Protein AF-0000000085934536 (afdb_homodimer)

Organism: Parascaris univalens (NCBI:txid6257)

Radius of gyration: 28.01 Å; Cα contacts (8 Å, |Δi|>4): 1240; chains: 2; bounding box: 78×81×67 Å

InterPro domains:
  IPR002123 Phospholipid/glycerol acyltransferase [PF01553] (77-236)
  IPR002123 Phospholipid/glycerol acyltransferase [SM00563] (91-215)
  IPR032098 Acyltransferase, C-terminal domain [PF16076] (250-309)

Secondary structure (DSSP, 8-state):
---PPBP----HHHHHHHHHHHHHHHHHHHHHIIIIIHHHTHHHHH-HHHHHHHHHHHHHHHTHHHHHHHHHHH--EEEEEEPPP-TTS-EEEEE---STTHHHHHHHHHHHH-TTHHHHEEEEEEGGGGGSTTHHHHHHHTT-EEE-S-HHHHHHHHHHHHHHHHHTT---EEEE-TTSS---HHHHHHHHHHHHHHTPPPPSSSPPPPHHHHHHHHHHHHHTT--SEEEEEEEEESS-B---HHHHHHH----SEEEEEEEEEEGGGS-SSHHHHHHHHHHHHHHHHHHHHHHHH-SSGGG------TTPEEE---HHHHHHHHHHHHHHHHHHHHHHHHHHH-TTHHHHHHHHHHHHHHHHHHHSSHHHHHHHHHHHHHHHHHHHHHHH-/---PPBP----HHHHHHHHHHHHHHHHHHHHHIIIIIHHHTHHHHH-HHHHHHHHHHHHHHHTHHHHHHHHHHH--EEEEEEPPPPTTS-EEEEE---STTHHHHHHHHHHHH-TTHHHHEEEEEEGGGGGSTTHHHHHHHTT-EEE-S-HHHHHHHHHHHHHHHHHTT---EEEE-TTSS---HHHHHHHHHHHHHHTPPPPSSSPPPPHHHHHHHHHHHHHTT--SEEEEEEEEESS-B---HHHHHHH----SEEEEEEEEEEGGGS-SSHHHHHHHHHHHHHHHHHHHHHHHH-SSGGG------TTPEEE---HHHHHHHHHHHHHHHHHHHHHHHHHHH-TTHHHHHHHHHHHHHHHHHHHSSHHHHHHHHHHHHHHHHHHHHHHH-

Nearest PDB structures (foldseek):
  5htk-assembly1_B  TM=3.048E-01  e=2.979E-01  Homo sapiens
  2axn-assembly1_A  TM=3.606E-01  e=7.418E-01  Homo sapiens
  4ak9-assembly1_A  TM=3.183E-01  e=5.095E-01  Physcomitrium patens
  4ak9-assembly1_B  TM=3.072E-01  e=5.985E-01  Physcomitrium patens
  5htk-assembly1_B  TM=3.049E-01  e=2.979E-01  Homo sapiens

Sequence (786 aa):
MSEPERIRQTGLWDKARGSILCIFTLLSALLGCMYILTPIMPLLFIDHRLWRKVVDRLIGYWLMLPSGLIELVYGTKIRVTGTKIDHSEPALIIMNHRTCLDWLFFWNLLIRMDPWLLTSEKISLKGILKYLPGAGWAMGCNAYMFLDRSFDNDSSRIMRMIDYYANSGLNYQLLLFPEGTDKCERATERSRIYAEKKGLVHYAHVLHPKTTGFTFIIEKMREVGYIKHIYDVTVAYADSIVQSEMDLFLLGACPRSVHYDVRQFEAASLPESDEELAKWLLELWRKKEERLEKFYARECIAERQLDMETNAKLFDMNTRLRTIQCTVATFWMCLTFAWMYIFVSYSSQLSLAALTFSVFIGAQVAYGGIEWIAVKVAARSRLTTALVTNHTDMSEPERIRQTGLWDKARGSILCIFTLLSALLGCMYILTPIMPLLFIDHRLWRKVVDRLIGYWLMLPSGLIELVYGTKIRVTGTKIDHSEPALIIMNHRTCLDWLFFWNLLIRMDPWLLTSEKISLKGILKYLPGAGWAMGCNAYMFLDRSFDNDSSRIMRMIDYYANSGLNYQLLLFPEGTDKCERATERSRIYAEKKGLVHYAHVLHPKTTGFTFIIEKMREVGYIKHIYDVTVAYADSIVQSEMDLFLLGACPRSVHYDVRQFEAASLPESDEELAKWLLELWRKKEERLEKFYARECIAERQLDMETNAKLFDMNTRLRTIQCTVATFWMCLTFAWMYIFVSYSSQLSLAALTFSVFIGAQVAYGGIEWIAVKVAARSRLTTALVTNHTD

Structure (mmCIF, N/CA/C/O backbone):
data_AF-0000000085934536-model_v1
#
loop_
_entity.id
_entity.type
_entity.pdbx_description
1 polymer 'Phospholipid/glycerol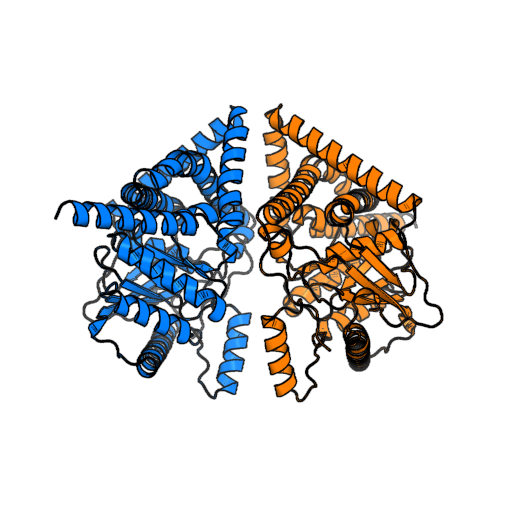 acyltransferase domain-containing protein'
#
loop_
_atom_site.group_PDB
_atom_site.id
_atom_site.type_symbol
_atom_site.label_atom_id
_atom_site.label_alt_id
_atom_site.label_comp_id
_atom_site.label_asym_id
_atom_site.label_entity_id
_atom_site.label_seq_id
_atom_site.pdbx_PDB_ins_code
_atom_site.Cartn_x
_atom_site.Cartn_y
_atom_site.Cartn_z
_atom_site.occupancy
_atom_site.B_iso_or_equiv
_atom_site.auth_seq_id
_atom_site.auth_comp_id
_atom_site.auth_asym_id
_atom_site.auth_atom_id
_atom_site.pdbx_PDB_model_num
ATOM 1 N N . MET A 1 1 ? 15.852 26.016 -17.547 1 50 1 MET A N 1
ATOM 2 C CA . MET A 1 1 ? 15.492 26.703 -16.312 1 50 1 MET A CA 1
ATOM 3 C C . MET A 1 1 ? 14.727 25.781 -15.367 1 50 1 MET A C 1
ATOM 5 O O . MET A 1 1 ? 13.492 25.781 -15.359 1 50 1 MET A O 1
ATOM 9 N N . SER A 1 2 ? 15.219 24.438 -14.945 1 76.5 2 SER A N 1
ATOM 10 C CA . SER A 1 2 ? 14.57 23.141 -14.828 1 76.5 2 SER A CA 1
ATOM 11 C C . SER A 1 2 ? 14.516 22.672 -13.375 1 76.5 2 SER A C 1
ATOM 13 O O . SER A 1 2 ? 15.281 23.156 -12.539 1 76.5 2 SER A O 1
ATOM 15 N N . GLU A 1 3 ? 13.422 22.266 -12.828 1 86.94 3 GLU A N 1
ATOM 16 C CA . GLU A 1 3 ? 13.281 21.562 -11.555 1 86.94 3 GLU A CA 1
ATOM 17 C C . GLU A 1 3 ? 14.469 20.641 -11.289 1 86.94 3 GLU A C 1
ATOM 19 O O . GLU A 1 3 ? 15.062 20.109 -12.227 1 86.94 3 GLU A O 1
ATOM 24 N N . PRO A 1 4 ? 14.992 20.812 -10.055 1 91.88 4 PRO A N 1
ATOM 25 C CA . PRO A 1 4 ? 16.109 19.906 -9.75 1 91.88 4 PRO A CA 1
ATOM 26 C C . PRO A 1 4 ? 15.797 18.453 -10.062 1 91.88 4 PRO A C 1
ATOM 28 O O . PRO A 1 4 ? 14.633 18.078 -10.242 1 91.88 4 PRO A O 1
ATOM 31 N N . GLU A 1 5 ? 16.828 17.656 -10.102 1 89.81 5 GLU A N 1
ATOM 32 C CA . GLU A 1 5 ? 16.672 16.25 -10.453 1 89.81 5 GLU A CA 1
ATOM 33 C C . GLU A 1 5 ? 16.234 15.414 -9.242 1 89.81 5 GLU A C 1
ATOM 35 O O . GLU A 1 5 ? 16.5 15.789 -8.102 1 89.81 5 GLU A O 1
ATOM 40 N N . ARG A 1 6 ? 15.57 14.383 -9.516 1 92.62 6 ARG A N 1
ATOM 41 C CA . ARG A 1 6 ? 15.195 13.414 -8.492 1 92.62 6 ARG A CA 1
ATOM 42 C C . ARG A 1 6 ? 16.391 12.578 -8.062 1 92.62 6 ARG A C 1
ATOM 44 O O . ARG A 1 6 ? 17.188 12.141 -8.906 1 92.62 6 ARG A O 1
ATOM 51 N N . ILE A 1 7 ? 16.594 12.438 -6.816 1 92.62 7 ILE A N 1
ATOM 52 C CA . ILE A 1 7 ? 17.672 11.578 -6.316 1 92.62 7 ILE A CA 1
ATOM 53 C C . ILE A 1 7 ? 17.297 10.109 -6.555 1 92.62 7 ILE A C 1
ATOM 55 O O . ILE A 1 7 ? 16.266 9.641 -6.09 1 92.62 7 ILE A O 1
ATOM 59 N N . ARG A 1 8 ? 18.141 9.352 -7.219 1 88.69 8 ARG A N 1
ATOM 60 C CA . ARG A 1 8 ? 17.828 7.973 -7.555 1 88.69 8 ARG A CA 1
ATOM 61 C C . ARG A 1 8 ? 18.844 7.012 -6.934 1 88.69 8 ARG A C 1
ATOM 63 O O . ARG A 1 8 ? 18.594 5.809 -6.855 1 88.69 8 ARG A O 1
ATOM 70 N N . GLN A 1 9 ? 19.953 7.543 -6.551 1 90.69 9 GLN A N 1
ATOM 71 C CA . GLN A 1 9 ? 21 6.707 -5.98 1 90.69 9 GLN A CA 1
ATOM 72 C C . GLN A 1 9 ? 21.719 7.422 -4.836 1 90.69 9 GLN A C 1
ATOM 74 O O . GLN A 1 9 ? 21.938 8.633 -4.895 1 90.69 9 GLN A O 1
ATOM 79 N N . THR A 1 10 ? 21.953 6.672 -3.779 1 95.19 10 THR A N 1
ATOM 80 C CA . THR A 1 10 ? 22.703 7.184 -2.635 1 95.19 10 THR A CA 1
ATOM 81 C C . THR A 1 10 ? 23.656 6.125 -2.092 1 95.19 10 THR A C 1
ATOM 83 O O . THR A 1 10 ? 23.734 5.023 -2.639 1 95.19 10 THR A O 1
ATOM 86 N N . GLY A 1 11 ? 24.5 6.516 -1.177 1 93.75 11 GLY A N 1
ATOM 87 C CA . GLY A 1 11 ? 25.438 5.582 -0.57 1 93.75 11 GLY A CA 1
ATOM 88 C C . GLY A 1 11 ? 24.797 4.703 0.488 1 93.75 11 GLY A C 1
ATOM 89 O O . GLY A 1 11 ? 23.672 4.953 0.915 1 93.75 11 GLY A O 1
ATOM 90 N N . LEU A 1 12 ? 25.5 3.686 0.906 1 92.38 12 LEU A N 1
ATOM 91 C CA . LEU A 1 12 ? 24.984 2.709 1.858 1 92.38 12 LEU A CA 1
ATOM 92 C C . LEU A 1 12 ? 24.703 3.363 3.203 1 92.38 12 LEU A C 1
ATOM 94 O O . LEU A 1 12 ? 23.719 3.006 3.873 1 92.38 12 LEU A O 1
ATOM 98 N N . TRP A 1 13 ? 25.516 4.262 3.57 1 93.69 13 TRP A N 1
ATOM 99 C CA . TRP A 1 13 ? 25.312 4.934 4.852 1 93.69 13 TRP A CA 1
ATOM 100 C C . TRP A 1 13 ? 24.047 5.785 4.824 1 93.69 13 TRP A C 1
ATOM 102 O O . TRP A 1 13 ? 23.328 5.879 5.828 1 93.69 13 TRP A O 1
ATOM 112 N N . ASP A 1 14 ? 23.797 6.445 3.729 1 95.81 14 ASP A N 1
ATOM 113 C CA . ASP A 1 14 ? 22.578 7.219 3.562 1 95.81 14 ASP A CA 1
ATOM 114 C C . ASP A 1 14 ? 21.344 6.316 3.635 1 95.81 14 ASP A C 1
ATOM 116 O O . ASP A 1 14 ? 20.344 6.664 4.277 1 95.81 14 ASP A O 1
ATOM 120 N N . LYS A 1 15 ? 21.516 5.219 2.973 1 96.25 15 LYS A N 1
ATOM 121 C CA . LYS A 1 15 ? 20.406 4.258 2.963 1 96.25 15 LYS A CA 1
ATOM 122 C C . LYS A 1 15 ? 20.094 3.768 4.375 1 96.25 15 LYS A C 1
ATOM 124 O O . LYS A 1 15 ? 18.938 3.721 4.777 1 96.25 15 LYS A O 1
ATOM 129 N N . ALA A 1 16 ? 21.125 3.43 5.098 1 94.38 16 ALA A N 1
ATOM 130 C CA . ALA A 1 16 ? 20.953 2.957 6.465 1 94.38 16 ALA A CA 1
ATOM 131 C C . ALA A 1 16 ? 20.312 4.031 7.34 1 94.38 16 ALA A C 1
ATOM 133 O O . ALA A 1 16 ? 19.406 3.746 8.133 1 94.38 16 ALA A O 1
ATOM 134 N N . ARG A 1 17 ? 20.766 5.242 7.176 1 95.44 17 ARG A N 1
ATOM 135 C CA . ARG A 1 17 ? 20.234 6.363 7.949 1 95.44 17 ARG A CA 1
ATOM 136 C C . ARG A 1 17 ? 18.734 6.535 7.703 1 95.44 17 ARG A C 1
ATOM 138 O O . ARG A 1 17 ? 17.969 6.711 8.648 1 95.44 17 ARG A O 1
ATOM 145 N N . GLY A 1 18 ? 18.359 6.504 6.469 1 96.25 18 GLY A N 1
ATOM 146 C CA . GLY A 1 18 ? 16.969 6.656 6.113 1 96.25 18 GLY A CA 1
ATOM 147 C C . GLY A 1 18 ? 16.078 5.551 6.672 1 96.25 18 GLY A C 1
ATOM 148 O O . GLY A 1 18 ? 15.023 5.82 7.234 1 96.25 18 GLY A O 1
ATOM 149 N N . SER A 1 19 ? 16.531 4.309 6.535 1 95.81 19 SER A N 1
ATOM 150 C CA . SER A 1 19 ? 15.758 3.166 7.016 1 95.81 19 SER A CA 1
ATOM 151 C C . SER A 1 19 ? 15.609 3.195 8.531 1 95.81 19 SER A C 1
ATOM 153 O O . SER A 1 19 ? 14.523 2.938 9.062 1 95.81 19 SER A O 1
ATOM 155 N N . ILE A 1 20 ? 16.719 3.516 9.227 1 95.19 20 ILE A N 1
ATOM 156 C CA . ILE A 1 20 ? 16.703 3.549 10.688 1 95.19 20 ILE A CA 1
ATOM 157 C C . ILE A 1 20 ? 15.742 4.633 11.172 1 95.19 20 ILE A C 1
ATOM 159 O O . ILE A 1 20 ? 14.945 4.406 12.078 1 95.19 20 ILE A O 1
ATOM 163 N N . LEU A 1 21 ? 15.805 5.773 10.547 1 96.38 21 LEU A N 1
ATOM 164 C CA . LEU A 1 21 ? 14.945 6.891 10.93 1 96.38 21 LEU A CA 1
ATOM 165 C C . LEU A 1 21 ? 13.477 6.539 10.727 1 96.38 21 LEU A C 1
ATOM 167 O O . LEU A 1 21 ? 12.648 6.793 11.594 1 96.38 21 LEU A O 1
ATOM 171 N N . CYS A 1 22 ? 13.164 5.973 9.602 1 96.5 22 CYS A N 1
ATOM 172 C CA . CYS A 1 22 ? 11.789 5.633 9.273 1 96.5 22 CYS A CA 1
ATOM 173 C C . CYS A 1 22 ? 11.258 4.539 10.195 1 96.5 22 CYS A C 1
ATOM 175 O O . CYS A 1 22 ? 10.148 4.637 10.711 1 96.5 22 CYS A O 1
ATOM 177 N N . ILE A 1 23 ? 12.055 3.527 10.438 1 95.56 23 ILE A N 1
ATOM 178 C CA . ILE A 1 23 ? 11.648 2.42 11.297 1 95.56 23 ILE A CA 1
ATOM 179 C C . ILE A 1 23 ? 11.438 2.924 12.727 1 95.56 23 ILE A C 1
ATOM 181 O O . ILE A 1 23 ? 10.453 2.568 13.375 1 95.56 23 ILE A O 1
ATOM 185 N N . PHE A 1 24 ? 12.344 3.709 13.172 1 96.62 24 PHE A N 1
ATOM 186 C CA . PHE A 1 24 ? 12.227 4.262 14.516 1 96.62 24 PHE A CA 1
ATOM 187 C C . PHE A 1 24 ? 10.945 5.07 14.656 1 96.62 24 PHE A C 1
ATOM 189 O O . PHE A 1 24 ? 10.242 4.953 15.664 1 96.62 24 PHE A O 1
ATOM 196 N N . THR A 1 25 ? 10.719 5.922 13.711 1 97.56 25 THR A N 1
ATOM 197 C CA . THR A 1 25 ? 9.531 6.77 13.75 1 97.56 25 THR A CA 1
ATOM 198 C C . THR A 1 25 ? 8.258 5.93 13.75 1 97.56 25 THR A C 1
ATOM 200 O O . THR A 1 25 ? 7.332 6.191 14.523 1 97.56 25 THR A O 1
ATOM 203 N N . LEU A 1 26 ? 8.203 4.906 12.922 1 97 26 LEU A N 1
ATOM 204 C CA . LEU A 1 26 ? 7.031 4.039 12.836 1 97 26 LEU A CA 1
ATOM 205 C C . LEU A 1 26 ? 6.855 3.24 14.125 1 97 26 LEU A C 1
ATOM 207 O O . LEU A 1 26 ? 5.73 3.021 14.578 1 97 26 LEU A O 1
ATOM 211 N N . LEU A 1 27 ? 7.969 2.811 14.656 1 96.81 27 LEU A N 1
ATOM 212 C CA . LEU A 1 27 ? 7.918 2.09 15.922 1 96.81 27 LEU A CA 1
ATOM 213 C C . LEU A 1 27 ? 7.414 2.994 17.047 1 96.81 27 LEU A C 1
ATOM 215 O O . LEU A 1 27 ? 6.629 2.561 17.891 1 96.81 27 LEU A O 1
ATOM 219 N N . SER A 1 28 ? 7.895 4.195 17.031 1 98.31 28 SER A N 1
ATOM 220 C CA . SER A 1 28 ? 7.426 5.164 18.016 1 98.31 28 SER A CA 1
ATOM 221 C C . SER A 1 28 ? 5.918 5.375 17.922 1 98.31 28 SER A C 1
ATOM 223 O O . SER A 1 28 ? 5.23 5.48 18.938 1 98.31 28 SER A O 1
ATOM 225 N N . ALA A 1 29 ? 5.434 5.453 16.734 1 98.31 29 ALA A N 1
ATOM 226 C CA . ALA A 1 29 ? 3.996 5.621 16.516 1 98.31 29 ALA A CA 1
ATOM 227 C C . ALA A 1 29 ? 3.221 4.41 17.031 1 98.31 29 ALA A C 1
ATOM 229 O O . ALA A 1 29 ? 2.18 4.562 17.672 1 98.31 29 ALA A O 1
ATOM 230 N N . LEU A 1 30 ? 3.717 3.223 16.703 1 98.19 30 LEU A N 1
ATOM 231 C CA . LEU A 1 30 ? 3.057 1.992 17.125 1 98.19 30 LEU A CA 1
ATOM 232 C C . LEU A 1 30 ? 3.027 1.891 18.656 1 98.19 30 LEU A C 1
ATOM 234 O O . LEU A 1 30 ? 1.986 1.588 19.234 1 98.19 30 LEU A O 1
ATOM 238 N N . LEU A 1 31 ? 4.176 2.133 19.25 1 98.44 31 LEU A N 1
ATOM 239 C CA . LEU A 1 31 ? 4.266 2.068 20.703 1 98.44 31 LEU A CA 1
ATOM 240 C C . LEU A 1 31 ? 3.441 3.176 21.344 1 98.44 31 LEU A C 1
ATOM 242 O O . LEU A 1 31 ? 2.877 2.986 22.438 1 98.44 31 LEU A O 1
ATOM 246 N N . GLY A 1 32 ? 3.391 4.332 20.688 1 98.38 32 GLY A N 1
ATOM 247 C CA . GLY A 1 32 ? 2.514 5.387 21.172 1 98.38 32 GLY A CA 1
ATOM 248 C C . GLY A 1 32 ? 1.053 4.98 21.203 1 98.38 32 GLY A C 1
ATOM 249 O O . GLY A 1 32 ? 0.318 5.352 22.109 1 98.38 32 GLY A O 1
ATOM 250 N N . CYS A 1 33 ? 0.618 4.258 20.219 1 98.44 33 CYS A N 1
ATOM 251 C CA . CYS A 1 33 ? -0.75 3.756 20.219 1 98.44 33 CYS A CA 1
ATOM 252 C C . CYS A 1 33 ? -0.972 2.762 21.344 1 98.44 33 CYS A C 1
ATOM 254 O O . CYS A 1 33 ? -2.012 2.789 22 1 98.44 33 CYS A O 1
ATOM 256 N N . MET A 1 34 ? 0.002 1.929 21.594 1 98.06 34 MET A N 1
ATOM 257 C CA . MET A 1 34 ? -0.117 0.862 22.578 1 98.06 34 MET A CA 1
ATOM 258 C C . MET A 1 34 ? -0.13 1.434 24 1 98.06 34 MET A C 1
ATOM 260 O O . MET A 1 34 ? -0.972 1.057 24.812 1 98.06 34 MET A O 1
ATOM 264 N N . TYR A 1 35 ? 0.723 2.369 24.234 1 98.31 35 TYR A N 1
ATOM 265 C CA . TYR A 1 35 ? 0.96 2.764 25.625 1 98.31 35 TYR A CA 1
ATOM 266 C C . TYR A 1 35 ? 0.218 4.051 25.953 1 98.31 35 TYR A C 1
ATOM 268 O O . TYR A 1 35 ? 0.074 4.406 27.125 1 98.31 35 TYR A O 1
ATOM 276 N N . ILE A 1 36 ? -0.257 4.781 24.969 1 98.31 36 ILE A N 1
ATOM 277 C CA . ILE A 1 36 ? -0.904 6.055 25.266 1 98.31 36 ILE A CA 1
ATOM 278 C C . ILE A 1 36 ? -2.328 6.051 24.703 1 98.31 36 ILE A C 1
ATOM 280 O O . ILE A 1 36 ? -3.295 6.113 25.469 1 98.31 36 ILE A O 1
ATOM 284 N N . LEU A 1 37 ? -2.502 5.84 23.438 1 98.38 37 LEU A N 1
ATOM 285 C CA . LEU A 1 37 ? -3.801 6.039 22.797 1 98.38 37 LEU A CA 1
ATOM 286 C C . LEU A 1 37 ? -4.789 4.965 23.234 1 98.38 37 LEU A C 1
ATOM 288 O O . LEU A 1 37 ? -5.973 5.25 23.438 1 98.38 37 LEU A O 1
ATOM 292 N N . THR A 1 38 ? -4.34 3.715 23.328 1 98 38 THR A N 1
ATOM 293 C CA . THR A 1 38 ? -5.23 2.637 23.75 1 98 38 THR A CA 1
ATOM 294 C C . THR A 1 38 ? -5.684 2.84 25.188 1 98 38 THR A C 1
ATOM 296 O O . THR A 1 38 ? -6.883 2.814 25.469 1 98 38 THR A O 1
ATOM 299 N N . PRO A 1 39 ? -4.805 3.133 26.125 1 97.25 39 PRO A N 1
ATOM 300 C CA . PRO A 1 39 ? -5.238 3.33 27.5 1 97.25 39 PRO A CA 1
ATOM 301 C C . PRO A 1 39 ? -6.156 4.539 27.672 1 97.25 39 PRO A C 1
ATOM 303 O O . PRO A 1 39 ? -7.012 4.555 28.562 1 97.25 39 PRO A O 1
ATOM 306 N N . ILE A 1 40 ? -6.047 5.539 26.844 1 97.5 40 ILE A N 1
ATOM 307 C CA . ILE A 1 40 ? -6.836 6.754 27.016 1 97.5 40 ILE A CA 1
ATOM 308 C C . ILE A 1 40 ? -8.164 6.613 26.266 1 97.5 40 ILE A C 1
ATOM 310 O O . ILE A 1 40 ? -9.07 7.434 26.438 1 97.5 40 ILE A O 1
ATOM 314 N N . MET A 1 41 ? -8.367 5.594 25.516 1 97.25 41 MET A N 1
ATOM 315 C CA . MET A 1 41 ? -9.508 5.41 24.625 1 97.25 41 MET A CA 1
ATOM 316 C C . MET A 1 41 ? -10.82 5.434 25.406 1 97.25 41 MET A C 1
ATOM 318 O O . MET A 1 41 ? -11.82 5.965 24.938 1 97.25 41 MET A O 1
ATOM 322 N N . PRO A 1 42 ? -10.898 4.852 26.625 1 97.06 42 PRO A N 1
ATOM 323 C CA . PRO A 1 42 ? -12.164 4.914 27.375 1 97.06 42 PRO A CA 1
ATOM 324 C C . PRO A 1 42 ? -12.664 6.348 27.562 1 97.06 42 PRO A C 1
ATOM 326 O O . PRO A 1 42 ? -13.875 6.578 27.641 1 97.06 42 PRO A O 1
ATOM 329 N N . LEU A 1 43 ? -11.766 7.305 27.594 1 97 43 LEU A N 1
ATOM 330 C CA . LEU A 1 43 ? -12.133 8.711 27.734 1 97 43 LEU A CA 1
ATOM 331 C C . LEU A 1 43 ? -12.992 9.172 26.562 1 97 43 LEU A C 1
ATOM 333 O O . LEU A 1 43 ? -13.789 10.102 26.703 1 97 43 LEU A O 1
ATOM 337 N N . LEU A 1 44 ? -12.844 8.539 25.406 1 96.69 44 LEU A N 1
ATOM 338 C CA . LEU A 1 44 ? -13.641 8.828 24.219 1 96.69 44 LEU A CA 1
ATOM 339 C C . LEU A 1 44 ? -15.125 8.672 24.5 1 96.69 44 LEU A C 1
ATOM 341 O O . LEU A 1 44 ? -15.938 9.461 24.016 1 96.69 44 LEU A O 1
ATOM 345 N N . PHE A 1 45 ? -15.445 7.723 25.375 1 95.56 45 PHE A N 1
ATOM 346 C CA . PHE A 1 45 ? -16.844 7.379 25.641 1 95.56 45 PHE A CA 1
ATOM 347 C C . PHE A 1 45 ? -17.344 8.109 26.875 1 95.56 45 PHE A C 1
ATOM 349 O O . PHE A 1 45 ? -18.562 8.273 27.047 1 95.56 45 PHE A O 1
ATOM 356 N N . ILE A 1 46 ? -16.484 8.539 27.75 1 95.69 46 ILE A N 1
ATOM 357 C CA . ILE A 1 46 ? -16.844 9.203 29 1 95.69 46 ILE A CA 1
ATOM 358 C C . ILE A 1 46 ? -17 10.703 28.75 1 95.69 46 ILE A C 1
ATOM 360 O O . ILE A 1 46 ? -18.016 11.305 29.125 1 95.69 46 ILE A O 1
ATOM 364 N N . ASP A 1 47 ? -15.961 11.289 28.109 1 95.94 47 ASP A N 1
ATOM 365 C CA . ASP A 1 47 ? -15.922 12.711 27.766 1 95.94 47 ASP A CA 1
ATOM 366 C C . ASP A 1 47 ? -15.227 12.93 26.422 1 95.94 47 ASP A C 1
ATOM 368 O O . ASP A 1 47 ? -14.023 13.203 26.375 1 95.94 47 ASP A O 1
ATOM 372 N N . HIS A 1 48 ? -15.992 12.961 25.391 1 95.5 48 HIS A N 1
ATOM 373 C CA . HIS A 1 48 ? -15.469 13.031 24.031 1 95.5 48 HIS A CA 1
ATOM 374 C C . HIS A 1 48 ? -14.664 14.305 23.828 1 95.5 48 HIS A C 1
ATOM 376 O O . HIS A 1 48 ? -13.609 14.281 23.188 1 95.5 48 HIS A O 1
ATOM 382 N N . ARG A 1 49 ? -15.156 15.422 24.297 1 94.31 49 ARG A N 1
ATOM 383 C CA . ARG A 1 49 ? -14.484 16.703 24.078 1 94.31 49 ARG A CA 1
ATOM 384 C C . ARG A 1 49 ? -13.094 16.703 24.703 1 94.31 49 ARG A C 1
ATOM 386 O O . ARG A 1 49 ? -12.133 17.188 24.109 1 94.31 49 ARG A O 1
ATOM 393 N N . LEU A 1 50 ? -13.055 16.203 25.922 1 96.12 50 LEU A N 1
ATOM 394 C CA . LEU A 1 50 ? -11.758 16.109 26.594 1 96.12 50 LEU A CA 1
ATOM 395 C C . LEU A 1 50 ? -10.828 15.164 25.844 1 96.12 50 LEU A C 1
ATOM 397 O O . LEU A 1 50 ? -9.641 15.445 25.688 1 96.12 50 LEU A O 1
ATOM 401 N N . TRP A 1 51 ? -11.367 14 25.422 1 97.19 51 TRP A N 1
ATOM 402 C CA . TRP A 1 51 ? -10.578 13.039 24.656 1 97.19 51 TRP A CA 1
ATOM 403 C C . TRP A 1 51 ? -10.008 13.688 23.406 1 97.19 51 TRP A C 1
ATOM 405 O O . TRP A 1 51 ? -8.828 13.516 23.094 1 97.19 51 TRP A O 1
ATOM 415 N N . ARG A 1 52 ? -10.828 14.461 22.703 1 97.31 52 ARG A N 1
ATOM 416 C CA . ARG A 1 52 ? -10.414 15.133 21.484 1 97.31 52 ARG A CA 1
ATOM 417 C C . ARG A 1 52 ? -9.281 16.125 21.75 1 97.31 52 ARG A C 1
ATOM 419 O O . ARG A 1 52 ? -8.273 16.125 21.031 1 97.31 52 ARG A O 1
ATOM 426 N N . LYS A 1 53 ? -9.414 16.891 22.766 1 97.25 53 LYS A N 1
ATOM 427 C CA . LYS A 1 53 ? -8.398 17.875 23.125 1 97.25 53 LYS A CA 1
ATOM 428 C C . LYS A 1 53 ? -7.082 17.203 23.5 1 97.25 53 LYS A C 1
ATOM 430 O O . LYS A 1 53 ? -6.016 17.609 23.047 1 97.25 53 LYS A O 1
ATOM 435 N N . VAL A 1 54 ? -7.16 16.156 24.281 1 98.06 54 VAL A N 1
ATOM 436 C CA . VAL A 1 54 ? -5.973 15.469 24.781 1 98.06 54 VAL A CA 1
ATOM 437 C C . VAL A 1 54 ? -5.262 14.758 23.625 1 98.06 54 VAL A C 1
ATOM 439 O O . VAL A 1 54 ? -4.043 14.859 23.484 1 98.06 54 VAL A O 1
ATOM 442 N N . VAL A 1 55 ? -6.004 14.078 22.797 1 98.38 55 VAL A N 1
ATOM 443 C CA . VAL A 1 55 ? -5.426 13.32 21.688 1 98.38 55 VAL A CA 1
ATOM 444 C C . VAL A 1 55 ? -4.809 14.281 20.672 1 98.38 55 VAL A C 1
ATOM 446 O O . VAL A 1 55 ? -3.709 14.039 20.172 1 98.38 55 VAL A O 1
ATOM 449 N N . ASP A 1 56 ? -5.484 15.383 20.391 1 98.38 56 ASP A N 1
ATOM 450 C CA . ASP A 1 56 ? -4.941 16.391 19.484 1 98.38 56 ASP A CA 1
ATOM 451 C C . ASP A 1 56 ? -3.588 16.891 19.984 1 98.38 56 ASP A C 1
ATOM 453 O O . ASP A 1 56 ? -2.646 17.031 19.188 1 98.38 56 ASP A O 1
ATOM 457 N N . ARG A 1 57 ? -3.521 17.125 21.234 1 97.88 57 ARG A N 1
ATOM 458 C CA . ARG A 1 57 ? -2.291 17.656 21.797 1 97.88 57 ARG A CA 1
ATOM 459 C C . ARG A 1 57 ? -1.186 16.609 21.812 1 97.88 57 ARG A C 1
ATOM 461 O O . ARG A 1 57 ? -0.042 16.906 21.453 1 97.88 57 ARG A O 1
ATOM 468 N N . LEU A 1 58 ? -1.515 15.43 22.25 1 98.06 58 LEU A N 1
ATOM 469 C CA . LEU A 1 58 ? -0.525 14.359 22.312 1 98.06 58 LEU A CA 1
ATOM 470 C C . LEU A 1 58 ? 0.055 14.07 20.938 1 98.06 58 LEU A C 1
ATOM 472 O O . LEU A 1 58 ? 1.274 13.984 20.781 1 98.06 58 LEU A O 1
ATOM 476 N N . ILE A 1 59 ? -0.798 13.953 19.953 1 98.31 59 ILE A N 1
ATOM 477 C CA . ILE A 1 59 ? -0.337 13.641 18.609 1 98.31 59 ILE A CA 1
ATOM 478 C C . ILE A 1 59 ? 0.369 14.859 18 1 98.31 59 ILE A C 1
ATOM 480 O O . ILE A 1 59 ? 1.406 14.727 17.359 1 98.31 59 ILE A O 1
ATOM 484 N N . GLY A 1 60 ? -0.153 16.047 18.25 1 97.94 60 GLY A N 1
ATOM 485 C CA . GLY A 1 60 ? 0.515 17.25 17.812 1 97.94 60 GLY A CA 1
ATOM 486 C C . GLY A 1 60 ? 1.941 17.375 18.312 1 97.94 60 GLY A C 1
ATOM 487 O O . GLY A 1 60 ? 2.85 17.719 17.547 1 97.94 60 GLY A O 1
ATOM 488 N N . TYR A 1 61 ? 2.121 17.031 19.562 1 97.06 61 TYR A N 1
ATOM 489 C CA . TYR A 1 61 ? 3.459 17.078 20.141 1 97.06 61 TYR A CA 1
ATOM 490 C C . TYR A 1 61 ? 4.344 15.984 19.562 1 97.06 61 TYR A C 1
ATOM 492 O O . TYR A 1 61 ? 5.547 16.188 19.375 1 97.06 61 TYR A O 1
ATOM 500 N N . TRP A 1 62 ? 3.779 14.859 19.312 1 98.31 62 TRP A N 1
ATOM 501 C CA . TRP A 1 62 ? 4.547 13.758 18.75 1 98.31 62 TRP A CA 1
ATOM 502 C C . TRP A 1 62 ? 5.059 14.109 17.359 1 98.31 62 TRP A C 1
ATOM 504 O O . TRP A 1 62 ? 6.148 13.688 16.969 1 98.31 62 TRP A O 1
ATOM 514 N N . LEU A 1 63 ? 4.32 14.914 16.625 1 97.94 63 LEU A N 1
ATOM 515 C CA . LEU A 1 63 ? 4.691 15.281 15.266 1 97.94 63 LEU A CA 1
ATOM 516 C C . LEU A 1 63 ? 6.004 16.062 15.25 1 97.94 63 LEU A C 1
ATOM 518 O O . LEU A 1 63 ? 6.652 16.188 14.211 1 97.94 63 LEU A O 1
ATOM 522 N N . MET A 1 64 ? 6.438 16.531 16.359 1 96.56 64 MET A N 1
ATOM 523 C CA . MET A 1 64 ? 7.715 17.219 16.453 1 96.56 64 MET A CA 1
ATOM 524 C C . MET A 1 64 ? 8.883 16.25 16.344 1 96.56 64 MET A C 1
ATOM 526 O O . MET A 1 64 ? 10.008 16.656 16.031 1 96.56 64 MET A O 1
ATOM 530 N N . LEU A 1 65 ? 8.602 15.016 16.609 1 97.25 65 LEU A N 1
ATOM 531 C CA . LEU A 1 65 ? 9.656 14.008 16.5 1 97.25 65 LEU A CA 1
ATOM 532 C C . LEU A 1 65 ? 10.055 13.781 15.055 1 97.25 65 LEU A C 1
ATOM 534 O O . LEU A 1 65 ? 11.188 14.07 14.664 1 97.25 65 LEU A O 1
ATOM 538 N N . PRO A 1 66 ? 9.094 13.32 14.203 1 96.38 66 PRO A N 1
ATOM 539 C CA . PRO A 1 66 ? 9.523 13.102 12.82 1 96.38 66 PRO A CA 1
ATOM 540 C C . PRO A 1 66 ? 9.938 14.391 12.117 1 96.38 66 PRO A C 1
ATOM 542 O O . PRO A 1 66 ? 10.891 14.391 11.328 1 96.38 66 PRO A O 1
ATOM 545 N N . SER A 1 67 ? 9.25 15.508 12.344 1 94.56 67 SER A N 1
ATOM 546 C CA . SER A 1 67 ? 9.609 16.781 11.719 1 94.56 67 SER A CA 1
ATOM 547 C C . SER A 1 67 ? 10.977 17.266 12.195 1 94.56 67 SER A C 1
ATOM 549 O O . SER A 1 67 ? 11.773 17.766 11.398 1 94.56 67 SER A O 1
ATOM 551 N N . GLY A 1 68 ? 11.242 17.109 13.445 1 94.19 68 GLY A N 1
ATOM 552 C CA . GLY A 1 68 ? 12.531 17.5 13.992 1 94.19 68 GLY A CA 1
ATOM 553 C C . GLY A 1 68 ? 13.672 16.609 13.516 1 94.19 68 GLY A C 1
ATOM 554 O O . GLY A 1 68 ? 14.758 17.109 13.211 1 94.19 68 GLY A O 1
ATOM 555 N N . LEU A 1 69 ? 13.414 15.344 13.469 1 94 69 LEU A N 1
ATOM 556 C CA . LEU A 1 69 ? 14.453 14.406 13.055 1 94 69 LEU A CA 1
ATOM 557 C C . LEU A 1 69 ? 14.914 14.695 11.625 1 94 69 LEU A C 1
ATOM 559 O O . LEU A 1 69 ? 16.109 14.617 11.328 1 94 69 LEU A O 1
ATOM 563 N N . ILE A 1 70 ? 13.984 15.031 10.797 1 92.69 70 ILE A N 1
ATOM 564 C CA . ILE A 1 70 ? 14.352 15.289 9.406 1 92.69 70 ILE A CA 1
ATOM 565 C C . ILE A 1 70 ? 15.242 16.531 9.328 1 92.69 70 ILE A C 1
ATOM 567 O O . ILE A 1 70 ? 16.219 16.547 8.562 1 92.69 70 ILE A O 1
ATOM 571 N N . GLU A 1 71 ? 14.93 17.547 10.062 1 93.62 71 GLU A N 1
ATOM 572 C CA . GLU A 1 71 ? 15.719 18.781 10.062 1 93.62 71 GLU A CA 1
ATOM 573 C C . GLU A 1 71 ? 17.078 18.562 10.734 1 93.62 71 GLU A C 1
ATOM 575 O O . GLU A 1 71 ? 18.094 19.062 10.258 1 93.62 71 GLU A O 1
ATOM 580 N N . LEU A 1 72 ? 17.109 17.828 11.773 1 91.62 72 LEU A N 1
ATOM 581 C CA . LEU A 1 72 ? 18.328 17.688 12.578 1 91.62 72 LEU A CA 1
ATOM 582 C C . LEU A 1 72 ? 19.281 16.672 11.953 1 91.62 72 LEU A C 1
ATOM 584 O O . LEU A 1 72 ? 20.5 16.844 11.992 1 91.62 72 LEU A O 1
ATOM 588 N N . VAL A 1 73 ? 18.75 15.656 11.438 1 93.62 73 VAL A N 1
ATOM 589 C CA . VAL A 1 73 ? 19.578 14.57 10.922 1 93.62 73 VAL A CA 1
ATOM 590 C C . VAL A 1 73 ? 20.062 14.922 9.516 1 93.62 73 VAL A C 1
ATOM 592 O O . VAL A 1 73 ? 21.219 14.656 9.164 1 93.62 73 VAL A O 1
ATOM 595 N N . TYR A 1 74 ? 19.203 15.531 8.703 1 94.62 74 TYR A N 1
ATOM 596 C CA . TYR A 1 74 ? 19.562 15.773 7.312 1 94.62 74 TYR A CA 1
ATOM 597 C C . TYR A 1 74 ? 20 17.219 7.105 1 94.62 74 TYR A C 1
ATOM 599 O O . TYR A 1 74 ? 20.578 17.547 6.07 1 94.62 74 TYR A O 1
ATOM 607 N N . GLY A 1 75 ? 19.719 18.031 8.078 1 93.06 75 GLY A N 1
ATOM 608 C CA . GLY A 1 75 ? 20.109 19.422 7.945 1 93.06 75 GLY A CA 1
ATOM 609 C C . GLY A 1 75 ? 19.281 20.188 6.918 1 93.06 75 GLY A C 1
ATOM 610 O O . GLY A 1 75 ? 19.781 21.109 6.266 1 93.06 75 GLY A O 1
ATOM 611 N N . THR A 1 76 ? 18.078 19.766 6.695 1 94.5 76 THR A N 1
ATOM 612 C CA . THR A 1 76 ? 17.203 20.422 5.734 1 94.5 76 THR A CA 1
ATOM 613 C C . THR A 1 76 ? 16.844 21.828 6.199 1 94.5 76 THR A C 1
ATOM 615 O O . THR A 1 76 ? 16.438 22.031 7.344 1 94.5 76 THR A O 1
ATOM 618 N N . LYS A 1 77 ? 17.062 22.766 5.332 1 94.56 77 LYS A N 1
ATOM 619 C CA . LYS A 1 77 ? 16.688 24.156 5.594 1 94.56 77 LYS A CA 1
ATOM 620 C C . LYS A 1 77 ? 15.297 24.453 5.039 1 94.56 77 LYS A C 1
ATOM 622 O O . LYS A 1 77 ? 14.992 24.109 3.889 1 94.56 77 LYS A O 1
ATOM 627 N N . ILE A 1 78 ? 14.508 25.047 5.867 1 96.12 78 ILE A N 1
ATOM 628 C CA . ILE A 1 78 ? 13.141 25.359 5.477 1 96.12 78 ILE A CA 1
ATOM 629 C C . ILE A 1 78 ? 12.914 26.875 5.543 1 96.12 78 ILE A C 1
ATOM 631 O O . ILE A 1 78 ? 13.07 27.484 6.605 1 96.12 78 ILE A O 1
ATOM 635 N N . ARG A 1 79 ? 12.641 27.469 4.414 1 96.31 79 ARG A N 1
ATOM 636 C CA . ARG A 1 79 ? 12.312 28.891 4.344 1 96.31 79 ARG A CA 1
ATOM 637 C C . ARG A 1 79 ? 10.805 29.094 4.219 1 96.31 79 ARG A C 1
ATOM 639 O O . ARG A 1 79 ? 10.172 28.562 3.301 1 96.31 79 ARG A O 1
ATOM 646 N N . VAL A 1 80 ? 10.258 29.844 5.16 1 97.88 80 VAL A N 1
ATOM 647 C CA . VAL A 1 80 ? 8.812 30.047 5.188 1 97.88 80 VAL A CA 1
ATOM 648 C C . VAL A 1 80 ? 8.5 31.531 5.117 1 97.88 80 VAL A C 1
ATOM 650 O O . VAL A 1 80 ? 8.953 32.312 5.969 1 97.88 80 VAL A O 1
ATOM 653 N N . THR A 1 81 ? 7.734 31.922 4.117 1 97.75 81 THR A N 1
ATOM 654 C CA . THR A 1 81 ? 7.316 33.312 3.951 1 97.75 81 THR A CA 1
ATOM 655 C C . THR A 1 81 ? 5.801 33.406 3.814 1 97.75 81 THR A C 1
ATOM 657 O O . THR A 1 81 ? 5.129 32.406 3.582 1 97.75 81 THR A O 1
ATOM 660 N N . GLY A 1 82 ? 5.203 34.594 4.066 1 98 82 GLY A N 1
ATOM 661 C CA . GLY A 1 82 ? 3.795 34.812 3.793 1 98 82 GLY A CA 1
ATOM 662 C C . GLY A 1 82 ? 3.012 35.219 5.023 1 98 82 GLY A C 1
ATOM 663 O O . GLY A 1 82 ? 3.51 36 5.855 1 98 82 GLY A O 1
ATOM 664 N N . THR A 1 83 ? 1.805 34.812 5.043 1 97.81 83 THR A N 1
ATOM 665 C CA . THR A 1 83 ? 0.888 35.156 6.125 1 97.81 83 THR A CA 1
ATOM 666 C C . THR A 1 83 ? 0.785 34 7.129 1 97.81 83 THR A C 1
ATOM 668 O O . THR A 1 83 ? 0.732 32.844 6.742 1 97.81 83 THR A O 1
ATOM 671 N N . LYS A 1 84 ? 0.768 34.375 8.406 1 97.69 84 LYS A N 1
ATOM 672 C CA . LYS A 1 84 ? 0.65 33.375 9.469 1 97.69 84 LYS A CA 1
ATOM 673 C C . LYS A 1 84 ? -0.718 32.719 9.438 1 97.69 84 LYS A C 1
ATOM 675 O O . LYS A 1 84 ? -1.745 33.375 9.32 1 97.69 84 LYS A O 1
ATOM 680 N N . ILE A 1 85 ? -0.727 31.391 9.5 1 98.38 85 ILE A N 1
ATOM 681 C CA . ILE A 1 85 ? -1.966 30.641 9.648 1 98.38 85 ILE A CA 1
ATOM 682 C C . ILE A 1 85 ? -2.492 30.781 11.078 1 98.38 85 ILE A C 1
ATOM 684 O O . ILE A 1 85 ? -1.758 30.547 12.039 1 98.38 85 ILE A O 1
ATOM 688 N N . ASP A 1 86 ? -3.689 31.188 11.195 1 97.56 86 ASP A N 1
ATOM 689 C CA . ASP A 1 86 ? -4.301 31.391 12.5 1 97.56 86 ASP A CA 1
ATOM 690 C C . ASP A 1 86 ? -4.895 30.094 13.039 1 97.56 86 ASP A C 1
ATOM 692 O O . ASP A 1 86 ? -5.887 29.594 12.508 1 97.56 86 ASP A O 1
ATOM 696 N N . HIS A 1 87 ? -4.359 29.625 14.102 1 96.5 87 HIS A N 1
ATOM 697 C CA . HIS A 1 87 ? -4.812 28.344 14.641 1 96.5 87 HIS A CA 1
ATOM 698 C C . HIS A 1 87 ? -6.16 28.484 15.344 1 96.5 87 HIS A C 1
ATOM 700 O O . HIS A 1 87 ? -6.832 27.484 15.609 1 96.5 87 HIS A O 1
ATOM 706 N N . SER A 1 88 ? -6.57 29.672 15.672 1 96.56 88 SER A N 1
ATOM 707 C CA . SER A 1 88 ? -7.777 29.906 16.453 1 96.56 88 SER A CA 1
ATOM 708 C C . SER A 1 88 ? -9.008 29.969 15.562 1 96.56 88 SER A C 1
ATOM 710 O O . SER A 1 88 ? -10.133 30.078 16.047 1 96.56 88 SER A O 1
ATOM 712 N N . GLU A 1 89 ? -8.852 29.891 14.219 1 97.38 89 GLU A N 1
ATOM 713 C CA . GLU A 1 89 ? -9.969 29.953 13.281 1 97.38 89 GLU A CA 1
ATOM 714 C C . GLU A 1 89 ? -9.977 28.75 12.344 1 97.38 89 GLU A C 1
ATOM 716 O O . GLU A 1 89 ? -8.914 28.281 11.922 1 97.38 89 GLU A O 1
ATOM 721 N N . PRO A 1 90 ? -11.211 28.234 12.086 1 98.06 90 PRO A N 1
ATOM 722 C CA . PRO A 1 90 ? -11.281 27.172 11.078 1 98.06 90 PRO A CA 1
ATOM 723 C C . PRO A 1 90 ? -10.852 27.656 9.695 1 98.06 90 PRO A C 1
ATOM 725 O O . PRO A 1 90 ? -11.148 28.781 9.305 1 98.06 90 PRO A O 1
ATOM 728 N N . ALA A 1 91 ? -10.172 26.875 9.031 1 98.69 91 ALA A N 1
ATOM 729 C CA . ALA A 1 91 ? -9.641 27.281 7.727 1 98.69 91 ALA A CA 1
ATOM 730 C C . ALA A 1 91 ? -9.414 26.062 6.828 1 98.69 91 ALA A C 1
ATOM 732 O O . ALA A 1 91 ? -9.406 24.922 7.301 1 98.69 91 ALA A O 1
ATOM 733 N N . LEU A 1 92 ? -9.391 26.312 5.562 1 98.69 92 LEU A N 1
ATOM 734 C CA . LEU A 1 92 ? -8.93 25.344 4.566 1 98.69 92 LEU A CA 1
ATOM 735 C C . LEU A 1 92 ? -7.559 25.75 4.027 1 98.69 92 LEU A C 1
ATOM 737 O O . LEU A 1 92 ? -7.336 26.906 3.676 1 98.69 92 LEU A O 1
ATOM 741 N N . ILE A 1 93 ? -6.621 24.859 4.129 1 98.81 93 ILE A N 1
ATOM 742 C CA . ILE A 1 93 ? -5.297 25.047 3.543 1 98.81 93 ILE A CA 1
ATOM 743 C C . ILE A 1 93 ? -5.195 24.281 2.229 1 98.81 93 ILE A C 1
ATOM 745 O O . ILE A 1 93 ? -5.48 23.078 2.184 1 98.81 93 ILE A O 1
ATOM 749 N N . ILE A 1 94 ? -4.883 24.922 1.127 1 98.75 94 ILE A N 1
ATOM 750 C CA . ILE A 1 94 ? -4.66 24.25 -0.155 1 98.75 94 ILE A CA 1
ATOM 751 C C . ILE A 1 94 ? -3.191 24.391 -0.557 1 98.75 94 ILE A C 1
ATOM 753 O O . ILE A 1 94 ? -2.588 25.453 -0.373 1 98.75 94 ILE A O 1
ATOM 757 N N . MET A 1 95 ? -2.58 23.359 -1.015 1 98.69 95 MET A N 1
ATOM 758 C CA . MET A 1 95 ? -1.152 23.328 -1.321 1 98.69 95 MET A CA 1
ATOM 759 C C . MET A 1 95 ? -0.887 22.484 -2.562 1 98.69 95 MET A C 1
ATOM 761 O O . MET A 1 95 ? -1.583 21.484 -2.809 1 98.69 95 MET A O 1
ATOM 765 N N . ASN A 1 96 ? 0.073 22.938 -3.42 1 98.38 96 ASN A N 1
ATOM 766 C CA . ASN A 1 96 ? 0.521 22.031 -4.48 1 98.38 96 ASN A CA 1
ATOM 767 C C . ASN A 1 96 ? 1.188 20.781 -3.912 1 98.38 96 ASN A C 1
ATOM 769 O O . ASN A 1 96 ? 1.733 20.812 -2.807 1 98.38 96 ASN A O 1
ATOM 773 N N . HIS A 1 97 ? 1.094 19.719 -4.57 1 97.81 97 HIS A N 1
ATOM 774 C CA . HIS A 1 97 ? 1.576 18.422 -4.102 1 97.81 97 HIS A CA 1
ATOM 775 C C . HIS A 1 97 ? 2.742 17.922 -4.953 1 97.81 97 HIS A C 1
ATOM 777 O O . HIS A 1 97 ? 2.572 17.031 -5.793 1 97.81 97 HIS A O 1
ATOM 783 N N . ARG A 1 98 ? 3.895 18.359 -4.648 1 97.56 98 ARG A N 1
ATOM 784 C CA . ARG A 1 98 ? 5.055 18.047 -5.48 1 97.56 98 ARG A CA 1
ATOM 785 C C . ARG A 1 98 ? 5.566 16.641 -5.195 1 97.56 98 ARG A C 1
ATOM 787 O O . ARG A 1 98 ? 6.039 15.953 -6.102 1 97.56 98 ARG A O 1
ATOM 794 N N . THR A 1 99 ? 5.59 16.266 -3.947 1 97.31 99 THR A N 1
ATOM 795 C CA . THR A 1 99 ? 6.113 14.969 -3.553 1 97.31 99 THR A CA 1
ATOM 796 C C . THR A 1 99 ? 5.227 14.328 -2.486 1 97.31 99 THR A C 1
ATOM 798 O O . THR A 1 99 ? 4.383 15 -1.89 1 97.31 99 THR A O 1
ATOM 801 N N . CYS A 1 100 ? 5.477 13.055 -2.189 1 95.94 100 CYS A N 1
ATOM 802 C CA . CYS A 1 100 ? 4.727 12.352 -1.156 1 95.94 100 CYS A CA 1
ATOM 803 C C . CYS A 1 100 ? 5.207 12.75 0.234 1 95.94 100 CYS A C 1
ATOM 805 O O . CYS A 1 100 ? 4.578 12.406 1.235 1 95.94 100 CYS A O 1
ATOM 807 N N . LEU A 1 101 ? 6.203 13.594 0.341 1 96.06 101 LEU A N 1
ATOM 808 C CA . LEU A 1 101 ? 6.762 13.992 1.627 1 96.06 101 LEU A CA 1
ATOM 809 C C . LEU A 1 101 ? 6.301 15.391 2.008 1 96.06 101 LEU A C 1
ATOM 811 O O . LEU A 1 101 ? 6.637 15.891 3.084 1 96.06 101 LEU A O 1
ATOM 815 N N . ASP A 1 102 ? 5.477 15.969 1.226 1 97.44 102 ASP A N 1
ATOM 816 C CA . ASP A 1 102 ? 5.059 17.359 1.438 1 97.44 102 ASP A CA 1
ATOM 817 C C . ASP A 1 102 ? 4.48 17.547 2.838 1 97.44 102 ASP A C 1
ATOM 819 O O . ASP A 1 102 ? 4.738 18.562 3.492 1 97.44 102 ASP A O 1
ATOM 823 N N . TRP A 1 103 ? 3.723 16.562 3.254 1 95.06 103 TRP A N 1
ATOM 824 C CA . TRP A 1 103 ? 3.07 16.656 4.555 1 95.06 103 TRP A CA 1
ATOM 825 C C . TRP A 1 103 ? 4.102 16.766 5.676 1 95.06 103 TRP A C 1
ATOM 827 O O . TRP A 1 103 ? 3.906 17.5 6.641 1 95.06 103 TRP A O 1
ATOM 837 N N . LEU A 1 104 ? 5.188 16.047 5.52 1 95.88 104 LEU A N 1
ATOM 838 C CA . LEU A 1 104 ? 6.219 16 6.551 1 95.88 104 LEU A CA 1
ATOM 839 C C . LEU A 1 104 ? 6.898 17.359 6.707 1 95.88 104 LEU A C 1
ATOM 841 O O . LEU A 1 104 ? 7.031 17.859 7.824 1 95.88 104 LEU A O 1
ATOM 845 N N . PHE A 1 105 ? 7.258 17.984 5.645 1 97.12 105 PHE A N 1
ATOM 846 C CA . PHE A 1 105 ? 7.922 19.281 5.688 1 97.12 105 PHE A CA 1
ATOM 847 C C . PHE A 1 105 ? 6.945 20.391 6.074 1 97.12 105 PHE A C 1
ATOM 849 O O . PHE A 1 105 ? 7.34 21.406 6.648 1 97.12 105 PHE A O 1
ATOM 856 N N . PHE A 1 106 ? 5.727 20.109 5.75 1 98.38 106 PHE A N 1
ATOM 857 C CA . PHE A 1 106 ? 4.699 21.094 6.098 1 98.38 106 PHE A CA 1
ATOM 858 C C . PHE A 1 106 ? 4.613 21.266 7.609 1 98.38 106 PHE A C 1
ATOM 860 O O . PHE A 1 106 ? 4.352 22.375 8.094 1 98.38 106 PHE A O 1
ATOM 867 N N . TRP A 1 107 ? 4.836 20.25 8.352 1 97.88 107 TRP A N 1
ATOM 868 C CA . TRP A 1 107 ? 4.82 20.344 9.812 1 97.88 107 TRP A CA 1
ATOM 869 C C . TRP A 1 107 ? 5.91 21.297 10.305 1 97.88 107 TRP A C 1
ATOM 871 O O . TRP A 1 107 ? 5.742 21.969 11.32 1 97.88 107 TRP A O 1
ATOM 881 N N . ASN A 1 108 ? 7.004 21.328 9.57 1 97.06 108 ASN A N 1
ATOM 882 C CA . ASN A 1 108 ? 8.07 22.266 9.922 1 97.06 108 ASN A CA 1
ATOM 883 C C . ASN A 1 108 ? 7.652 23.719 9.688 1 97.06 108 ASN A C 1
ATOM 885 O O . ASN A 1 108 ? 8.055 24.609 10.43 1 97.06 108 ASN A O 1
ATOM 889 N N . LEU A 1 109 ? 6.914 23.875 8.648 1 97.62 109 LEU A N 1
ATOM 890 C CA . LEU A 1 109 ? 6.316 25.203 8.445 1 97.62 109 LEU A CA 1
ATOM 891 C C . LEU A 1 109 ? 5.418 25.578 9.617 1 97.62 109 LEU A C 1
ATOM 893 O O . LEU A 1 109 ? 5.492 26.703 10.125 1 97.62 109 LEU A O 1
ATOM 897 N N . LEU A 1 110 ? 4.605 24.672 10.047 1 98.12 110 LEU A N 1
ATOM 898 C CA . LEU A 1 110 ? 3.643 24.938 11.109 1 98.12 110 LEU A CA 1
ATOM 899 C C . LEU A 1 110 ? 4.352 25.297 12.406 1 98.12 110 LEU A C 1
ATOM 901 O O . LEU A 1 110 ? 3.939 26.219 13.109 1 98.12 110 LEU A O 1
ATOM 905 N N . ILE A 1 111 ? 5.422 24.594 12.688 1 96.75 111 ILE A N 1
ATOM 906 C CA . ILE A 1 111 ? 6.184 24.844 13.906 1 96.75 111 ILE A CA 1
ATOM 907 C C . ILE A 1 111 ? 6.719 26.266 13.906 1 96.75 111 ILE A C 1
ATOM 909 O O . ILE A 1 111 ? 6.68 26.953 14.938 1 96.75 111 ILE A O 1
ATOM 913 N N . ARG A 1 112 ? 7.156 26.734 12.797 1 96.88 112 ARG A N 1
ATOM 914 C CA . ARG A 1 112 ? 7.762 28.062 12.664 1 96.88 112 ARG A CA 1
ATOM 915 C C . ARG A 1 112 ? 6.715 29.156 12.812 1 96.88 112 ARG A C 1
ATOM 917 O O . ARG A 1 112 ? 7.012 30.25 13.312 1 96.88 112 ARG A O 1
ATOM 924 N N . MET A 1 113 ? 5.527 28.891 12.375 1 96.94 113 MET A N 1
ATOM 925 C CA . MET A 1 113 ? 4.457 29.891 12.469 1 96.94 113 MET A CA 1
ATOM 926 C C . MET A 1 113 ? 3.861 29.922 13.875 1 96.94 113 MET A C 1
ATOM 928 O O . MET A 1 113 ? 3.742 30.984 14.477 1 96.94 113 MET A O 1
ATOM 932 N N . ASP A 1 114 ? 3.473 28.812 14.297 1 96.19 114 ASP A N 1
ATOM 933 C CA . ASP A 1 114 ? 2.854 28.594 15.602 1 96.19 114 ASP A CA 1
ATOM 934 C C . ASP A 1 114 ? 2.789 27.109 15.938 1 96.19 114 ASP A C 1
ATOM 936 O O . ASP A 1 114 ? 1.945 26.391 15.406 1 96.19 114 ASP A O 1
ATOM 940 N N . PRO A 1 115 ? 3.6 26.672 16.906 1 95.5 115 PRO A N 1
ATOM 941 C CA . PRO A 1 115 ? 3.637 25.25 17.219 1 95.5 115 PRO A CA 1
ATOM 942 C C . PRO A 1 115 ? 2.262 24.688 17.562 1 95.5 115 PRO A C 1
ATOM 944 O O . PRO A 1 115 ? 2.027 23.484 17.406 1 95.5 115 PRO A O 1
ATOM 947 N N . TRP A 1 116 ? 1.363 25.484 17.969 1 96.12 116 TRP A N 1
ATOM 948 C CA . TRP A 1 116 ? 0.016 25.031 18.297 1 96.12 116 TRP A CA 1
ATOM 949 C C . TRP A 1 116 ? -0.708 24.531 17.047 1 96.12 116 TRP A C 1
ATOM 951 O O . TRP A 1 116 ? -1.664 23.766 17.141 1 96.12 116 TRP A O 1
ATOM 961 N N . LEU A 1 117 ? -0.238 24.922 15.906 1 98.25 117 LEU A N 1
ATOM 962 C CA . LEU A 1 117 ? -0.838 24.5 14.648 1 98.25 117 LEU A CA 1
ATOM 963 C C . LEU A 1 117 ? -0.658 23 14.438 1 98.25 117 LEU A C 1
ATOM 965 O O . LEU A 1 117 ? -1.417 22.375 13.695 1 98.25 117 LEU A O 1
ATOM 969 N N . LEU A 1 118 ? 0.322 22.406 15.133 1 97.94 118 LEU A N 1
ATOM 970 C CA . LEU A 1 118 ? 0.519 20.969 15.031 1 97.94 118 LEU A CA 1
ATOM 971 C C . LEU A 1 118 ? -0.638 20.219 15.68 1 97.94 118 LEU A C 1
ATOM 973 O O . LEU A 1 118 ? -0.899 19.062 15.344 1 97.94 118 LEU A O 1
ATOM 977 N N . THR A 1 119 ? -1.312 20.828 16.625 1 97.81 119 THR A N 1
ATOM 978 C CA . THR A 1 119 ? -2.395 20.172 17.344 1 97.81 119 THR A CA 1
ATOM 979 C C . THR A 1 119 ? -3.727 20.375 16.625 1 97.81 119 THR A C 1
ATOM 981 O O . THR A 1 119 ? -4.664 19.594 16.812 1 97.81 119 THR A O 1
ATOM 984 N N . SER A 1 120 ? -3.814 21.406 15.781 1 98.25 120 SER A N 1
ATOM 985 C CA . SER A 1 120 ? -5.109 21.734 15.203 1 98.25 120 SER A CA 1
ATOM 986 C C . SER A 1 120 ? -5.145 21.438 13.703 1 98.25 120 SER A C 1
ATOM 988 O O . SER A 1 120 ? -6.219 21.359 13.109 1 98.25 120 SER A O 1
ATOM 990 N N . GLU A 1 121 ? -4.023 21.297 13.094 1 98.44 121 GLU A N 1
ATOM 991 C CA . GLU A 1 121 ? -3.967 21.016 11.664 1 98.44 121 GLU A CA 1
ATOM 992 C C . GLU A 1 121 ? -4.438 19.609 11.352 1 98.44 121 GLU A C 1
ATOM 994 O O . GLU A 1 121 ? -4.043 18.656 12.023 1 98.44 121 GLU A O 1
ATOM 999 N N . LYS A 1 122 ? -5.34 19.438 10.461 1 98.5 122 LYS A N 1
ATOM 1000 C CA . LYS A 1 122 ? -5.805 18.156 9.953 1 98.5 122 LYS A CA 1
ATOM 1001 C C . LYS A 1 122 ? -5.449 17.984 8.477 1 98.5 122 LYS A C 1
ATOM 1003 O O . LYS A 1 122 ? -5.219 18.969 7.773 1 98.5 122 LYS A O 1
ATOM 1008 N N . ILE A 1 123 ? -5.359 16.766 8.055 1 97.94 123 ILE A N 1
ATOM 1009 C CA . ILE A 1 123 ? -4.934 16.5 6.684 1 97.94 123 ILE A CA 1
ATOM 1010 C C . ILE A 1 123 ? -5.941 15.562 6.012 1 97.94 123 ILE A C 1
ATOM 1012 O O . ILE A 1 123 ? -6.449 14.633 6.633 1 97.94 123 ILE A O 1
ATOM 1016 N N . SER A 1 124 ? -6.281 15.836 4.773 1 96.25 124 SER A N 1
ATOM 1017 C CA . SER A 1 124 ? -6.973 14.859 3.93 1 96.25 124 SER A CA 1
ATOM 1018 C C . SER A 1 124 ? -5.988 13.867 3.322 1 96.25 124 SER A C 1
ATOM 1020 O O . SER A 1 124 ? -5.129 14.242 2.523 1 96.25 124 SER A O 1
ATOM 1022 N N . LEU A 1 125 ? -6.152 12.625 3.701 1 94.62 125 LEU A N 1
ATOM 1023 C CA . LEU A 1 125 ? -5.156 11.609 3.365 1 94.62 125 LEU A CA 1
ATOM 1024 C C . LEU A 1 125 ? -5.758 10.539 2.469 1 94.62 125 LEU A C 1
ATOM 1026 O O . LEU A 1 125 ? -6.98 10.406 2.379 1 94.62 125 LEU A O 1
ATOM 1030 N N . LYS A 1 126 ? -4.77 9.836 1.861 1 91.75 126 LYS A N 1
ATOM 1031 C CA . LYS A 1 126 ? -5.172 8.625 1.144 1 91.75 126 LYS A CA 1
ATOM 1032 C C . LYS A 1 126 ? -5.75 7.586 2.098 1 91.75 126 LYS A C 1
ATOM 1034 O O . LYS A 1 126 ? -5.195 7.348 3.172 1 91.75 126 LYS A O 1
ATOM 1039 N N . GLY A 1 127 ? -6.797 6.93 1.618 1 91.75 127 GLY A N 1
ATOM 1040 C CA . GLY A 1 127 ? -7.543 6.008 2.455 1 91.75 127 GLY A CA 1
ATOM 1041 C C . GLY A 1 127 ? -6.723 4.816 2.914 1 91.75 127 GLY A C 1
ATOM 1042 O O . GLY A 1 127 ? -6.859 4.359 4.051 1 91.75 127 GLY A O 1
ATOM 1043 N N . ILE A 1 128 ? -5.824 4.336 2.117 1 89.75 128 ILE A N 1
ATOM 1044 C CA . ILE A 1 128 ? -5.082 3.107 2.385 1 89.75 128 ILE A CA 1
ATOM 1045 C C . ILE A 1 128 ? -4.16 3.312 3.584 1 89.75 128 ILE A C 1
ATOM 1047 O O . ILE A 1 128 ? -3.719 2.346 4.207 1 89.75 128 ILE A O 1
ATOM 1051 N N . LEU A 1 129 ? -3.863 4.551 3.939 1 93.19 129 LEU A N 1
ATOM 1052 C CA . LEU A 1 129 ? -2.928 4.859 5.016 1 93.19 129 LEU A CA 1
ATOM 1053 C C . LEU A 1 129 ? -3.521 4.492 6.375 1 93.19 129 LEU A C 1
ATOM 1055 O O . LEU A 1 129 ? -2.789 4.312 7.348 1 93.19 129 LEU A O 1
ATOM 1059 N N . LYS A 1 130 ? -4.816 4.352 6.461 1 94.25 130 LYS A N 1
ATOM 1060 C CA . LYS A 1 130 ? -5.473 4.059 7.73 1 94.25 130 LYS A CA 1
ATOM 1061 C C . LYS A 1 130 ? -5.129 2.652 8.211 1 94.25 130 LYS A C 1
ATOM 1063 O O . LYS A 1 130 ? -5.309 2.334 9.391 1 94.25 130 LYS A O 1
ATOM 1068 N N . TYR A 1 131 ? -4.621 1.854 7.336 1 91.69 131 TYR A N 1
ATOM 1069 C CA . TYR A 1 131 ? -4.367 0.455 7.664 1 91.69 131 TYR A CA 1
ATOM 1070 C C . TYR A 1 131 ? -2.934 0.255 8.141 1 91.69 131 TYR A C 1
ATOM 1072 O O . TYR A 1 131 ? -2.551 -0.851 8.523 1 91.69 131 TYR A O 1
ATOM 1080 N N . LEU A 1 132 ? -2.088 1.267 8.141 1 93.06 132 LEU A N 1
ATOM 1081 C CA . LEU A 1 132 ? -0.732 1.178 8.672 1 93.06 132 LEU A CA 1
ATOM 1082 C C . LEU A 1 132 ? -0.75 1.064 10.188 1 93.06 132 LEU A C 1
ATOM 1084 O O . LEU A 1 132 ? -1.197 1.983 10.883 1 93.06 132 LEU A O 1
ATOM 1088 N N . PRO A 1 133 ? -0.302 -0.075 10.773 1 94.69 133 PRO A N 1
ATOM 1089 C CA . PRO A 1 133 ? -0.335 -0.215 12.234 1 94.69 133 PRO A CA 1
ATOM 1090 C C . PRO A 1 133 ? 0.404 0.913 12.945 1 94.69 133 PRO A C 1
ATOM 1092 O O . PRO A 1 133 ? 1.521 1.269 12.562 1 94.69 133 PRO A O 1
ATOM 1095 N N . GLY A 1 134 ? -0.168 1.44 13.891 1 97.31 134 GLY A N 1
ATOM 1096 C CA . GLY A 1 134 ? 0.432 2.543 14.625 1 97.31 134 GLY A CA 1
ATOM 1097 C C . GLY A 1 134 ? 0.152 3.896 14.008 1 97.31 134 GLY A C 1
ATOM 1098 O O . GLY A 1 134 ? -0.749 4.613 14.445 1 97.31 134 GLY A O 1
ATOM 1099 N N . ALA A 1 135 ? 0.802 4.133 12.883 1 97.12 135 ALA A N 1
ATOM 1100 C CA . ALA A 1 135 ? 0.682 5.441 12.242 1 97.12 135 ALA A CA 1
ATOM 1101 C C . ALA A 1 135 ? -0.745 5.684 11.758 1 97.12 135 ALA A C 1
ATOM 1103 O O . ALA A 1 135 ? -1.323 6.742 12.016 1 97.12 135 ALA A O 1
ATOM 1104 N N . GLY A 1 136 ? -1.286 4.719 11.055 1 97.69 136 GLY A N 1
ATOM 1105 C CA . GLY A 1 136 ? -2.658 4.859 10.594 1 97.69 136 GLY A CA 1
ATOM 1106 C C . GLY A 1 136 ? -3.654 5.02 11.727 1 97.69 136 GLY A C 1
ATOM 1107 O O . GLY A 1 136 ? -4.602 5.805 11.617 1 97.69 136 GLY A O 1
ATOM 1108 N N . TRP A 1 137 ? -3.482 4.254 12.789 1 98.12 137 TRP A N 1
ATOM 1109 C CA . TRP A 1 137 ? -4.348 4.32 13.961 1 98.12 137 TRP A CA 1
ATOM 1110 C C . TRP A 1 137 ? -4.293 5.703 14.602 1 98.12 137 TRP A C 1
ATOM 1112 O O . TRP A 1 137 ? -5.328 6.273 14.953 1 98.12 137 TRP A O 1
ATOM 1122 N N . ALA A 1 138 ? -3.07 6.199 14.688 1 98.44 138 ALA A N 1
ATOM 1123 C CA . ALA A 1 138 ? -2.891 7.52 15.281 1 98.44 138 ALA A CA 1
ATOM 1124 C C . ALA A 1 138 ? -3.537 8.602 14.422 1 98.44 138 ALA A C 1
ATOM 1126 O O . ALA A 1 138 ? -4.137 9.547 14.945 1 98.44 138 ALA A O 1
ATOM 1127 N N . MET A 1 139 ? -3.385 8.477 13.133 1 98.25 139 MET A N 1
ATOM 1128 C CA . MET A 1 139 ? -4.008 9.422 12.219 1 98.25 139 MET A CA 1
ATOM 1129 C C . MET A 1 139 ? -5.527 9.398 12.359 1 98.25 139 MET A C 1
ATOM 1131 O O . MET A 1 139 ? -6.18 10.445 12.305 1 98.25 139 MET A O 1
ATOM 1135 N N . GLY A 1 140 ? -6.062 8.219 12.516 1 97.94 140 GLY A N 1
ATOM 1136 C CA . GLY A 1 140 ? -7.492 8.078 12.758 1 97.94 140 GLY A CA 1
ATOM 1137 C C . GLY A 1 140 ? -7.941 8.734 14.055 1 97.94 140 GLY A C 1
ATOM 1138 O O . GLY A 1 140 ? -8.93 9.469 14.07 1 97.94 140 GLY A O 1
ATOM 1139 N N . CYS A 1 141 ? -7.195 8.461 15.102 1 98.31 141 CYS A N 1
ATOM 1140 C CA . CYS A 1 141 ? -7.496 9.07 16.391 1 98.31 141 CYS A CA 1
ATOM 1141 C C . CYS A 1 141 ? -7.441 10.594 16.297 1 98.31 141 CYS A C 1
ATOM 1143 O O . CYS A 1 141 ? -8.172 11.281 17.016 1 98.31 141 CYS A O 1
ATOM 1145 N N . ASN A 1 142 ? -6.594 11.039 15.414 1 98.12 142 ASN A N 1
ATOM 1146 C CA . ASN A 1 142 ? -6.398 12.477 15.25 1 98.12 142 ASN A CA 1
ATOM 1147 C C . ASN A 1 142 ? -7.434 13.078 14.305 1 98.12 142 ASN A C 1
ATOM 1149 O O . ASN A 1 142 ? -7.324 14.242 13.914 1 98.12 142 ASN A O 1
ATOM 1153 N N . ALA A 1 143 ? -8.336 12.305 13.828 1 97.38 143 ALA A N 1
ATOM 1154 C CA . ALA A 1 143 ? -9.445 12.711 12.977 1 97.38 143 ALA A CA 1
ATOM 1155 C C . ALA A 1 143 ? -8.945 13.25 11.641 1 97.38 143 ALA A C 1
ATOM 1157 O O . ALA A 1 143 ? -9.477 14.234 11.125 1 97.38 143 ALA A O 1
ATOM 1158 N N . TYR A 1 144 ? -7.828 12.75 11.195 1 97.94 144 TYR A N 1
ATOM 1159 C CA . TYR A 1 144 ? -7.492 13.016 9.805 1 97.94 144 TYR A CA 1
ATOM 1160 C C . TYR A 1 144 ? -8.555 12.445 8.867 1 97.94 144 TYR A C 1
ATOM 1162 O O . TYR A 1 144 ? -9.273 11.516 9.234 1 97.94 144 TYR A O 1
ATOM 1170 N N . MET A 1 145 ? -8.711 13.039 7.754 1 96.56 145 MET A N 1
ATOM 1171 C CA . MET A 1 145 ? -9.758 12.648 6.812 1 96.56 145 MET A CA 1
ATOM 1172 C C . MET A 1 145 ? -9.203 11.711 5.742 1 96.56 145 MET A C 1
ATOM 1174 O O . MET A 1 145 ? -8.469 12.141 4.855 1 96.56 145 MET A O 1
ATOM 1178 N N . PHE A 1 146 ? -9.641 10.422 5.793 1 95.25 146 PHE A N 1
ATOM 1179 C CA . PHE A 1 146 ? -9.188 9.43 4.82 1 95.25 146 PHE A CA 1
ATOM 1180 C C . PHE A 1 146 ? -10.117 9.398 3.609 1 95.25 146 PHE A C 1
ATOM 1182 O O . PHE A 1 146 ? -11.328 9.242 3.752 1 95.25 146 PHE A O 1
ATOM 1189 N N . LEU A 1 147 ? -9.5 9.5 2.434 1 90.69 147 LEU A N 1
ATOM 1190 C CA . LEU A 1 147 ? -10.289 9.539 1.21 1 90.69 147 LEU A CA 1
ATOM 1191 C C . LEU A 1 147 ? -9.859 8.438 0.249 1 90.69 147 LEU A C 1
ATOM 1193 O O . LEU A 1 147 ? -8.68 8.109 0.158 1 90.69 147 LEU A O 1
ATOM 1197 N N . ASP A 1 148 ? -10.766 7.758 -0.513 1 78.69 148 ASP A N 1
ATOM 1198 C CA . ASP A 1 148 ? -10.516 6.691 -1.477 1 78.69 148 ASP A CA 1
ATOM 1199 C C . ASP A 1 148 ? -10.273 7.258 -2.875 1 78.69 148 ASP A C 1
ATOM 1201 O O . ASP A 1 148 ? -10.156 6.508 -3.844 1 78.69 148 ASP A O 1
ATOM 1205 N N . ARG A 1 149 ? -10.312 8.469 -3.123 1 68.06 149 ARG A N 1
ATOM 1206 C CA . ARG A 1 149 ? -10.07 9.211 -4.359 1 68.06 149 ARG A CA 1
ATOM 1207 C C . ARG A 1 149 ? -11.148 8.914 -5.395 1 68.06 149 ARG A C 1
ATOM 1209 O O . ARG A 1 149 ? -10.852 8.75 -6.578 1 68.06 149 ARG A O 1
ATOM 1216 N N . SER A 1 150 ? -12.289 8.602 -4.938 1 75.75 150 SER A N 1
ATOM 1217 C CA . SER A 1 150 ? -13.539 8.594 -5.695 1 75.75 150 SER A CA 1
ATOM 1218 C C . SER A 1 150 ? -14.594 9.469 -5.02 1 75.75 150 SER A C 1
ATOM 1220 O O . SER A 1 150 ? -15.008 9.195 -3.891 1 75.75 150 SER A O 1
ATOM 1222 N N . PHE A 1 151 ? -14.977 10.445 -5.773 1 76 151 PHE A N 1
ATOM 1223 C CA . PHE A 1 151 ? -15.883 11.43 -5.203 1 76 151 PHE A CA 1
ATOM 1224 C C . PHE A 1 151 ? -17.172 10.773 -4.73 1 76 151 PHE A C 1
ATOM 1226 O O . PHE A 1 151 ? -17.703 11.125 -3.676 1 76 151 PHE A O 1
ATOM 1233 N N . ASP A 1 152 ? -17.609 9.812 -5.449 1 77.56 152 ASP A N 1
ATOM 1234 C CA . ASP A 1 152 ? -18.859 9.156 -5.105 1 77.56 152 ASP A CA 1
ATOM 1235 C C . ASP A 1 152 ? -18.766 8.453 -3.752 1 77.56 152 ASP A C 1
ATOM 1237 O O . ASP A 1 152 ? -19.703 8.484 -2.957 1 77.56 152 ASP A O 1
ATOM 1241 N N . ASN A 1 153 ? -17.688 8.008 -3.49 1 79.25 153 ASN A N 1
ATOM 1242 C CA . ASN A 1 153 ? -17.469 7.301 -2.23 1 79.25 153 ASN A CA 1
ATOM 1243 C C . ASN A 1 153 ? -17.078 8.258 -1.109 1 79.25 153 ASN A C 1
ATOM 1245 O O . ASN A 1 153 ? -17.359 8 0.061 1 79.25 153 ASN A O 1
ATOM 1249 N N . ASP A 1 154 ? -16.5 9.406 -1.522 1 89.75 154 ASP A N 1
ATOM 1250 C CA . ASP A 1 154 ? -15.844 10.266 -0.537 1 89.75 154 ASP A CA 1
ATOM 1251 C C . ASP A 1 154 ? -16.766 11.391 -0.095 1 89.75 154 ASP A C 1
ATOM 1253 O O . ASP A 1 154 ? -16.578 11.984 0.969 1 89.75 154 ASP A O 1
ATOM 1257 N N . SER A 1 155 ? -17.734 11.695 -0.874 1 92.62 155 SER A N 1
ATOM 1258 C CA . SER A 1 155 ? -18.594 12.844 -0.571 1 92.62 155 SER A CA 1
ATOM 1259 C C . SER A 1 155 ? -19.234 12.703 0.802 1 92.62 155 SER A C 1
ATOM 1261 O O . SER A 1 155 ? -19.234 13.648 1.599 1 92.62 155 SER A O 1
ATOM 1263 N N . SER A 1 156 ? -19.766 11.562 1.119 1 93.31 156 SER A N 1
ATOM 1264 C CA . SER A 1 156 ? -20.406 11.336 2.408 1 93.31 156 SER A CA 1
ATOM 1265 C C . SER A 1 156 ? -19.406 11.438 3.553 1 93.31 156 SER A C 1
ATOM 1267 O O . SER A 1 156 ? -19.719 11.969 4.617 1 93.31 156 SER A O 1
ATOM 1269 N N . ARG A 1 157 ? -18.266 10.922 3.316 1 93.88 157 ARG A N 1
ATOM 1270 C CA . ARG A 1 157 ? -17.219 10.961 4.328 1 93.88 157 ARG A CA 1
ATOM 1271 C C . ARG A 1 157 ? -16.781 12.398 4.613 1 93.88 157 ARG A C 1
ATOM 1273 O O . ARG A 1 157 ? -16.609 12.781 5.773 1 93.88 157 ARG A O 1
ATOM 1280 N N . ILE A 1 158 ? -16.641 13.156 3.572 1 96.31 158 ILE A N 1
ATOM 1281 C CA . ILE A 1 158 ? -16.25 14.555 3.695 1 96.31 158 ILE A CA 1
ATOM 1282 C C . ILE A 1 158 ? -17.297 15.312 4.5 1 96.31 158 ILE A C 1
ATOM 1284 O O . ILE A 1 158 ? -16.969 16.031 5.449 1 96.31 158 ILE A O 1
ATOM 1288 N N . MET A 1 159 ? -18.531 15.102 4.168 1 96.19 159 MET A N 1
ATOM 1289 C CA . MET A 1 159 ? -19.625 15.789 4.848 1 96.19 159 MET A CA 1
ATOM 1290 C C . MET A 1 159 ? -19.641 15.453 6.336 1 96.19 159 MET A C 1
ATOM 1292 O O . MET A 1 159 ? -19.734 16.344 7.18 1 96.19 159 MET A O 1
ATOM 1296 N N . ARG A 1 160 ? -19.531 14.266 6.691 1 95.69 160 ARG A N 1
ATOM 1297 C CA . ARG A 1 160 ? -19.609 13.805 8.07 1 95.69 160 ARG A CA 1
ATOM 1298 C C . ARG A 1 160 ? -18.422 14.32 8.883 1 95.69 160 ARG A C 1
ATOM 1300 O O . ARG A 1 160 ? -18.578 14.68 10.055 1 95.69 160 ARG A O 1
ATOM 1307 N N . MET A 1 161 ? -17.25 14.312 8.242 1 97.5 161 MET A N 1
ATOM 1308 C CA . MET A 1 161 ? -16.062 14.766 8.953 1 97.5 161 MET A CA 1
ATOM 1309 C C . MET A 1 161 ? -16.125 16.266 9.203 1 97.5 161 MET A C 1
ATOM 1311 O O . MET A 1 161 ? -15.742 16.75 10.273 1 97.5 161 MET A O 1
ATOM 1315 N N . ILE A 1 162 ? -16.562 16.984 8.203 1 97.81 162 ILE A N 1
ATOM 1316 C CA . ILE A 1 162 ? -16.688 18.422 8.375 1 97.81 162 ILE A CA 1
ATOM 1317 C C . ILE A 1 162 ? -17.719 18.734 9.453 1 97.81 162 ILE A C 1
ATOM 1319 O O . ILE A 1 162 ? -17.516 19.625 10.289 1 97.81 162 ILE A O 1
ATOM 1323 N N . ASP A 1 163 ? -18.812 17.969 9.469 1 97.19 163 ASP A N 1
ATOM 1324 C CA . ASP A 1 163 ? -19.797 18.109 10.547 1 97.19 163 ASP A CA 1
ATOM 1325 C C . ASP A 1 163 ? -19.156 17.828 11.906 1 97.19 163 ASP A C 1
ATOM 1327 O O . ASP A 1 163 ? -19.422 18.547 12.875 1 97.19 163 ASP A O 1
ATOM 1331 N N . TYR A 1 164 ? -18.375 16.844 11.938 1 97.56 164 TYR A N 1
ATOM 1332 C CA . TYR A 1 164 ? -17.688 16.469 13.18 1 97.56 164 TYR A CA 1
ATOM 1333 C C . TYR A 1 164 ? -16.766 17.594 13.648 1 97.56 164 TYR A C 1
ATOM 1335 O O . TYR A 1 164 ? -16.766 17.953 14.828 1 97.56 164 TYR A O 1
ATOM 1343 N N . TYR A 1 165 ? -15.938 18.156 12.688 1 97.69 165 TYR A N 1
ATOM 1344 C CA . TYR A 1 165 ? -15.055 19.266 13.008 1 97.69 165 TYR A CA 1
ATOM 1345 C C . TYR A 1 165 ? -15.836 20.453 13.57 1 97.69 165 TYR A C 1
ATOM 1347 O O . TYR A 1 165 ? -15.492 20.984 14.625 1 97.69 165 TYR A O 1
ATOM 1355 N N . ALA A 1 166 ? -16.875 20.75 12.891 1 96.31 166 ALA A N 1
ATOM 1356 C CA . ALA A 1 166 ? -17.672 21.938 13.242 1 96.31 166 ALA A CA 1
ATOM 1357 C C . ALA A 1 166 ? -18.328 21.766 14.609 1 96.31 166 ALA A C 1
ATOM 1359 O O . ALA A 1 166 ? -18.453 22.719 15.375 1 96.31 166 ALA A O 1
ATOM 1360 N N . ASN A 1 167 ? -18.688 20.562 14.922 1 93.38 167 ASN A N 1
ATOM 1361 C CA . ASN A 1 167 ? -19.453 20.312 16.141 1 93.38 167 ASN A CA 1
ATOM 1362 C C . ASN A 1 167 ? -18.547 19.969 17.312 1 93.38 167 ASN A C 1
ATOM 1364 O O . ASN A 1 167 ? -19.016 19.812 18.438 1 93.38 167 ASN A O 1
ATOM 1368 N N . SER A 1 168 ? -17.312 19.891 17.078 1 91.5 168 SER A N 1
ATOM 1369 C CA . SER A 1 168 ? -16.375 19.516 18.141 1 91.5 168 SER A CA 1
ATOM 1370 C C . SER A 1 168 ? -16.109 20.688 19.078 1 91.5 168 SER A C 1
ATOM 1372 O O . SER A 1 168 ? -15.641 20.5 20.203 1 91.5 168 SER A O 1
ATOM 1374 N N . GLY A 1 169 ? -16.375 21.891 18.547 1 89.62 169 GLY A N 1
ATOM 1375 C CA . GLY A 1 169 ? -16.078 23.094 19.312 1 89.62 169 GLY A CA 1
ATOM 1376 C C . GLY A 1 169 ? -14.625 23.531 19.188 1 89.62 169 GLY A C 1
ATOM 1377 O O . GLY A 1 169 ? -14.195 24.469 19.859 1 89.62 169 GLY A O 1
ATOM 1378 N N . LEU A 1 170 ? -13.891 22.812 18.453 1 94.69 170 LEU A N 1
ATOM 1379 C CA . LEU A 1 170 ? -12.492 23.125 18.219 1 94.69 170 LEU A CA 1
ATOM 1380 C C . LEU A 1 170 ? -12.297 23.688 16.812 1 94.69 170 LEU A C 1
ATOM 1382 O O . LEU A 1 170 ? -13.102 23.422 15.914 1 94.69 170 LEU A O 1
ATOM 1386 N N . ASN A 1 171 ? -11.273 24.516 16.641 1 97.12 171 ASN A N 1
ATOM 1387 C CA . ASN A 1 171 ? -10.945 25.109 15.344 1 97.12 171 ASN A CA 1
ATOM 1388 C C . ASN A 1 171 ? -9.812 24.344 14.648 1 97.12 171 ASN A C 1
ATOM 1390 O O . ASN A 1 171 ? -8.68 24.328 15.141 1 97.12 171 ASN A O 1
ATOM 1394 N N . TYR A 1 172 ? -10.141 23.766 13.547 1 98.31 172 TYR A N 1
ATOM 1395 C CA . TYR A 1 172 ? -9.148 23 12.797 1 98.31 172 TYR A CA 1
ATOM 1396 C C . TYR A 1 172 ? -8.82 23.688 11.477 1 98.31 172 TYR A C 1
ATOM 1398 O O . TYR A 1 172 ? -9.633 24.453 10.945 1 98.31 172 TYR A O 1
ATOM 1406 N N . GLN A 1 173 ? -7.672 23.531 11.008 1 98.69 173 GLN A N 1
ATOM 1407 C CA . GLN A 1 173 ? -7.211 23.891 9.672 1 98.69 173 GLN A CA 1
ATOM 1408 C C . GLN A 1 173 ? -6.98 22.656 8.812 1 98.69 173 GLN A C 1
ATOM 1410 O O . GLN A 1 173 ? -6.02 21.922 9.031 1 98.69 173 GLN A O 1
ATOM 1415 N N . LEU A 1 174 ? -7.812 22.438 7.848 1 98.62 174 LEU A N 1
ATOM 1416 C CA . LEU A 1 174 ? -7.793 21.234 7.027 1 98.62 174 LEU A CA 1
ATOM 1417 C C . LEU A 1 174 ? -6.918 21.422 5.793 1 98.62 174 LEU A C 1
ATOM 1419 O O . LEU A 1 174 ? -7.145 22.344 5.004 1 98.62 174 LEU A O 1
ATOM 1423 N N . LEU A 1 175 ? -5.926 20.609 5.645 1 98.69 175 LEU A N 1
ATOM 1424 C CA . LEU A 1 175 ? -5.039 20.641 4.484 1 98.69 175 LEU A CA 1
ATOM 1425 C C . LEU A 1 175 ? -5.594 19.781 3.355 1 98.69 175 LEU A C 1
ATOM 1427 O O . LEU A 1 175 ? -5.895 18.594 3.561 1 98.69 175 LEU A O 1
ATOM 1431 N N . LEU A 1 176 ? -5.742 20.344 2.193 1 97.94 176 LEU A N 1
ATOM 1432 C CA . LEU A 1 176 ? -6.199 19.688 0.973 1 97.94 176 LEU A CA 1
ATOM 1433 C C . LEU A 1 176 ? -5.199 19.875 -0.159 1 97.94 176 LEU A C 1
ATOM 1435 O O . LEU A 1 176 ? -4.688 20.984 -0.356 1 97.94 176 LEU A O 1
ATOM 1439 N N . PHE A 1 177 ? -4.871 18.828 -0.851 1 97.56 177 PHE A N 1
ATOM 1440 C CA . PHE A 1 177 ? -4.117 18.906 -2.096 1 97.56 177 PHE A CA 1
ATOM 1441 C C . PHE A 1 177 ? -5.047 18.812 -3.299 1 97.56 177 PHE A C 1
ATOM 1443 O O . PHE A 1 177 ? -5.367 17.703 -3.76 1 97.56 177 PHE A O 1
ATOM 1450 N N . PRO A 1 178 ? -5.414 19.906 -3.855 1 96.88 178 PRO A N 1
ATOM 1451 C CA . PRO A 1 178 ? -6.402 19.891 -4.934 1 96.88 178 PRO A CA 1
ATOM 1452 C C . PRO A 1 178 ? -5.938 19.094 -6.152 1 96.88 178 PRO A C 1
ATOM 1454 O O . PRO A 1 178 ? -6.758 18.719 -6.992 1 96.88 178 PRO A O 1
ATOM 1457 N N . GLU A 1 179 ? -4.652 18.891 -6.219 1 95.5 179 GLU A N 1
ATOM 1458 C CA . GLU A 1 179 ? -4.113 18.125 -7.344 1 95.5 179 GLU A CA 1
ATOM 1459 C C . GLU A 1 179 ? -4.504 16.656 -7.254 1 95.5 179 GLU A C 1
ATOM 1461 O O . GLU A 1 179 ? -4.465 15.938 -8.258 1 95.5 179 GLU A O 1
ATOM 1466 N N . GLY A 1 180 ? -4.77 16.188 -6.078 1 91.06 180 GLY A N 1
ATOM 1467 C CA . GLY A 1 180 ? -5.242 14.828 -5.859 1 91.06 180 GLY A CA 1
ATOM 1468 C C . GLY A 1 180 ? -4.125 13.805 -5.812 1 91.06 180 GLY A C 1
ATOM 1469 O O . GLY A 1 180 ? -4.312 12.695 -5.316 1 91.06 180 GLY A O 1
ATOM 1470 N N . THR A 1 181 ? -3.014 14.047 -6.438 1 91.81 181 THR A N 1
ATOM 1471 C CA . THR A 1 181 ? -1.843 13.18 -6.484 1 91.81 181 THR A CA 1
ATOM 1472 C C . THR A 1 181 ? -0.559 14 -6.531 1 91.81 181 THR A C 1
ATOM 1474 O O . THR A 1 181 ? -0.599 15.211 -6.766 1 91.81 181 THR A O 1
ATOM 1477 N N . ASP A 1 182 ? 0.491 13.344 -6.133 1 94.88 182 ASP A N 1
ATOM 1478 C CA . ASP A 1 182 ? 1.771 14.039 -6.234 1 94.88 182 ASP A CA 1
ATOM 1479 C C . ASP A 1 182 ? 2.252 14.102 -7.684 1 94.88 182 ASP A C 1
ATOM 1481 O O . ASP A 1 182 ? 1.846 13.281 -8.508 1 94.88 182 ASP A O 1
ATOM 1485 N N . LYS A 1 183 ? 3.098 15.016 -7.969 1 95.69 183 LYS A N 1
ATOM 1486 C CA . LYS A 1 183 ? 3.615 15.211 -9.32 1 95.69 183 LYS A CA 1
ATOM 1487 C C . LYS A 1 183 ? 4.746 14.234 -9.617 1 95.69 183 LYS A C 1
ATOM 1489 O O . LYS A 1 183 ? 5.871 14.648 -9.914 1 95.69 183 LYS A O 1
ATOM 1494 N N . CYS A 1 184 ? 4.43 13.016 -9.641 1 91.5 184 CYS A N 1
ATOM 1495 C CA . CYS A 1 184 ? 5.383 12 -10.078 1 91.5 184 CYS A CA 1
ATOM 1496 C C . CYS A 1 184 ? 5.375 11.859 -11.594 1 91.5 184 CYS A C 1
ATOM 1498 O O . CYS A 1 184 ? 4.586 12.516 -12.273 1 91.5 184 CYS A O 1
ATOM 1500 N N . GLU A 1 185 ? 6.273 11.094 -12.102 1 87.19 185 GLU A N 1
ATOM 1501 C CA . GLU A 1 185 ? 6.422 10.953 -13.547 1 87.19 185 GLU A CA 1
ATOM 1502 C C . GLU A 1 185 ? 5.125 10.469 -14.195 1 87.19 185 GLU A C 1
ATOM 1504 O O . GLU A 1 185 ? 4.699 11 -15.219 1 87.19 185 GLU A O 1
ATOM 1509 N N . ARG A 1 186 ? 4.508 9.5 -13.609 1 83.56 186 ARG A N 1
ATOM 1510 C CA . ARG A 1 186 ? 3.268 8.938 -14.141 1 83.56 186 ARG A CA 1
ATOM 1511 C C . ARG A 1 186 ? 2.15 9.977 -14.133 1 83.56 186 ARG A C 1
ATOM 1513 O O . ARG A 1 186 ? 1.433 10.133 -15.125 1 83.56 186 ARG A O 1
ATOM 1520 N N . ALA A 1 187 ? 1.976 10.648 -13.055 1 89.31 187 ALA A N 1
ATOM 1521 C CA . ALA A 1 187 ? 0.937 11.664 -12.938 1 89.31 187 ALA A CA 1
ATOM 1522 C C . ALA A 1 187 ? 1.186 12.82 -13.906 1 89.31 187 ALA A C 1
ATOM 1524 O O . ALA A 1 187 ? 0.242 13.383 -14.469 1 89.31 187 ALA A O 1
ATOM 1525 N N . THR A 1 188 ? 2.418 13.148 -14.062 1 90.44 188 THR A N 1
ATOM 1526 C CA . THR A 1 188 ? 2.789 14.219 -14.984 1 90.44 188 THR A CA 1
ATOM 1527 C C . THR A 1 188 ? 2.416 13.852 -16.422 1 90.44 188 THR A C 1
ATOM 1529 O O . THR A 1 188 ? 1.864 14.672 -17.156 1 90.44 188 THR A O 1
ATOM 1532 N N . GLU A 1 189 ? 2.701 12.617 -16.797 1 86.19 189 GLU A N 1
ATOM 1533 C CA . GLU A 1 189 ? 2.373 12.148 -18.141 1 86.19 189 GLU A CA 1
ATOM 1534 C C . GLU A 1 189 ? 0.862 12.102 -18.359 1 86.19 189 GLU A C 1
ATOM 1536 O O . GLU A 1 189 ? 0.367 12.5 -19.406 1 86.19 189 GLU A O 1
ATOM 1541 N N . ARG A 1 190 ? 0.188 11.648 -17.375 1 83.44 190 ARG A N 1
ATOM 1542 C CA . ARG A 1 190 ? -1.269 11.617 -17.453 1 83.44 190 ARG A CA 1
ATOM 1543 C C . ARG A 1 190 ? -1.845 13.023 -17.594 1 83.44 190 ARG A C 1
ATOM 1545 O O . ARG A 1 190 ? -2.807 13.242 -18.328 1 83.44 190 ARG A O 1
ATOM 1552 N N . SER A 1 191 ? -1.289 13.891 -16.781 1 85.94 191 SER A N 1
ATOM 1553 C CA . SER A 1 191 ? -1.716 15.281 -16.844 1 85.94 191 SER A CA 1
ATOM 1554 C C . SER A 1 191 ? -1.44 15.891 -18.219 1 85.94 191 SER A C 1
ATOM 1556 O O . SER A 1 191 ? -2.242 16.672 -18.719 1 85.94 191 SER A O 1
ATOM 1558 N N . ARG A 1 192 ? -0.306 15.562 -18.766 1 87.75 192 ARG A N 1
ATOM 1559 C CA . ARG A 1 192 ? 0.039 16.047 -20.094 1 87.75 192 ARG A CA 1
ATOM 1560 C C . ARG A 1 192 ? -0.982 15.57 -21.125 1 87.75 192 ARG A C 1
ATOM 1562 O O . ARG A 1 192 ? -1.481 16.375 -21.922 1 87.75 192 ARG A O 1
ATOM 1569 N N . ILE A 1 193 ? -1.267 14.32 -21.125 1 82.5 193 ILE A N 1
ATOM 1570 C CA . ILE A 1 193 ? -2.223 13.734 -22.047 1 82.5 193 ILE A CA 1
ATOM 1571 C C . ILE A 1 193 ? -3.592 14.383 -21.875 1 82.5 193 ILE A C 1
ATOM 1573 O O . ILE A 1 193 ? -4.266 14.719 -22.844 1 82.5 193 ILE A O 1
ATOM 1577 N N . TYR A 1 194 ? -3.951 14.578 -20.641 1 81.38 194 TYR A N 1
ATOM 1578 C CA . TYR A 1 194 ? -5.219 15.227 -20.312 1 81.38 194 TYR A CA 1
ATOM 1579 C C . TYR A 1 194 ? -5.266 16.656 -20.844 1 81.38 194 TYR A C 1
ATOM 1581 O O . TYR A 1 194 ? -6.262 17.062 -21.438 1 81.38 194 TYR A O 1
ATOM 1589 N N . ALA A 1 195 ? -4.266 17.375 -20.562 1 84.38 195 ALA A N 1
ATOM 1590 C CA . ALA A 1 195 ? -4.184 18.766 -21.016 1 84.38 195 ALA A CA 1
ATOM 1591 C C . ALA A 1 195 ? -4.27 18.844 -22.547 1 84.38 195 ALA A C 1
ATOM 1593 O O . ALA A 1 195 ? -4.965 19.703 -23.078 1 84.38 195 ALA A O 1
ATOM 1594 N N . GLU A 1 196 ? -3.594 17.984 -23.172 1 85.44 196 GLU A N 1
ATOM 1595 C CA . GLU A 1 196 ? -3.621 17.953 -24.625 1 85.44 196 GLU A CA 1
ATOM 1596 C C . GLU A 1 196 ? -5.027 17.672 -25.156 1 85.44 196 GLU A C 1
ATOM 1598 O O . GLU A 1 196 ? -5.496 18.328 -26.078 1 85.44 196 GLU A O 1
ATOM 1603 N N . LYS A 1 197 ? -5.691 16.75 -24.594 1 80.44 197 LYS A N 1
ATOM 1604 C CA . LYS A 1 197 ? -7.035 16.344 -25 1 80.44 197 LYS A CA 1
ATOM 1605 C C . LYS A 1 197 ? -8.039 17.484 -24.797 1 80.44 197 LYS A C 1
ATOM 1607 O O . LYS A 1 197 ? -8.961 17.641 -25.609 1 80.44 197 LYS A O 1
ATOM 1612 N N . LYS A 1 198 ? -7.875 18.234 -23.719 1 84.19 198 LYS A N 1
ATOM 1613 C CA . LYS A 1 198 ? -8.844 19.266 -23.359 1 84.19 198 LYS A CA 1
ATOM 1614 C C . LYS A 1 198 ? -8.414 20.625 -23.922 1 84.19 198 LYS A C 1
ATOM 1616 O O . LYS A 1 198 ? -9.109 21.625 -23.719 1 84.19 198 LYS A O 1
ATOM 1621 N N . GLY A 1 199 ? -7.258 20.641 -24.531 1 87.12 199 GLY A N 1
ATOM 1622 C CA . GLY A 1 199 ? -6.75 21.906 -25.062 1 87.12 199 GLY A CA 1
ATOM 1623 C C . GLY A 1 199 ? -6.23 22.844 -23.984 1 87.12 199 GLY A C 1
ATOM 1624 O O . GLY A 1 199 ? -6.379 24.062 -24.094 1 87.12 199 GLY A O 1
ATOM 1625 N N . LEU A 1 200 ? -5.816 22.328 -22.891 1 89.31 200 LEU A N 1
ATOM 1626 C CA . LEU A 1 200 ? -5.262 23.094 -21.797 1 89.31 200 LEU A CA 1
ATOM 1627 C C . LEU A 1 200 ? -3.738 23.141 -21.875 1 89.31 200 LEU A C 1
ATOM 1629 O O . LEU A 1 200 ? -3.123 22.328 -22.562 1 89.31 200 LEU A O 1
ATOM 1633 N N . VAL A 1 201 ? -3.209 24.141 -21.266 1 91.31 201 VAL A N 1
ATOM 1634 C CA . VAL A 1 201 ? -1.755 24.234 -21.188 1 91.31 201 VAL A CA 1
ATOM 1635 C C . VAL A 1 201 ? -1.218 23.156 -20.25 1 91.31 201 VAL A C 1
ATOM 1637 O O . VAL A 1 201 ? -1.812 22.891 -19.203 1 91.31 201 VAL A O 1
ATOM 1640 N N . HIS A 1 202 ? -0.182 22.547 -20.656 1 92.06 202 HIS A N 1
ATOM 1641 C CA . HIS A 1 202 ? 0.505 21.609 -19.766 1 92.06 202 HIS A CA 1
ATOM 1642 C C . HIS A 1 202 ? 1.443 22.344 -18.812 1 92.06 202 HIS A C 1
ATOM 1644 O O . HIS A 1 202 ? 2.396 23 -19.25 1 92.06 202 HIS A O 1
ATOM 1650 N N . TYR A 1 203 ? 1.189 22.281 -17.594 1 94.19 203 TYR A N 1
ATOM 1651 C CA . TYR A 1 203 ? 2.01 22.953 -16.594 1 94.19 203 TYR A CA 1
ATOM 1652 C C . TYR A 1 203 ? 3.311 22.203 -16.359 1 94.19 203 TYR A C 1
ATOM 1654 O O . TYR A 1 203 ? 3.338 20.969 -16.406 1 94.19 203 TYR A O 1
ATOM 1662 N N . ALA A 1 204 ? 4.344 22.875 -16.062 1 93.44 204 ALA A N 1
ATOM 1663 C CA . ALA A 1 204 ? 5.668 22.281 -15.859 1 93.44 204 ALA A CA 1
ATOM 1664 C C . ALA A 1 204 ? 5.891 21.938 -14.391 1 93.44 204 ALA A C 1
ATOM 1666 O O . ALA A 1 204 ? 6.617 20.984 -14.07 1 93.44 204 ALA A O 1
ATOM 1667 N N . HIS A 1 205 ? 5.23 22.703 -13.508 1 96.25 205 HIS A N 1
ATOM 1668 C CA . HIS A 1 205 ? 5.684 22.609 -12.125 1 96.25 205 HIS A CA 1
ATOM 1669 C C . HIS A 1 205 ? 4.547 22.188 -11.195 1 96.25 205 HIS A C 1
ATOM 1671 O O . HIS A 1 205 ? 4.781 21.812 -10.047 1 96.25 205 HIS A O 1
ATOM 1677 N N . VAL A 1 206 ? 3.34 22.25 -11.672 1 97.19 206 VAL A N 1
ATOM 1678 C CA . VAL A 1 206 ? 2.188 21.766 -10.906 1 97.19 206 VAL A CA 1
ATOM 1679 C C . VAL A 1 206 ? 1.292 20.922 -11.812 1 97.19 206 VAL A C 1
ATOM 1681 O O . VAL A 1 206 ? 1.473 20.891 -13.031 1 97.19 206 VAL A O 1
ATOM 1684 N N . LEU A 1 207 ? 0.425 20.125 -11.258 1 96.44 207 LEU A N 1
ATOM 1685 C CA . LEU A 1 207 ? -0.645 19.453 -11.992 1 96.44 207 LEU A CA 1
ATOM 1686 C C . LEU A 1 207 ? -1.922 20.297 -11.977 1 96.44 207 LEU A C 1
ATOM 1688 O O . LEU A 1 207 ? -2.131 21.094 -11.062 1 96.44 207 LEU A O 1
ATOM 1692 N N . HIS A 1 208 ? -2.697 20.078 -12.969 1 94.56 208 HIS A N 1
ATOM 1693 C CA . HIS A 1 208 ? -3.99 20.766 -12.93 1 94.56 208 HIS A CA 1
ATOM 1694 C C . HIS A 1 208 ? -4.82 20.297 -11.742 1 94.56 208 HIS A C 1
ATOM 1696 O O . HIS A 1 208 ? -4.938 19.094 -11.484 1 94.56 208 HIS A O 1
ATOM 1702 N N . PRO A 1 209 ? -5.359 21.203 -11.008 1 94.81 209 PRO A N 1
ATOM 1703 C CA . PRO A 1 209 ? -6.129 20.812 -9.82 1 94.81 209 PRO A CA 1
ATOM 1704 C C . PRO A 1 209 ? -7.492 20.219 -10.164 1 94.81 209 PRO A C 1
ATOM 1706 O O . PRO A 1 209 ? -8.07 20.547 -11.203 1 94.81 209 PRO A O 1
ATOM 1709 N N . LYS A 1 210 ? -7.934 19.375 -9.352 1 90.56 210 LYS A N 1
ATOM 1710 C CA . LYS A 1 210 ? -9.305 18.875 -9.414 1 90.56 210 LYS A CA 1
ATOM 1711 C C . LYS A 1 210 ? -10.258 19.766 -8.641 1 90.56 210 LYS A C 1
ATOM 1713 O O . LYS A 1 210 ? -10.102 19.953 -7.434 1 90.56 210 LYS A O 1
ATOM 1718 N N . THR A 1 211 ? -11.258 20.219 -9.258 1 94.69 211 THR A N 1
ATOM 1719 C CA . THR A 1 211 ? -12.055 21.297 -8.695 1 94.69 211 THR A CA 1
ATOM 1720 C C . THR A 1 211 ? -13.242 20.75 -7.91 1 94.69 211 THR A C 1
ATOM 1722 O O . THR A 1 211 ? -13.742 21.406 -6.992 1 94.69 211 THR A O 1
ATOM 1725 N N . THR A 1 212 ? -13.672 19.531 -8.18 1 92.88 212 THR A N 1
ATOM 1726 C CA . THR A 1 212 ? -14.898 19 -7.602 1 92.88 212 THR A CA 1
ATOM 1727 C C . THR A 1 212 ? -14.766 18.844 -6.086 1 92.88 212 THR A C 1
ATOM 1729 O O . THR A 1 212 ? -15.633 19.312 -5.336 1 92.88 212 THR A O 1
ATOM 1732 N N . GLY A 1 213 ? -13.688 18.172 -5.684 1 93.56 213 GLY A N 1
ATOM 1733 C CA . GLY A 1 213 ? -13.484 18 -4.254 1 93.56 213 GLY A CA 1
ATOM 1734 C C . GLY A 1 213 ? -13.32 19.312 -3.51 1 93.56 213 GLY A C 1
ATOM 1735 O O . GLY A 1 213 ? -13.891 19.5 -2.428 1 93.56 213 GLY A O 1
ATOM 1736 N N . PHE A 1 214 ? -12.664 20.172 -4.117 1 96.69 214 PHE A N 1
ATOM 1737 C CA . PHE A 1 214 ? -12.422 21.484 -3.525 1 96.69 214 PHE A CA 1
ATOM 1738 C C . PHE A 1 214 ? -13.727 22.25 -3.34 1 96.69 214 PHE A C 1
ATOM 1740 O O . PHE A 1 214 ? -14.008 22.734 -2.246 1 96.69 214 PHE A O 1
ATOM 1747 N N . THR A 1 215 ? -14.492 22.375 -4.387 1 97.44 215 THR A N 1
ATOM 1748 C CA . THR A 1 215 ? -15.742 23.141 -4.328 1 97.44 215 THR A CA 1
ATOM 1749 C C . THR A 1 215 ? -16.703 22.5 -3.332 1 97.44 215 THR A C 1
ATOM 1751 O O . THR A 1 215 ? -17.391 23.219 -2.586 1 97.44 215 THR A O 1
ATOM 1754 N N . PHE A 1 216 ? -16.734 21.219 -3.271 1 96.44 216 PHE A N 1
ATOM 1755 C CA . PHE A 1 216 ? -17.625 20.484 -2.367 1 96.44 216 PHE A CA 1
ATOM 1756 C C . PHE A 1 216 ? -17.266 20.781 -0.914 1 96.44 216 PHE A C 1
ATOM 1758 O O . PHE A 1 216 ? -18.156 21.031 -0.094 1 96.44 216 PHE A O 1
ATOM 1765 N N . ILE A 1 217 ? -15.984 20.797 -0.612 1 97.44 217 ILE A N 1
ATOM 1766 C CA . ILE A 1 217 ? -15.508 21.031 0.746 1 97.44 217 ILE A CA 1
ATOM 1767 C C . ILE A 1 217 ? -15.828 22.469 1.165 1 97.44 217 ILE A C 1
ATOM 1769 O O . ILE A 1 217 ? -16.344 22.688 2.258 1 97.44 217 ILE A O 1
ATOM 1773 N N . ILE A 1 218 ? -15.562 23.406 0.302 1 97.88 218 ILE A N 1
ATOM 1774 C CA . ILE A 1 218 ? -15.82 24.797 0.605 1 97.88 218 ILE A CA 1
ATOM 1775 C C . ILE A 1 218 ? -17.312 25.016 0.841 1 97.88 218 ILE A C 1
ATOM 1777 O O . ILE A 1 218 ? -17.703 25.688 1.793 1 97.88 218 ILE A O 1
ATOM 1781 N N . GLU A 1 219 ? -18.078 24.422 0.011 1 96.88 219 GLU A N 1
ATOM 1782 C CA . GLU A 1 219 ? -19.531 24.562 0.142 1 96.88 219 GLU A CA 1
ATOM 1783 C C . GLU A 1 219 ? -20.016 24.016 1.476 1 96.88 219 GLU A C 1
ATOM 1785 O O . GLU A 1 219 ? -20.828 24.641 2.154 1 96.88 219 GLU A O 1
ATOM 1790 N N . LYS A 1 220 ? -19.547 22.891 1.827 1 97.19 220 LYS A N 1
ATOM 1791 C CA . LYS A 1 220 ? -19.969 22.266 3.08 1 97.19 220 LYS A CA 1
ATOM 1792 C C . LYS A 1 220 ? -19.5 23.078 4.281 1 97.19 220 LYS A C 1
ATOM 1794 O O . LYS A 1 220 ? -20.234 23.266 5.25 1 97.19 220 LYS A O 1
ATOM 1799 N N . MET A 1 221 ? -18.297 23.547 4.227 1 98 221 MET A N 1
ATOM 1800 C CA . MET A 1 221 ? -17.75 24.344 5.324 1 98 221 MET A CA 1
ATOM 1801 C C . MET A 1 221 ? -18.516 25.641 5.488 1 98 221 MET A C 1
ATOM 1803 O O . MET A 1 221 ? -18.781 26.078 6.613 1 98 221 MET A O 1
ATOM 1807 N N . ARG A 1 222 ? -18.891 26.188 4.352 1 97.12 222 ARG A N 1
ATOM 1808 C CA . ARG A 1 222 ? -19.719 27.391 4.379 1 97.12 222 ARG A CA 1
ATOM 1809 C C . ARG A 1 222 ? -21.094 27.094 4.996 1 97.12 222 ARG A C 1
ATOM 1811 O O . ARG A 1 222 ? -21.578 27.859 5.828 1 97.12 222 ARG A O 1
ATOM 1818 N N . GLU A 1 223 ? -21.641 26.031 4.551 1 96.69 223 GLU A N 1
ATOM 1819 C CA . GLU A 1 223 ? -22.969 25.641 5 1 96.69 223 GLU A CA 1
ATOM 1820 C C . GLU A 1 223 ? -23.031 25.531 6.52 1 96.69 223 GLU A C 1
ATOM 1822 O O . GLU A 1 223 ? -24 25.953 7.141 1 96.69 223 GLU A O 1
ATOM 1827 N N . VAL A 1 224 ? -21.953 25.047 7.113 1 96.81 224 VAL A N 1
ATOM 1828 C CA . VAL A 1 224 ? -21.984 24.797 8.555 1 96.81 224 VAL A CA 1
ATOM 1829 C C . VAL A 1 224 ? -21.266 25.938 9.281 1 96.81 224 VAL A C 1
ATOM 1831 O O . VAL A 1 224 ? -21.016 25.844 10.484 1 96.81 224 VAL A O 1
ATOM 1834 N N . GLY A 1 225 ? -20.859 26.938 8.586 1 96.38 225 GLY A N 1
ATOM 1835 C CA . GLY A 1 225 ? -20.234 28.109 9.18 1 96.38 225 GLY A CA 1
ATOM 1836 C C . GLY A 1 225 ? -18.859 27.812 9.773 1 96.38 225 GLY A C 1
ATOM 1837 O O . GLY A 1 225 ? -18.531 28.328 10.836 1 96.38 225 GLY A O 1
ATOM 1838 N N . TYR A 1 226 ? -18.078 26.984 9.18 1 97.81 226 TYR A N 1
ATOM 1839 C CA . TYR A 1 226 ? -16.828 26.484 9.75 1 97.81 226 TYR A CA 1
ATOM 1840 C C . TYR A 1 226 ? -15.656 26.844 8.844 1 97.81 226 TYR A C 1
ATOM 1842 O O . TYR A 1 226 ? -14.797 26 8.586 1 97.81 226 TYR A O 1
ATOM 1850 N N . ILE A 1 227 ? -15.648 28 8.266 1 97.75 227 ILE A N 1
ATOM 1851 C CA . ILE A 1 227 ? -14.508 28.453 7.469 1 97.75 227 ILE A CA 1
ATOM 1852 C C . ILE A 1 227 ? -14.406 29.984 7.543 1 97.75 227 ILE A C 1
ATOM 1854 O O . ILE A 1 227 ? -15.383 30.688 7.273 1 97.75 227 ILE A O 1
ATOM 1858 N N . LYS A 1 228 ? -13.297 30.422 7.918 1 97.44 228 LYS A N 1
ATOM 1859 C CA . LYS A 1 228 ? -13.039 31.859 7.973 1 97.44 228 LYS A CA 1
ATOM 1860 C C . LYS A 1 228 ? -12.023 32.281 6.906 1 97.44 228 LYS A C 1
ATOM 1862 O O . LYS A 1 228 ? -12.188 33.312 6.258 1 97.44 228 LYS A O 1
ATOM 1867 N N . HIS A 1 229 ? -10.992 31.453 6.754 1 97.94 229 HIS A N 1
ATOM 1868 C CA . HIS A 1 229 ? -9.914 31.781 5.824 1 97.94 229 HIS A CA 1
ATOM 1869 C C . HIS A 1 229 ? -9.555 30.578 4.957 1 97.94 229 HIS A C 1
ATOM 1871 O O . HIS A 1 229 ? -9.781 29.422 5.348 1 97.94 229 HIS A O 1
ATOM 1877 N N . ILE A 1 230 ? -9.078 30.812 3.811 1 98.5 230 ILE A N 1
ATOM 1878 C CA . ILE A 1 230 ? -8.375 29.859 2.967 1 98.5 230 ILE A CA 1
ATOM 1879 C C . ILE A 1 230 ? -6.898 30.234 2.861 1 98.5 230 ILE A C 1
ATOM 1881 O O . ILE A 1 230 ? -6.57 31.406 2.6 1 98.5 230 ILE A O 1
ATOM 1885 N N . TYR A 1 231 ? -6.055 29.391 3.146 1 98.69 231 TYR A N 1
ATOM 1886 C CA . TYR A 1 231 ? -4.621 29.625 2.994 1 98.69 231 TYR A CA 1
ATOM 1887 C C . TYR A 1 231 ? -4.078 28.875 1.778 1 98.69 231 TYR A C 1
ATOM 1889 O O . TYR A 1 231 ? -4.219 27.656 1.672 1 98.69 231 TYR A O 1
ATOM 1897 N N . ASP A 1 232 ? -3.525 29.594 0.835 1 98.69 232 ASP A N 1
ATOM 1898 C CA . ASP A 1 232 ? -2.842 29.031 -0.324 1 98.69 232 ASP A CA 1
ATOM 1899 C C . ASP A 1 232 ? -1.348 28.859 -0.053 1 98.69 232 ASP A C 1
ATOM 1901 O O . ASP A 1 232 ? -0.623 29.844 0.079 1 98.69 232 ASP A O 1
ATOM 1905 N N . VAL A 1 233 ? -0.909 27.656 -0.014 1 98.75 233 VAL A N 1
ATOM 1906 C CA . VAL A 1 233 ? 0.49 27.375 0.287 1 98.75 233 VAL A CA 1
ATOM 1907 C C . VAL A 1 233 ? 1.196 26.859 -0.97 1 98.75 233 VAL A C 1
ATOM 1909 O O . VAL A 1 233 ? 0.698 25.969 -1.652 1 98.75 233 VAL A O 1
ATOM 1912 N N . THR A 1 234 ? 2.312 27.422 -1.314 1 98.69 234 THR A N 1
ATOM 1913 C CA . THR A 1 234 ? 3.188 26.953 -2.383 1 98.69 234 THR A CA 1
ATOM 1914 C C . THR A 1 234 ? 4.461 26.344 -1.807 1 98.69 234 THR A C 1
ATOM 1916 O O . THR A 1 234 ? 5.137 26.969 -0.984 1 98.69 234 THR A O 1
ATOM 1919 N N . VAL A 1 235 ? 4.723 25.172 -2.146 1 98.5 235 VAL A N 1
ATOM 1920 C CA . VAL A 1 235 ? 5.965 24.531 -1.728 1 98.5 235 VAL A CA 1
ATOM 1921 C C . VAL A 1 235 ? 6.891 24.359 -2.93 1 98.5 235 VAL A C 1
ATOM 1923 O O . VAL A 1 235 ? 6.434 24.047 -4.035 1 98.5 235 VAL A O 1
ATOM 1926 N N . ALA A 1 236 ? 8.164 24.594 -2.781 1 98.12 236 ALA A N 1
ATOM 1927 C CA . ALA A 1 236 ? 9.195 24.422 -3.795 1 98.12 236 ALA A CA 1
ATOM 1928 C C . ALA A 1 236 ? 10.445 23.781 -3.191 1 98.12 236 ALA A C 1
ATOM 1930 O O . ALA A 1 236 ? 10.852 24.141 -2.08 1 98.12 236 ALA A O 1
ATOM 1931 N N . TYR A 1 237 ? 11.008 22.859 -3.844 1 97.56 237 TYR A N 1
ATOM 1932 C CA . TYR A 1 237 ? 12.258 22.219 -3.455 1 97.56 237 TYR A CA 1
ATOM 1933 C C . TYR A 1 237 ? 13.422 22.734 -4.285 1 97.56 237 TYR A C 1
ATOM 1935 O O . TYR A 1 237 ? 13.469 22.547 -5.5 1 97.56 237 TYR A O 1
ATOM 1943 N N . ALA A 1 238 ? 14.414 23.281 -3.719 1 96.31 238 ALA A N 1
ATOM 1944 C CA . ALA A 1 238 ? 15.414 24.078 -4.422 1 96.31 238 ALA A CA 1
ATOM 1945 C C . ALA A 1 238 ? 16.531 23.203 -4.973 1 96.31 238 ALA A C 1
ATOM 1947 O O . ALA A 1 238 ? 17.047 23.453 -6.062 1 96.31 238 ALA A O 1
ATOM 1948 N N . ASP A 1 239 ? 16.875 22.141 -4.258 1 94.81 239 ASP A N 1
ATOM 1949 C CA . ASP A 1 239 ? 18.125 21.469 -4.578 1 94.81 239 ASP A CA 1
ATOM 1950 C C . ASP A 1 239 ? 17.859 20.094 -5.191 1 94.81 239 ASP A C 1
ATOM 1952 O O . ASP A 1 239 ? 18.578 19.656 -6.094 1 94.81 239 ASP A O 1
ATOM 1956 N N . SER A 1 240 ? 16.875 19.406 -4.656 1 94.81 240 SER A N 1
ATOM 1957 C CA . SER A 1 240 ? 16.625 18.047 -5.133 1 94.81 240 SER A CA 1
ATOM 1958 C C . SER A 1 240 ? 15.164 17.656 -4.895 1 94.81 240 SER A C 1
ATOM 1960 O O . SER A 1 240 ? 14.492 18.219 -4.039 1 94.81 240 SER A O 1
ATOM 1962 N N . ILE A 1 241 ? 14.789 16.734 -5.652 1 95.94 241 ILE A N 1
ATOM 1963 C CA . ILE A 1 241 ? 13.453 16.188 -5.496 1 95.94 241 ILE A CA 1
ATOM 1964 C C . ILE A 1 241 ? 13.539 14.766 -4.934 1 95.94 241 ILE A C 1
ATOM 1966 O O . ILE A 1 241 ? 14.266 13.93 -5.473 1 95.94 241 ILE A O 1
ATOM 1970 N N . VAL A 1 242 ? 12.992 14.57 -3.846 1 96.5 242 VAL A N 1
ATOM 1971 C CA . VAL A 1 242 ? 12.742 13.25 -3.279 1 96.5 242 VAL A CA 1
ATOM 1972 C C . VAL A 1 242 ? 11.258 12.906 -3.379 1 96.5 242 VAL A C 1
ATOM 1974 O O . VAL A 1 242 ? 10.438 13.469 -2.646 1 96.5 242 VAL A O 1
ATOM 1977 N N . GLN A 1 243 ? 10.922 11.984 -4.117 1 94.56 243 GLN A N 1
ATOM 1978 C CA . GLN A 1 243 ? 9.562 11.852 -4.629 1 94.56 243 GLN A CA 1
ATOM 1979 C C . GLN A 1 243 ? 8.641 11.219 -3.592 1 94.56 243 GLN A C 1
ATOM 1981 O O . GLN A 1 243 ? 7.457 11.547 -3.52 1 94.56 243 GLN A O 1
ATOM 1986 N N . SER A 1 244 ? 9.188 10.266 -2.863 1 94.56 244 SER A N 1
ATOM 1987 C CA . SER A 1 244 ? 8.266 9.508 -2.027 1 94.56 244 SER A CA 1
ATOM 1988 C C . SER A 1 244 ? 8.891 9.156 -0.683 1 94.56 244 SER A C 1
ATOM 1990 O O . SER A 1 244 ? 10.102 9.305 -0.502 1 94.56 244 SER A O 1
ATOM 1992 N N . GLU A 1 245 ? 8.031 8.703 0.229 1 94.38 245 GLU A N 1
ATOM 1993 C CA . GLU A 1 245 ? 8.5 8.188 1.513 1 94.38 245 GLU A CA 1
ATOM 1994 C C . GLU A 1 245 ? 9.406 6.977 1.324 1 94.38 245 GLU A C 1
ATOM 1996 O O . GLU A 1 245 ? 10.344 6.766 2.1 1 94.38 245 GLU A O 1
ATOM 2001 N N . MET A 1 246 ? 9.164 6.238 0.29 1 92.38 246 MET A N 1
ATOM 2002 C CA . MET A 1 246 ? 10 5.078 0.003 1 92.38 246 MET A CA 1
ATOM 2003 C C . MET A 1 246 ? 11.422 5.504 -0.358 1 92.38 246 MET A C 1
ATOM 2005 O O . MET A 1 246 ? 12.383 4.805 -0.043 1 92.38 246 MET A O 1
ATOM 2009 N N . ASP A 1 247 ? 11.523 6.625 -1.053 1 95.06 247 ASP A N 1
ATOM 2010 C CA . ASP A 1 247 ? 12.852 7.16 -1.347 1 95.06 247 ASP A CA 1
ATOM 2011 C C . ASP A 1 247 ? 13.594 7.523 -0.063 1 95.06 247 ASP A C 1
ATOM 2013 O O . ASP A 1 247 ? 14.805 7.312 0.039 1 95.06 247 ASP A O 1
ATOM 2017 N N . LEU A 1 248 ? 12.859 8.078 0.809 1 95.88 248 LEU A N 1
ATOM 2018 C CA . LEU A 1 248 ? 13.453 8.367 2.109 1 95.88 248 LEU A CA 1
ATOM 2019 C C . LEU A 1 248 ? 13.875 7.086 2.816 1 95.88 248 LEU A C 1
ATOM 2021 O O . LEU A 1 248 ? 14.977 7.004 3.363 1 95.88 248 LEU A O 1
ATOM 2025 N N . PHE A 1 249 ? 13.125 6.102 2.771 1 95.81 249 PHE A N 1
ATOM 2026 C CA . PHE A 1 249 ? 13.336 4.836 3.471 1 95.81 249 PHE A CA 1
ATOM 2027 C C . PHE A 1 249 ? 14.453 4.039 2.816 1 95.81 249 PHE A C 1
ATOM 2029 O O . PHE A 1 249 ? 15.328 3.512 3.506 1 95.81 249 PHE A O 1
ATOM 2036 N N . LEU A 1 250 ? 14.422 3.895 1.5 1 94.5 250 LEU A N 1
ATOM 2037 C CA . LEU A 1 250 ? 15.297 2.977 0.787 1 94.5 250 LEU A CA 1
ATOM 2038 C C . LEU A 1 250 ? 16.609 3.66 0.411 1 94.5 250 LEU A C 1
ATOM 2040 O O . LEU A 1 250 ? 17.656 3.008 0.316 1 94.5 250 LEU A O 1
ATOM 2044 N N . LEU A 1 251 ? 16.531 5.023 0.168 1 95.38 251 LEU A N 1
ATOM 2045 C CA . LEU A 1 251 ? 17.703 5.734 -0.313 1 95.38 251 LEU A CA 1
ATOM 2046 C C . LEU A 1 251 ? 18.281 6.633 0.776 1 95.38 251 LEU A C 1
ATOM 2048 O O . LEU A 1 251 ? 19.422 7.105 0.663 1 95.38 251 LEU A O 1
ATOM 2052 N N . GLY A 1 252 ? 17.469 6.887 1.789 1 96.31 252 GLY A N 1
ATOM 2053 C CA . GLY A 1 252 ? 17.891 7.867 2.773 1 96.31 252 GLY A CA 1
ATOM 2054 C C . GLY A 1 252 ? 18.031 9.266 2.203 1 96.31 252 GLY A C 1
ATOM 2055 O O . GLY A 1 252 ? 18.828 10.07 2.688 1 96.31 252 GLY A O 1
ATOM 2056 N N . ALA A 1 253 ? 17.297 9.477 1.14 1 95.62 253 ALA A N 1
ATOM 2057 C CA . ALA A 1 253 ? 17.359 10.758 0.451 1 95.62 253 ALA A CA 1
ATOM 2058 C C . ALA A 1 253 ? 16.422 11.773 1.098 1 95.62 253 ALA A C 1
ATOM 2060 O O . ALA A 1 253 ? 15.312 11.43 1.521 1 95.62 253 ALA A O 1
ATOM 2061 N N . CYS A 1 254 ? 16.828 12.992 1.21 1 96.12 254 CYS A N 1
ATOM 2062 C CA . CYS A 1 254 ? 16.047 14.094 1.735 1 96.12 254 CYS A CA 1
ATOM 2063 C C . CYS A 1 254 ? 16.469 15.422 1.114 1 96.12 254 CYS A C 1
ATOM 2065 O O . CYS A 1 254 ? 17.672 15.656 0.911 1 96.12 254 CYS A O 1
ATOM 2067 N N . PRO A 1 255 ? 15.523 16.203 0.733 1 95.81 255 PRO A N 1
ATOM 2068 C CA . PRO A 1 255 ? 15.93 17.516 0.223 1 95.81 255 PRO A CA 1
ATOM 2069 C C . PRO A 1 255 ? 16.641 18.359 1.274 1 95.81 255 PRO A C 1
ATOM 2071 O O . PRO A 1 255 ? 16.359 18.234 2.469 1 95.81 255 PRO A O 1
ATOM 2074 N N . ARG A 1 256 ? 17.547 19.281 0.772 1 94 256 ARG A N 1
ATOM 2075 C CA . ARG A 1 256 ? 18.328 20.109 1.689 1 94 256 ARG A CA 1
ATOM 2076 C C . ARG A 1 256 ? 17.75 21.516 1.799 1 94 256 ARG A C 1
ATOM 2078 O O . ARG A 1 256 ? 18.094 22.25 2.721 1 94 256 ARG A O 1
ATOM 2085 N N . SER A 1 257 ? 16.891 21.828 0.934 1 96.06 257 SER A N 1
ATOM 2086 C CA . SER A 1 257 ? 16.328 23.172 0.926 1 96.06 257 SER A CA 1
ATOM 2087 C C . SER A 1 257 ? 14.883 23.156 0.448 1 96.06 257 SER A C 1
ATOM 2089 O O . SER A 1 257 ? 14.609 22.844 -0.708 1 96.06 257 SER A O 1
ATOM 2091 N N . VAL A 1 258 ? 13.969 23.516 1.307 1 97.38 258 VAL A N 1
ATOM 2092 C CA . VAL A 1 258 ? 12.539 23.547 1.013 1 97.38 258 VAL A CA 1
ATOM 2093 C C . VAL A 1 258 ? 11.992 24.953 1.265 1 97.38 258 VAL A C 1
ATOM 2095 O O . VAL A 1 258 ? 12.281 25.562 2.299 1 97.38 258 VAL A O 1
ATOM 2098 N N . HIS A 1 259 ? 11.258 25.5 0.318 1 98.06 259 HIS A N 1
ATOM 2099 C CA . HIS A 1 259 ? 10.695 26.844 0.411 1 98.06 259 HIS A CA 1
ATOM 2100 C C . HIS A 1 259 ? 9.172 26.797 0.439 1 98.06 259 HIS A C 1
ATOM 2102 O O . HIS A 1 259 ? 8.555 26.031 -0.31 1 98.06 259 HIS A O 1
ATOM 2108 N N . TYR A 1 260 ? 8.602 27.562 1.312 1 98.25 260 TYR A N 1
ATOM 2109 C CA . TYR A 1 260 ? 7.152 27.734 1.385 1 98.25 260 TYR A CA 1
ATOM 2110 C C . TYR A 1 260 ? 6.766 29.203 1.282 1 98.25 260 TYR A C 1
ATOM 2112 O O . TYR A 1 260 ? 7.5 30.078 1.746 1 98.25 260 TYR A O 1
ATOM 2120 N N . ASP A 1 261 ? 5.656 29.453 0.691 1 98.44 261 ASP A N 1
ATOM 2121 C CA . ASP A 1 261 ? 4.98 30.75 0.758 1 98.44 261 ASP A CA 1
ATOM 2122 C C . ASP A 1 261 ? 3.484 30.578 1.003 1 98.44 261 ASP A C 1
ATOM 2124 O O . ASP A 1 261 ? 2.838 29.75 0.359 1 98.44 261 ASP A O 1
ATOM 2128 N N . VAL A 1 262 ? 2.969 31.312 1.961 1 98.56 262 VAL A N 1
ATOM 2129 C CA . VAL A 1 262 ? 1.575 31.188 2.369 1 98.56 262 VAL A CA 1
ATOM 2130 C C . VAL A 1 262 ? 0.829 32.5 2.102 1 98.56 262 VAL A C 1
ATOM 2132 O O . VAL A 1 262 ? 1.258 33.562 2.541 1 98.56 262 VAL A O 1
ATOM 2135 N N . ARG A 1 263 ? -0.285 32.406 1.438 1 98.38 263 ARG A N 1
ATOM 2136 C CA . ARG A 1 263 ? -1.149 33.562 1.157 1 98.38 263 ARG A CA 1
ATOM 2137 C C . ARG A 1 263 ? -2.557 33.312 1.696 1 98.38 263 ARG A C 1
ATOM 2139 O O . ARG A 1 263 ? -3.078 32.188 1.626 1 98.38 263 ARG A O 1
ATOM 2146 N N . GLN A 1 264 ? -3.125 34.312 2.188 1 97.94 264 GLN A N 1
ATOM 2147 C CA . GLN A 1 264 ? -4.41 34.188 2.865 1 97.94 264 GLN A CA 1
ATOM 2148 C C . GLN A 1 264 ? -5.527 34.844 2.045 1 97.94 264 GLN A C 1
ATOM 2150 O O . GLN A 1 264 ? -5.332 35.906 1.451 1 97.94 264 GLN A O 1
ATOM 2155 N N . PHE A 1 265 ? -6.652 34.156 1.966 1 97.94 265 PHE A N 1
ATOM 2156 C CA . PHE A 1 265 ? -7.887 34.688 1.393 1 97.94 265 PHE A CA 1
ATOM 2157 C C . PHE A 1 265 ? -9.031 34.594 2.393 1 97.94 265 PHE A C 1
ATOM 2159 O O . PHE A 1 265 ? -9.148 33.594 3.117 1 97.94 265 PHE A O 1
ATOM 2166 N N . GLU A 1 266 ? -9.812 35.625 2.428 1 97.5 266 GLU A N 1
ATOM 2167 C CA . GLU A 1 266 ? -11.039 35.562 3.217 1 97.5 266 GLU A CA 1
ATOM 2168 C C . GLU A 1 266 ? -12.07 34.656 2.537 1 97.5 266 GLU A C 1
ATOM 2170 O O . GLU A 1 266 ? -12.312 34.781 1.336 1 97.5 266 GLU A O 1
ATOM 2175 N N . ALA A 1 267 ? -12.641 33.781 3.307 1 96.62 267 ALA A N 1
ATOM 2176 C CA . ALA A 1 267 ? -13.641 32.875 2.74 1 96.62 267 ALA A CA 1
ATOM 2177 C C . ALA A 1 267 ? -14.812 33.656 2.152 1 96.62 267 ALA A C 1
ATOM 2179 O O . ALA A 1 267 ? -15.383 33.25 1.132 1 96.62 267 ALA A O 1
ATOM 2180 N N . ALA A 1 268 ? -15.125 34.719 2.756 1 94.69 268 ALA A N 1
ATOM 2181 C CA . ALA A 1 268 ? -16.25 35.562 2.346 1 94.69 268 ALA A CA 1
ATOM 2182 C C . ALA A 1 268 ? -15.992 36.219 0.993 1 94.69 268 ALA A C 1
ATOM 2184 O O 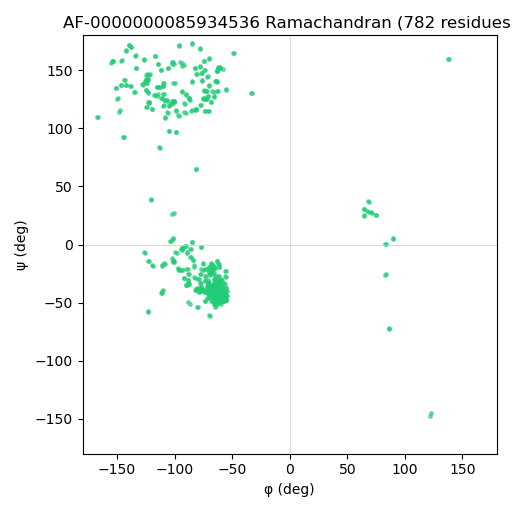. ALA A 1 268 ? -16.922 36.594 0.287 1 94.69 268 ALA A O 1
ATOM 2185 N N . SER A 1 269 ? -14.766 36.344 0.619 1 95.69 269 SER A N 1
ATOM 2186 C CA . SER A 1 269 ? -14.406 37.031 -0.62 1 95.69 269 SER A CA 1
ATOM 2187 C C . SER A 1 269 ? -14.438 36.062 -1.807 1 95.69 269 SER A C 1
ATOM 2189 O O . SER A 1 269 ? -14.383 36.5 -2.961 1 95.69 269 SER A O 1
ATOM 2191 N N . LEU A 1 270 ? -14.547 34.781 -1.566 1 96.38 270 LEU A N 1
ATOM 2192 C CA . LEU A 1 270 ? -14.562 33.812 -2.637 1 96.38 270 LEU A CA 1
ATOM 2193 C C . LEU A 1 270 ? -15.922 33.75 -3.326 1 96.38 270 LEU A C 1
ATOM 2195 O O . LEU A 1 270 ? -16.938 34.062 -2.709 1 96.38 270 LEU A O 1
ATOM 2199 N N . PRO A 1 271 ? -15.898 33.344 -4.578 1 96.5 271 PRO A N 1
ATOM 2200 C CA . PRO A 1 271 ? -17.172 33.25 -5.293 1 96.5 271 PRO A CA 1
ATOM 2201 C C . PRO A 1 271 ? -18.141 32.25 -4.633 1 96.5 271 PRO A C 1
ATOM 2203 O O . PRO A 1 271 ? -17.703 31.25 -4.066 1 96.5 271 PRO A O 1
ATOM 2206 N N . GLU A 1 272 ? -19.422 32.5 -4.828 1 93.69 272 GLU A N 1
ATOM 2207 C CA . GLU A 1 272 ? -20.453 31.688 -4.188 1 93.69 272 GLU A CA 1
ATOM 2208 C C . GLU A 1 272 ? -20.812 30.5 -5.055 1 93.69 272 GLU A C 1
ATOM 2210 O O . GLU A 1 272 ? -21.047 29.391 -4.543 1 93.69 272 GLU A O 1
ATOM 2215 N N . SER A 1 273 ? -20.781 30.688 -6.348 1 95.06 273 SER A N 1
ATOM 2216 C CA . SER A 1 273 ? -21.172 29.594 -7.23 1 95.06 273 SER A CA 1
ATOM 2217 C C . SER A 1 273 ? -20.047 28.594 -7.41 1 95.06 273 SER A C 1
ATOM 2219 O O . SER A 1 273 ? -18.859 28.969 -7.441 1 95.06 273 SER A O 1
ATOM 2221 N N . ASP A 1 274 ? -20.422 27.375 -7.555 1 94.88 274 ASP A N 1
ATOM 2222 C CA . ASP A 1 274 ? -19.453 26.297 -7.742 1 94.88 274 ASP A CA 1
ATOM 2223 C C . ASP A 1 274 ? -18.609 26.547 -8.984 1 94.88 274 ASP A C 1
ATOM 2225 O O . ASP A 1 274 ? -17.391 26.297 -8.977 1 94.88 274 ASP A O 1
ATOM 2229 N N . GLU A 1 275 ? -19.219 26.938 -9.984 1 96.31 275 GLU A N 1
ATOM 2230 C CA . GLU A 1 275 ? -18.531 27.156 -11.25 1 96.31 275 GLU A CA 1
ATOM 2231 C C . GLU A 1 275 ? -17.453 28.25 -11.102 1 96.31 275 GLU A C 1
ATOM 2233 O O . GLU A 1 275 ? -16.328 28.078 -11.562 1 96.31 275 GLU A O 1
ATOM 2238 N N . GLU A 1 276 ? -17.844 29.312 -10.445 1 97.44 276 GLU A N 1
ATOM 2239 C CA . GLU A 1 276 ? -16.906 30.422 -10.273 1 97.44 276 GLU A CA 1
ATOM 2240 C C . GLU A 1 276 ? -15.812 30.078 -9.281 1 97.44 276 GLU A C 1
ATOM 2242 O O . GLU A 1 276 ? -14.672 30.516 -9.422 1 97.44 276 GLU A O 1
ATOM 2247 N N . LEU A 1 277 ? -16.203 29.359 -8.32 1 97.75 277 LEU A N 1
ATOM 2248 C CA . LEU A 1 277 ? -15.211 28.875 -7.355 1 97.75 277 LEU A CA 1
ATOM 2249 C C . LEU A 1 277 ? -14.18 27.984 -8.039 1 97.75 277 LEU A C 1
ATOM 2251 O O . LEU A 1 277 ? -12.984 28.062 -7.727 1 97.75 277 LEU A O 1
ATOM 2255 N N . ALA A 1 278 ? -14.641 27.125 -8.883 1 97.38 278 ALA A N 1
ATOM 2256 C CA . ALA A 1 278 ? -13.75 26.266 -9.664 1 97.38 278 ALA A CA 1
ATOM 2257 C C . ALA A 1 278 ? -12.781 27.094 -10.508 1 97.38 278 ALA A C 1
ATOM 2259 O O . ALA A 1 278 ? -11.586 26.812 -10.547 1 97.38 278 ALA A O 1
ATOM 2260 N N . LYS A 1 279 ? -13.289 28.078 -11.156 1 97.19 279 LYS A N 1
ATOM 2261 C CA . LYS A 1 279 ? -12.461 28.969 -11.969 1 97.19 279 LYS A CA 1
ATOM 2262 C C . LYS A 1 279 ? -11.43 29.688 -11.102 1 97.19 279 LYS A C 1
ATOM 2264 O O . LYS A 1 279 ? -10.297 29.922 -11.539 1 97.19 279 LYS A O 1
ATOM 2269 N N . TRP A 1 280 ? -11.891 30.094 -9.945 1 98.19 280 TRP A N 1
ATOM 2270 C CA . TRP A 1 280 ? -10.992 30.75 -9 1 98.19 280 TRP A CA 1
ATOM 2271 C C . TRP A 1 280 ? -9.797 29.875 -8.664 1 98.19 280 TRP A C 1
ATOM 2273 O O . TRP A 1 280 ? -8.656 30.344 -8.648 1 98.19 280 TRP A O 1
ATOM 2283 N N . LEU A 1 281 ? -10.031 28.641 -8.406 1 98.25 281 LEU A N 1
ATOM 2284 C CA . LEU A 1 281 ? -8.969 27.703 -8.102 1 98.25 281 LEU A CA 1
ATOM 2285 C C . LEU A 1 281 ? -8.039 27.516 -9.297 1 98.25 281 LEU A C 1
ATOM 2287 O O . LEU A 1 281 ? -6.816 27.469 -9.133 1 98.25 281 LEU A O 1
ATOM 2291 N N . LEU A 1 282 ? -8.625 27.359 -10.484 1 96.62 282 LEU A N 1
ATOM 2292 C CA . LEU A 1 282 ? -7.836 27.172 -11.703 1 96.62 282 LEU A CA 1
ATOM 2293 C C . LEU A 1 282 ? -6.906 28.359 -11.93 1 96.62 282 LEU A C 1
ATOM 2295 O O . LEU A 1 282 ? -5.746 28.188 -12.312 1 96.62 282 LEU A O 1
ATOM 2299 N N . GLU A 1 283 ? -7.43 29.516 -11.703 1 97.56 283 GLU A N 1
ATOM 2300 C CA . GLU A 1 283 ? -6.621 30.734 -11.844 1 97.56 283 GLU A CA 1
ATOM 2301 C C . GLU A 1 283 ? -5.504 30.766 -10.805 1 97.56 283 GLU A C 1
ATOM 2303 O O . GLU A 1 283 ? -4.383 31.188 -11.102 1 97.56 283 GLU A O 1
ATOM 2308 N N . LEU A 1 284 ? -5.855 30.422 -9.617 1 98 284 LEU A N 1
ATOM 2309 C CA . LEU A 1 284 ? -4.859 30.359 -8.555 1 98 284 LEU A CA 1
ATOM 2310 C C . LEU A 1 284 ? -3.719 29.422 -8.922 1 98 284 LEU A C 1
ATOM 2312 O O . LEU A 1 284 ? -2.553 29.719 -8.641 1 98 284 LEU A O 1
ATOM 2316 N N . TRP A 1 285 ? -4.004 28.281 -9.508 1 97.75 285 TRP A N 1
ATOM 2317 C CA . TRP A 1 285 ? -2.992 27.297 -9.883 1 97.75 285 TRP A CA 1
ATOM 2318 C C . TRP A 1 285 ? -2.16 27.797 -11.062 1 97.75 285 TRP A C 1
ATOM 2320 O O . TRP A 1 285 ? -0.963 27.516 -11.148 1 97.75 285 TRP A O 1
ATOM 2330 N N . ARG A 1 286 ? -2.809 28.484 -12.008 1 97.19 286 ARG A N 1
ATOM 2331 C CA . ARG A 1 286 ? -2.057 29.141 -13.078 1 97.19 286 ARG A CA 1
ATOM 2332 C C . ARG A 1 286 ? -1.004 30.078 -12.508 1 97.19 286 ARG A C 1
ATOM 2334 O O . ARG A 1 286 ? 0.15 30.062 -12.938 1 97.19 286 ARG A O 1
ATOM 2341 N N . LYS A 1 287 ? -1.419 30.891 -11.555 1 97.75 287 LYS A N 1
ATOM 2342 C CA . LYS A 1 287 ? -0.499 31.828 -10.906 1 97.75 287 LYS A CA 1
ATOM 2343 C C . LYS A 1 287 ? 0.612 31.078 -10.172 1 97.75 287 LYS A C 1
ATOM 2345 O O . LYS A 1 287 ? 1.761 31.531 -10.156 1 97.75 287 LYS A O 1
ATOM 2350 N N . LYS A 1 288 ? 0.279 30 -9.516 1 98.06 288 LYS A N 1
ATOM 2351 C CA . LYS A 1 288 ? 1.259 29.172 -8.812 1 98.06 288 LYS A CA 1
ATOM 2352 C C . LYS A 1 288 ? 2.309 28.641 -9.781 1 98.06 288 LYS A C 1
ATOM 2354 O O . LYS A 1 288 ? 3.484 28.516 -9.43 1 98.06 288 LYS A O 1
ATOM 2359 N N . GLU A 1 289 ? 1.849 28.156 -10.969 1 97.06 289 GLU A N 1
ATOM 2360 C CA . GLU A 1 289 ? 2.762 27.703 -12.016 1 97.06 289 GLU A CA 1
ATOM 2361 C C . GLU A 1 289 ? 3.764 28.797 -12.383 1 97.06 289 GLU A C 1
ATOM 2363 O O . GLU A 1 289 ? 4.961 28.531 -12.5 1 97.06 289 GLU A O 1
ATOM 2368 N N . GLU A 1 290 ? 3.27 29.969 -12.523 1 96.81 290 GLU A N 1
ATOM 2369 C CA . GLU A 1 290 ? 4.125 31.094 -12.875 1 96.81 290 GLU A CA 1
ATOM 2370 C C . GLU A 1 290 ? 5.133 31.391 -11.773 1 96.81 290 GLU A C 1
ATOM 2372 O O . GLU A 1 290 ? 6.297 31.688 -12.055 1 96.81 290 GLU A O 1
ATOM 2377 N N . ARG A 1 291 ? 4.672 31.359 -10.547 1 97.06 291 ARG A N 1
ATOM 2378 C CA . ARG A 1 291 ? 5.547 31.594 -9.398 1 97.06 291 ARG A CA 1
ATOM 2379 C C . ARG A 1 291 ? 6.672 30.562 -9.344 1 97.06 291 ARG A C 1
ATOM 2381 O O . ARG A 1 291 ? 7.828 30.906 -9.094 1 97.06 291 ARG A O 1
ATOM 2388 N N . LEU A 1 292 ? 6.336 29.359 -9.555 1 97.81 292 LEU A N 1
ATOM 2389 C CA . LEU A 1 292 ? 7.316 28.281 -9.5 1 97.81 292 LEU A CA 1
ATOM 2390 C C . LEU A 1 292 ? 8.273 28.359 -10.68 1 97.81 292 LEU A C 1
ATOM 2392 O O . LEU A 1 292 ? 9.461 28.016 -10.555 1 97.81 292 LEU A O 1
ATOM 2396 N N . GLU A 1 293 ? 7.754 28.734 -11.844 1 96.38 293 GLU A N 1
ATOM 2397 C CA . GLU A 1 293 ? 8.625 28.953 -13 1 96.38 293 GLU A CA 1
ATOM 2398 C C . GLU A 1 293 ? 9.703 29.984 -12.688 1 96.38 293 GLU A C 1
ATOM 2400 O O . GLU A 1 293 ? 10.875 29.781 -13.023 1 96.38 293 GLU A O 1
ATOM 2405 N N . LYS A 1 294 ? 9.289 31.047 -12.102 1 96.06 294 LYS A N 1
ATOM 2406 C CA . LYS A 1 294 ? 10.242 32.094 -11.711 1 96.06 294 LYS A CA 1
ATOM 2407 C C . LYS A 1 294 ? 11.234 31.562 -10.68 1 96.06 294 LYS A C 1
ATOM 2409 O O . LYS A 1 294 ? 12.43 31.875 -10.734 1 96.06 294 LYS A O 1
ATOM 2414 N N . PHE A 1 295 ? 10.789 30.828 -9.734 1 97.12 295 PHE A N 1
ATOM 2415 C CA . PHE A 1 295 ? 11.633 30.25 -8.695 1 97.12 295 PHE A CA 1
ATOM 2416 C C . PHE A 1 295 ? 12.727 29.391 -9.312 1 97.12 295 PHE A C 1
ATOM 2418 O O . PHE A 1 295 ? 13.898 29.516 -8.961 1 97.12 295 PHE A O 1
ATOM 2425 N N . TYR A 1 296 ? 12.391 28.531 -10.211 1 96.06 296 TYR A N 1
ATOM 2426 C CA . TYR A 1 296 ? 13.312 27.531 -10.758 1 96.06 296 TYR A CA 1
ATOM 2427 C C . TYR A 1 296 ? 14.141 28.141 -11.891 1 96.06 296 TYR A C 1
ATOM 2429 O O . TYR A 1 296 ? 15.109 27.516 -12.352 1 96.06 296 TYR A O 1
ATOM 2437 N N . ALA A 1 297 ? 13.766 29.297 -12.383 1 94.06 297 ALA A N 1
ATOM 2438 C CA . ALA A 1 297 ? 14.531 29.984 -13.414 1 94.06 297 ALA A CA 1
ATOM 2439 C C . ALA A 1 297 ? 15.891 30.422 -12.891 1 94.06 297 ALA A C 1
ATOM 2441 O O . ALA A 1 297 ? 16.828 30.594 -13.664 1 94.06 297 ALA A O 1
ATOM 2442 N N . ARG A 1 298 ? 15.906 30.578 -11.617 1 92.31 298 ARG A N 1
ATOM 2443 C CA . ARG A 1 298 ? 17.188 30.953 -11.023 1 92.31 298 ARG A CA 1
ATOM 2444 C C . ARG A 1 298 ? 18.125 29.766 -10.961 1 92.31 298 ARG A C 1
ATOM 2446 O O . ARG A 1 298 ? 17.828 28.75 -10.336 1 92.31 298 ARG A O 1
ATOM 2453 N N . GLU A 1 299 ? 19.312 29.922 -11.5 1 88.44 299 GLU A N 1
ATOM 2454 C CA . GLU A 1 299 ? 20.266 28.812 -11.602 1 88.44 299 GLU A CA 1
ATOM 2455 C C . GLU A 1 299 ? 20.938 28.531 -10.25 1 88.44 299 GLU A C 1
ATOM 2457 O O . GLU A 1 299 ? 21.109 27.375 -9.875 1 88.44 299 GLU A O 1
ATOM 2462 N N . CYS A 1 300 ? 21.188 29.625 -9.664 1 90.5 300 CYS A N 1
ATOM 2463 C CA . CYS A 1 300 ? 21.844 29.484 -8.367 1 90.5 300 CYS A CA 1
ATOM 2464 C C . CYS A 1 300 ? 20.828 29.078 -7.293 1 90.5 300 CYS A C 1
ATOM 2466 O O . CYS A 1 300 ? 19.906 29.828 -6.988 1 90.5 300 CYS A O 1
ATOM 2468 N N . ILE A 1 301 ? 21 27.969 -6.664 1 90.12 301 ILE A N 1
ATOM 2469 C CA . ILE A 1 301 ? 20.094 27.391 -5.684 1 90.12 301 ILE A CA 1
ATOM 2470 C C . ILE A 1 301 ? 19.938 28.328 -4.496 1 90.12 301 ILE A C 1
ATOM 2472 O O . ILE A 1 301 ? 18.828 28.516 -3.98 1 90.12 301 ILE A O 1
ATOM 2476 N N . ALA A 1 302 ? 21 28.938 -4.078 1 89.94 302 ALA A N 1
ATOM 2477 C CA . ALA A 1 302 ? 21 29.812 -2.908 1 89.94 302 ALA A CA 1
ATOM 2478 C C . ALA A 1 302 ? 20.172 31.062 -3.154 1 89.94 302 ALA A C 1
ATOM 2480 O O . ALA A 1 302 ? 19.734 31.719 -2.209 1 89.94 302 ALA A O 1
ATOM 2481 N N . GLU A 1 303 ? 19.922 31.328 -4.438 1 91.69 303 GLU A N 1
ATOM 2482 C CA . GLU A 1 303 ? 19.219 32.531 -4.793 1 91.69 303 GLU A CA 1
ATOM 2483 C C . GLU A 1 303 ? 17.734 32.281 -5.035 1 91.69 303 GLU A C 1
ATOM 2485 O O . GLU A 1 303 ? 16.938 33.188 -5.188 1 91.69 303 GLU A O 1
ATOM 2490 N N . ARG A 1 304 ? 17.391 31.047 -5.031 1 93.75 304 ARG A N 1
ATOM 2491 C CA . ARG A 1 304 ? 16 30.688 -5.266 1 93.75 304 ARG A CA 1
ATOM 2492 C C . ARG A 1 304 ? 15.117 31.141 -4.105 1 93.75 304 ARG A C 1
ATOM 2494 O O . ARG A 1 304 ? 15.391 30.812 -2.949 1 93.75 304 ARG A O 1
ATOM 2501 N N . GLN A 1 305 ? 14.133 31.953 -4.469 1 93.38 305 GLN A N 1
ATOM 2502 C CA . GLN A 1 305 ? 13.164 32.406 -3.488 1 93.38 305 GLN A CA 1
ATOM 2503 C C . GLN A 1 305 ? 11.781 32.594 -4.117 1 93.38 305 GLN A C 1
ATOM 2505 O O . GLN A 1 305 ? 11.664 33.062 -5.246 1 93.38 305 GLN A O 1
ATOM 2510 N N . LEU A 1 306 ? 10.812 32.156 -3.416 1 95.5 306 LEU A N 1
ATOM 2511 C CA . LEU A 1 306 ? 9.453 32.375 -3.881 1 95.5 306 LEU A CA 1
ATOM 2512 C C . LEU A 1 306 ? 9.078 33.844 -3.744 1 95.5 306 LEU A C 1
ATOM 2514 O O . LEU A 1 306 ? 9.516 34.531 -2.809 1 95.5 306 LEU A O 1
ATOM 2518 N N . ASP A 1 307 ? 8.305 34.281 -4.699 1 92.12 307 ASP A N 1
ATOM 2519 C CA . ASP A 1 307 ? 7.836 35.656 -4.605 1 92.12 307 ASP A CA 1
ATOM 2520 C C . ASP A 1 307 ? 6.957 35.844 -3.373 1 92.12 307 ASP A C 1
ATOM 2522 O O . ASP A 1 307 ? 6.277 34.906 -2.934 1 92.12 307 ASP A O 1
ATOM 2526 N N . MET A 1 308 ? 7.031 37.094 -2.877 1 92.19 308 MET A N 1
ATOM 2527 C CA . MET A 1 308 ? 6.312 37.406 -1.647 1 92.19 308 MET A CA 1
ATOM 2528 C C . MET A 1 308 ? 5.328 38.531 -1.871 1 92.19 308 MET A C 1
ATOM 2530 O O . MET A 1 308 ? 5.578 39.438 -2.693 1 92.19 308 MET A O 1
ATOM 2534 N N . GLU A 1 309 ? 4.285 38.406 -1.157 1 93.25 309 GLU A N 1
ATOM 2535 C CA . GLU A 1 309 ? 3.391 39.562 -1.112 1 93.25 309 GLU A CA 1
ATOM 2536 C C . GLU A 1 309 ? 4.012 40.719 -0.324 1 93.25 309 GLU A C 1
ATOM 2538 O O . GLU A 1 309 ? 4.953 40.5 0.442 1 93.25 309 GLU A O 1
ATOM 2543 N N . THR A 1 310 ? 3.537 41.906 -0.518 1 89.81 310 THR A N 1
ATOM 2544 C CA . THR A 1 310 ? 4.094 43.125 0.078 1 89.81 310 THR A CA 1
ATOM 2545 C C . THR A 1 310 ? 4.113 43 1.601 1 89.81 310 THR A C 1
ATOM 2547 O O . THR A 1 310 ? 5.086 43.406 2.244 1 89.81 310 THR A O 1
ATOM 2550 N N . ASN A 1 311 ? 3.141 42.469 2.205 1 90.44 311 ASN A N 1
ATOM 2551 C CA . ASN A 1 311 ? 3.061 42.375 3.66 1 90.44 311 ASN A CA 1
ATOM 2552 C C . ASN A 1 311 ? 3.455 40.969 4.164 1 90.44 311 ASN A C 1
ATOM 2554 O O . ASN A 1 311 ? 3.102 40.594 5.277 1 90.44 311 ASN A O 1
ATOM 2558 N N . ALA A 1 312 ? 4.262 40.312 3.404 1 94.31 312 ALA A N 1
ATOM 2559 C CA . ALA A 1 312 ? 4.633 38.969 3.777 1 94.31 312 ALA A CA 1
ATOM 2560 C C . ALA A 1 312 ? 5.66 38.969 4.902 1 94.31 312 ALA A C 1
ATOM 2562 O O . ALA A 1 312 ? 6.527 39.844 4.961 1 94.31 312 ALA A O 1
ATOM 2563 N N . LYS A 1 313 ? 5.559 38.094 5.789 1 96.25 313 LYS A N 1
ATOM 2564 C CA . LYS A 1 313 ? 6.512 37.906 6.879 1 96.25 313 LYS A CA 1
ATOM 2565 C C . LYS A 1 313 ? 7.434 36.719 6.594 1 96.25 313 LYS A C 1
ATOM 2567 O O . LYS A 1 313 ? 7.102 35.844 5.793 1 96.25 313 LYS A O 1
ATOM 2572 N N . LEU A 1 314 ? 8.57 36.781 7.211 1 96.25 314 LEU A N 1
ATOM 2573 C CA . LEU A 1 314 ? 9.5 35.656 7.211 1 96.25 314 LEU A CA 1
ATOM 2574 C C . LEU A 1 314 ? 9.43 34.875 8.523 1 96.25 314 LEU A C 1
ATOM 2576 O O . LEU A 1 314 ? 9.547 35.469 9.602 1 96.25 314 LEU A O 1
ATOM 2580 N N . PHE A 1 315 ? 9.164 33.625 8.445 1 96.56 315 PHE A N 1
ATOM 2581 C CA . PHE A 1 315 ? 9.078 32.781 9.625 1 96.56 315 PHE A CA 1
ATOM 2582 C C . PHE A 1 315 ? 10.312 31.891 9.742 1 96.56 315 PHE A C 1
ATOM 2584 O O . PHE A 1 315 ? 10.375 30.812 9.133 1 96.56 315 PHE A O 1
ATOM 2591 N N . ASP A 1 316 ? 11.234 32.281 10.523 1 90.62 316 ASP A N 1
ATOM 2592 C CA . ASP A 1 316 ? 12.469 31.531 10.719 1 90.62 316 ASP A CA 1
ATOM 2593 C C . ASP A 1 316 ? 12.43 30.734 12.023 1 90.62 316 ASP A C 1
ATOM 2595 O O . ASP A 1 316 ? 11.703 31.094 12.953 1 90.62 316 ASP A O 1
ATOM 2599 N N . MET A 1 317 ? 13.227 29.766 11.984 1 91.62 317 MET A N 1
ATOM 2600 C CA . MET A 1 317 ? 13.43 29.031 13.227 1 91.62 317 MET A CA 1
ATOM 2601 C C . MET A 1 317 ? 14.281 29.828 14.203 1 91.62 317 MET A C 1
ATOM 2603 O O . MET A 1 317 ? 15.391 30.25 13.875 1 91.62 317 MET A O 1
ATOM 2607 N N . ASN A 1 318 ? 13.688 30.203 15.312 1 91.94 318 ASN A N 1
ATOM 2608 C CA . ASN A 1 318 ? 14.469 30.906 16.328 1 91.94 318 ASN A CA 1
ATOM 2609 C C . ASN A 1 318 ? 14.969 29.938 17.406 1 91.94 318 ASN A C 1
ATOM 2611 O O . ASN A 1 318 ? 14.641 28.75 17.391 1 91.94 318 ASN A O 1
ATOM 2615 N N . THR A 1 319 ? 15.781 30.406 18.219 1 93.56 319 THR A N 1
ATOM 2616 C CA . THR A 1 319 ? 16.438 29.578 19.234 1 93.56 319 THR A CA 1
ATOM 2617 C C . THR A 1 319 ? 15.406 28.953 20.172 1 93.56 319 THR A C 1
ATOM 2619 O O . THR A 1 319 ? 15.547 27.797 20.562 1 93.56 319 THR A O 1
ATOM 2622 N N . ARG A 1 320 ? 14.461 29.672 20.5 1 94.5 320 ARG A N 1
ATOM 2623 C CA . ARG A 1 320 ? 13.43 29.172 21.406 1 94.5 320 ARG A CA 1
ATOM 2624 C C . ARG A 1 320 ? 12.672 28 20.781 1 94.5 320 ARG A C 1
ATOM 2626 O O . ARG A 1 320 ? 12.508 26.953 21.406 1 94.5 320 ARG A O 1
ATOM 2633 N N . LEU A 1 321 ? 12.234 28.203 19.578 1 94.75 321 LEU A N 1
ATOM 2634 C CA . LEU A 1 321 ? 11.492 27.156 18.875 1 94.75 321 LEU A CA 1
ATOM 2635 C C . LEU A 1 321 ? 12.359 25.922 18.641 1 94.75 321 LEU A C 1
ATOM 2637 O O . LEU A 1 321 ? 11.875 24.797 18.75 1 94.75 321 LEU A O 1
ATOM 2641 N N . ARG A 1 322 ? 13.594 26.156 18.359 1 94.56 322 ARG A N 1
ATOM 2642 C CA . ARG A 1 322 ? 14.523 25.047 18.156 1 94.56 322 ARG A CA 1
ATOM 2643 C C . ARG A 1 322 ? 14.711 24.25 19.438 1 94.56 322 ARG A C 1
ATOM 2645 O O . ARG A 1 322 ? 14.75 23.016 19.422 1 94.56 322 ARG A O 1
ATOM 2652 N N . THR A 1 323 ? 14.836 24.984 20.5 1 95.44 323 THR A N 1
ATOM 2653 C CA . THR A 1 323 ? 14.984 24.328 21.797 1 95.44 323 THR A CA 1
ATOM 2654 C C . THR A 1 323 ? 13.742 23.5 22.125 1 95.44 323 THR A C 1
ATOM 2656 O O . THR A 1 323 ? 13.859 22.359 22.594 1 95.44 323 THR A O 1
ATOM 2659 N N . ILE A 1 324 ? 12.633 24.047 21.828 1 95.25 324 ILE A N 1
ATOM 2660 C CA . ILE A 1 324 ? 11.383 23.328 22.078 1 95.25 324 ILE A CA 1
ATOM 2661 C C . ILE A 1 324 ? 11.328 22.078 21.203 1 95.25 324 ILE A C 1
ATOM 2663 O O . ILE A 1 324 ? 11.039 20.984 21.688 1 95.25 324 ILE A O 1
ATOM 2667 N N . GLN A 1 325 ? 11.586 22.234 19.938 1 94.94 325 GLN A N 1
ATOM 2668 C CA . GLN A 1 325 ? 11.57 21.109 19 1 94.94 325 GLN A CA 1
ATOM 2669 C C . GLN A 1 325 ? 12.523 20 19.438 1 94.94 325 GLN A C 1
ATOM 2671 O O . GLN A 1 325 ? 12.148 18.828 19.469 1 94.94 325 GLN A O 1
ATOM 2676 N N . CYS A 1 326 ? 13.711 20.375 19.875 1 94.88 326 CYS A N 1
ATOM 2677 C CA . CYS A 1 326 ? 14.727 19.406 20.297 1 94.88 326 CYS A CA 1
ATOM 2678 C C . CYS A 1 326 ? 14.32 18.734 21.594 1 94.88 326 CYS A C 1
ATOM 2680 O O . CYS A 1 326 ? 14.484 17.516 21.75 1 94.88 326 CYS A O 1
ATOM 2682 N N . THR A 1 327 ? 13.82 19.531 22.5 1 96.56 327 THR A N 1
ATOM 2683 C CA . THR A 1 327 ? 13.422 18.984 23.797 1 96.56 327 THR A CA 1
ATOM 2684 C C . THR A 1 327 ? 12.289 17.984 23.641 1 96.56 327 THR A C 1
ATOM 2686 O O . THR A 1 327 ? 12.336 16.875 24.188 1 96.56 327 THR A O 1
ATOM 2689 N N . VAL A 1 328 ? 11.336 18.344 22.875 1 96.5 328 VAL A N 1
ATOM 2690 C CA . VAL A 1 328 ? 10.18 17.484 22.688 1 96.5 328 VAL A CA 1
ATOM 2691 C C . VAL A 1 328 ? 10.586 16.234 21.906 1 96.5 328 VAL A C 1
ATOM 2693 O O . VAL A 1 328 ? 10.172 15.117 22.234 1 96.5 328 VAL A O 1
ATOM 2696 N N . ALA A 1 329 ? 11.367 16.375 20.875 1 95.44 329 ALA A N 1
ATOM 2697 C CA . ALA A 1 329 ? 11.852 15.242 20.094 1 95.44 329 ALA A CA 1
ATOM 2698 C C . ALA A 1 329 ? 12.664 14.289 20.969 1 95.44 329 ALA A C 1
ATOM 2700 O O . ALA A 1 329 ? 12.492 13.07 20.891 1 95.44 329 ALA A O 1
ATOM 2701 N N . THR A 1 330 ? 13.555 14.875 21.812 1 96.25 330 THR A N 1
ATOM 2702 C CA . THR A 1 330 ? 14.367 14.062 22.703 1 96.25 330 THR A CA 1
ATOM 2703 C C . THR A 1 330 ? 13.484 13.32 23.703 1 96.25 330 THR A C 1
ATOM 2705 O O . THR A 1 330 ? 13.727 12.148 24 1 96.25 330 THR A O 1
ATOM 2708 N N . PHE A 1 331 ? 12.523 14.039 24.188 1 97.81 331 PHE A N 1
ATOM 2709 C CA . PHE A 1 331 ? 11.578 13.414 25.109 1 97.81 331 PHE A CA 1
ATOM 2710 C C . PHE A 1 331 ? 10.93 12.188 24.469 1 97.81 331 PHE A C 1
ATOM 2712 O O . PHE A 1 331 ? 10.898 11.109 25.078 1 97.81 331 PHE A O 1
ATOM 2719 N N . TRP A 1 332 ? 10.445 12.289 23.266 1 97.94 332 TRP A N 1
ATOM 2720 C CA . TRP A 1 332 ? 9.781 11.188 22.578 1 97.94 332 TRP A CA 1
ATOM 2721 C C . TRP A 1 332 ? 10.766 10.062 22.266 1 97.94 332 TRP A C 1
ATOM 2723 O O . TRP A 1 332 ? 10.398 8.891 22.281 1 97.94 332 TRP A O 1
ATOM 2733 N N . MET A 1 333 ? 11.961 10.414 21.938 1 97.38 333 MET A N 1
ATOM 2734 C CA . MET A 1 333 ? 12.977 9.391 21.688 1 97.38 333 MET A CA 1
ATOM 2735 C C . MET A 1 333 ? 13.25 8.57 22.938 1 97.38 333 MET A C 1
ATOM 2737 O O . MET A 1 333 ? 13.258 7.344 22.891 1 97.38 333 MET A O 1
ATOM 2741 N N . CYS A 1 334 ? 13.414 9.281 24.062 1 98 334 CYS A N 1
ATOM 2742 C CA . CYS A 1 334 ? 13.664 8.602 25.328 1 98 334 CYS A CA 1
ATOM 2743 C C . CYS A 1 334 ? 12.477 7.73 25.719 1 98 334 CYS A C 1
ATOM 2745 O O . CYS A 1 334 ? 12.656 6.598 26.172 1 98 334 CYS A O 1
ATOM 2747 N N . LEU A 1 335 ? 11.359 8.305 25.562 1 98.19 335 LEU A N 1
ATOM 2748 C CA . LEU A 1 335 ? 10.156 7.551 25.875 1 98.19 335 LEU A CA 1
ATOM 2749 C C . LEU A 1 335 ? 10.039 6.309 25 1 98.19 335 LEU A C 1
ATOM 2751 O O . LEU A 1 335 ? 9.656 5.238 25.484 1 98.19 335 LEU A O 1
ATOM 2755 N N . THR A 1 336 ? 10.305 6.395 23.719 1 97.94 336 THR A N 1
ATOM 2756 C CA . THR A 1 336 ? 10.258 5.266 22.797 1 97.94 336 THR A CA 1
ATOM 2757 C C . THR A 1 336 ? 11.25 4.184 23.203 1 97.94 336 THR A C 1
ATOM 2759 O O . THR A 1 336 ? 10.914 2.998 23.219 1 97.94 336 THR A O 1
ATOM 2762 N N . PHE A 1 337 ? 12.422 4.602 23.609 1 97.31 337 PHE A N 1
ATOM 2763 C CA . PHE A 1 337 ? 13.414 3.637 24.062 1 97.31 337 PHE A CA 1
ATOM 2764 C C . PHE A 1 337 ? 12.953 2.961 25.344 1 97.31 337 PHE A C 1
ATOM 2766 O O . PHE A 1 337 ? 13.164 1.761 25.531 1 97.31 337 PHE A O 1
ATOM 2773 N N . ALA A 1 338 ? 12.375 3.744 26.203 1 97.75 338 ALA A N 1
ATOM 2774 C CA . ALA A 1 338 ? 11.844 3.178 27.438 1 97.75 338 ALA A CA 1
ATOM 2775 C C . ALA A 1 338 ? 10.742 2.16 27.156 1 97.75 338 ALA A C 1
ATOM 2777 O O . ALA A 1 338 ? 10.719 1.081 27.75 1 97.75 338 ALA A O 1
ATOM 2778 N N . TRP A 1 339 ? 9.859 2.49 26.266 1 97.5 339 TRP A N 1
ATOM 2779 C CA . TRP A 1 339 ? 8.789 1.582 25.891 1 97.5 339 TRP A CA 1
ATOM 2780 C C . TRP A 1 339 ? 9.352 0.303 25.266 1 97.5 339 TRP A C 1
ATOM 2782 O O . TRP A 1 339 ? 8.844 -0.791 25.531 1 97.5 339 TRP A O 1
ATOM 2792 N N . MET A 1 340 ? 10.32 0.434 24.438 1 94.69 340 MET A N 1
ATOM 2793 C CA . MET A 1 340 ? 10.961 -0.736 23.844 1 94.69 340 MET A CA 1
ATOM 2794 C C . MET A 1 340 ? 11.531 -1.65 24.922 1 94.69 340 MET A C 1
ATOM 2796 O O . MET A 1 340 ? 11.359 -2.869 24.859 1 94.69 340 MET A O 1
ATOM 2800 N N . TYR A 1 341 ? 12.18 -1.045 25.875 1 93.81 341 TYR A N 1
ATOM 2801 C CA . TYR A 1 341 ? 12.758 -1.811 26.984 1 93.81 341 TYR A CA 1
ATOM 2802 C C . TYR A 1 341 ? 11.672 -2.547 27.766 1 93.81 341 TYR A C 1
ATOM 2804 O O . TYR A 1 341 ? 11.805 -3.738 28.047 1 93.81 341 TYR A O 1
ATOM 2812 N N . ILE A 1 342 ? 10.617 -1.843 28.062 1 94.62 342 ILE A N 1
ATOM 2813 C CA . ILE A 1 342 ? 9.516 -2.434 28.797 1 94.62 342 ILE A CA 1
ATOM 2814 C C . ILE A 1 342 ? 8.898 -3.578 28 1 94.62 342 ILE A C 1
ATOM 2816 O O . ILE A 1 342 ? 8.617 -4.645 28.547 1 94.62 342 ILE A O 1
ATOM 2820 N N . PHE A 1 343 ? 8.711 -3.365 26.766 1 92.25 343 PHE A N 1
ATOM 2821 C CA . PHE A 1 343 ? 8.086 -4.359 25.891 1 92.25 343 PHE A CA 1
ATOM 2822 C C . PHE A 1 343 ? 8.914 -5.637 25.859 1 92.25 343 PHE A C 1
ATOM 2824 O O . PHE A 1 343 ? 8.367 -6.738 25.891 1 92.25 343 PHE A O 1
ATOM 2831 N N . VAL A 1 344 ? 10.227 -5.477 25.797 1 88 344 VAL A N 1
ATOM 2832 C CA . VAL A 1 344 ? 11.125 -6.621 25.672 1 88 344 VAL A CA 1
ATOM 2833 C C . VAL A 1 344 ? 11.266 -7.309 27.031 1 88 344 VAL A C 1
ATOM 2835 O O . VAL A 1 344 ? 11.406 -8.531 27.109 1 88 344 VAL A O 1
ATOM 2838 N N . SER A 1 345 ? 11.211 -6.59 28.156 1 88.38 345 SER A N 1
ATOM 2839 C CA . SER A 1 345 ? 11.531 -7.082 29.484 1 88.38 345 SER A CA 1
ATOM 2840 C C . SER A 1 345 ? 10.344 -7.82 30.109 1 88.38 345 SER A C 1
ATOM 2842 O O . SER A 1 345 ? 10.523 -8.703 30.938 1 88.38 345 SER A O 1
ATOM 2844 N N . TYR A 1 346 ? 9.133 -7.383 29.656 1 88.06 346 TYR A N 1
ATOM 2845 C CA . TYR A 1 346 ? 7.957 -7.953 30.297 1 88.06 346 TYR A CA 1
ATOM 2846 C C . TYR A 1 346 ? 7.051 -8.625 29.266 1 88.06 346 TYR A C 1
ATOM 2848 O O . TYR A 1 346 ? 6.469 -7.957 28.406 1 88.06 346 TYR A O 1
ATOM 2856 N N . SER A 1 347 ? 6.762 -9.891 29.422 1 83.81 347 SER A N 1
ATOM 2857 C CA . SER A 1 347 ? 5.969 -10.672 28.484 1 83.81 347 SER A CA 1
ATOM 2858 C C . SER A 1 347 ? 4.504 -10.242 28.5 1 83.81 347 SER A C 1
ATOM 2860 O O . SER A 1 347 ? 3.771 -10.461 27.531 1 83.81 347 SER A O 1
ATOM 2862 N N . SER A 1 348 ? 4.082 -9.656 29.594 1 87.56 348 SER A N 1
ATOM 2863 C CA . SER A 1 348 ? 2.703 -9.203 29.719 1 87.56 348 SER A CA 1
ATOM 2864 C C . SER A 1 348 ? 2.379 -8.133 28.688 1 87.56 348 SER A C 1
ATOM 2866 O O . SER A 1 348 ? 1.209 -7.871 28.406 1 87.56 348 SER A O 1
ATOM 2868 N N . GLN A 1 349 ? 3.406 -7.539 28.109 1 90.69 349 GLN A N 1
ATOM 2869 C CA . GLN A 1 349 ? 3.195 -6.484 27.125 1 90.69 349 GLN A CA 1
ATOM 2870 C C . GLN A 1 349 ? 2.596 -7.047 25.828 1 90.69 349 GLN A C 1
ATOM 2872 O O . GLN A 1 349 ? 1.998 -6.309 25.047 1 90.69 349 GLN A O 1
ATOM 2877 N N . LEU A 1 350 ? 2.775 -8.305 25.625 1 89.56 350 LEU A N 1
ATOM 2878 C CA . LEU A 1 350 ? 2.18 -8.945 24.453 1 89.56 350 LEU A CA 1
ATOM 2879 C C . LEU A 1 350 ? 0.656 -8.914 24.531 1 89.56 350 LEU A C 1
ATOM 2881 O O . LEU A 1 350 ? -0.023 -8.812 23.516 1 89.56 350 LEU A O 1
ATOM 2885 N N . SER A 1 351 ? 0.173 -9.023 25.75 1 92 351 SER A N 1
ATOM 2886 C CA . SER A 1 351 ? -1.27 -8.914 25.922 1 92 351 SER A CA 1
ATOM 2887 C C . SER A 1 351 ? -1.761 -7.504 25.609 1 92 351 SER A C 1
ATOM 2889 O O . SER A 1 351 ? -2.84 -7.336 25.031 1 92 351 SER A O 1
ATOM 2891 N N . LEU A 1 352 ? -1.01 -6.539 25.984 1 94.31 352 LEU A N 1
ATOM 2892 C CA . LEU A 1 352 ? -1.365 -5.164 25.656 1 94.31 352 LEU A CA 1
ATOM 2893 C C . LEU A 1 352 ? -1.323 -4.941 24.156 1 94.31 352 LEU A C 1
ATOM 2895 O O . LEU A 1 352 ? -2.166 -4.23 23.609 1 94.31 352 LEU A O 1
ATOM 2899 N N . ALA A 1 353 ? -0.313 -5.508 23.531 1 94.94 353 ALA A N 1
ATOM 2900 C CA . ALA A 1 353 ? -0.229 -5.441 22.078 1 94.94 353 ALA A CA 1
ATOM 2901 C C . ALA A 1 353 ? -1.449 -6.086 21.422 1 94.94 353 ALA A C 1
ATOM 2903 O O . ALA A 1 353 ? -2.053 -5.508 20.516 1 94.94 353 ALA A O 1
ATOM 2904 N N . ALA A 1 354 ? -1.813 -7.238 21.906 1 93.5 354 ALA A N 1
ATOM 2905 C CA . ALA A 1 354 ? -2.98 -7.941 21.375 1 93.5 354 ALA A CA 1
ATOM 2906 C C . ALA A 1 354 ? -4.25 -7.113 21.562 1 93.5 354 ALA A C 1
ATOM 2908 O O . ALA A 1 354 ? -5.086 -7.047 20.656 1 93.5 354 ALA A O 1
ATOM 2909 N N . LEU A 1 355 ? -4.355 -6.535 22.703 1 96 355 LEU A N 1
ATOM 2910 C CA . LEU A 1 355 ? -5.5 -5.668 22.969 1 96 355 LEU A CA 1
ATOM 2911 C C . LEU A 1 355 ? -5.52 -4.488 22 1 96 355 LEU A C 1
ATOM 2913 O O . LEU A 1 355 ? -6.562 -4.164 21.438 1 96 355 LEU A O 1
ATOM 2917 N N . THR A 1 356 ? -4.395 -3.854 21.859 1 97.44 356 THR A N 1
ATOM 2918 C CA . THR A 1 356 ? -4.281 -2.693 20.984 1 97.44 356 THR A CA 1
ATOM 2919 C C . THR A 1 356 ? -4.672 -3.057 19.547 1 97.44 356 THR A C 1
ATOM 2921 O O . THR A 1 356 ? -5.504 -2.385 18.938 1 97.44 356 THR A O 1
ATOM 2924 N N . PHE A 1 357 ? -4.121 -4.16 19.047 1 96.12 357 PHE A N 1
ATOM 2925 C CA . PHE A 1 357 ? -4.426 -4.598 17.688 1 96.12 357 PHE A CA 1
ATOM 2926 C C . PHE A 1 357 ? -5.902 -4.953 17.562 1 96.12 357 PHE A C 1
ATOM 2928 O O . PHE A 1 357 ? -6.543 -4.594 16.578 1 96.12 357 PHE A O 1
ATOM 2935 N N . SER A 1 358 ? -6.434 -5.621 18.562 1 95.44 358 SER A N 1
ATOM 2936 C CA . SER A 1 358 ? -7.836 -6.02 18.531 1 95.44 358 SER A CA 1
ATOM 2937 C C . SER A 1 358 ? -8.758 -4.805 18.484 1 95.44 358 SER A C 1
ATOM 2939 O O . SER A 1 358 ? -9.742 -4.789 17.75 1 95.44 358 SER A O 1
ATOM 2941 N N . VAL A 1 359 ? -8.414 -3.803 19.25 1 96.38 359 VAL A N 1
ATOM 2942 C CA . VAL A 1 359 ? -9.242 -2.607 19.344 1 96.38 359 VAL A CA 1
ATOM 2943 C C . VAL A 1 359 ? -9.227 -1.853 18.016 1 96.38 359 VAL A C 1
ATOM 2945 O O . VAL A 1 359 ? -10.281 -1.503 17.484 1 96.38 359 VAL A O 1
ATOM 2948 N N . PHE A 1 360 ? -8.109 -1.634 17.484 1 97.31 360 PHE A N 1
ATOM 2949 C CA . PHE A 1 360 ? -8.016 -0.808 16.281 1 97.31 360 PHE A CA 1
ATOM 2950 C C . PHE A 1 360 ? -8.461 -1.586 15.055 1 97.31 360 PHE A C 1
ATOM 2952 O O . PHE A 1 360 ? -9.125 -1.034 14.172 1 97.31 360 PHE A O 1
ATOM 2959 N N . ILE A 1 361 ? -8.133 -2.846 14.977 1 95 361 ILE A N 1
ATOM 2960 C CA . ILE A 1 361 ? -8.617 -3.662 13.875 1 95 361 ILE A CA 1
ATOM 2961 C C . ILE A 1 361 ? -10.133 -3.846 14 1 95 361 ILE A C 1
ATOM 2963 O O . ILE A 1 361 ? -10.859 -3.775 13 1 95 361 ILE A O 1
ATOM 2967 N N . GLY A 1 362 ? -10.578 -4.078 15.195 1 95.19 362 GLY A N 1
ATOM 2968 C CA . GLY A 1 362 ? -12.008 -4.164 15.438 1 95.19 362 GLY A CA 1
ATOM 2969 C C . GLY A 1 362 ? -12.758 -2.912 15.016 1 95.19 362 GLY A C 1
ATOM 2970 O O . GLY A 1 362 ? -13.82 -2.994 14.398 1 95.19 362 GLY A O 1
ATOM 2971 N N . ALA A 1 363 ? -12.203 -1.739 15.352 1 95.56 363 ALA A N 1
ATOM 2972 C CA . ALA A 1 363 ? -12.797 -0.467 14.953 1 95.56 363 ALA A CA 1
ATOM 2973 C C . ALA A 1 363 ? -12.852 -0.341 13.438 1 95.56 363 ALA A C 1
ATOM 2975 O O . ALA A 1 363 ? -13.82 0.178 12.883 1 95.56 363 ALA A O 1
ATOM 2976 N N . GLN A 1 364 ? -11.797 -0.827 12.844 1 93.75 364 GLN A N 1
ATOM 2977 C CA . GLN A 1 364 ? -11.734 -0.78 11.383 1 93.75 364 GLN A CA 1
ATOM 2978 C C . GLN A 1 364 ? -12.789 -1.679 10.758 1 93.75 364 GLN A C 1
ATOM 2980 O O . GLN A 1 364 ? -13.5 -1.264 9.836 1 93.75 364 GLN A O 1
ATOM 2985 N N . VAL A 1 365 ? -12.953 -2.848 11.266 1 92.44 365 VAL A N 1
ATOM 2986 C CA . VAL A 1 365 ? -13.82 -3.869 10.688 1 92.44 365 VAL A CA 1
ATOM 2987 C C . VAL A 1 365 ? -15.273 -3.545 11 1 92.44 365 VAL A C 1
ATOM 2989 O O . VAL A 1 365 ? -16.141 -3.67 10.133 1 92.44 365 VAL A O 1
ATOM 2992 N N . ALA A 1 366 ? -15.523 -3.037 12.156 1 92.56 366 ALA A N 1
ATOM 2993 C CA . ALA A 1 366 ? -16.906 -2.848 12.602 1 92.56 366 ALA A CA 1
ATOM 2994 C C . ALA A 1 366 ? -17.422 -1.476 12.188 1 92.56 366 ALA A C 1
ATOM 2996 O O . ALA A 1 366 ? -18.609 -1.33 11.859 1 92.56 366 ALA A O 1
ATOM 2997 N N . TYR A 1 367 ? -16.5 -0.452 12.195 1 92.62 367 TYR A N 1
ATOM 2998 C CA . TYR A 1 367 ? -17.016 0.907 12.055 1 92.62 367 TYR A CA 1
ATOM 2999 C C . TYR A 1 367 ? -16.312 1.631 10.906 1 92.62 367 TYR A C 1
ATOM 3001 O O . TYR A 1 367 ? -16.703 2.744 10.539 1 92.62 367 TYR A O 1
ATOM 3009 N N . GLY A 1 368 ? -15.32 1.062 10.32 1 91.5 368 GLY A N 1
ATOM 3010 C CA . GLY A 1 368 ? -14.586 1.72 9.258 1 91.5 368 GLY A CA 1
ATOM 3011 C C . GLY A 1 368 ? -13.414 2.547 9.758 1 91.5 368 GLY A C 1
ATOM 3012 O O . GLY A 1 368 ? -12.797 3.289 8.984 1 91.5 368 GLY A O 1
ATOM 3013 N N . GLY A 1 369 ? -13.141 2.496 11.023 1 94.25 369 GLY A N 1
ATOM 3014 C CA . GLY A 1 369 ? -12.023 3.209 11.617 1 94.25 369 GLY A CA 1
ATOM 3015 C C . GLY A 1 369 ? -12.367 3.861 12.945 1 94.25 369 GLY A C 1
ATOM 3016 O O . GLY A 1 369 ? -13.547 4.078 13.242 1 94.25 369 GLY A O 1
ATOM 3017 N N . ILE A 1 370 ? -11.391 4.156 13.719 1 95.75 370 ILE A N 1
ATOM 3018 C CA . ILE A 1 370 ? -11.586 4.746 15.039 1 95.75 370 ILE A CA 1
ATOM 3019 C C . ILE A 1 370 ? -12.172 6.145 14.906 1 95.75 370 ILE A C 1
ATOM 3021 O O . ILE A 1 370 ? -12.898 6.609 15.789 1 95.75 370 ILE A O 1
ATOM 3025 N N . GLU A 1 371 ? -11.891 6.844 13.828 1 95.5 371 GLU A N 1
ATOM 3026 C CA . GLU A 1 371 ? -12.43 8.18 13.609 1 95.5 371 GLU A CA 1
ATOM 3027 C C . GLU A 1 371 ? -13.961 8.148 13.547 1 95.5 371 GLU A C 1
ATOM 3029 O O . GLU A 1 371 ? -14.617 9.094 13.984 1 95.5 371 GLU A O 1
ATOM 3034 N N . TRP A 1 372 ? -14.461 7.098 13.062 1 95.56 372 TRP A N 1
ATOM 3035 C CA . TRP A 1 372 ? -15.914 7.031 12.906 1 95.56 372 TRP A CA 1
ATOM 3036 C C . TRP A 1 372 ? -16.594 6.703 14.234 1 95.56 372 TRP A C 1
ATOM 3038 O O . TRP A 1 372 ? -17.734 7.082 14.469 1 95.56 372 TRP A O 1
ATOM 3048 N N . ILE A 1 373 ? -15.906 5.988 15.07 1 96 373 ILE A N 1
ATOM 3049 C CA . ILE A 1 373 ? -16.406 5.805 16.422 1 96 373 ILE A CA 1
ATOM 3050 C C . ILE A 1 373 ? -16.484 7.156 17.141 1 96 373 ILE A C 1
ATOM 3052 O O . ILE A 1 373 ? -17.484 7.469 17.781 1 96 373 ILE A O 1
ATOM 3056 N N . ALA A 1 374 ? -15.445 7.918 16.969 1 95.69 374 ALA A N 1
ATOM 3057 C CA . ALA A 1 374 ? -15.422 9.25 17.578 1 95.69 374 ALA A CA 1
ATOM 3058 C C . ALA A 1 374 ? -16.578 10.102 17.062 1 95.69 374 ALA A C 1
ATOM 3060 O O . ALA A 1 374 ? -17.25 10.789 17.828 1 95.69 374 ALA A O 1
ATOM 3061 N N . VAL A 1 375 ? -16.797 10.062 15.781 1 95.5 375 VAL A N 1
ATOM 3062 C CA . VAL A 1 375 ? -17.875 10.828 15.148 1 95.5 375 VAL A CA 1
ATOM 3063 C C . VAL A 1 375 ? -19.219 10.383 15.719 1 95.5 375 VAL A C 1
ATOM 3065 O O . VAL A 1 375 ? -20.078 11.219 16.047 1 95.5 375 VAL A O 1
ATOM 3068 N N . LYS A 1 376 ? -19.391 9.086 15.844 1 94.69 376 LYS A N 1
ATOM 3069 C CA . LYS A 1 376 ? -20.656 8.531 16.344 1 94.69 376 LYS A CA 1
ATOM 3070 C C . LYS A 1 376 ? -20.875 8.914 17.797 1 94.69 376 LYS A C 1
ATOM 3072 O O . LYS A 1 376 ? -22 9.273 18.188 1 94.69 376 LYS A O 1
ATOM 3077 N N . VAL A 1 377 ? -19.859 8.805 18.547 1 94.5 377 VAL A N 1
ATOM 3078 C CA . VAL A 1 377 ? -19.969 9.117 19.969 1 94.5 377 VAL A CA 1
ATOM 3079 C C . VAL A 1 377 ? -20.266 10.609 20.141 1 94.5 377 VAL A C 1
ATOM 3081 O O . VAL A 1 377 ? -21.078 10.984 20.984 1 94.5 377 VAL A O 1
ATOM 3084 N N . ALA A 1 378 ? -19.625 11.43 19.375 1 92.81 378 ALA A N 1
ATOM 3085 C CA . ALA A 1 378 ? -19.859 12.875 19.438 1 92.81 378 ALA A CA 1
ATOM 3086 C C . ALA A 1 378 ? -21.312 13.211 19.109 1 92.81 378 ALA A C 1
ATOM 3088 O O . ALA A 1 378 ? -21.906 14.102 19.719 1 92.81 378 ALA A O 1
ATOM 3089 N N . ALA A 1 379 ? -21.875 12.555 18.156 1 89.12 379 ALA A N 1
ATOM 3090 C CA . ALA A 1 379 ? -23.25 12.781 17.734 1 89.12 379 ALA A CA 1
ATOM 3091 C C . ALA A 1 379 ? -24.234 12.391 18.844 1 89.12 379 ALA A C 1
ATOM 3093 O O . ALA A 1 379 ? -25.25 13.062 19.047 1 89.12 379 ALA A O 1
ATOM 3094 N N . ARG A 1 380 ? -23.938 11.422 19.562 1 84.94 380 ARG A N 1
ATOM 3095 C CA . ARG A 1 380 ? -24.797 10.945 20.641 1 84.94 380 ARG A CA 1
ATOM 3096 C C . ARG A 1 380 ? -24.734 11.891 21.844 1 84.94 380 ARG A C 1
ATOM 3098 O O . ARG A 1 380 ? -25.75 12.125 22.5 1 84.94 380 ARG A O 1
ATOM 3105 N N . SER A 1 381 ? -23.594 12.336 22.125 1 80.06 381 SER A N 1
ATOM 3106 C CA . SER A 1 381 ? -23.422 13.242 23.25 1 80.06 381 SER A CA 1
ATOM 3107 C C . SER A 1 381 ? -24.172 14.555 23.047 1 80.06 381 SER A C 1
ATOM 3109 O O . SER A 1 381 ? -24.703 15.133 24 1 80.06 381 SER A O 1
ATOM 3111 N N . ARG A 1 382 ? -24.344 15.047 21.906 1 74.81 382 ARG A N 1
ATOM 3112 C CA . ARG A 1 382 ? -25.078 16.266 21.594 1 74.81 382 ARG A CA 1
ATOM 3113 C C . ARG A 1 382 ? -26.578 16.062 21.766 1 74.81 382 ARG A C 1
ATOM 3115 O O . ARG A 1 382 ? -27.281 16.938 22.266 1 74.81 382 ARG A O 1
ATOM 3122 N N . LEU A 1 383 ? -26.953 14.883 21.344 1 67.94 383 LEU A N 1
ATOM 3123 C CA . LEU A 1 383 ? -28.359 14.562 21.484 1 67.94 383 LEU A CA 1
ATOM 3124 C C . LEU A 1 383 ? -28.766 14.5 22.953 1 67.94 383 LEU A C 1
ATOM 3126 O O . LEU A 1 383 ? -29.828 14.969 23.344 1 67.94 383 LEU A O 1
ATOM 3130 N N . THR A 1 384 ? -27.844 14.016 23.719 1 68.62 384 THR A N 1
ATOM 3131 C CA . THR A 1 384 ? -28.125 13.906 25.141 1 68.62 384 THR A CA 1
ATOM 3132 C C . THR A 1 384 ? -28.125 15.281 25.812 1 68.62 384 THR A C 1
ATOM 3134 O O . THR A 1 384 ? -28.969 15.57 26.656 1 68.62 384 THR A O 1
ATOM 3137 N N . THR A 1 385 ? -27.172 16.109 25.406 1 64.31 385 THR A N 1
ATOM 3138 C CA . THR A 1 385 ? -27.094 17.438 25.984 1 64.31 385 THR A CA 1
ATOM 3139 C C . THR A 1 385 ? -28.281 18.297 25.531 1 64.31 385 THR A C 1
ATOM 3141 O O . THR A 1 385 ? -28.844 19.062 26.328 1 64.31 385 THR A O 1
ATOM 3144 N N . ALA A 1 386 ? -28.75 18.203 24.359 1 65.19 386 ALA A N 1
ATOM 3145 C CA . ALA A 1 386 ? -29.906 18.906 23.844 1 65.19 386 ALA A CA 1
ATOM 3146 C C . ALA A 1 386 ? -31.188 18.469 24.562 1 65.19 386 ALA A C 1
ATOM 3148 O O . ALA A 1 386 ? -32.031 19.312 24.891 1 65.19 386 ALA A O 1
ATOM 3149 N N . LEU A 1 387 ? -31.234 17.203 24.859 1 62.31 387 LEU A N 1
ATOM 3150 C CA . LEU A 1 387 ? -32.406 16.672 25.562 1 62.31 387 LEU A CA 1
ATOM 3151 C C . LEU A 1 387 ? -32.438 17.172 27 1 62.31 387 LEU A C 1
ATOM 3153 O O . LEU A 1 387 ? -33.5 17.469 27.531 1 62.31 387 LEU A O 1
ATOM 3157 N N . VAL A 1 388 ? -31.344 17.391 27.625 1 63.72 388 VAL A N 1
ATOM 3158 C CA . VAL A 1 388 ? -31.281 17.828 29.016 1 63.72 388 VAL A CA 1
ATOM 3159 C C . VAL A 1 388 ? -31.609 19.312 29.094 1 63.72 388 VAL A C 1
ATOM 3161 O O . VAL A 1 388 ? -32.312 19.75 30.016 1 63.72 388 VAL A O 1
ATOM 3164 N N . THR A 1 389 ? -31.094 19.922 28.062 1 60.22 389 THR A N 1
ATOM 3165 C CA . THR A 1 389 ? -31.375 21.359 28.062 1 60.22 389 THR A CA 1
ATOM 3166 C C . THR A 1 389 ? -32.844 21.625 27.781 1 60.22 389 THR A C 1
ATOM 3168 O O . THR A 1 389 ? -33.438 22.547 28.344 1 60.22 389 THR A O 1
ATOM 3171 N N . ASN A 1 390 ? -33.438 20.828 26.984 1 62.28 390 ASN A N 1
ATOM 3172 C CA . ASN A 1 390 ? -34.844 21 26.703 1 62.28 390 ASN A CA 1
ATOM 3173 C C . ASN A 1 390 ? -35.719 20.562 27.891 1 62.28 390 ASN A C 1
ATOM 3175 O O . ASN A 1 390 ? -36.812 21.047 28.062 1 62.28 390 ASN A O 1
ATOM 3179 N N . HIS A 1 391 ? -35.25 19.672 28.562 1 58.81 391 HIS A N 1
ATOM 3180 C CA . HIS A 1 391 ? -36.031 19.25 29.734 1 58.81 391 HIS A CA 1
ATOM 3181 C C . HIS A 1 391 ? -35.875 20.234 30.891 1 58.81 391 HIS A C 1
ATOM 3183 O O . HIS A 1 391 ? -36.625 20.203 31.844 1 58.81 391 HIS A O 1
ATOM 3189 N N . THR A 1 392 ? -34.844 20.875 30.875 1 52.16 392 THR A N 1
ATOM 3190 C CA . THR A 1 392 ? -34.656 21.859 31.953 1 52.16 392 THR A CA 1
ATOM 3191 C C . THR A 1 392 ? -35.375 23.156 31.578 1 52.16 392 THR A C 1
ATOM 3193 O O . THR A 1 392 ? -35.531 24.047 32.438 1 52.16 392 THR A O 1
ATOM 3196 N N . ASP A 1 393 ? -35.688 23.422 30.391 1 40.62 393 ASP A N 1
ATOM 3197 C CA . ASP A 1 393 ? -36.531 24.594 30.125 1 40.62 393 ASP A CA 1
ATOM 3198 C C . ASP A 1 393 ? -38.031 24.25 30.234 1 40.62 393 ASP A C 1
ATOM 3200 O O . ASP A 1 393 ? -38.469 23.219 29.703 1 40.62 393 ASP A O 1
ATOM 3204 N N . MET B 1 1 ? -27.594 -9.984 -19.141 1 50.28 1 MET B N 1
ATOM 3205 C CA . MET B 1 1 ? -26.812 -11.219 -19.156 1 50.28 1 MET B CA 1
ATOM 3206 C C . MET B 1 1 ? -25.5 -11.039 -18.406 1 50.28 1 MET B C 1
ATOM 3208 O O . MET B 1 1 ? -24.469 -10.742 -19.016 1 50.28 1 MET B O 1
ATOM 3212 N N . SER B 1 2 ? -25.391 -10.5 -17.016 1 76.38 2 SER B N 1
ATOM 3213 C CA . SER B 1 2 ? -24.516 -9.516 -16.391 1 76.38 2 SER B CA 1
ATOM 3214 C C . SER B 1 2 ? -23.641 -10.164 -15.328 1 76.38 2 SER B C 1
ATOM 3216 O O . SER B 1 2 ? -23.953 -11.242 -14.82 1 76.38 2 SER B O 1
ATOM 3218 N N . GLU B 1 3 ? -22.344 -10.016 -15.312 1 86.88 3 GLU B N 1
ATOM 3219 C CA . GLU B 1 3 ? -21.422 -10.344 -14.234 1 86.88 3 GLU B CA 1
ATOM 3220 C C . GLU B 1 3 ? -22.078 -10.141 -12.867 1 86.88 3 GLU B C 1
ATOM 3222 O O . GLU B 1 3 ? -22.922 -9.273 -12.703 1 86.88 3 GLU B O 1
ATOM 3227 N N . PRO B 1 4 ? -21.922 -11.211 -12.062 1 91.69 4 PRO B N 1
ATOM 3228 C CA . PRO B 1 4 ? -22.484 -11.047 -10.727 1 91.69 4 PRO B CA 1
ATOM 3229 C C . PRO B 1 4 ? -22.078 -9.734 -10.062 1 91.69 4 PRO B C 1
ATOM 3231 O O . PRO B 1 4 ? -21.125 -9.094 -10.5 1 91.69 4 PRO B O 1
ATOM 3234 N N . GLU B 1 5 ? -22.781 -9.383 -9.023 1 89.56 5 GLU B N 1
ATOM 3235 C CA . GLU B 1 5 ? -22.531 -8.125 -8.336 1 89.56 5 GLU B CA 1
ATOM 3236 C C . GLU B 1 5 ? -21.375 -8.258 -7.352 1 89.56 5 GLU B C 1
ATOM 3238 O O . GLU B 1 5 ? -21.094 -9.352 -6.855 1 89.56 5 GLU B O 1
ATOM 3243 N N . ARG B 1 6 ? -20.734 -7.199 -7.133 1 92.56 6 ARG B N 1
ATOM 3244 C CA . ARG B 1 6 ? -19.688 -7.125 -6.121 1 92.56 6 ARG B CA 1
ATOM 3245 C C . ARG B 1 6 ? -20.281 -7.094 -4.719 1 92.56 6 ARG B C 1
ATOM 3247 O O . ARG B 1 6 ? -21.266 -6.395 -4.473 1 92.56 6 ARG B O 1
ATOM 3254 N N . ILE B 1 7 ? -19.766 -7.883 -3.85 1 92.44 7 ILE B N 1
ATOM 3255 C CA . ILE B 1 7 ? -20.219 -7.852 -2.461 1 92.44 7 ILE B CA 1
ATOM 3256 C C . ILE B 1 7 ? -19.703 -6.582 -1.783 1 92.44 7 ILE B C 1
ATOM 3258 O O . ILE B 1 7 ? -18.5 -6.336 -1.737 1 92.44 7 ILE B O 1
ATOM 3262 N N . ARG B 1 8 ? -20.562 -5.777 -1.206 1 88.31 8 ARG B N 1
ATOM 3263 C CA . ARG B 1 8 ? -20.172 -4.508 -0.611 1 88.31 8 ARG B CA 1
ATOM 3264 C C . ARG B 1 8 ? -20.484 -4.477 0.881 1 88.31 8 ARG B C 1
ATOM 3266 O O . ARG B 1 8 ? -19.969 -3.633 1.613 1 88.31 8 ARG B O 1
ATOM 3273 N N . GLN B 1 9 ? -21.344 -5.363 1.295 1 90.62 9 GLN B N 1
ATOM 3274 C CA . GLN B 1 9 ? -21.734 -5.391 2.697 1 90.62 9 GLN B CA 1
ATOM 3275 C C . GLN B 1 9 ? -21.922 -6.824 3.189 1 90.62 9 GLN B C 1
ATOM 3277 O O . GLN B 1 9 ? -22.406 -7.684 2.451 1 90.62 9 GLN B O 1
ATOM 3282 N N . THR B 1 10 ? -21.422 -7.074 4.383 1 95.12 10 THR B N 1
ATOM 3283 C CA . THR B 1 10 ? -21.594 -8.375 5.027 1 95.12 10 THR B CA 1
ATOM 3284 C C . THR B 1 10 ? -21.875 -8.203 6.516 1 95.12 10 THR B C 1
ATOM 3286 O O . THR B 1 10 ? -21.969 -7.082 7.012 1 95.12 10 THR B O 1
ATOM 3289 N N . GLY B 1 11 ? -22.219 -9.281 7.176 1 93.69 11 GLY B N 1
ATOM 3290 C CA . GLY B 1 11 ? -22.484 -9.242 8.609 1 93.69 11 GLY B CA 1
ATOM 3291 C C . GLY B 1 11 ? -21.219 -9.203 9.445 1 93.69 11 GLY B C 1
ATOM 3292 O O . GLY B 1 11 ? -20.109 -9.422 8.938 1 93.69 11 GLY B O 1
ATOM 3293 N N . LEU B 1 12 ? -21.359 -8.938 10.719 1 92.38 12 LEU B N 1
ATOM 3294 C CA . LEU B 1 12 ? -20.234 -8.781 11.633 1 92.38 12 LEU B CA 1
ATOM 3295 C C . LEU B 1 12 ? -19.469 -10.086 11.758 1 92.38 12 LEU B C 1
ATOM 3297 O O . LEU B 1 12 ? -18.234 -10.078 11.875 1 92.38 12 LEU B O 1
ATOM 3301 N N . TRP B 1 13 ? -20.156 -11.148 11.75 1 93.69 13 TRP B N 1
ATOM 3302 C CA . TRP B 1 13 ? -19.5 -12.445 11.875 1 93.69 13 TRP B CA 1
ATOM 3303 C C . TRP B 1 13 ? -18.641 -12.742 10.648 1 93.69 13 TRP B C 1
ATOM 3305 O O . TRP B 1 13 ? -17.562 -13.32 10.766 1 93.69 13 TRP B O 1
ATOM 3315 N N . ASP B 1 14 ? -19.141 -12.406 9.492 1 95.75 14 ASP B N 1
ATOM 3316 C CA . ASP B 1 14 ? -18.359 -12.562 8.266 1 95.75 14 ASP B CA 1
ATOM 3317 C C . ASP B 1 14 ? -17.094 -11.703 8.297 1 95.75 14 ASP B C 1
ATOM 3319 O O . ASP B 1 14 ? -16.031 -12.164 7.902 1 95.75 14 ASP B O 1
ATOM 3323 N N . LYS B 1 15 ? -17.328 -10.523 8.766 1 96.19 15 LYS B N 1
ATOM 3324 C CA . LYS B 1 15 ? -16.203 -9.602 8.859 1 96.19 15 LYS B CA 1
ATOM 3325 C C . LYS B 1 15 ? -15.125 -10.148 9.789 1 96.19 15 LYS B C 1
ATOM 3327 O O . LYS B 1 15 ? -13.938 -10.125 9.453 1 96.19 15 LYS B O 1
ATOM 3332 N N . ALA B 1 16 ? -15.547 -10.633 10.922 1 94.31 16 ALA B N 1
ATOM 3333 C CA . ALA B 1 16 ? -14.609 -11.195 11.891 1 94.31 16 ALA B CA 1
ATOM 3334 C C . ALA B 1 16 ? -13.875 -12.398 11.312 1 94.31 16 ALA B C 1
ATOM 3336 O O . ALA B 1 16 ? -12.664 -12.531 11.477 1 94.31 16 ALA B O 1
ATOM 3337 N N . ARG B 1 17 ? -14.602 -13.234 10.641 1 95.38 17 ARG B N 1
ATOM 3338 C CA . ARG B 1 17 ? -14.016 -14.422 10.023 1 95.38 17 ARG B CA 1
ATOM 3339 C C . ARG B 1 17 ? -12.93 -14.047 9.023 1 95.38 17 ARG B C 1
ATOM 3341 O O . ARG B 1 17 ? -11.852 -14.633 9.023 1 95.38 17 ARG B O 1
ATOM 3348 N N . GLY B 1 18 ? -13.242 -13.102 8.195 1 96.12 18 GLY B N 1
ATOM 3349 C CA . GLY B 1 18 ? -12.281 -12.656 7.195 1 96.12 18 GLY B CA 1
ATOM 3350 C C . GLY B 1 18 ? -11.023 -12.062 7.801 1 96.12 18 GLY B C 1
ATOM 3351 O O . GLY B 1 18 ? -9.906 -12.398 7.387 1 96.12 18 GLY B O 1
ATOM 3352 N N . SER B 1 19 ? -11.18 -11.195 8.789 1 95.75 19 SER B N 1
ATOM 3353 C CA . SER B 1 19 ? -10.047 -10.547 9.43 1 95.75 19 SER B CA 1
ATOM 3354 C C . SER B 1 19 ? -9.156 -11.562 10.148 1 95.75 19 SER B C 1
ATOM 3356 O O . SER B 1 19 ? -7.934 -11.5 10.055 1 95.75 19 SER B O 1
ATOM 3358 N N . ILE B 1 20 ? -9.797 -12.508 10.867 1 95.19 20 ILE B N 1
ATOM 3359 C CA . ILE B 1 20 ? -9.062 -13.516 11.617 1 95.19 20 ILE B CA 1
ATOM 3360 C C . ILE B 1 20 ? -8.258 -14.391 10.656 1 95.19 20 ILE B C 1
ATOM 3362 O O . ILE B 1 20 ? -7.082 -14.672 10.898 1 95.19 20 ILE B O 1
ATOM 3366 N N . LEU B 1 21 ? -8.883 -14.781 9.586 1 96.38 21 LEU B N 1
ATOM 3367 C CA . LEU B 1 21 ? -8.219 -15.633 8.602 1 96.38 21 LEU B CA 1
ATOM 3368 C C . LEU B 1 21 ? -7.023 -14.922 7.984 1 96.38 21 LEU B C 1
ATOM 3370 O O . LEU B 1 21 ? -5.941 -15.508 7.867 1 96.38 21 LEU B O 1
ATOM 3374 N N . CYS B 1 22 ? -7.207 -13.695 7.613 1 96.5 22 CYS B N 1
ATOM 3375 C CA . CYS B 1 22 ? -6.145 -12.93 6.973 1 96.5 22 CYS B CA 1
ATOM 3376 C C . CYS B 1 22 ? -4.996 -12.672 7.941 1 96.5 22 CYS B C 1
ATOM 3378 O O . CYS B 1 22 ? -3.828 -12.844 7.586 1 96.5 22 CYS B O 1
ATOM 3380 N N . ILE B 1 23 ? -5.309 -12.305 9.156 1 95.5 23 ILE B N 1
ATOM 3381 C CA . ILE B 1 23 ? -4.293 -12.023 10.156 1 95.5 23 ILE B CA 1
ATOM 3382 C C . ILE B 1 23 ? -3.508 -13.297 10.469 1 95.5 23 ILE B C 1
ATOM 3384 O O . ILE B 1 23 ? -2.277 -13.266 10.562 1 95.5 23 ILE B O 1
ATOM 3388 N N . PHE B 1 24 ? -4.219 -14.352 10.641 1 96.62 24 PHE B N 1
ATOM 3389 C CA . PHE B 1 24 ? -3.568 -15.617 10.93 1 96.62 24 PHE B CA 1
ATOM 3390 C C . PHE B 1 24 ? -2.607 -16 9.812 1 96.62 24 PHE B C 1
ATOM 3392 O O . PHE B 1 24 ? -1.485 -16.438 10.07 1 96.62 24 PHE B O 1
ATOM 3399 N N . THR B 1 25 ? -3.074 -15.906 8.609 1 97.56 25 THR B N 1
ATOM 3400 C CA . THR B 1 25 ? -2.258 -16.266 7.457 1 97.56 25 THR B CA 1
ATOM 3401 C C . THR B 1 25 ? -1.006 -15.391 7.387 1 97.56 25 THR B C 1
ATOM 3403 O O . THR B 1 25 ? 0.095 -15.898 7.16 1 97.56 25 THR B O 1
ATOM 3406 N N . LEU B 1 26 ? -1.151 -14.102 7.602 1 96.94 26 LEU B N 1
ATOM 3407 C CA . LEU B 1 26 ? -0.022 -13.18 7.551 1 96.94 26 LEU B CA 1
ATOM 3408 C C . LEU B 1 26 ? 0.949 -13.445 8.695 1 96.94 26 LEU B C 1
ATOM 3410 O O . LEU B 1 26 ? 2.166 -13.352 8.523 1 96.94 26 LEU B O 1
ATOM 3414 N N . LEU B 1 27 ? 0.377 -13.758 9.828 1 96.81 27 LEU B N 1
ATOM 3415 C CA . LEU B 1 27 ? 1.216 -14.094 10.977 1 96.81 27 LEU B CA 1
ATOM 3416 C C . LEU B 1 27 ? 2.002 -15.375 10.711 1 96.81 27 LEU B C 1
ATOM 3418 O O . LEU B 1 27 ? 3.182 -15.469 11.062 1 96.81 27 LEU B O 1
ATOM 3422 N N . SER B 1 28 ? 1.335 -16.312 10.133 1 98.31 28 SER B N 1
ATOM 3423 C CA . SER B 1 28 ? 2.008 -17.562 9.773 1 98.31 28 SER B CA 1
ATOM 3424 C C . SER B 1 28 ? 3.166 -17.297 8.82 1 98.31 28 SER B C 1
ATOM 3426 O O . SER B 1 28 ? 4.23 -17.922 8.945 1 98.31 28 SER B O 1
ATOM 3428 N N . ALA B 1 29 ? 2.959 -16.438 7.883 1 98.31 29 ALA B N 1
ATOM 3429 C CA . ALA B 1 29 ? 4.012 -16.094 6.934 1 98.31 29 ALA B CA 1
ATOM 3430 C C . ALA B 1 29 ? 5.188 -15.422 7.637 1 98.31 29 ALA B C 1
ATOM 3432 O O . ALA B 1 29 ? 6.348 -15.734 7.359 1 98.31 29 ALA B O 1
ATOM 3433 N N . LEU B 1 30 ? 4.875 -14.484 8.523 1 98.19 30 LEU B N 1
ATOM 3434 C CA . LEU B 1 30 ? 5.914 -13.766 9.25 1 98.19 30 LEU B CA 1
ATOM 3435 C C . LEU B 1 30 ? 6.727 -14.719 10.117 1 98.19 30 LEU B C 1
ATOM 3437 O O . LEU B 1 30 ? 7.957 -14.672 10.117 1 98.19 30 LEU B O 1
ATOM 3441 N N . LEU B 1 31 ? 6.016 -15.547 10.852 1 98.38 31 LEU B N 1
ATOM 3442 C CA . LEU B 1 31 ? 6.688 -16.5 11.719 1 98.38 31 LEU B CA 1
ATOM 3443 C C . LEU B 1 31 ? 7.457 -17.531 10.898 1 98.38 31 LEU B C 1
ATOM 3445 O O . LEU B 1 31 ? 8.516 -18.016 11.32 1 98.38 31 LEU B O 1
ATOM 3449 N N . GLY B 1 32 ? 6.906 -17.891 9.734 1 98.38 32 GLY B N 1
ATOM 3450 C CA . GLY B 1 32 ? 7.645 -18.766 8.836 1 98.38 32 GLY B CA 1
ATOM 3451 C C . GLY B 1 32 ? 8.969 -18.172 8.391 1 98.38 32 GLY B C 1
ATOM 3452 O O . GLY B 1 32 ? 9.961 -18.891 8.258 1 98.38 32 GLY B O 1
ATOM 3453 N N . CYS B 1 33 ? 9 -16.906 8.141 1 98.44 33 CYS B N 1
ATOM 3454 C CA . CYS B 1 33 ? 10.25 -16.234 7.793 1 98.44 33 CYS B CA 1
ATOM 3455 C C . CYS B 1 33 ? 11.219 -16.266 8.961 1 98.44 33 CYS B C 1
ATOM 3457 O O . CYS B 1 33 ? 12.414 -16.5 8.781 1 98.44 33 CYS B O 1
ATOM 3459 N N . MET B 1 34 ? 10.727 -16.062 10.148 1 98.06 34 MET B N 1
ATOM 3460 C CA . MET B 1 34 ? 11.555 -15.961 11.344 1 98.06 34 MET B CA 1
ATOM 3461 C C . MET B 1 34 ? 12.148 -17.312 11.703 1 98.06 34 MET B C 1
ATOM 3463 O O . MET B 1 34 ? 13.352 -17.422 11.984 1 98.06 34 MET B O 1
ATOM 3467 N N . TYR B 1 35 ? 11.352 -18.328 11.633 1 98.31 35 TYR B N 1
ATOM 3468 C CA . TYR B 1 35 ? 11.766 -19.594 12.227 1 98.31 35 TYR B CA 1
ATOM 3469 C C . TYR B 1 35 ? 12.266 -20.562 11.164 1 98.31 35 TYR B C 1
ATOM 3471 O O . TYR B 1 35 ? 12.891 -21.562 11.477 1 98.31 35 TYR B O 1
ATOM 3479 N N . ILE B 1 36 ? 12.008 -20.281 9.898 1 98.31 36 ILE B N 1
ATOM 3480 C CA . ILE B 1 36 ? 12.414 -21.234 8.867 1 98.31 36 ILE B CA 1
ATOM 3481 C C . ILE B 1 36 ? 13.328 -20.547 7.855 1 98.31 36 ILE B C 1
ATOM 3483 O O . ILE B 1 36 ? 14.5 -20.891 7.73 1 98.31 36 ILE B O 1
ATOM 3487 N N . LEU B 1 37 ? 12.883 -19.5 7.227 1 98.38 37 LEU B N 1
ATOM 3488 C CA . LEU B 1 37 ? 13.602 -18.922 6.098 1 98.38 37 LEU B CA 1
ATOM 3489 C C . LEU B 1 37 ? 14.883 -18.234 6.559 1 98.38 37 LEU B C 1
ATOM 3491 O O . LEU B 1 37 ? 15.906 -18.312 5.883 1 98.38 37 LEU B O 1
ATOM 3495 N N . THR B 1 38 ? 14.828 -17.516 7.688 1 98.06 38 THR B N 1
ATOM 3496 C CA . THR B 1 38 ? 16.016 -16.844 8.195 1 98.06 38 THR B CA 1
ATOM 3497 C C . THR B 1 38 ? 17.078 -17.875 8.602 1 98.06 38 THR B C 1
ATOM 3499 O O . THR B 1 38 ? 18.234 -17.781 8.164 1 98.06 38 THR B O 1
ATOM 3502 N N . PRO B 1 39 ? 16.75 -18.906 9.336 1 97.25 39 PRO B N 1
ATOM 3503 C CA . PRO B 1 39 ? 17.766 -19.891 9.727 1 97.25 39 PRO B CA 1
ATOM 3504 C C . PRO B 1 39 ? 18.344 -20.641 8.531 1 97.25 39 PRO B C 1
ATOM 3506 O O . PRO B 1 39 ? 19.5 -21.062 8.562 1 97.25 39 PRO B O 1
ATOM 3509 N N . ILE B 1 40 ? 17.625 -20.812 7.461 1 97.5 40 ILE B N 1
ATOM 3510 C CA . ILE B 1 40 ? 18.094 -21.594 6.328 1 97.5 40 ILE B CA 1
ATOM 3511 C C . ILE B 1 40 ? 18.859 -20.703 5.359 1 97.5 40 ILE B C 1
ATOM 3513 O O . ILE B 1 40 ? 19.516 -21.188 4.434 1 97.5 40 ILE B O 1
ATOM 3517 N N . MET B 1 41 ? 18.875 -19.422 5.551 1 97.25 41 MET B N 1
ATOM 3518 C CA . MET B 1 41 ? 19.422 -18.438 4.625 1 97.25 41 MET B CA 1
ATOM 3519 C C . MET B 1 41 ? 20.906 -18.688 4.371 1 97.25 41 MET B C 1
ATOM 3521 O O . MET B 1 41 ? 21.375 -18.516 3.246 1 97.25 41 MET B O 1
ATOM 3525 N N . PRO B 1 42 ? 21.703 -19.094 5.375 1 97.12 42 PRO B N 1
ATOM 3526 C CA . PRO B 1 42 ? 23.125 -19.359 5.094 1 97.12 42 PRO B CA 1
ATOM 3527 C C . PRO B 1 42 ? 23.312 -20.391 3.979 1 97.12 42 PRO B C 1
ATOM 3529 O O . PRO B 1 42 ? 24.312 -20.328 3.254 1 97.12 42 PRO B O 1
ATOM 3532 N N . LEU B 1 43 ? 22.359 -21.281 3.793 1 97.06 43 LEU B N 1
ATOM 3533 C CA . LEU B 1 43 ? 22.438 -22.281 2.738 1 97.06 43 LEU B CA 1
ATOM 3534 C C . LEU B 1 43 ? 22.469 -21.625 1.363 1 97.06 43 LEU B C 1
ATOM 3536 O O . LEU B 1 43 ? 23 -22.188 0.409 1 97.06 43 LEU B O 1
ATOM 3540 N N . LEU B 1 44 ? 21.891 -20.438 1.242 1 96.75 44 LEU B N 1
ATOM 3541 C CA . LEU B 1 44 ? 21.906 -19.656 0.009 1 96.75 44 LEU B CA 1
ATOM 3542 C C . LEU B 1 44 ? 23.328 -19.406 -0.478 1 96.75 44 LEU B C 1
ATOM 3544 O O . LEU B 1 44 ? 23.594 -19.469 -1.681 1 96.75 44 LEU B O 1
ATOM 3548 N N . PHE B 1 45 ? 24.25 -19.25 0.471 1 95.56 45 PHE B N 1
ATOM 3549 C CA . PHE B 1 45 ? 25.609 -18.875 0.148 1 95.56 45 PHE B CA 1
ATOM 3550 C C . PHE B 1 45 ? 26.5 -20.125 0.061 1 95.56 45 PHE B C 1
ATOM 3552 O O . PHE B 1 45 ? 27.562 -20.078 -0.563 1 95.56 45 PHE B O 1
ATOM 3559 N N . ILE B 1 46 ? 26.109 -21.219 0.673 1 95.75 46 ILE B N 1
ATOM 3560 C CA . ILE B 1 46 ? 26.906 -22.453 0.696 1 95.75 46 ILE B CA 1
ATOM 3561 C C . ILE B 1 46 ? 26.562 -23.297 -0.529 1 95.75 46 ILE B C 1
ATOM 3563 O O . ILE B 1 46 ? 27.469 -23.734 -1.248 1 95.75 46 ILE B O 1
ATOM 3567 N N . ASP B 1 47 ? 25.25 -23.484 -0.753 1 95.94 47 ASP B N 1
ATOM 3568 C CA . ASP B 1 47 ? 24.734 -24.25 -1.88 1 95.94 47 ASP B CA 1
ATOM 3569 C C . ASP B 1 47 ? 23.422 -23.656 -2.4 1 95.94 47 ASP B C 1
ATOM 3571 O O . ASP B 1 47 ? 22.344 -24.078 -2.002 1 95.94 47 ASP B O 1
ATOM 3575 N N . HIS B 1 48 ? 23.547 -22.812 -3.352 1 95.56 48 HIS B N 1
ATOM 3576 C CA . HIS B 1 48 ? 22.406 -22.047 -3.863 1 95.56 48 HIS B CA 1
ATOM 3577 C C . HIS B 1 48 ? 21.344 -22.984 -4.434 1 95.56 48 HIS B C 1
ATOM 3579 O O . HIS B 1 48 ? 20.156 -22.766 -4.227 1 95.56 48 HIS B O 1
ATOM 3585 N N . ARG B 1 49 ? 21.75 -23.969 -5.18 1 94.38 49 ARG B N 1
ATOM 3586 C CA . ARG B 1 49 ? 20.797 -24.875 -5.824 1 94.38 49 ARG B CA 1
ATOM 3587 C C . ARG B 1 49 ? 19.953 -25.609 -4.789 1 94.38 49 ARG B C 1
ATOM 3589 O O . ARG B 1 49 ? 18.734 -25.75 -4.957 1 94.38 49 ARG B O 1
ATOM 3596 N N . LEU B 1 50 ? 20.641 -26.094 -3.781 1 96.19 50 LEU B N 1
ATOM 3597 C CA . LEU B 1 50 ? 19.922 -26.781 -2.711 1 96.19 50 LEU B CA 1
ATOM 3598 C C . LEU B 1 50 ? 18.984 -25.812 -1.995 1 96.19 50 LEU B C 1
ATOM 3600 O O . LEU B 1 50 ? 17.844 -26.172 -1.671 1 96.19 50 LEU B O 1
ATOM 3604 N N . TRP B 1 51 ? 19.469 -24.594 -1.698 1 97.25 51 TRP B N 1
ATOM 3605 C CA . TRP B 1 51 ? 18.641 -23.578 -1.062 1 97.25 51 TRP B CA 1
ATOM 3606 C C . TRP B 1 51 ? 17.391 -23.297 -1.885 1 97.25 51 TRP B C 1
ATOM 3608 O O . TRP B 1 51 ? 16.281 -23.234 -1.341 1 97.25 51 TRP B O 1
ATOM 3618 N N . ARG B 1 52 ? 17.547 -23.188 -3.197 1 97.38 52 ARG B N 1
ATOM 3619 C CA . ARG B 1 52 ? 16.438 -22.922 -4.105 1 97.38 52 ARG B CA 1
ATOM 3620 C C . ARG B 1 52 ? 15.414 -24.047 -4.055 1 97.38 52 ARG B C 1
ATOM 3622 O O . ARG B 1 52 ? 14.211 -23.797 -3.924 1 97.38 52 ARG B O 1
ATOM 3629 N N . LYS B 1 53 ? 15.859 -25.234 -4.102 1 97.31 53 LYS B N 1
ATOM 3630 C CA . LYS B 1 53 ? 14.977 -26.406 -4.066 1 97.31 53 LYS B CA 1
ATOM 3631 C C . LYS B 1 53 ? 14.211 -26.469 -2.746 1 97.31 53 LYS B C 1
ATOM 3633 O O . LYS B 1 53 ? 13 -26.703 -2.736 1 97.31 53 LYS B O 1
ATOM 3638 N N . VAL B 1 54 ? 14.898 -26.266 -1.663 1 98.12 54 VAL B N 1
ATOM 3639 C CA . VAL B 1 54 ? 14.32 -26.391 -0.331 1 98.12 54 VAL B CA 1
ATOM 3640 C C . VAL B 1 54 ? 13.305 -25.266 -0.108 1 98.12 54 VAL B C 1
ATOM 3642 O O . VAL B 1 54 ? 12.188 -25.516 0.36 1 98.12 54 VAL B O 1
ATOM 3645 N N . VAL B 1 55 ? 13.656 -24.062 -0.46 1 98.38 55 VAL B N 1
ATOM 3646 C CA . VAL B 1 55 ? 12.789 -22.906 -0.246 1 98.38 55 VAL B CA 1
ATOM 3647 C C . VAL B 1 55 ? 11.547 -23.031 -1.132 1 98.38 55 VAL B C 1
ATOM 3649 O O . VAL B 1 55 ? 10.43 -22.766 -0.683 1 98.38 55 VAL B O 1
ATOM 3652 N N . ASP B 1 56 ? 11.727 -23.453 -2.365 1 98.38 56 ASP B N 1
ATOM 3653 C CA . ASP B 1 56 ? 10.594 -23.672 -3.26 1 98.38 56 ASP B CA 1
ATOM 3654 C C . ASP B 1 56 ? 9.602 -24.656 -2.662 1 98.38 56 ASP B C 1
ATOM 3656 O O . ASP B 1 56 ? 8.391 -24.438 -2.701 1 98.38 56 ASP B O 1
ATOM 3660 N N . ARG B 1 57 ? 10.125 -25.688 -2.107 1 97.94 57 ARG B N 1
ATOM 3661 C CA . ARG B 1 57 ? 9.266 -26.734 -1.552 1 97.94 57 ARG B CA 1
ATOM 3662 C C . ARG B 1 57 ? 8.578 -26.25 -0.279 1 97.94 57 ARG B C 1
ATOM 3664 O O . ARG B 1 57 ? 7.379 -26.453 -0.096 1 97.94 57 ARG B O 1
ATOM 3671 N N . LEU B 1 58 ? 9.336 -25.641 0.586 1 98.12 58 LEU B N 1
ATOM 3672 C CA . LEU B 1 58 ? 8.781 -25.156 1.847 1 98.12 58 LEU B CA 1
ATOM 3673 C C . LEU B 1 58 ? 7.664 -24.141 1.6 1 98.12 58 LEU B C 1
ATOM 3675 O O . LEU B 1 58 ? 6.586 -24.25 2.186 1 98.12 58 LEU B O 1
ATOM 3679 N N . ILE B 1 59 ? 7.91 -23.203 0.725 1 98.38 59 ILE B N 1
ATOM 3680 C CA . ILE B 1 59 ? 6.914 -22.172 0.442 1 98.38 59 ILE B CA 1
ATOM 3681 C C . ILE B 1 59 ? 5.754 -22.797 -0.342 1 98.38 59 ILE B C 1
ATOM 3683 O O . ILE B 1 59 ? 4.586 -22.484 -0.08 1 98.38 59 ILE B O 1
ATOM 3687 N N . GLY B 1 60 ? 6.051 -23.672 -1.276 1 97.94 60 GLY B N 1
ATOM 3688 C CA . GLY B 1 60 ? 5 -24.375 -1.997 1 97.94 60 GLY B CA 1
ATOM 3689 C C . GLY B 1 60 ? 4.039 -25.109 -1.083 1 97.94 60 GLY B C 1
ATOM 3690 O O . GLY B 1 60 ? 2.822 -25.031 -1.266 1 97.94 60 GLY B O 1
ATOM 3691 N N . TYR B 1 61 ? 4.598 -25.766 -0.089 1 97.06 61 TYR B N 1
ATOM 3692 C CA . TYR B 1 61 ? 3.766 -26.484 0.87 1 97.06 61 TYR B CA 1
ATOM 3693 C C . TYR B 1 61 ? 2.973 -25.516 1.739 1 97.06 61 TYR B C 1
ATOM 3695 O O . TYR B 1 61 ? 1.826 -25.781 2.098 1 97.06 61 TYR B O 1
ATOM 3703 N N . TRP B 1 62 ? 3.564 -24.422 2.084 1 98.31 62 TRP B N 1
ATOM 3704 C CA . TRP B 1 62 ? 2.881 -23.438 2.906 1 98.31 62 TRP B CA 1
ATOM 3705 C C . TRP B 1 62 ? 1.677 -22.859 2.174 1 98.31 62 TRP B C 1
ATOM 3707 O O . TRP B 1 62 ? 0.657 -22.547 2.795 1 98.31 62 TRP B O 1
ATOM 3717 N N . LEU B 1 63 ? 1.752 -22.766 0.864 1 97.94 63 LEU B N 1
ATOM 3718 C CA . LEU B 1 63 ? 0.674 -22.188 0.07 1 97.94 63 LEU B CA 1
ATOM 3719 C C . LEU B 1 63 ? -0.599 -23.016 0.194 1 97.94 63 LEU B C 1
ATOM 3721 O O . LEU B 1 63 ? -1.691 -22.531 -0.112 1 97.94 63 LEU B O 1
ATOM 3725 N N . MET B 1 64 ? -0.504 -24.172 0.696 1 96.5 64 MET B N 1
ATOM 3726 C CA . MET B 1 64 ? -1.675 -25.016 0.92 1 96.5 64 MET B CA 1
ATOM 3727 C C . MET B 1 64 ? -2.492 -24.516 2.104 1 96.5 64 MET B C 1
ATOM 3729 O O . MET B 1 64 ? -3.674 -24.828 2.23 1 96.5 64 MET B O 1
ATOM 3733 N N . LEU B 1 65 ? -1.855 -23.766 2.941 1 97.25 65 LEU B N 1
ATOM 3734 C CA . LEU B 1 65 ? -2.559 -23.234 4.102 1 97.25 65 LEU B CA 1
ATOM 3735 C C . LEU B 1 65 ? -3.574 -22.172 3.68 1 97.25 65 LEU B C 1
ATOM 3737 O O . LEU B 1 65 ? -4.781 -22.359 3.852 1 97.25 65 LEU B O 1
ATOM 3741 N N . PRO B 1 66 ? -3.109 -21.062 3.051 1 96.31 66 PRO B N 1
ATOM 3742 C CA . PRO B 1 66 ? -4.113 -20.062 2.672 1 96.31 66 PRO B CA 1
ATOM 3743 C C . PRO B 1 66 ? -5.102 -20.594 1.631 1 96.31 66 PRO B C 1
ATOM 3745 O O . PRO B 1 66 ? -6.289 -20.266 1.688 1 96.31 66 PRO B O 1
ATOM 3748 N N . SER B 1 67 ? -4.656 -21.375 0.648 1 94.5 67 SER B N 1
ATOM 3749 C CA . SER B 1 67 ? -5.555 -21.906 -0.365 1 94.5 67 SER B CA 1
ATOM 3750 C C . SER B 1 67 ? -6.562 -22.875 0.25 1 94.5 67 SER B C 1
ATOM 3752 O O . SER B 1 67 ? -7.738 -22.875 -0.116 1 94.5 67 SER B O 1
ATOM 3754 N N . GLY B 1 68 ? -6.121 -23.688 1.161 1 94.19 68 GLY B N 1
ATOM 3755 C CA . GLY B 1 68 ? -7.008 -24.609 1.842 1 94.19 68 GLY B CA 1
ATOM 3756 C C . GLY B 1 68 ? -8 -23.922 2.756 1 94.19 68 GLY B C 1
ATOM 3757 O O . GLY B 1 68 ? -9.18 -24.297 2.801 1 94.19 68 GLY B O 1
ATOM 3758 N N . LEU B 1 69 ? -7.527 -22.938 3.471 1 94 69 LEU B N 1
ATOM 3759 C CA . LEU B 1 69 ? -8.391 -22.234 4.406 1 94 69 LEU B CA 1
ATOM 3760 C C . LEU B 1 69 ? -9.555 -21.578 3.674 1 94 69 LEU B C 1
ATOM 3762 O O . LEU B 1 69 ? -10.688 -21.578 4.16 1 94 69 LEU B O 1
ATOM 3766 N N . ILE B 1 70 ? -9.273 -21.047 2.541 1 92.69 70 ILE B N 1
ATOM 3767 C CA . ILE B 1 70 ? -10.336 -20.359 1.802 1 92.69 70 ILE B CA 1
ATOM 3768 C C . ILE B 1 70 ? -11.398 -21.359 1.371 1 92.69 70 ILE B C 1
ATOM 3770 O O . ILE B 1 70 ? -12.594 -21.078 1.435 1 92.69 70 ILE B O 1
ATOM 3774 N N . GLU B 1 71 ? -10.984 -22.516 0.911 1 93.56 71 GLU B N 1
ATOM 3775 C CA . GLU B 1 71 ? -11.922 -23.547 0.473 1 93.56 71 GLU B CA 1
ATOM 3776 C C . GLU B 1 71 ? -12.672 -24.156 1.658 1 93.56 71 GLU B C 1
ATOM 3778 O O . GLU B 1 71 ? -13.875 -24.406 1.575 1 93.56 71 GLU B O 1
ATOM 3783 N N . LEU B 1 72 ? -12.023 -24.359 2.732 1 91.62 72 LEU B N 1
ATOM 3784 C CA . LEU B 1 72 ? -12.602 -25.062 3.867 1 91.62 72 LEU B CA 1
ATOM 3785 C C . LEU B 1 72 ? -13.484 -24.141 4.699 1 91.62 72 LEU B C 1
ATOM 3787 O O . LEU B 1 72 ? -14.523 -24.562 5.207 1 91.62 72 LEU B O 1
ATOM 3791 N N . VAL B 1 73 ? -13.086 -22.969 4.859 1 93.56 73 VAL B N 1
ATOM 3792 C CA . VAL B 1 73 ? -13.797 -22.031 5.727 1 93.56 73 VAL B CA 1
ATOM 3793 C C . VAL B 1 73 ? -14.984 -21.438 4.98 1 93.56 73 VAL B C 1
ATOM 3795 O O . VAL B 1 73 ? -16.062 -21.266 5.555 1 93.56 73 VAL B O 1
ATOM 3798 N N . TYR B 1 74 ? -14.797 -21.141 3.688 1 94.56 74 TYR B N 1
ATOM 3799 C CA . TYR B 1 74 ? -15.852 -20.438 2.955 1 94.56 74 TYR B CA 1
ATOM 3800 C C . TYR B 1 74 ? -16.656 -21.422 2.092 1 94.56 74 TYR B C 1
ATOM 3802 O O . TYR B 1 74 ? -17.734 -21.078 1.604 1 94.56 74 TYR B O 1
ATOM 3810 N N . GLY B 1 75 ? -16.109 -22.578 1.923 1 92.94 75 GLY B N 1
ATOM 3811 C CA . GLY B 1 75 ? -16.812 -23.562 1.104 1 92.94 75 GLY B CA 1
ATOM 3812 C C . GLY B 1 75 ? -16.812 -23.203 -0.373 1 92.94 75 GLY B C 1
ATOM 3813 O O . GLY B 1 75 ? -17.766 -23.516 -1.092 1 92.94 75 GLY B O 1
ATOM 3814 N N . THR B 1 76 ? -15.828 -22.5 -0.811 1 94.38 76 THR B N 1
ATOM 3815 C CA . THR B 1 76 ? -15.719 -22.109 -2.213 1 94.38 76 THR B CA 1
ATOM 3816 C C . THR B 1 76 ? -15.508 -23.344 -3.098 1 94.38 76 THR B C 1
ATOM 3818 O O . THR B 1 76 ? -14.633 -24.156 -2.826 1 94.38 76 THR B O 1
ATOM 3821 N N . LYS B 1 77 ? -16.344 -23.453 -4.09 1 94.56 77 LYS B N 1
ATOM 3822 C CA . LYS B 1 77 ? -16.188 -24.516 -5.078 1 94.56 77 LYS B CA 1
ATOM 3823 C C . LYS B 1 77 ? -15.375 -24.031 -6.281 1 94.56 77 LYS B C 1
ATOM 3825 O O . LYS B 1 77 ? -15.633 -22.969 -6.828 1 94.56 77 LYS B O 1
ATOM 3830 N N . ILE B 1 78 ? -14.438 -24.844 -6.633 1 96.06 78 ILE B N 1
ATOM 3831 C CA . ILE B 1 78 ? -13.555 -24.5 -7.746 1 96.06 78 ILE B CA 1
ATOM 3832 C C . ILE B 1 78 ? -13.68 -25.562 -8.844 1 96.06 78 ILE B C 1
ATOM 3834 O O . ILE B 1 78 ? -13.406 -26.734 -8.609 1 96.06 78 ILE B O 1
ATOM 3838 N N . ARG B 1 79 ? -14.156 -25.141 -9.984 1 96.38 79 ARG B N 1
ATOM 3839 C CA . ARG B 1 79 ? -14.234 -26.016 -11.148 1 96.38 79 ARG B CA 1
ATOM 3840 C C . ARG B 1 79 ? -13.078 -25.75 -12.117 1 96.38 79 ARG B C 1
ATOM 3842 O O . ARG B 1 79 ? -12.898 -24.625 -12.578 1 96.38 79 ARG B O 1
ATOM 3849 N N . VAL B 1 80 ? -12.312 -26.797 -12.391 1 97.88 80 VAL B N 1
ATOM 3850 C CA . VAL B 1 80 ? -11.141 -26.641 -13.242 1 97.88 80 VAL B CA 1
ATOM 3851 C C . VAL B 1 80 ? -11.242 -27.562 -14.445 1 97.88 80 VAL B C 1
ATOM 3853 O O . VAL B 1 80 ? -11.359 -28.781 -14.289 1 97.88 80 VAL B O 1
ATOM 3856 N N . THR B 1 81 ? -11.195 -26.984 -15.633 1 97.75 81 THR B N 1
ATOM 3857 C CA . THR B 1 81 ? -11.242 -27.75 -16.875 1 97.75 81 THR B CA 1
ATOM 3858 C C . THR B 1 81 ? -10.062 -27.391 -17.781 1 97.75 81 THR B C 1
ATOM 3860 O O . THR B 1 81 ? -9.398 -26.391 -17.562 1 97.75 81 THR B O 1
ATOM 3863 N N . GLY B 1 82 ? -9.695 -28.266 -18.734 1 98 82 GLY B N 1
ATOM 3864 C CA . GLY B 1 82 ? -8.711 -27.938 -19.75 1 98 82 GLY B CA 1
ATOM 3865 C C . GLY B 1 82 ? -7.531 -28.891 -19.766 1 98 82 GLY B C 1
ATOM 3866 O O . GLY B 1 82 ? -7.695 -30.094 -19.578 1 98 82 GLY B O 1
ATOM 3867 N N . THR B 1 83 ? -6.418 -28.328 -20.062 1 97.81 83 THR B N 1
ATOM 3868 C CA . THR B 1 83 ? -5.184 -29.109 -20.172 1 97.81 83 THR B CA 1
ATOM 3869 C C . THR B 1 83 ? -4.34 -28.953 -18.922 1 97.81 83 THR B C 1
ATOM 3871 O O . THR B 1 83 ? -4.238 -27.859 -18.359 1 97.81 83 THR B O 1
ATOM 3874 N N . LYS B 1 84 ? -3.76 -30.078 -18.484 1 97.69 84 LYS B N 1
ATOM 3875 C CA . LYS B 1 84 ? -2.906 -30.078 -17.312 1 97.69 84 LYS B CA 1
ATOM 3876 C C . LYS B 1 84 ? -1.631 -29.266 -17.547 1 97.69 84 LYS B C 1
ATOM 3878 O O . LYS B 1 84 ? -0.974 -29.453 -18.578 1 97.69 84 LYS B O 1
ATOM 3883 N N . ILE B 1 85 ? -1.295 -28.391 -16.641 1 98.44 85 ILE B N 1
ATOM 3884 C CA . ILE B 1 85 ? -0.02 -27.688 -16.672 1 98.44 85 ILE B CA 1
ATOM 3885 C C . ILE B 1 85 ? 1.107 -28.625 -16.266 1 98.44 85 ILE B C 1
ATOM 3887 O O . ILE B 1 85 ? 1.033 -29.281 -15.227 1 98.44 85 ILE B O 1
ATOM 3891 N N . ASP B 1 86 ? 2.068 -28.734 -17.094 1 97.62 86 ASP B N 1
ATOM 3892 C CA . ASP B 1 86 ? 3.193 -29.625 -16.828 1 97.62 86 ASP B CA 1
ATOM 3893 C C . ASP B 1 86 ? 4.254 -28.938 -15.969 1 97.62 86 ASP B C 1
ATOM 3895 O O . ASP B 1 86 ? 4.926 -28.016 -16.422 1 97.62 86 ASP B O 1
ATOM 3899 N N . HIS B 1 87 ? 4.445 -29.453 -14.812 1 96.56 87 HIS B N 1
ATOM 3900 C CA . HIS B 1 87 ? 5.383 -28.828 -13.883 1 96.56 87 HIS B CA 1
ATOM 3901 C C . HIS B 1 87 ? 6.824 -29.109 -14.289 1 96.56 87 HIS B C 1
ATOM 3903 O O . HIS B 1 87 ? 7.746 -28.438 -13.805 1 96.56 87 HIS B O 1
ATOM 3909 N N . SER B 1 88 ? 7.074 -30.047 -15.117 1 96.69 88 SER B N 1
ATOM 3910 C CA . SER B 1 88 ? 8.422 -30.484 -15.469 1 96.69 88 SER B CA 1
ATOM 3911 C C . SER B 1 88 ? 8.992 -29.656 -16.609 1 96.69 88 SER B C 1
ATOM 3913 O O . SER B 1 88 ? 10.148 -29.812 -16.984 1 96.69 88 SER B O 1
ATOM 3915 N N . GLU B 1 89 ? 8.195 -28.719 -17.188 1 97.44 89 GLU B N 1
ATOM 3916 C CA . GLU B 1 89 ? 8.641 -27.891 -18.297 1 97.44 89 GLU B CA 1
ATOM 3917 C C . GLU B 1 89 ? 8.445 -26.406 -17.984 1 97.44 89 GLU B C 1
ATOM 3919 O O . GLU B 1 89 ? 7.453 -26.016 -17.375 1 97.44 89 GLU B O 1
ATOM 3924 N N . PRO B 1 90 ? 9.477 -25.594 -18.422 1 98.12 90 PRO B N 1
ATOM 3925 C CA . PRO B 1 90 ? 9.258 -24.156 -18.266 1 98.12 90 PRO B CA 1
ATOM 3926 C C . PRO B 1 90 ? 8.094 -23.641 -19.125 1 98.12 90 PRO B C 1
ATOM 3928 O O . PRO B 1 90 ? 7.895 -24.109 -20.25 1 98.12 90 PRO B O 1
ATOM 3931 N N . ALA B 1 91 ? 7.359 -22.797 -18.609 1 98.69 91 ALA B N 1
ATOM 3932 C CA . ALA B 1 91 ? 6.172 -22.312 -19.312 1 98.69 91 ALA B CA 1
ATOM 3933 C C . ALA B 1 91 ? 5.797 -20.906 -18.859 1 98.69 91 ALA B C 1
ATOM 3935 O O . ALA B 1 91 ? 6.285 -20.438 -17.828 1 98.69 91 ALA B O 1
ATOM 3936 N N . LEU B 1 92 ? 5.082 -20.234 -19.688 1 98.69 92 LEU B N 1
ATOM 3937 C CA . LEU B 1 92 ? 4.406 -18.984 -19.344 1 98.69 92 LEU B CA 1
ATOM 3938 C C . LEU B 1 92 ? 2.902 -19.203 -19.203 1 98.69 92 LEU B C 1
ATOM 3940 O O . LEU B 1 92 ? 2.281 -19.828 -20.078 1 98.69 92 LEU B O 1
ATOM 3944 N N . ILE B 1 93 ? 2.363 -18.859 -18.078 1 98.81 93 ILE B N 1
ATOM 3945 C CA . ILE B 1 93 ? 0.923 -18.891 -17.859 1 98.81 93 ILE B CA 1
ATOM 3946 C C . ILE B 1 93 ? 0.35 -17.484 -17.984 1 98.81 93 ILE B C 1
ATOM 3948 O O . ILE B 1 93 ? 0.832 -16.547 -17.344 1 98.81 93 ILE B O 1
ATOM 3952 N N . ILE B 1 94 ? -0.61 -17.25 -18.844 1 98.75 94 ILE B N 1
ATOM 3953 C CA . ILE B 1 94 ? -1.295 -15.969 -18.984 1 98.75 94 ILE B CA 1
ATOM 3954 C C . ILE B 1 94 ? -2.752 -16.125 -18.547 1 98.75 94 ILE B C 1
ATOM 3956 O O . ILE B 1 94 ? -3.398 -17.125 -18.859 1 98.75 94 ILE B O 1
ATOM 3960 N N . MET B 1 95 ? -3.268 -15.219 -17.797 1 98.69 95 MET B N 1
ATOM 3961 C CA . MET B 1 95 ? -4.602 -15.297 -17.219 1 98.69 95 MET B CA 1
ATOM 3962 C C . MET B 1 95 ? -5.262 -13.922 -17.172 1 98.69 95 MET B C 1
ATOM 3964 O O . MET B 1 95 ? -4.586 -12.914 -17 1 98.69 95 MET B O 1
ATOM 3968 N N . ASN B 1 96 ? -6.594 -13.867 -17.453 1 98.38 96 ASN B N 1
ATOM 3969 C CA . ASN B 1 96 ? -7.305 -12.625 -17.188 1 98.38 96 ASN B CA 1
ATOM 3970 C C . ASN B 1 96 ? -7.297 -12.281 -15.703 1 98.38 96 ASN B C 1
ATOM 3972 O O . ASN B 1 96 ? -7.203 -13.172 -14.859 1 98.38 96 ASN B O 1
ATOM 3976 N N . HIS B 1 97 ? -7.312 -11.07 -15.383 1 97.75 97 HIS B N 1
ATOM 3977 C CA . HIS B 1 97 ? -7.191 -10.586 -14.008 1 97.75 97 HIS B CA 1
ATOM 3978 C C . HIS B 1 97 ? -8.484 -9.93 -13.539 1 97.75 97 HIS B C 1
ATOM 3980 O O . HIS B 1 97 ? -8.57 -8.695 -13.484 1 97.75 97 HIS B O 1
ATOM 3986 N N . ARG B 1 98 ? -9.391 -10.695 -13.102 1 97.5 98 ARG B N 1
ATOM 3987 C CA . ARG B 1 98 ? -10.711 -10.164 -12.75 1 97.5 98 ARG B CA 1
ATOM 3988 C C . ARG B 1 98 ? -10.68 -9.492 -11.383 1 97.5 98 ARG B C 1
ATOM 3990 O O . ARG B 1 98 ? -11.375 -8.492 -11.164 1 97.5 98 ARG B O 1
ATOM 3997 N N . THR B 1 99 ? -9.992 -10.078 -10.445 1 97.19 99 THR B N 1
ATOM 3998 C CA . THR B 1 99 ? -9.938 -9.547 -9.086 1 97.19 99 THR B CA 1
ATOM 3999 C C . THR B 1 99 ? -8.523 -9.625 -8.531 1 97.19 99 THR B C 1
ATOM 4001 O O . THR B 1 99 ? -7.668 -10.312 -9.086 1 97.19 99 THR B O 1
ATOM 4004 N N . CYS B 1 100 ? -8.297 -8.984 -7.391 1 95.81 100 CYS B N 1
ATOM 4005 C CA . CYS B 1 100 ? -6.988 -9.023 -6.738 1 95.81 100 CYS B CA 1
ATOM 4006 C C . CYS B 1 100 ? -6.777 -10.352 -6.023 1 95.81 100 CYS B C 1
ATOM 4008 O O . CYS B 1 100 ? -5.672 -10.648 -5.57 1 95.81 100 CYS B O 1
ATOM 4010 N N . LEU B 1 101 ? -7.742 -11.234 -6.027 1 95.94 101 LEU B N 1
ATOM 4011 C CA . LEU B 1 101 ? -7.652 -12.508 -5.328 1 95.94 101 LEU B CA 1
ATOM 4012 C C . LEU B 1 101 ? -7.387 -13.648 -6.305 1 95.94 101 LEU B C 1
ATOM 4014 O O . LEU B 1 101 ? -7.238 -14.805 -5.895 1 95.94 101 LEU B O 1
ATOM 4018 N N . ASP B 1 102 ? -7.23 -13.344 -7.531 1 97.31 102 ASP B N 1
ATOM 4019 C CA . ASP B 1 102 ? -7.078 -14.367 -8.562 1 97.31 102 ASP B CA 1
ATOM 4020 C C . ASP B 1 102 ? -5.93 -15.32 -8.227 1 97.31 102 ASP B C 1
ATOM 4022 O O . ASP B 1 102 ? -6.043 -16.531 -8.43 1 97.31 102 ASP B O 1
ATOM 4026 N N . TRP B 1 103 ? -4.879 -14.75 -7.73 1 94.88 103 TRP B N 1
ATOM 4027 C CA . TRP B 1 103 ? -3.695 -15.547 -7.418 1 94.88 103 TRP B CA 1
ATOM 4028 C C . TRP B 1 103 ? -4.016 -16.609 -6.371 1 94.88 103 TRP B C 1
ATOM 4030 O O . TRP B 1 103 ? -3.529 -17.734 -6.457 1 94.88 103 TRP B O 1
ATOM 4040 N N . LEU B 1 104 ? -4.844 -16.25 -5.422 1 95.75 104 LEU B N 1
ATOM 4041 C CA . LEU B 1 104 ? -5.172 -17.141 -4.316 1 95.75 104 LEU B CA 1
ATOM 4042 C C . LEU B 1 104 ? -5.961 -18.344 -4.809 1 95.75 104 LEU B C 1
ATOM 4044 O O . LEU B 1 104 ? -5.621 -19.484 -4.492 1 95.75 104 LEU B O 1
ATOM 4048 N N . PHE B 1 105 ? -6.934 -18.141 -5.629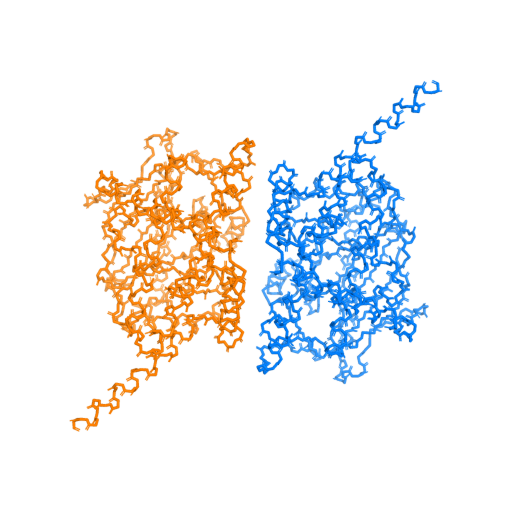 1 97.06 105 PHE B N 1
ATOM 4049 C CA . PHE B 1 105 ? -7.754 -19.234 -6.148 1 97.06 105 PHE B CA 1
ATOM 4050 C C . PHE B 1 105 ? -6.984 -20.047 -7.18 1 97.06 105 PHE B C 1
ATOM 4052 O O . PHE B 1 105 ? -7.246 -21.234 -7.359 1 97.06 105 PHE B O 1
ATOM 4059 N N . PHE B 1 106 ? -6.078 -19.359 -7.785 1 98.31 106 PHE B N 1
ATOM 4060 C CA . PHE B 1 106 ? -5.258 -20.062 -8.773 1 98.31 106 PHE B CA 1
ATOM 4061 C C . PHE B 1 106 ? -4.461 -21.188 -8.125 1 98.31 106 PHE B C 1
ATOM 4063 O O . PHE B 1 106 ? -4.238 -22.219 -8.742 1 98.31 106 PHE B O 1
ATOM 4070 N N . TRP B 1 107 ? -4.035 -21.016 -6.922 1 97.81 107 TRP B N 1
ATOM 4071 C CA . TRP B 1 107 ? -3.309 -22.062 -6.215 1 97.81 107 TRP B CA 1
ATOM 4072 C C . TRP B 1 107 ? -4.18 -23.312 -6.039 1 97.81 107 TRP B C 1
ATOM 4074 O O . TRP B 1 107 ? -3.674 -24.438 -6.035 1 97.81 107 TRP B O 1
ATOM 4084 N N . ASN B 1 108 ? -5.473 -23.094 -5.906 1 97.06 108 ASN B N 1
ATOM 4085 C CA . ASN B 1 108 ? -6.391 -24.219 -5.809 1 97.06 108 ASN B CA 1
ATOM 4086 C C . ASN B 1 108 ? -6.48 -24.984 -7.129 1 97.06 108 ASN B C 1
ATOM 4088 O O . ASN B 1 108 ? -6.637 -26.203 -7.133 1 97.06 108 ASN B O 1
ATOM 4092 N N . LEU B 1 109 ? -6.438 -24.234 -8.172 1 97.69 109 LEU B N 1
ATOM 4093 C CA . LEU B 1 109 ? -6.34 -24.875 -9.477 1 97.69 109 LEU B CA 1
ATOM 4094 C C . LEU B 1 109 ? -5.082 -25.734 -9.555 1 97.69 109 LEU B C 1
ATOM 4096 O O . LEU B 1 109 ? -5.141 -26.891 -10.008 1 97.69 109 LEU B O 1
ATOM 4100 N N . LEU B 1 110 ? -3.979 -25.219 -9.125 1 98.12 110 LEU B N 1
ATOM 4101 C CA . LEU B 1 110 ? -2.699 -25.906 -9.219 1 98.12 110 LEU B CA 1
ATOM 4102 C C . LEU B 1 110 ? -2.719 -27.203 -8.406 1 98.12 110 LEU B C 1
ATOM 4104 O O . LEU B 1 110 ? -2.227 -28.234 -8.867 1 98.12 110 LEU B O 1
ATOM 4108 N N . ILE B 1 111 ? -3.318 -27.141 -7.246 1 96.75 111 ILE B N 1
ATOM 4109 C CA . ILE B 1 111 ? -3.395 -28.297 -6.367 1 96.75 111 ILE B CA 1
ATOM 4110 C C . ILE B 1 111 ? -4.156 -29.422 -7.066 1 96.75 111 ILE B C 1
ATOM 4112 O O . ILE B 1 111 ? -3.756 -30.594 -7 1 96.75 111 ILE B O 1
ATOM 4116 N N . ARG B 1 112 ? -5.191 -29.094 -7.758 1 96.94 112 ARG B N 1
ATOM 4117 C CA . ARG B 1 112 ? -6.059 -30.062 -8.414 1 96.94 112 ARG B CA 1
ATOM 4118 C C . ARG B 1 112 ? -5.355 -30.703 -9.609 1 96.94 112 ARG B C 1
ATOM 4120 O O . ARG B 1 112 ? -5.594 -31.875 -9.922 1 96.94 112 ARG B O 1
ATOM 4127 N N . MET B 1 113 ? -4.516 -29.953 -10.258 1 97 113 MET B N 1
ATOM 4128 C CA . MET B 1 113 ? -3.797 -30.484 -11.414 1 97 113 MET B CA 1
ATOM 4129 C C . MET B 1 113 ? -2.6 -31.328 -10.984 1 97 113 MET B C 1
ATOM 4131 O O . MET B 1 113 ? -2.43 -32.438 -11.445 1 97 113 MET B O 1
ATOM 4135 N N . ASP B 1 114 ? -1.821 -30.75 -10.211 1 96.19 114 ASP B N 1
ATOM 4136 C CA . ASP B 1 114 ? -0.6 -31.344 -9.68 1 96.19 114 ASP B CA 1
ATOM 4137 C C . ASP B 1 114 ? -0.046 -30.516 -8.523 1 96.19 114 ASP B C 1
ATOM 4139 O O . ASP B 1 114 ? 0.544 -29.453 -8.742 1 96.19 114 ASP B O 1
ATOM 4143 N N . PRO B 1 115 ? -0.126 -31.047 -7.293 1 95.56 115 PRO B N 1
ATOM 4144 C CA . PRO B 1 115 ? 0.321 -30.25 -6.145 1 95.56 115 PRO B CA 1
ATOM 4145 C C . PRO B 1 115 ? 1.771 -29.781 -6.273 1 95.56 115 PRO B C 1
ATOM 4147 O O . PRO B 1 115 ? 2.162 -28.797 -5.656 1 95.56 115 PRO B O 1
ATOM 4150 N N . TRP B 1 116 ? 2.553 -30.438 -7.047 1 96.19 116 TRP B N 1
ATOM 4151 C CA . TRP B 1 116 ? 3.943 -30.047 -7.25 1 96.19 116 TRP B CA 1
ATOM 4152 C C . TRP B 1 116 ? 4.027 -28.688 -7.945 1 96.19 116 TRP B C 1
ATOM 4154 O O . TRP B 1 116 ? 5.047 -28 -7.859 1 96.19 116 TRP B O 1
ATOM 4164 N N . LEU B 1 117 ? 2.969 -28.297 -8.594 1 98.25 117 LEU B N 1
ATOM 4165 C CA . LEU B 1 117 ? 2.93 -27.016 -9.281 1 98.25 117 LEU B CA 1
ATOM 4166 C C . LEU B 1 117 ? 3.01 -25.859 -8.281 1 98.25 117 LEU B C 1
ATOM 4168 O O . LEU B 1 117 ? 3.406 -24.75 -8.648 1 98.25 117 LEU B O 1
ATOM 4172 N N . LEU B 1 118 ? 2.672 -26.125 -7.02 1 97.94 118 LEU B N 1
ATOM 4173 C CA . LEU B 1 118 ? 2.777 -25.094 -6 1 97.94 118 LEU B CA 1
ATOM 4174 C C . LEU B 1 118 ? 4.234 -24.75 -5.719 1 97.94 118 LEU B C 1
ATOM 4176 O O . LEU B 1 118 ? 4.539 -23.641 -5.254 1 97.94 118 LEU B O 1
ATOM 4180 N N . THR B 1 119 ? 5.133 -25.656 -5.98 1 97.81 119 THR B N 1
ATOM 4181 C CA . THR B 1 119 ? 6.547 -25.453 -5.691 1 97.81 119 THR B CA 1
ATOM 4182 C C . THR B 1 119 ? 7.254 -24.812 -6.883 1 97.81 119 THR B C 1
ATOM 4184 O O . THR B 1 119 ? 8.305 -24.188 -6.727 1 97.81 119 THR B O 1
ATOM 4187 N N . SER B 1 120 ? 6.672 -24.938 -8.078 1 98.25 120 SER B N 1
ATOM 4188 C CA . SER B 1 120 ? 7.387 -24.5 -9.266 1 98.25 120 SER B CA 1
ATOM 4189 C C . SER B 1 120 ? 6.73 -23.266 -9.883 1 98.25 120 SER B C 1
ATOM 4191 O O . SER B 1 120 ? 7.344 -22.562 -10.688 1 98.25 120 SER B O 1
ATOM 4193 N N . GLU B 1 121 ? 5.512 -23 -9.555 1 98.44 121 GLU B N 1
ATOM 4194 C CA . GLU B 1 121 ? 4.801 -21.859 -10.109 1 98.44 121 GLU B CA 1
ATOM 4195 C C . GLU B 1 121 ? 5.348 -20.547 -9.555 1 98.44 121 GLU B C 1
ATOM 4197 O O . GLU B 1 121 ? 5.566 -20.422 -8.352 1 98.44 121 GLU B O 1
ATOM 4202 N N . LYS B 1 122 ? 5.688 -19.625 -10.383 1 98.5 122 LYS B N 1
ATOM 4203 C CA . LYS B 1 122 ? 6.105 -18.281 -10.016 1 98.5 122 LYS B CA 1
ATOM 4204 C C . LYS B 1 122 ? 5.105 -17.25 -10.508 1 98.5 122 LYS B C 1
ATOM 4206 O O . LYS B 1 122 ? 4.336 -17.5 -11.438 1 98.5 122 LYS B O 1
ATOM 4211 N N . ILE B 1 123 ? 5.078 -16.125 -9.867 1 97.94 123 ILE B N 1
ATOM 4212 C CA . ILE B 1 123 ? 4.098 -15.102 -10.195 1 97.94 123 ILE B CA 1
ATOM 4213 C C . ILE B 1 123 ? 4.805 -13.766 -10.438 1 97.94 123 ILE B C 1
ATOM 4215 O O . ILE B 1 123 ? 5.754 -13.422 -9.727 1 97.94 123 ILE B O 1
ATOM 4219 N N . SER B 1 124 ? 4.406 -13.039 -11.453 1 96.19 124 SER B N 1
ATOM 4220 C CA . SER B 1 124 ? 4.773 -11.633 -11.594 1 96.19 124 SER B CA 1
ATOM 4221 C C . SER B 1 124 ? 3.869 -10.734 -10.75 1 96.19 124 SER B C 1
ATOM 4223 O O . SER B 1 124 ? 2.666 -10.648 -11 1 96.19 124 SER B O 1
ATOM 4225 N N . LEU B 1 125 ? 4.473 -10.086 -9.789 1 94.69 125 LEU B N 1
ATOM 4226 C CA . LEU B 1 125 ? 3.695 -9.375 -8.781 1 94.69 125 LEU B CA 1
ATOM 4227 C C . LEU B 1 125 ? 3.982 -7.875 -8.844 1 94.69 125 LEU B C 1
ATOM 4229 O O . LEU B 1 125 ? 4.984 -7.453 -9.422 1 94.69 125 LEU B O 1
ATOM 4233 N N . LYS B 1 126 ? 3.012 -7.18 -8.203 1 91.75 126 LYS B N 1
ATOM 4234 C CA . LYS B 1 126 ? 3.252 -5.758 -7.969 1 91.75 126 LYS B CA 1
ATOM 4235 C C . LYS B 1 126 ? 4.449 -5.547 -7.047 1 91.75 126 LYS B C 1
ATOM 4237 O O . LYS B 1 126 ? 4.586 -6.23 -6.031 1 91.75 126 LYS B O 1
ATOM 4242 N N . GLY B 1 127 ? 5.227 -4.531 -7.379 1 91.69 127 GLY B N 1
ATOM 4243 C CA . GLY B 1 127 ? 6.477 -4.281 -6.684 1 91.69 127 GLY B CA 1
ATOM 4244 C C . GLY B 1 127 ? 6.289 -3.945 -5.215 1 91.69 127 GLY B C 1
ATOM 4245 O O . GLY B 1 127 ? 7.078 -4.367 -4.367 1 91.69 127 GLY B O 1
ATOM 4246 N N . ILE B 1 128 ? 5.25 -3.262 -4.859 1 89.69 128 ILE B N 1
ATOM 4247 C CA . ILE B 1 128 ? 5.039 -2.748 -3.51 1 89.69 128 ILE B CA 1
ATOM 4248 C C . ILE B 1 128 ? 4.828 -3.91 -2.543 1 89.69 128 ILE B C 1
ATOM 4250 O O . ILE B 1 128 ? 4.988 -3.754 -1.329 1 89.69 128 ILE B O 1
ATOM 4254 N N . LEU B 1 129 ? 4.477 -5.09 -3.039 1 93.25 129 LEU B N 1
ATOM 4255 C CA . LEU B 1 129 ? 4.172 -6.238 -2.197 1 93.25 129 LEU B CA 1
ATOM 4256 C C . LEU B 1 129 ? 5.434 -6.77 -1.523 1 93.25 129 LEU B C 1
ATOM 4258 O O . LEU B 1 129 ? 5.352 -7.469 -0.51 1 93.25 129 LEU B O 1
ATOM 4262 N N . LYS B 1 130 ? 6.586 -6.445 -2.041 1 94.31 130 LYS B N 1
ATOM 4263 C CA . LYS B 1 130 ? 7.84 -6.953 -1.492 1 94.31 130 LYS B CA 1
ATOM 4264 C C . LYS B 1 130 ? 8.109 -6.371 -0.107 1 94.31 130 LYS B C 1
ATOM 4266 O O . LYS B 1 130 ? 8.922 -6.906 0.65 1 94.31 130 LYS B O 1
ATOM 4271 N N . TYR B 1 131 ? 7.426 -5.324 0.222 1 91.69 131 TYR B N 1
ATOM 4272 C CA . TYR B 1 131 ? 7.691 -4.625 1.473 1 91.69 131 TYR B CA 1
ATOM 4273 C C . TYR B 1 131 ? 6.777 -5.125 2.584 1 91.69 131 TYR B C 1
ATOM 4275 O O . TYR B 1 131 ? 6.895 -4.695 3.734 1 91.69 131 TYR B O 1
ATOM 4283 N N . LEU B 1 132 ? 5.848 -6.027 2.33 1 93.06 132 LEU B N 1
ATOM 4284 C CA . LEU B 1 132 ? 5 -6.629 3.357 1 93.06 132 LEU B CA 1
ATOM 4285 C C . LEU B 1 132 ? 5.809 -7.574 4.238 1 93.06 132 LEU B C 1
ATOM 4287 O O . LEU B 1 132 ? 6.316 -8.594 3.764 1 93.06 132 LEU B O 1
ATOM 4291 N N . PRO B 1 133 ? 5.977 -7.266 5.547 1 94.69 133 PRO B N 1
ATOM 4292 C CA . PRO B 1 133 ? 6.77 -8.148 6.406 1 94.69 133 PRO B CA 1
ATOM 4293 C C . PRO B 1 133 ? 6.262 -9.594 6.398 1 94.69 133 PRO B C 1
ATOM 4295 O O . PRO B 1 133 ? 5.055 -9.82 6.512 1 94.69 133 PRO B O 1
ATOM 4298 N N . GLY B 1 134 ? 7.102 -10.477 6.266 1 97.31 134 GLY B N 1
ATOM 4299 C CA . GLY B 1 134 ? 6.723 -11.875 6.215 1 97.31 134 GLY B CA 1
ATOM 4300 C C . GLY B 1 134 ? 6.344 -12.344 4.82 1 97.31 134 GLY B C 1
ATOM 4301 O O . GLY B 1 134 ? 7.156 -12.953 4.121 1 97.31 134 GLY B O 1
ATOM 4302 N N . ALA B 1 135 ? 5.18 -11.891 4.379 1 97.12 135 ALA B N 1
ATOM 4303 C CA . ALA B 1 135 ? 4.668 -12.344 3.088 1 97.12 135 ALA B CA 1
ATOM 4304 C C . ALA B 1 135 ? 5.562 -11.867 1.946 1 97.12 135 ALA B C 1
ATOM 4306 O O . ALA B 1 135 ? 5.945 -12.664 1.082 1 97.12 135 ALA B O 1
ATOM 4307 N N . GLY B 1 136 ? 5.871 -10.594 1.952 1 97.69 136 GLY B N 1
ATOM 4308 C CA . GLY B 1 136 ? 6.758 -10.07 0.92 1 97.69 136 GLY B CA 1
ATOM 4309 C C . GLY B 1 136 ? 8.125 -10.734 0.917 1 97.69 136 GLY B C 1
ATOM 4310 O O . GLY B 1 136 ? 8.688 -11 -0.146 1 97.69 136 GLY B O 1
ATOM 4311 N N . TRP B 1 137 ? 8.688 -10.953 2.092 1 98.12 137 TRP B N 1
ATOM 4312 C CA . TRP B 1 137 ? 9.984 -11.602 2.24 1 98.12 137 TRP B CA 1
ATOM 4313 C C . TRP B 1 137 ? 9.961 -13.016 1.672 1 98.12 137 TRP B C 1
ATOM 4315 O O . TRP B 1 137 ? 10.867 -13.422 0.949 1 98.12 137 TRP B O 1
ATOM 4325 N N . ALA B 1 138 ? 8.883 -13.695 2.008 1 98.44 138 ALA B N 1
ATOM 4326 C CA . ALA B 1 138 ? 8.742 -15.062 1.521 1 98.44 138 ALA B CA 1
ATOM 4327 C C . ALA B 1 138 ? 8.602 -15.094 0.002 1 98.44 138 ALA B C 1
ATOM 4329 O O . ALA B 1 138 ? 9.156 -15.977 -0.66 1 98.44 138 ALA B O 1
ATOM 4330 N N . MET B 1 139 ? 7.848 -14.172 -0.528 1 98.25 139 MET B N 1
ATOM 4331 C CA . MET B 1 139 ? 7.695 -14.078 -1.977 1 98.25 139 MET B CA 1
ATOM 4332 C C . MET B 1 139 ? 9.039 -13.82 -2.65 1 98.25 139 MET B C 1
ATOM 4334 O O . MET B 1 139 ? 9.32 -14.375 -3.715 1 98.25 139 MET B O 1
ATOM 4338 N N . GLY B 1 140 ? 9.828 -12.977 -2.037 1 98 140 GLY B N 1
ATOM 4339 C CA . GLY B 1 140 ? 11.172 -12.727 -2.535 1 98 140 GLY B CA 1
ATOM 4340 C C . GLY B 1 140 ? 12.055 -13.961 -2.514 1 98 140 GLY B C 1
ATOM 4341 O O . GLY B 1 140 ? 12.727 -14.266 -3.5 1 98 140 GLY B O 1
ATOM 4342 N N . CYS B 1 141 ? 12.023 -14.648 -1.389 1 98.31 141 CYS B N 1
ATOM 4343 C CA . CYS B 1 141 ? 12.789 -15.883 -1.261 1 98.31 141 CYS B CA 1
ATOM 4344 C C . CYS B 1 141 ? 12.359 -16.906 -2.311 1 98.31 141 CYS B C 1
ATOM 4346 O O . CYS B 1 141 ? 13.18 -17.703 -2.768 1 98.31 141 CYS B O 1
ATOM 4348 N N . ASN B 1 142 ? 11.102 -16.797 -2.664 1 98.12 142 ASN B N 1
ATOM 4349 C CA . ASN B 1 142 ? 10.539 -17.734 -3.625 1 98.12 142 ASN B CA 1
ATOM 4350 C C . ASN B 1 142 ? 10.797 -17.297 -5.062 1 98.12 142 ASN B C 1
ATOM 4352 O O . ASN B 1 142 ? 10.25 -17.875 -6.004 1 98.12 142 ASN B O 1
ATOM 4356 N N . ALA B 1 143 ? 11.477 -16.234 -5.242 1 97.38 143 ALA B N 1
ATOM 4357 C CA . ALA B 1 143 ? 11.883 -15.695 -6.539 1 97.38 143 ALA B CA 1
ATOM 4358 C C . ALA B 1 143 ? 10.672 -15.281 -7.367 1 97.38 143 ALA B C 1
ATOM 4360 O O . ALA B 1 143 ? 10.633 -15.508 -8.578 1 97.38 143 ALA B O 1
ATOM 4361 N N . TYR B 1 144 ? 9.625 -14.875 -6.711 1 97.94 144 TYR B N 1
ATOM 4362 C CA . TYR B 1 144 ? 8.586 -14.195 -7.473 1 97.94 144 TYR B CA 1
ATOM 4363 C C . TYR B 1 144 ? 9.117 -12.93 -8.125 1 97.94 144 TYR B C 1
ATOM 4365 O O . TYR B 1 144 ? 10.109 -12.359 -7.66 1 97.94 144 TYR B O 1
ATOM 4373 N N . MET B 1 145 ? 8.562 -12.555 -9.195 1 96.56 145 MET B N 1
ATOM 4374 C CA . MET B 1 145 ? 9.047 -11.406 -9.969 1 96.56 145 MET B CA 1
ATOM 4375 C C . MET B 1 145 ? 8.258 -10.148 -9.625 1 96.56 145 MET B C 1
ATOM 4377 O O . MET B 1 145 ? 7.098 -10.016 -10.016 1 96.56 145 MET B O 1
ATOM 4381 N N . PHE B 1 146 ? 8.922 -9.188 -8.953 1 95.25 146 PHE B N 1
ATOM 4382 C CA . PHE B 1 146 ? 8.281 -7.934 -8.578 1 95.25 146 PHE B CA 1
ATOM 4383 C C . PHE B 1 146 ? 8.445 -6.887 -9.672 1 95.25 146 PHE B C 1
ATOM 4385 O O . PHE B 1 146 ? 9.562 -6.613 -10.109 1 95.25 146 PHE B O 1
ATOM 4392 N N . LEU B 1 147 ? 7.32 -6.289 -10.047 1 90.69 147 LEU B N 1
ATOM 4393 C CA . LEU B 1 147 ? 7.348 -5.316 -11.133 1 90.69 147 LEU B CA 1
ATOM 4394 C C . LEU B 1 147 ? 6.758 -3.982 -10.68 1 90.69 147 LEU B C 1
ATOM 4396 O O . LEU B 1 147 ? 5.801 -3.953 -9.906 1 90.69 147 LEU B O 1
ATOM 4400 N N . ASP B 1 148 ? 7.27 -2.785 -11.086 1 78.5 148 ASP B N 1
ATOM 4401 C CA . ASP B 1 148 ? 6.809 -1.443 -10.742 1 78.5 148 ASP B CA 1
ATOM 4402 C C . ASP B 1 148 ? 5.781 -0.945 -11.758 1 78.5 148 ASP B C 1
ATOM 4404 O O . ASP B 1 148 ? 5.348 0.208 -11.695 1 78.5 148 ASP B O 1
ATOM 4408 N N . ARG B 1 149 ? 5.426 -1.606 -12.742 1 68.44 149 ARG B N 1
ATOM 4409 C CA . ARG B 1 149 ? 4.438 -1.337 -13.781 1 68.44 149 ARG B CA 1
ATOM 4410 C C . ARG B 1 149 ? 4.887 -0.19 -14.68 1 68.44 149 ARG B C 1
ATOM 4412 O O . ARG B 1 149 ? 4.082 0.663 -15.055 1 68.44 149 ARG B O 1
ATOM 4419 N N . SER B 1 150 ? 6.137 -0.03 -14.797 1 76 150 SER B N 1
ATOM 4420 C CA . SER B 1 150 ? 6.797 0.756 -15.828 1 76 150 SER B CA 1
ATOM 4421 C C . SER B 1 150 ? 7.816 -0.082 -16.594 1 76 150 SER B C 1
ATOM 4423 O O . SER B 1 150 ? 8.789 -0.572 -16.016 1 76 150 SER B O 1
ATOM 4425 N N . PHE B 1 151 ? 7.531 -0.172 -17.844 1 76.19 151 PHE B N 1
ATOM 4426 C CA . PHE B 1 151 ? 8.352 -1.054 -18.672 1 76.19 151 PHE B CA 1
ATOM 4427 C C . PHE B 1 151 ? 9.812 -0.629 -18.625 1 76.19 151 PHE B C 1
ATOM 4429 O O . PHE B 1 151 ? 10.711 -1.475 -18.562 1 76.19 151 PHE B O 1
ATOM 4436 N N . ASP B 1 152 ? 10.039 0.629 -18.578 1 77.56 152 ASP B N 1
ATOM 4437 C CA . ASP B 1 152 ? 11.406 1.129 -18.578 1 77.56 152 ASP B CA 1
ATOM 4438 C C . ASP B 1 152 ? 12.164 0.681 -17.328 1 77.56 152 ASP B C 1
ATOM 4440 O O . ASP B 1 152 ? 13.344 0.326 -17.406 1 77.56 152 ASP B O 1
ATOM 4444 N N . ASN B 1 153 ? 11.492 0.587 -16.328 1 79.06 153 ASN B N 1
ATOM 4445 C CA . ASN B 1 153 ? 12.109 0.182 -15.078 1 79.06 153 ASN B CA 1
ATOM 4446 C C . ASN B 1 153 ? 12.133 -1.336 -14.93 1 79.06 153 ASN B C 1
ATOM 4448 O O . ASN B 1 153 ? 13.023 -1.888 -14.273 1 79.06 153 ASN B O 1
ATOM 4452 N N . ASP B 1 154 ? 11.18 -1.99 -15.625 1 89.69 154 ASP B N 1
ATOM 4453 C CA . ASP B 1 154 ? 10.945 -3.406 -15.352 1 89.69 154 ASP B CA 1
ATOM 4454 C C . ASP B 1 154 ? 11.688 -4.289 -16.344 1 89.69 154 ASP B C 1
ATOM 4456 O O . ASP B 1 154 ? 11.93 -5.469 -16.078 1 89.69 154 ASP B O 1
ATOM 4460 N N . SER B 1 155 ? 12.047 -3.756 -17.453 1 92.62 155 SER B N 1
ATOM 4461 C CA . SER B 1 155 ? 12.656 -4.574 -18.5 1 92.62 155 SER B CA 1
ATOM 4462 C C . SER B 1 155 ? 13.922 -5.262 -18 1 92.62 155 SER B C 1
ATOM 4464 O O . SER B 1 155 ? 14.102 -6.461 -18.203 1 92.62 155 SER B O 1
ATOM 4466 N N . SER B 1 156 ? 14.766 -4.562 -17.312 1 93.25 156 SER B N 1
ATOM 4467 C CA . SER B 1 156 ? 16 -5.129 -16.797 1 93.25 156 SER B CA 1
ATOM 4468 C C . SER B 1 156 ? 15.719 -6.199 -15.742 1 93.25 156 SER B C 1
ATOM 4470 O O . SER B 1 156 ? 16.406 -7.227 -15.695 1 93.25 156 SER B O 1
ATOM 4472 N N . ARG B 1 157 ? 14.773 -5.934 -14.945 1 93.88 157 ARG B N 1
ATOM 4473 C CA . ARG B 1 157 ? 14.398 -6.887 -13.906 1 93.88 157 ARG B CA 1
ATOM 4474 C C . ARG B 1 157 ? 13.867 -8.18 -14.508 1 93.88 157 ARG B C 1
ATOM 4476 O O . ARG B 1 157 ? 14.219 -9.273 -14.062 1 93.88 157 ARG B O 1
ATOM 4483 N N . ILE B 1 158 ? 13.039 -8.023 -15.508 1 96.31 158 ILE B N 1
ATOM 4484 C CA . ILE B 1 158 ? 12.461 -9.172 -16.188 1 96.31 158 ILE B CA 1
ATOM 4485 C C . ILE B 1 158 ? 13.578 -10.023 -16.812 1 96.31 158 ILE B C 1
ATOM 4487 O O . ILE B 1 158 ? 13.625 -11.234 -16.609 1 96.31 158 ILE B O 1
ATOM 4491 N N . MET B 1 159 ? 14.492 -9.367 -17.453 1 96.19 159 MET B N 1
ATOM 4492 C CA . MET B 1 159 ? 15.594 -10.07 -18.109 1 96.19 159 MET B CA 1
ATOM 4493 C C . MET B 1 159 ? 16.438 -10.836 -17.094 1 96.19 159 MET B C 1
ATOM 4495 O O . MET B 1 159 ? 16.734 -12.016 -17.297 1 96.19 159 MET B O 1
ATOM 4499 N N . ARG B 1 160 ? 16.781 -10.273 -16.031 1 95.69 160 ARG B N 1
ATOM 4500 C CA . ARG B 1 160 ? 17.641 -10.875 -15.016 1 95.69 160 ARG B CA 1
ATOM 4501 C C . ARG B 1 160 ? 16.938 -12.047 -14.336 1 95.69 160 ARG B C 1
ATOM 4503 O O . ARG B 1 160 ? 17.578 -13.062 -14.039 1 95.69 160 ARG B O 1
ATOM 4510 N N . MET B 1 161 ? 15.648 -11.867 -14.102 1 97.5 161 MET B N 1
ATOM 4511 C CA . MET B 1 161 ? 14.914 -12.938 -13.43 1 97.5 161 MET B CA 1
ATOM 4512 C C . MET B 1 161 ? 14.75 -14.148 -14.344 1 97.5 161 MET B C 1
ATOM 4514 O O . MET B 1 161 ? 14.867 -15.289 -13.898 1 97.5 161 MET B O 1
ATOM 4518 N N . ILE B 1 162 ? 14.469 -13.859 -15.586 1 97.81 162 ILE B N 1
ATOM 4519 C CA . ILE B 1 162 ? 14.336 -14.961 -16.531 1 97.81 162 ILE B CA 1
ATOM 4520 C C . ILE B 1 162 ? 15.672 -15.68 -16.688 1 97.81 162 ILE B C 1
ATOM 4522 O O . ILE B 1 162 ? 15.719 -16.906 -16.734 1 97.81 162 ILE B O 1
ATOM 4526 N N . ASP B 1 163 ? 16.766 -14.922 -16.703 1 97.25 163 ASP B N 1
ATOM 4527 C CA . ASP B 1 163 ? 18.094 -15.523 -16.703 1 97.25 163 ASP B CA 1
ATOM 4528 C C . ASP B 1 163 ? 18.312 -16.391 -15.477 1 97.25 163 ASP B C 1
ATOM 4530 O O . ASP B 1 163 ? 18.859 -17.5 -15.57 1 97.25 163 ASP B O 1
ATOM 4534 N N . TYR B 1 164 ? 17.875 -15.898 -14.398 1 97.62 164 TYR B N 1
ATOM 4535 C CA . TYR B 1 164 ? 18.016 -16.625 -13.141 1 97.62 164 TYR B CA 1
ATOM 4536 C C . TYR B 1 164 ? 17.234 -17.938 -13.172 1 97.62 164 TYR B C 1
ATOM 4538 O O . TYR B 1 164 ? 17.75 -18.984 -12.781 1 97.62 164 TYR B O 1
ATOM 4546 N N . TYR B 1 165 ? 15.945 -17.859 -13.664 1 97.69 165 TYR B N 1
ATOM 4547 C CA . TYR B 1 165 ? 15.117 -19.062 -13.789 1 97.69 165 TYR B CA 1
ATOM 4548 C C . TYR B 1 165 ? 15.797 -20.094 -14.688 1 97.69 165 TYR B C 1
ATOM 4550 O O . TYR B 1 165 ? 15.922 -21.266 -14.32 1 97.69 165 TYR B O 1
ATOM 4558 N N . ALA B 1 166 ? 16.266 -19.609 -15.789 1 96.38 166 ALA B N 1
ATOM 4559 C CA . ALA B 1 166 ? 16.844 -20.5 -16.797 1 96.38 166 ALA B CA 1
ATOM 4560 C C . ALA B 1 166 ? 18.109 -21.156 -16.281 1 96.38 166 ALA B C 1
ATOM 4562 O O . ALA B 1 166 ? 18.391 -22.328 -16.594 1 96.38 166 ALA B O 1
ATOM 4563 N N . ASN B 1 167 ? 18.828 -20.469 -15.484 1 93.5 167 ASN B N 1
ATOM 4564 C CA . ASN B 1 167 ? 20.141 -20.938 -15.047 1 93.5 167 ASN B CA 1
ATOM 4565 C C . ASN B 1 167 ? 20.047 -21.703 -13.727 1 93.5 167 ASN B C 1
ATOM 4567 O O . ASN B 1 167 ? 21.047 -22.25 -13.242 1 93.5 167 ASN B O 1
ATOM 4571 N N . SER B 1 168 ? 18.922 -21.75 -13.156 1 91.5 168 SER B N 1
ATOM 4572 C CA . SER B 1 168 ? 18.75 -22.422 -11.867 1 91.5 168 SER B CA 1
ATOM 4573 C C . SER B 1 168 ? 18.75 -23.938 -12.023 1 91.5 168 SER B C 1
ATOM 4575 O O . SER B 1 168 ? 18.953 -24.672 -11.047 1 91.5 168 SER B O 1
ATOM 4577 N N . GLY B 1 169 ? 18.438 -24.359 -13.25 1 89.69 169 GLY B N 1
ATOM 4578 C CA . GLY B 1 169 ? 18.297 -25.797 -13.5 1 89.69 169 GLY B CA 1
ATOM 4579 C C . GLY B 1 169 ? 16.922 -26.328 -13.117 1 89.69 169 GLY B C 1
ATOM 4580 O O . GLY B 1 169 ? 16.688 -27.547 -13.188 1 89.69 169 GLY B O 1
ATOM 4581 N N . LEU B 1 170 ? 16.109 -25.5 -12.664 1 94.81 170 LEU B N 1
ATOM 4582 C CA . LEU B 1 170 ? 14.75 -25.859 -12.305 1 94.81 170 LEU B CA 1
ATOM 4583 C C . LEU B 1 170 ? 13.758 -25.344 -13.344 1 94.81 170 LEU B C 1
ATOM 4585 O O . LEU B 1 170 ? 14.039 -24.375 -14.047 1 94.81 170 LEU B O 1
ATOM 4589 N N . ASN B 1 171 ? 12.633 -26.047 -13.477 1 97.12 171 ASN B N 1
ATOM 4590 C CA . ASN B 1 171 ? 11.578 -25.656 -14.406 1 97.12 171 ASN B CA 1
ATOM 4591 C C . ASN B 1 171 ? 10.453 -24.906 -13.703 1 97.12 171 ASN B C 1
ATOM 4593 O O . ASN B 1 171 ? 9.75 -25.484 -12.867 1 97.12 171 ASN B O 1
ATOM 4597 N N . TYR B 1 172 ? 10.305 -23.672 -14.055 1 98.38 172 TYR B N 1
ATOM 4598 C CA . TYR B 1 172 ? 9.266 -22.859 -13.445 1 98.38 172 TYR B CA 1
ATOM 4599 C C . TYR B 1 172 ? 8.172 -22.516 -14.453 1 98.38 172 TYR B C 1
ATOM 4601 O O . TYR B 1 172 ? 8.414 -22.516 -15.656 1 98.38 172 TYR B O 1
ATOM 4609 N N . GLN B 1 173 ? 7.012 -22.344 -14.023 1 98.75 173 GLN B N 1
ATOM 4610 C CA . GLN B 1 173 ? 5.871 -21.797 -14.75 1 98.75 173 GLN B CA 1
ATOM 4611 C C . GLN B 1 173 ? 5.52 -20.406 -14.258 1 98.75 173 GLN B C 1
ATOM 4613 O O . GLN B 1 173 ? 4.988 -20.25 -13.156 1 98.75 173 GLN B O 1
ATOM 4618 N N . LEU B 1 174 ? 5.773 -19.422 -15.062 1 98.62 174 LEU B N 1
ATOM 4619 C CA . LEU B 1 174 ? 5.613 -18.016 -14.672 1 98.62 174 LEU B CA 1
ATOM 4620 C C . LEU B 1 174 ? 4.219 -17.516 -15.023 1 98.62 174 LEU B C 1
ATOM 4622 O O . LEU B 1 174 ? 3.807 -17.578 -16.188 1 98.62 174 LEU B O 1
ATOM 4626 N N . LEU B 1 175 ? 3.498 -17.062 -14.047 1 98.69 175 LEU B N 1
ATOM 4627 C CA . LEU B 1 175 ? 2.17 -16.484 -14.242 1 98.69 175 LEU B CA 1
ATOM 4628 C C . LEU B 1 175 ? 2.256 -14.992 -14.539 1 98.69 175 LEU B C 1
ATOM 4630 O O . LEU B 1 175 ? 2.877 -14.242 -13.789 1 98.69 175 LEU B O 1
ATOM 4634 N N . LEU B 1 176 ? 1.662 -14.57 -15.625 1 97.94 176 LEU B N 1
ATOM 4635 C CA . LEU B 1 176 ? 1.576 -13.18 -16.062 1 97.94 176 LEU B CA 1
ATOM 4636 C C . LEU B 1 176 ? 0.125 -12.773 -16.297 1 97.94 176 LEU B C 1
ATOM 4638 O O . LEU B 1 176 ? -0.646 -13.531 -16.906 1 97.94 176 LEU B O 1
ATOM 4642 N N . PHE B 1 177 ? -0.262 -11.641 -15.797 1 97.5 177 PHE B N 1
ATOM 4643 C CA . PHE B 1 177 ? -1.537 -11.016 -16.141 1 97.5 177 PHE B CA 1
ATOM 4644 C C . PHE B 1 177 ? -1.348 -9.93 -17.188 1 97.5 177 PHE B C 1
ATOM 4646 O O . PHE B 1 177 ? -1.07 -8.773 -16.844 1 97.5 177 PHE B O 1
ATOM 4653 N N . PRO B 1 178 ? -1.56 -10.227 -18.406 1 96.81 178 PRO B N 1
ATOM 4654 C CA . PRO B 1 178 ? -1.271 -9.266 -19.484 1 96.81 178 PRO B CA 1
ATOM 4655 C C . PRO B 1 178 ? -2.094 -7.988 -19.359 1 96.81 178 PRO B C 1
ATOM 4657 O O . PRO B 1 178 ? -1.751 -6.969 -19.969 1 96.81 178 PRO B O 1
ATOM 4660 N N . GLU B 1 179 ? -3.16 -8.086 -18.609 1 95.44 179 GLU B N 1
ATOM 4661 C CA . GLU B 1 179 ? -4.008 -6.914 -18.422 1 95.44 179 GLU B CA 1
ATOM 4662 C C . GLU B 1 179 ? -3.309 -5.855 -17.578 1 95.44 179 GLU B C 1
ATOM 4664 O O . GLU B 1 179 ? -3.676 -4.68 -17.609 1 95.44 179 GLU B O 1
ATOM 4669 N N . GLY B 1 180 ? -2.396 -6.262 -16.75 1 90.94 180 GLY B N 1
ATOM 4670 C CA . GLY B 1 180 ? -1.591 -5.352 -15.953 1 90.94 180 GLY B CA 1
ATOM 4671 C C . GLY B 1 180 ? -2.279 -4.906 -14.68 1 90.94 180 GLY B C 1
ATOM 4672 O O . GLY B 1 180 ? -1.627 -4.418 -13.758 1 90.94 180 GLY B O 1
ATOM 4673 N N . THR B 1 181 ? -3.572 -4.906 -14.625 1 91.56 181 THR B N 1
ATOM 4674 C CA . THR B 1 181 ? -4.383 -4.52 -13.477 1 91.56 181 THR B CA 1
ATOM 4675 C C . THR B 1 181 ? -5.656 -5.352 -13.406 1 91.56 181 THR B C 1
ATOM 4677 O O . THR B 1 181 ? -6.012 -6.035 -14.375 1 91.56 181 THR B O 1
ATOM 4680 N N . ASP B 1 182 ? -6.184 -5.395 -12.219 1 94.62 182 ASP B N 1
ATOM 4681 C CA . ASP B 1 182 ? -7.457 -6.102 -12.094 1 94.62 182 ASP B CA 1
ATOM 4682 C C . ASP B 1 182 ? -8.602 -5.27 -12.672 1 94.62 182 ASP B C 1
ATOM 4684 O O . ASP B 1 182 ? -8.5 -4.047 -12.766 1 94.62 182 ASP B O 1
ATOM 4688 N N . LYS B 1 183 ? -9.656 -5.91 -13.016 1 95.5 183 LYS B N 1
ATOM 4689 C CA . LYS B 1 183 ? -10.812 -5.25 -13.609 1 95.5 183 LYS B CA 1
ATOM 4690 C C . LYS B 1 183 ? -11.695 -4.613 -12.539 1 95.5 183 LYS B C 1
ATOM 4692 O O . LYS B 1 183 ? -12.867 -4.953 -12.414 1 95.5 183 LYS B O 1
ATOM 4697 N N . CYS B 1 184 ? -11.18 -3.676 -11.891 1 91.38 184 CYS B N 1
ATOM 4698 C CA . CYS B 1 184 ? -11.977 -2.881 -10.953 1 91.38 184 CYS B CA 1
ATOM 4699 C C . CYS B 1 184 ? -12.703 -1.758 -11.68 1 91.38 184 CYS B C 1
ATOM 4701 O O . CYS B 1 184 ? -12.539 -1.58 -12.891 1 91.38 184 CYS B O 1
ATOM 4703 N N . GLU B 1 185 ? -13.531 -1.068 -10.984 1 87.12 185 GLU B N 1
ATOM 4704 C CA . GLU B 1 185 ? -14.352 -0.027 -11.594 1 87.12 185 GLU B CA 1
ATOM 4705 C C . GLU B 1 185 ? -13.492 1.037 -12.266 1 87.12 185 GLU B C 1
ATOM 4707 O O . GLU B 1 185 ? -13.773 1.448 -13.391 1 87.12 185 GLU B O 1
ATOM 4712 N N . ARG B 1 186 ? -12.469 1.462 -11.602 1 83.44 186 ARG B N 1
ATOM 4713 C CA . ARG B 1 186 ? -11.578 2.488 -12.133 1 83.44 186 ARG B CA 1
ATOM 4714 C C . ARG B 1 186 ? -10.875 2.004 -13.391 1 83.44 186 ARG B C 1
ATOM 4716 O O . ARG B 1 186 ? -10.805 2.725 -14.391 1 83.44 186 ARG B O 1
ATOM 4723 N N . ALA B 1 187 ? -10.336 0.843 -13.359 1 89.19 187 ALA B N 1
ATOM 4724 C CA . ALA B 1 187 ? -9.633 0.277 -14.508 1 89.19 187 ALA B CA 1
ATOM 4725 C C . ALA B 1 187 ? -10.586 0.069 -15.688 1 89.19 187 ALA B C 1
ATOM 4727 O O . ALA B 1 187 ? -10.211 0.268 -16.844 1 89.19 187 ALA B O 1
ATOM 4728 N N . THR B 1 188 ? -11.766 -0.34 -15.367 1 90.44 188 THR B N 1
ATOM 4729 C CA . THR B 1 188 ? -12.773 -0.549 -16.406 1 90.44 188 THR B CA 1
ATOM 4730 C C . THR B 1 188 ? -13.109 0.761 -17.109 1 90.44 188 THR B C 1
ATOM 4732 O O . THR B 1 188 ? -13.195 0.803 -18.344 1 90.44 188 THR B O 1
ATOM 4735 N N . GLU B 1 189 ? -13.266 1.813 -16.328 1 86.31 189 GLU B N 1
ATOM 4736 C CA . GLU B 1 189 ? -13.562 3.123 -16.906 1 86.31 189 GLU B CA 1
ATOM 4737 C C . GLU B 1 189 ? -12.398 3.635 -17.75 1 86.31 189 GLU B C 1
ATOM 4739 O O . GLU B 1 189 ? -12.609 4.188 -18.828 1 86.31 189 GLU B O 1
ATOM 4744 N N . ARG B 1 190 ? -11.25 3.457 -17.266 1 83.44 190 ARG B N 1
ATOM 4745 C CA . ARG B 1 190 ? -10.062 3.857 -18.016 1 83.44 190 ARG B CA 1
ATOM 4746 C C . ARG B 1 190 ? -9.953 3.086 -19.328 1 83.44 190 ARG B C 1
ATOM 4748 O O . ARG B 1 190 ? -9.578 3.648 -20.359 1 83.44 190 ARG B O 1
ATOM 4755 N N . SER B 1 191 ? -10.219 1.812 -19.203 1 85.88 191 SER B N 1
ATOM 4756 C CA . SER B 1 191 ? -10.203 0.966 -20.391 1 85.88 191 SER B CA 1
ATOM 4757 C C . SER B 1 191 ? -11.258 1.402 -21.406 1 85.88 191 SER B C 1
ATOM 4759 O O . SER B 1 191 ? -11.016 1.375 -22.609 1 85.88 191 SER B O 1
ATOM 4761 N N . ARG B 1 192 ? -12.391 1.747 -20.906 1 87.81 192 ARG B N 1
ATOM 4762 C CA . ARG B 1 192 ? -13.453 2.236 -21.766 1 87.81 192 ARG B CA 1
ATOM 4763 C C . ARG B 1 192 ? -13.023 3.49 -22.516 1 87.81 192 ARG B C 1
ATOM 4765 O O . ARG B 1 192 ? -13.18 3.574 -23.734 1 87.81 192 ARG B O 1
ATOM 4772 N N . ILE B 1 193 ? -12.523 4.426 -21.812 1 82.44 193 ILE B N 1
ATOM 4773 C CA . ILE B 1 193 ? -12.062 5.684 -22.406 1 82.44 193 ILE B CA 1
ATOM 4774 C C . ILE B 1 193 ? -10.969 5.406 -23.422 1 82.44 193 ILE B C 1
ATOM 4776 O O . ILE B 1 193 ? -10.977 5.984 -24.516 1 82.44 193 ILE B O 1
ATOM 4780 N N . TYR B 1 194 ? -10.086 4.523 -23.094 1 81.5 194 TYR B N 1
ATOM 4781 C CA . TYR B 1 194 ? -9.008 4.129 -23.984 1 81.5 194 TYR B CA 1
ATOM 4782 C C . TYR B 1 194 ? -9.555 3.5 -25.266 1 81.5 194 TYR B C 1
ATOM 4784 O O . TYR B 1 194 ? -9.109 3.836 -26.359 1 81.5 194 TYR B O 1
ATOM 4792 N N . ALA B 1 195 ? -10.406 2.572 -25.094 1 84.38 195 ALA B N 1
ATOM 4793 C CA . ALA B 1 195 ? -11.008 1.888 -26.234 1 84.38 195 ALA B CA 1
ATOM 4794 C C . ALA B 1 195 ? -11.727 2.877 -27.156 1 84.38 195 ALA B C 1
ATOM 4796 O O . ALA B 1 195 ? -11.609 2.795 -28.375 1 84.38 195 ALA B O 1
ATOM 4797 N N . GLU B 1 196 ? -12.422 3.754 -26.562 1 85.5 196 GLU B N 1
ATOM 4798 C CA . GLU B 1 196 ? -13.125 4.773 -27.328 1 85.5 196 GLU B CA 1
ATOM 4799 C C . GLU B 1 196 ? -12.156 5.637 -28.125 1 85.5 196 GLU B C 1
ATOM 4801 O O . GLU B 1 196 ? -12.375 5.906 -29.312 1 85.5 196 GLU B O 1
ATOM 4806 N N . LYS B 1 197 ? -11.117 6.035 -27.547 1 80.75 197 LYS B N 1
ATOM 4807 C CA . LYS B 1 197 ? -10.117 6.898 -28.172 1 80.75 197 LYS B CA 1
ATOM 4808 C C . LYS B 1 197 ? -9.422 6.195 -29.328 1 80.75 197 LYS B C 1
ATOM 4810 O O . LYS B 1 197 ? -9.094 6.824 -30.344 1 80.75 197 LYS B O 1
ATOM 4815 N N . LYS B 1 198 ? -9.156 4.91 -29.188 1 84.19 198 LYS B N 1
ATOM 4816 C CA . LYS B 1 198 ? -8.398 4.16 -30.188 1 84.19 198 LYS B CA 1
ATOM 4817 C C . LYS B 1 198 ? -9.336 3.482 -31.188 1 84.19 198 LYS B C 1
ATOM 4819 O O . LYS B 1 198 ? -8.875 2.809 -32.094 1 84.19 198 LYS B O 1
ATOM 4824 N N . GLY B 1 199 ? -10.625 3.631 -30.938 1 87.06 199 GLY B N 1
ATOM 4825 C CA . GLY B 1 199 ? -11.594 2.998 -31.812 1 87.06 199 GLY B CA 1
ATOM 4826 C C . GLY B 1 199 ? -11.695 1.498 -31.609 1 87.06 199 GLY B C 1
ATOM 4827 O O . GLY B 1 199 ? -11.898 0.75 -32.562 1 87.06 199 GLY B O 1
ATOM 4828 N N . LEU B 1 200 ? -11.367 1.025 -30.484 1 89.25 200 LEU B N 1
ATOM 4829 C CA . LEU B 1 200 ? -11.445 -0.39 -30.125 1 89.25 200 LEU B CA 1
ATOM 4830 C C . LEU B 1 200 ? -12.766 -0.709 -29.438 1 89.25 200 LEU B C 1
ATOM 4832 O O . LEU B 1 200 ? -13.453 0.194 -28.953 1 89.25 200 LEU B O 1
ATOM 4836 N N . VAL B 1 201 ? -13.125 -1.919 -29.516 1 91.25 201 VAL B N 1
ATOM 4837 C CA . VAL B 1 201 ? -14.32 -2.367 -28.812 1 91.25 201 VAL B CA 1
ATOM 4838 C C . VAL B 1 201 ? -14.055 -2.367 -27.312 1 91.25 201 VAL B C 1
ATOM 4840 O O . VAL B 1 201 ? -12.969 -2.752 -26.859 1 91.25 201 VAL B O 1
ATOM 4843 N N . HIS B 1 202 ? -15 -1.887 -26.578 1 92.12 202 HIS B N 1
ATOM 4844 C CA . HIS B 1 202 ? -14.922 -1.987 -25.125 1 92.12 202 HIS B CA 1
ATOM 4845 C C . HIS B 1 202 ? -15.383 -3.357 -24.641 1 92.12 202 HIS B C 1
ATOM 4847 O O . HIS B 1 202 ? -16.547 -3.73 -24.844 1 92.12 202 HIS B O 1
ATOM 4853 N N . TYR B 1 203 ? -14.531 -4.078 -24.062 1 94.12 203 TYR B N 1
ATOM 4854 C CA . TYR B 1 203 ? -14.859 -5.41 -23.578 1 94.12 203 TYR B CA 1
ATOM 4855 C C . TYR B 1 203 ? -15.664 -5.328 -22.281 1 94.12 203 TYR B C 1
ATOM 4857 O O . TYR B 1 203 ? -15.43 -4.441 -21.453 1 94.12 203 TYR B O 1
ATOM 4865 N N . ALA B 1 204 ? -16.531 -6.23 -22.047 1 93.38 204 ALA B N 1
ATOM 4866 C CA . ALA B 1 204 ? -17.391 -6.25 -20.875 1 93.38 204 ALA B CA 1
ATOM 4867 C C . ALA B 1 204 ? -16.766 -7.047 -19.734 1 93.38 204 ALA B C 1
ATOM 4869 O O . ALA B 1 204 ? -17 -6.762 -18.562 1 93.38 204 ALA B O 1
ATOM 4870 N N . HIS B 1 205 ? -15.93 -8.039 -20.109 1 96.19 205 HIS B N 1
ATOM 4871 C CA . HIS B 1 205 ? -15.586 -9.008 -19.062 1 96.19 205 HIS B CA 1
ATOM 4872 C C . HIS B 1 205 ? -14.078 -9.078 -18.859 1 96.19 205 HIS B C 1
ATOM 4874 O O . HIS B 1 205 ? -13.609 -9.648 -17.875 1 96.19 205 HIS B O 1
ATOM 4880 N N . VAL B 1 206 ? -13.328 -8.531 -19.781 1 97.19 206 VAL B N 1
ATOM 4881 C CA . VAL B 1 206 ? -11.875 -8.461 -19.625 1 97.19 206 VAL B CA 1
ATOM 4882 C C . VAL B 1 206 ? -11.398 -7.055 -19.984 1 97.19 206 VAL B C 1
ATOM 4884 O O . VAL B 1 206 ? -12.156 -6.246 -20.531 1 97.19 206 VAL B O 1
ATOM 4887 N N . LEU B 1 207 ? -10.219 -6.688 -19.594 1 96.38 207 LEU B N 1
ATOM 4888 C CA . LEU B 1 207 ? -9.547 -5.48 -20.078 1 96.38 207 LEU B CA 1
ATOM 4889 C C . LEU B 1 207 ? -8.648 -5.793 -21.266 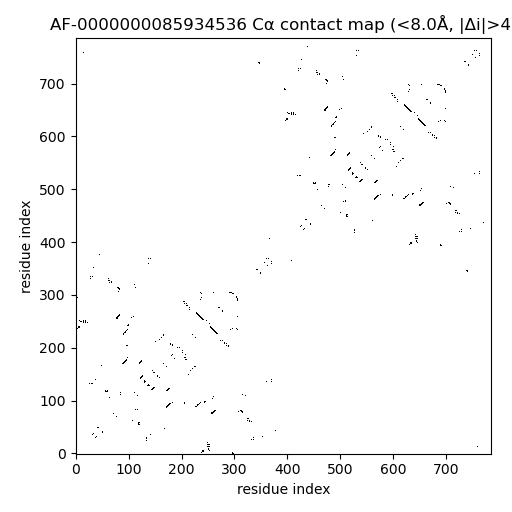1 96.38 207 LEU B C 1
ATOM 4891 O O . LEU B 1 207 ? -8.188 -6.926 -21.422 1 96.38 207 LEU B O 1
ATOM 4895 N N . HIS B 1 208 ? -8.461 -4.809 -22.062 1 94.56 208 HIS B N 1
ATOM 4896 C CA . HIS B 1 208 ? -7.516 -5.02 -23.156 1 94.56 208 HIS B CA 1
ATOM 4897 C C . HIS B 1 208 ? -6.117 -5.312 -22.609 1 94.56 208 HIS B C 1
ATOM 4899 O O . HIS B 1 208 ? -5.629 -4.613 -21.719 1 94.56 208 HIS B O 1
ATOM 4905 N N . PRO B 1 209 ? -5.496 -6.324 -23.109 1 94.81 209 PRO B N 1
ATOM 4906 C CA . PRO B 1 209 ? -4.172 -6.684 -22.594 1 94.81 209 PRO B CA 1
ATOM 4907 C C . PRO B 1 209 ? -3.078 -5.73 -23.062 1 94.81 209 PRO B C 1
ATOM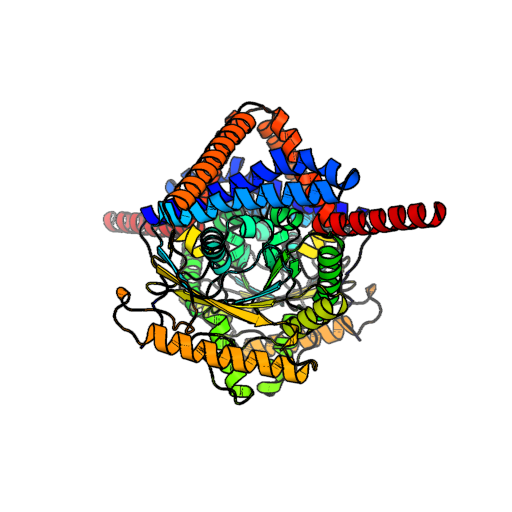 4909 O O . PRO B 1 209 ? -3.193 -5.129 -24.125 1 94.81 209 PRO B O 1
ATOM 4912 N N . LYS B 1 210 ? -2.104 -5.586 -22.266 1 90.44 210 LYS B N 1
ATOM 4913 C CA . LYS B 1 210 ? -0.881 -4.883 -22.641 1 90.44 210 LYS B CA 1
ATOM 4914 C C . LYS B 1 210 ? 0.106 -5.828 -23.328 1 90.44 210 LYS B C 1
ATOM 4916 O O . LYS B 1 210 ? 0.549 -6.809 -22.719 1 90.44 210 LYS B O 1
ATOM 4921 N N . THR B 1 211 ? 0.523 -5.5 -24.469 1 94.69 211 THR B N 1
ATOM 4922 C CA . THR B 1 211 ? 1.233 -6.461 -25.297 1 94.69 211 THR B CA 1
ATOM 4923 C C . THR B 1 211 ? 2.742 -6.34 -25.109 1 94.69 211 THR B C 1
ATOM 4925 O O . THR B 1 211 ? 3.48 -7.305 -25.312 1 94.69 211 THR B O 1
ATOM 4928 N N . THR B 1 212 ? 3.234 -5.211 -24.641 1 92.88 212 THR B N 1
ATOM 4929 C CA . THR B 1 212 ? 4.668 -4.953 -24.594 1 92.88 212 THR B CA 1
ATOM 4930 C C . THR B 1 212 ? 5.352 -5.898 -23.609 1 92.88 212 THR B C 1
ATOM 4932 O O . THR B 1 212 ? 6.352 -6.543 -23.953 1 92.88 212 THR B O 1
ATOM 4935 N N . GLY B 1 213 ? 4.805 -5.938 -22.391 1 93.56 213 GLY B N 1
ATOM 4936 C CA . GLY B 1 213 ? 5.395 -6.828 -21.406 1 93.56 213 GLY B CA 1
ATOM 4937 C C . GLY B 1 213 ? 5.348 -8.289 -21.812 1 93.56 213 GLY B C 1
ATOM 4938 O O . GLY B 1 213 ? 6.324 -9.016 -21.641 1 93.56 213 GLY B O 1
ATOM 4939 N N . PHE B 1 214 ? 4.309 -8.633 -22.391 1 96.62 214 PHE B N 1
ATOM 4940 C CA . PHE B 1 214 ? 4.109 -10.008 -22.828 1 96.62 214 PHE B CA 1
ATOM 4941 C C . PHE B 1 214 ? 5.125 -10.383 -23.906 1 96.62 214 PHE B C 1
ATOM 4943 O O . PHE B 1 214 ? 5.805 -11.398 -23.797 1 96.62 214 PHE B O 1
ATOM 4950 N N . THR B 1 215 ? 5.199 -9.594 -24.953 1 97.5 215 THR B N 1
ATOM 4951 C CA . THR B 1 215 ? 6.102 -9.898 -26.047 1 97.5 215 THR B CA 1
ATOM 4952 C C . THR B 1 215 ? 7.555 -9.906 -25.578 1 97.5 215 THR B C 1
ATOM 4954 O O . THR B 1 215 ? 8.336 -10.758 -26 1 97.5 215 THR B O 1
ATOM 4957 N N . PHE B 1 216 ? 7.891 -9.031 -24.703 1 96.38 216 PHE B N 1
ATOM 4958 C CA . PHE B 1 216 ? 9.242 -8.938 -24.156 1 96.38 216 PHE B CA 1
ATOM 4959 C C . PHE B 1 216 ? 9.617 -10.203 -23.406 1 96.38 216 PHE B C 1
ATOM 4961 O O . PHE B 1 216 ? 10.711 -10.742 -23.578 1 96.38 216 PHE B O 1
ATOM 4968 N N . ILE B 1 217 ? 8.703 -10.703 -22.609 1 97.38 217 ILE B N 1
ATOM 4969 C CA . ILE B 1 217 ? 8.938 -11.891 -21.797 1 97.38 217 ILE B CA 1
ATOM 4970 C C . ILE B 1 217 ? 9.094 -13.109 -22.688 1 97.38 217 ILE B C 1
ATOM 4972 O O . ILE B 1 217 ? 10.031 -13.898 -22.531 1 97.38 217 ILE B O 1
ATOM 4976 N N . ILE B 1 218 ? 8.234 -13.242 -23.656 1 97.81 218 ILE B N 1
ATOM 4977 C CA . ILE B 1 218 ? 8.289 -14.383 -24.578 1 97.81 218 ILE B CA 1
ATOM 4978 C C . ILE B 1 218 ? 9.609 -14.352 -25.344 1 97.81 218 ILE B C 1
ATOM 4980 O O . ILE B 1 218 ? 10.273 -15.383 -25.484 1 97.81 218 ILE B O 1
ATOM 4984 N N . GLU B 1 219 ? 9.961 -13.211 -25.781 1 96.88 219 GLU B N 1
ATOM 4985 C CA . GLU B 1 219 ? 11.203 -13.078 -26.531 1 96.88 219 GLU B CA 1
ATOM 4986 C C . GLU B 1 219 ? 12.406 -13.484 -25.688 1 96.88 219 GLU B C 1
ATOM 4988 O O . GLU B 1 219 ? 13.289 -14.203 -26.172 1 96.88 219 GLU B O 1
ATOM 4993 N N . LYS B 1 220 ? 12.438 -13.031 -24.5 1 97.12 220 LYS B N 1
ATOM 4994 C CA . LYS B 1 220 ? 13.562 -13.352 -23.625 1 97.12 220 LYS B CA 1
ATOM 4995 C C . LYS B 1 220 ? 13.586 -14.844 -23.297 1 97.12 220 LYS B C 1
ATOM 4997 O O . LYS B 1 220 ? 14.648 -15.461 -23.281 1 97.12 220 LYS B O 1
ATOM 5002 N N . MET B 1 221 ? 12.453 -15.398 -23.031 1 98 221 MET B N 1
ATOM 5003 C CA . MET B 1 221 ? 12.383 -16.828 -22.703 1 98 221 MET B CA 1
ATOM 5004 C C . MET B 1 221 ? 12.82 -17.672 -23.891 1 98 221 MET B C 1
ATOM 5006 O O . MET B 1 221 ? 13.508 -18.688 -23.719 1 98 221 MET B O 1
ATOM 5010 N N . ARG B 1 222 ? 12.43 -17.203 -25.047 1 97.12 222 ARG B N 1
ATOM 5011 C CA . ARG B 1 222 ? 12.867 -17.891 -26.266 1 97.12 222 ARG B CA 1
ATOM 5012 C C . ARG B 1 222 ? 14.383 -17.797 -26.438 1 97.12 222 ARG B C 1
ATOM 5014 O O . ARG B 1 222 ? 15.039 -18.797 -26.75 1 97.12 222 ARG B O 1
ATOM 5021 N N . GLU B 1 223 ? 14.852 -16.625 -26.234 1 96.69 223 GLU B N 1
ATOM 5022 C CA . GLU B 1 223 ? 16.281 -16.359 -26.406 1 96.69 223 GLU B CA 1
ATOM 5023 C C . GLU B 1 223 ? 17.125 -17.297 -25.547 1 96.69 223 GLU B C 1
ATOM 5025 O O . GLU B 1 223 ? 18.156 -17.812 -25.984 1 96.69 223 GLU B O 1
ATOM 5030 N N . VAL B 1 224 ? 16.625 -17.594 -24.344 1 96.81 224 VAL B N 1
ATOM 5031 C CA . VAL B 1 224 ? 17.438 -18.391 -23.438 1 96.81 224 VAL B CA 1
ATOM 5032 C C . VAL B 1 224 ? 16.953 -19.844 -23.438 1 96.81 224 VAL B C 1
ATOM 5034 O O . VAL B 1 224 ? 17.375 -20.641 -22.609 1 96.81 224 VAL B O 1
ATOM 5037 N N . GLY B 1 225 ? 16.031 -20.156 -24.281 1 96.38 225 GLY B N 1
ATOM 5038 C CA . GLY B 1 225 ? 15.547 -21.531 -24.438 1 96.38 225 GLY B CA 1
ATOM 5039 C C . GLY B 1 225 ? 14.773 -22.031 -23.234 1 96.38 225 GLY B C 1
ATOM 5040 O O . GLY B 1 225 ? 14.914 -23.188 -22.844 1 96.38 225 GLY B O 1
ATOM 5041 N N . TYR B 1 226 ? 14.023 -21.219 -22.594 1 97.81 226 TYR B N 1
ATOM 5042 C CA . TYR B 1 226 ? 13.375 -21.531 -21.328 1 97.81 226 TYR B CA 1
ATOM 5043 C C . TYR B 1 226 ? 11.859 -21.422 -21.438 1 97.81 226 TYR B C 1
ATOM 5045 O O . TYR B 1 226 ? 11.195 -20.844 -20.578 1 97.81 226 TYR B O 1
ATOM 5053 N N . ILE B 1 227 ? 11.305 -21.844 -22.547 1 97.75 227 ILE B N 1
ATOM 5054 C CA . ILE B 1 227 ? 9.852 -21.875 -22.703 1 97.75 227 ILE B CA 1
ATOM 5055 C C . ILE B 1 227 ? 9.469 -23.031 -23.641 1 97.75 227 ILE B C 1
ATOM 5057 O O . ILE B 1 227 ? 9.992 -23.141 -24.75 1 97.75 227 ILE B O 1
ATOM 5061 N N . LYS B 1 228 ? 8.625 -23.828 -23.172 1 97.5 228 LYS B N 1
ATOM 5062 C CA . LYS B 1 228 ? 8.117 -24.938 -23.984 1 97.5 228 LYS B CA 1
ATOM 5063 C C . LYS B 1 228 ? 6.641 -24.734 -24.328 1 97.5 228 LYS B C 1
ATOM 5065 O O . LYS B 1 228 ? 6.223 -24.984 -25.453 1 97.5 228 LYS B O 1
ATOM 5070 N N . HIS B 1 229 ? 5.879 -24.281 -23.328 1 97.94 229 HIS B N 1
ATOM 5071 C CA . HIS B 1 229 ? 4.438 -24.125 -23.5 1 97.94 229 HIS B CA 1
ATOM 5072 C C . HIS B 1 229 ? 3.967 -22.781 -22.984 1 97.94 229 HIS B C 1
ATOM 5074 O O . HIS B 1 229 ? 4.609 -22.188 -22.109 1 97.94 229 HIS B O 1
ATOM 5080 N N . ILE B 1 230 ? 2.939 -22.281 -23.516 1 98.5 230 ILE B N 1
ATOM 5081 C CA . ILE B 1 230 ? 2.141 -21.188 -22.969 1 98.5 230 ILE B CA 1
ATOM 5082 C C . ILE B 1 230 ? 0.771 -21.719 -22.547 1 98.5 230 ILE B C 1
ATOM 5084 O O . ILE B 1 230 ? 0.11 -22.438 -23.297 1 98.5 230 ILE B O 1
ATOM 5088 N N . TYR B 1 231 ? 0.397 -21.5 -21.391 1 98.69 231 TYR B N 1
ATOM 5089 C CA . TYR B 1 231 ? -0.925 -21.875 -20.906 1 98.69 231 TYR B CA 1
ATOM 5090 C C . TYR B 1 231 ? -1.828 -20.656 -20.781 1 98.69 231 TYR B C 1
ATOM 5092 O O . TYR B 1 231 ? -1.492 -19.688 -20.094 1 98.69 231 TYR B O 1
ATOM 5100 N N . ASP B 1 232 ? -2.926 -20.625 -21.5 1 98.69 232 ASP B N 1
ATOM 5101 C CA . ASP B 1 232 ? -3.955 -19.609 -21.391 1 98.69 232 ASP B CA 1
ATOM 5102 C C . ASP B 1 232 ? -5.027 -20 -20.375 1 98.69 232 ASP B C 1
ATOM 5104 O O . ASP B 1 232 ? -5.793 -20.938 -20.609 1 98.69 232 ASP B O 1
ATOM 5108 N N . VAL B 1 233 ? -5.105 -19.281 -19.312 1 98.75 233 VAL B N 1
ATOM 5109 C CA . VAL B 1 233 ? -6.059 -19.594 -18.25 1 98.75 233 VAL B CA 1
ATOM 5110 C C . VAL B 1 233 ? -7.172 -18.547 -18.234 1 98.75 233 VAL B C 1
ATOM 5112 O O . VAL B 1 233 ? -6.902 -17.344 -18.25 1 98.75 233 VAL B O 1
ATOM 5115 N N . THR B 1 234 ? -8.398 -18.953 -18.234 1 98.69 234 THR B N 1
ATOM 5116 C CA . THR B 1 234 ? -9.562 -18.094 -18.047 1 98.69 234 THR B CA 1
ATOM 5117 C C . THR B 1 234 ? -10.203 -18.344 -16.688 1 98.69 234 THR B C 1
ATOM 5119 O O . THR B 1 234 ? -10.484 -19.484 -16.328 1 98.69 234 THR B O 1
ATOM 5122 N N . VAL B 1 235 ? -10.336 -17.344 -15.945 1 98.5 235 VAL B N 1
ATOM 5123 C CA . VAL B 1 235 ? -11.023 -17.453 -14.664 1 98.5 235 VAL B CA 1
ATOM 5124 C C . VAL B 1 235 ? -12.359 -16.734 -14.727 1 98.5 235 VAL B C 1
ATOM 5126 O O . VAL B 1 235 ? -12.469 -15.664 -15.344 1 98.5 235 VAL B O 1
ATOM 5129 N N . ALA B 1 236 ? -13.398 -17.281 -14.164 1 98.12 236 ALA B N 1
ATOM 5130 C CA . ALA B 1 236 ? -14.734 -16.688 -14.062 1 98.12 236 ALA B CA 1
ATOM 5131 C C . ALA B 1 236 ? -15.336 -16.938 -12.68 1 98.12 236 ALA B C 1
ATOM 5133 O O . ALA B 1 236 ? -15.195 -18.031 -12.117 1 98.12 236 ALA B O 1
ATOM 5134 N N . TYR B 1 237 ? -15.93 -15.969 -12.125 1 97.56 237 TYR B N 1
ATOM 5135 C CA . TYR B 1 237 ? -16.625 -16.047 -10.844 1 97.56 237 TYR B CA 1
ATOM 5136 C C . TYR B 1 237 ? -18.141 -16.125 -11.055 1 97.56 237 TYR B C 1
ATOM 5138 O O . TYR B 1 237 ? -18.75 -15.164 -11.547 1 97.56 237 TYR B O 1
ATOM 5146 N N . ALA B 1 238 ? -18.797 -17.109 -10.617 1 96.31 238 ALA B N 1
ATOM 5147 C CA . ALA B 1 238 ? -20.156 -17.406 -11.031 1 96.31 238 ALA B CA 1
ATOM 5148 C C . ALA B 1 238 ? -21.172 -16.672 -10.164 1 96.31 238 ALA B C 1
ATOM 5150 O O . ALA B 1 238 ? -22.219 -16.219 -10.656 1 96.31 238 ALA B O 1
ATOM 5151 N N . ASP B 1 239 ? -20.859 -16.5 -8.906 1 94.75 239 ASP B N 1
ATOM 5152 C CA . ASP B 1 239 ? -21.922 -16.078 -7.98 1 94.75 239 ASP B CA 1
ATOM 5153 C C . ASP B 1 239 ? -21.703 -14.648 -7.512 1 94.75 239 ASP B C 1
ATOM 5155 O O . ASP B 1 239 ? -22.656 -13.891 -7.336 1 94.75 239 ASP B O 1
ATOM 5159 N N . SER B 1 240 ? -20.453 -14.305 -7.262 1 94.69 240 SER B N 1
ATOM 5160 C CA . SER B 1 240 ? -20.172 -12.977 -6.73 1 94.69 240 SER B CA 1
ATOM 5161 C C . SER B 1 240 ? -18.75 -12.531 -7.062 1 94.69 240 SER B C 1
ATOM 5163 O O . SER B 1 240 ? -17.891 -13.359 -7.332 1 94.69 240 SER B O 1
ATOM 5165 N N . ILE B 1 241 ? -18.625 -11.297 -7.051 1 95.81 241 ILE B N 1
ATOM 5166 C CA . ILE B 1 241 ? -17.297 -10.711 -7.27 1 95.81 241 ILE B CA 1
ATOM 5167 C C . ILE B 1 241 ? -16.781 -10.117 -5.965 1 95.81 241 ILE B C 1
ATOM 5169 O O . ILE B 1 241 ? -17.469 -9.32 -5.32 1 95.81 241 ILE B O 1
ATOM 5173 N N . VAL B 1 242 ? -15.727 -10.578 -5.512 1 96.31 242 VAL B N 1
ATOM 5174 C CA . VAL B 1 242 ? -14.945 -9.977 -4.438 1 96.31 242 VAL B CA 1
ATOM 5175 C C . VAL B 1 242 ? -13.68 -9.344 -5.008 1 96.31 242 VAL B C 1
ATOM 5177 O O . VAL B 1 242 ? -12.758 -10.047 -5.414 1 96.31 242 VAL B O 1
ATOM 5180 N N . GLN B 1 243 ? -13.562 -8.125 -4.949 1 94.38 243 GLN B N 1
ATOM 5181 C CA . GLN B 1 243 ? -12.656 -7.383 -5.816 1 94.38 243 GLN B CA 1
ATOM 5182 C C . GLN B 1 243 ? -11.219 -7.438 -5.293 1 94.38 243 GLN B C 1
ATOM 5184 O O . GLN B 1 243 ? -10.266 -7.465 -6.074 1 94.38 243 GLN B O 1
ATOM 5189 N N . SER B 1 244 ? -11.109 -7.375 -3.984 1 94.44 244 SER B N 1
ATOM 5190 C CA . SER B 1 244 ? -9.75 -7.203 -3.49 1 94.44 244 SER B CA 1
ATOM 5191 C C . SER B 1 244 ? -9.516 -8.008 -2.217 1 94.44 244 SER B C 1
ATOM 5193 O O . SER B 1 244 ? -10.469 -8.508 -1.608 1 94.44 244 SER B O 1
ATOM 5195 N N . GLU B 1 245 ? -8.234 -8.125 -1.854 1 94.31 245 GLU B N 1
ATOM 5196 C CA . GLU B 1 245 ? -7.863 -8.734 -0.581 1 94.31 245 GLU B CA 1
ATOM 5197 C C . GLU B 1 245 ? -8.453 -7.961 0.595 1 94.31 245 GLU B C 1
ATOM 5199 O O . GLU B 1 245 ? -8.797 -8.547 1.623 1 94.31 245 GLU B O 1
ATOM 5204 N N . MET B 1 246 ? -8.609 -6.684 0.426 1 92.25 246 MET B N 1
ATOM 5205 C CA . MET B 1 246 ? -9.195 -5.863 1.482 1 92.25 246 MET B CA 1
ATOM 5206 C C . MET B 1 246 ? -10.656 -6.23 1.71 1 92.25 246 MET B C 1
ATOM 5208 O O . MET B 1 246 ? -11.148 -6.168 2.838 1 92.25 246 MET B O 1
ATOM 5212 N N . ASP B 1 247 ? -11.336 -6.574 0.633 1 94.94 247 ASP B N 1
ATOM 5213 C CA . ASP B 1 247 ? -12.711 -7.039 0.782 1 94.94 247 ASP B CA 1
ATOM 5214 C C . ASP B 1 247 ? -12.766 -8.328 1.599 1 94.94 247 ASP B C 1
ATOM 5216 O O . ASP B 1 247 ? -13.68 -8.523 2.406 1 94.94 247 ASP B O 1
ATOM 5220 N N . LEU B 1 248 ? -11.836 -9.148 1.318 1 95.75 248 LEU B N 1
ATOM 5221 C CA . LEU B 1 248 ? -11.742 -10.367 2.117 1 95.75 248 LEU B CA 1
ATOM 5222 C C . LEU B 1 248 ? -11.453 -10.039 3.578 1 95.75 248 LEU B C 1
ATOM 5224 O O . LEU B 1 248 ? -12.086 -10.594 4.48 1 95.75 248 LEU B O 1
ATOM 5228 N N . PHE B 1 249 ? -10.633 -9.141 3.844 1 95.75 249 PHE B N 1
ATOM 5229 C CA . PHE B 1 249 ? -10.18 -8.773 5.18 1 95.75 249 PHE B CA 1
ATOM 5230 C C . PHE B 1 249 ? -11.266 -8.023 5.934 1 95.75 249 PHE B C 1
ATOM 5232 O O . PHE B 1 249 ? -11.539 -8.32 7.102 1 95.75 249 PHE B O 1
ATOM 5239 N N . LEU B 1 250 ? -11.859 -7.031 5.312 1 94.44 250 LEU B N 1
ATOM 5240 C CA . LEU B 1 250 ? -12.758 -6.098 5.996 1 94.44 250 LEU B CA 1
ATOM 5241 C C . LEU B 1 250 ? -14.188 -6.613 5.988 1 94.44 250 LEU B C 1
ATOM 5243 O O . LEU B 1 250 ? -14.961 -6.324 6.902 1 94.44 250 LEU B O 1
ATOM 5247 N N . LEU B 1 251 ? -14.547 -7.391 4.887 1 95.31 251 LEU B N 1
ATOM 5248 C CA . LEU B 1 251 ? -15.93 -7.82 4.738 1 95.31 251 LEU B CA 1
ATOM 5249 C C . LEU B 1 251 ? -16.062 -9.32 4.996 1 95.31 251 LEU B C 1
ATOM 5251 O O . LEU B 1 251 ? -17.172 -9.82 5.184 1 95.31 251 LEU B O 1
ATOM 5255 N N . GLY B 1 252 ? -14.93 -9.992 4.965 1 96.25 252 GLY B N 1
ATOM 5256 C CA . GLY B 1 252 ? -15.016 -11.445 5.039 1 96.25 252 GLY B CA 1
ATOM 5257 C C . GLY B 1 252 ? -15.727 -12.062 3.852 1 96.25 252 GLY B C 1
ATOM 5258 O O . GLY B 1 252 ? -16.344 -13.125 3.977 1 96.25 252 GLY B O 1
ATOM 5259 N N . ALA B 1 253 ? -15.68 -11.336 2.773 1 95.5 253 ALA B N 1
ATOM 5260 C CA . ALA B 1 253 ? -16.359 -11.781 1.561 1 95.5 253 ALA B CA 1
ATOM 5261 C C . ALA B 1 253 ? -15.484 -12.727 0.748 1 95.5 253 ALA B C 1
ATOM 5263 O O . ALA B 1 253 ? -14.273 -12.523 0.658 1 95.5 253 ALA B O 1
ATOM 5264 N N . CYS B 1 254 ? -16.047 -13.734 0.204 1 96.06 254 CYS B N 1
ATOM 5265 C CA . CYS B 1 254 ? -15.367 -14.695 -0.66 1 96.06 254 CYS B CA 1
ATOM 5266 C C . CYS B 1 254 ? -16.328 -15.305 -1.669 1 96.06 254 CYS B C 1
ATOM 5268 O O . CYS B 1 254 ? -17.484 -15.594 -1.335 1 96.06 254 CYS B O 1
ATOM 5270 N N . PRO B 1 255 ? -15.914 -15.391 -2.887 1 95.69 255 PRO B N 1
ATOM 5271 C CA . PRO B 1 255 ? -16.797 -16.047 -3.84 1 95.69 255 PRO B CA 1
ATOM 5272 C C . PRO B 1 255 ? -17.047 -17.516 -3.49 1 95.69 255 PRO B C 1
ATOM 5274 O O . PRO B 1 255 ? -16.188 -18.172 -2.898 1 95.69 255 PRO B O 1
ATOM 5277 N N . ARG B 1 256 ? -18.266 -18.031 -3.938 1 93.88 256 ARG B N 1
ATOM 5278 C CA . ARG B 1 256 ? -18.641 -19.406 -3.604 1 93.88 256 ARG B CA 1
ATOM 5279 C C . ARG B 1 256 ? -18.422 -20.328 -4.789 1 93.88 256 ARG B C 1
ATOM 5281 O O . ARG B 1 256 ? -18.406 -21.562 -4.629 1 93.88 256 ARG B O 1
ATOM 5288 N N . SER B 1 257 ? -18.188 -19.766 -5.895 1 96.06 257 SER B N 1
ATOM 5289 C CA . SER B 1 257 ? -18.031 -20.578 -7.094 1 96.06 257 SER B CA 1
ATOM 5290 C C . SER B 1 257 ? -17.062 -19.938 -8.078 1 96.06 257 SER B C 1
ATOM 5292 O O . SER B 1 257 ? -17.344 -18.859 -8.609 1 96.06 257 SER B O 1
ATOM 5294 N N . VAL B 1 258 ? -15.945 -20.562 -8.312 1 97.38 258 VAL B N 1
ATOM 5295 C CA . VAL B 1 258 ? -14.914 -20.062 -9.211 1 97.38 258 VAL B CA 1
ATOM 5296 C C . VAL B 1 258 ? -14.641 -21.109 -10.297 1 97.38 258 VAL B C 1
ATOM 5298 O O . VAL B 1 258 ? -14.492 -22.297 -10.008 1 97.38 258 VAL B O 1
ATOM 5301 N N . HIS B 1 259 ? -14.625 -20.688 -11.555 1 98.06 259 HIS B N 1
ATOM 5302 C CA . HIS B 1 259 ? -14.406 -21.562 -12.695 1 98.06 259 HIS B CA 1
ATOM 5303 C C . HIS B 1 259 ? -13.109 -21.219 -13.414 1 98.06 259 HIS B C 1
ATOM 5305 O O . HIS B 1 259 ? -12.797 -20.031 -13.609 1 98.06 259 HIS B O 1
ATOM 5311 N N . TYR B 1 260 ? -12.367 -22.219 -13.758 1 98.25 260 TYR B N 1
ATOM 5312 C CA . TYR B 1 260 ? -11.156 -22.078 -14.555 1 98.25 260 TYR B CA 1
ATOM 5313 C C . TYR B 1 260 ? -11.211 -22.953 -15.797 1 98.25 260 TYR B C 1
ATOM 5315 O O . TYR B 1 260 ? -11.781 -24.047 -15.773 1 98.25 260 TYR B O 1
ATOM 5323 N N . ASP B 1 261 ? -10.641 -22.484 -16.844 1 98.44 261 ASP B N 1
ATOM 5324 C CA . ASP B 1 261 ? -10.328 -23.281 -18.031 1 98.44 261 ASP B CA 1
ATOM 5325 C C . ASP B 1 261 ? -8.914 -23 -18.531 1 98.44 261 ASP B C 1
ATOM 5327 O O . ASP B 1 261 ? -8.516 -21.828 -18.656 1 98.44 261 ASP B O 1
ATOM 5331 N N . VAL B 1 262 ? -8.164 -24.047 -18.781 1 98.56 262 VAL B N 1
ATOM 5332 C CA . VAL B 1 262 ? -6.762 -23.922 -19.172 1 98.56 262 VAL B CA 1
ATOM 5333 C C . VAL B 1 262 ? -6.562 -24.5 -20.578 1 98.56 262 VAL B C 1
ATOM 5335 O O . VAL B 1 262 ? -6.938 -25.641 -20.844 1 98.56 262 VAL B O 1
ATOM 5338 N N . ARG B 1 263 ? -5.945 -23.734 -21.438 1 98.31 263 ARG B N 1
ATOM 5339 C CA . ARG B 1 263 ? -5.617 -24.156 -22.797 1 98.31 263 ARG B CA 1
ATOM 5340 C C . ARG B 1 263 ? -4.121 -24.047 -23.062 1 98.31 263 ARG B C 1
ATOM 5342 O O . ARG B 1 263 ? -3.475 -23.094 -22.609 1 98.31 263 ARG B O 1
ATOM 5349 N N . GLN B 1 264 ? -3.623 -24.953 -23.75 1 97.88 264 GLN B N 1
ATOM 5350 C CA . GLN B 1 264 ? -2.18 -25.047 -23.953 1 97.88 264 GLN B CA 1
ATOM 5351 C C . GLN B 1 264 ? -1.807 -24.703 -25.391 1 97.88 264 GLN B C 1
ATOM 5353 O O . GLN B 1 264 ? -2.502 -25.094 -26.344 1 97.88 264 GLN B O 1
ATOM 5358 N N . PHE B 1 265 ? -0.755 -23.922 -25.547 1 97.94 265 PHE B N 1
ATOM 5359 C CA . PHE B 1 265 ? -0.13 -23.641 -26.844 1 97.94 265 PHE B CA 1
ATOM 5360 C C . PHE B 1 265 ? 1.353 -23.984 -26.812 1 97.94 265 PHE B C 1
ATOM 5362 O O . PHE B 1 265 ? 2.033 -23.75 -25.812 1 97.94 265 PHE B O 1
ATOM 5369 N N . GLU B 1 266 ? 1.789 -24.578 -27.891 1 97.5 266 GLU B N 1
ATOM 5370 C CA . GLU B 1 266 ? 3.229 -24.766 -28.031 1 97.5 266 GLU B CA 1
ATOM 5371 C C . GLU B 1 266 ? 3.945 -23.453 -28.312 1 97.5 266 GLU B C 1
ATOM 5373 O O . GLU B 1 266 ? 3.514 -22.672 -29.156 1 97.5 266 GLU B O 1
ATOM 5378 N N . ALA B 1 267 ? 5.008 -23.219 -27.578 1 96.5 267 ALA B N 1
ATOM 5379 C CA . ALA B 1 267 ? 5.754 -21.984 -27.781 1 96.5 267 ALA B CA 1
ATOM 5380 C C . ALA B 1 267 ? 6.266 -21.875 -29.219 1 96.5 267 ALA B C 1
ATOM 5382 O O . ALA B 1 267 ? 6.309 -20.781 -29.781 1 96.5 267 ALA B O 1
ATOM 5383 N N . ALA B 1 268 ? 6.578 -22.969 -29.781 1 94.69 268 ALA B N 1
ATOM 5384 C CA . ALA B 1 268 ? 7.129 -23.016 -31.141 1 94.69 268 ALA B CA 1
ATOM 5385 C C . ALA B 1 268 ? 6.082 -22.609 -32.156 1 94.69 268 ALA B C 1
ATOM 5387 O O . ALA B 1 268 ? 6.422 -22.188 -33.281 1 94.69 268 ALA B O 1
ATOM 5388 N N . SER B 1 269 ? 4.848 -22.734 -31.828 1 95.62 269 SER B N 1
ATOM 5389 C CA . SER B 1 269 ? 3.768 -22.453 -32.781 1 95.62 269 SER B CA 1
ATOM 5390 C C . SER B 1 269 ? 3.414 -20.969 -32.781 1 95.62 269 SER B C 1
ATOM 5392 O O . SER B 1 269 ? 2.691 -20.5 -33.656 1 95.62 269 SER B O 1
ATOM 5394 N N . LEU B 1 270 ? 3.918 -20.203 -31.844 1 96.31 270 LEU B N 1
ATOM 5395 C CA . LEU B 1 270 ? 3.611 -18.781 -31.766 1 96.31 270 LEU B CA 1
ATOM 5396 C C . LEU B 1 270 ? 4.406 -17.984 -32.781 1 96.31 270 LEU B C 1
ATOM 5398 O O . LEU B 1 270 ? 5.5 -18.406 -33.188 1 96.31 270 LEU B O 1
ATOM 5402 N N . PRO B 1 271 ? 3.848 -16.875 -33.188 1 96.44 271 PRO B N 1
ATOM 5403 C CA . PRO B 1 271 ? 4.57 -16.016 -34.125 1 96.44 271 PRO B CA 1
ATOM 5404 C C . PRO B 1 271 ? 5.926 -15.562 -33.594 1 96.44 271 PRO B C 1
ATOM 5406 O O . PRO B 1 271 ? 6.078 -15.328 -32.406 1 96.44 271 PRO B O 1
ATOM 5409 N N . GLU B 1 272 ? 6.855 -15.32 -34.531 1 93.56 272 GLU B N 1
ATOM 5410 C CA . GLU B 1 272 ? 8.219 -14.945 -34.156 1 93.56 272 GLU B CA 1
ATOM 5411 C C . GLU B 1 272 ? 8.352 -13.43 -34 1 93.56 272 GLU B C 1
ATOM 5413 O O . GLU B 1 272 ? 9.047 -12.953 -33.094 1 93.56 272 GLU B O 1
ATOM 5418 N N . SER B 1 273 ? 7.617 -12.711 -34.781 1 95 273 SER B N 1
ATOM 5419 C CA . SER B 1 273 ? 7.742 -11.258 -34.719 1 95 273 SER B CA 1
ATOM 5420 C C . SER B 1 273 ? 6.93 -10.68 -33.562 1 95 273 SER B C 1
ATOM 5422 O O . SER B 1 273 ? 5.852 -11.188 -33.25 1 95 273 SER B O 1
ATOM 5424 N N . ASP B 1 274 ? 7.438 -9.656 -33.031 1 94.81 274 ASP B N 1
ATOM 5425 C CA . ASP B 1 274 ? 6.766 -8.992 -31.906 1 94.81 274 ASP B CA 1
ATOM 5426 C C . ASP B 1 274 ? 5.375 -8.508 -32.312 1 94.81 274 ASP B C 1
ATOM 5428 O O . ASP B 1 274 ? 4.426 -8.609 -31.531 1 94.81 274 ASP B O 1
ATOM 5432 N N . GLU B 1 275 ? 5.305 -7.961 -33.438 1 96.25 275 GLU B N 1
ATOM 5433 C CA . GLU B 1 275 ? 4.035 -7.422 -33.906 1 96.25 275 GLU B CA 1
ATOM 5434 C C . GLU B 1 275 ? 2.98 -8.523 -34.031 1 96.25 275 GLU B C 1
ATOM 5436 O O . GLU B 1 275 ? 1.843 -8.344 -33.594 1 96.25 275 GLU B O 1
ATOM 5441 N N . GLU B 1 276 ? 3.398 -9.633 -34.594 1 97.44 276 GLU B N 1
ATOM 5442 C CA . GLU B 1 276 ? 2.467 -10.742 -34.781 1 97.44 276 GLU B CA 1
ATOM 5443 C C . GLU B 1 276 ? 2.125 -11.406 -33.438 1 97.44 276 GLU B C 1
ATOM 5445 O O . GLU B 1 276 ? 1.003 -11.875 -33.25 1 97.44 276 GLU B O 1
ATOM 5450 N N . LEU B 1 277 ? 3.09 -11.461 -32.656 1 97.75 277 LEU B N 1
ATOM 5451 C CA . LEU B 1 277 ? 2.857 -11.992 -31.312 1 97.75 277 LEU B CA 1
ATOM 5452 C C . LEU B 1 277 ? 1.852 -11.141 -30.547 1 97.75 277 LEU B C 1
ATOM 5454 O O . LEU B 1 277 ? 0.996 -11.664 -29.828 1 97.75 277 LEU B O 1
ATOM 5458 N N . ALA B 1 278 ? 2.004 -9.852 -30.641 1 97.38 278 ALA B N 1
ATOM 5459 C CA . ALA B 1 278 ? 1.061 -8.922 -30.031 1 97.38 278 ALA B CA 1
ATOM 5460 C C . ALA B 1 278 ? -0.354 -9.148 -30.562 1 97.38 278 ALA B C 1
ATOM 5462 O O . ALA B 1 278 ? -1.312 -9.188 -29.781 1 97.38 278 ALA B O 1
ATOM 5463 N N . LYS B 1 279 ? -0.48 -9.297 -31.844 1 97.12 279 LYS B N 1
ATOM 5464 C CA . LYS B 1 279 ? -1.777 -9.562 -32.469 1 97.12 279 LYS B CA 1
ATOM 5465 C C . LYS B 1 279 ? -2.365 -10.883 -31.953 1 97.12 279 LYS B C 1
ATOM 5467 O O . LYS B 1 279 ? -3.576 -10.992 -31.766 1 97.12 279 LYS B O 1
ATOM 5472 N N . TRP B 1 280 ? -1.487 -11.844 -31.844 1 98.12 280 TRP B N 1
ATOM 5473 C CA . TRP B 1 280 ? -1.901 -13.148 -31.328 1 98.12 280 TRP B CA 1
ATOM 5474 C C . TRP B 1 280 ? -2.535 -13.016 -29.953 1 98.12 280 TRP B C 1
ATOM 5476 O O . TRP B 1 280 ? -3.584 -13.602 -29.688 1 98.12 280 TRP B O 1
ATOM 5486 N N . LEU B 1 281 ? -1.94 -12.266 -29.094 1 98.19 281 LEU B N 1
ATOM 5487 C CA . LEU B 1 281 ? -2.465 -12.047 -27.75 1 98.19 281 LEU B CA 1
ATOM 5488 C C . LEU B 1 281 ? -3.807 -11.328 -27.797 1 98.19 281 LEU B C 1
ATOM 5490 O O . LEU B 1 281 ? -4.734 -11.672 -27.062 1 98.19 281 LEU B O 1
ATOM 5494 N N . LEU B 1 282 ? -3.881 -10.273 -28.625 1 96.62 282 LEU B N 1
ATOM 5495 C CA . LEU B 1 282 ? -5.109 -9.5 -28.75 1 96.62 282 LEU B CA 1
ATOM 5496 C C . LEU B 1 282 ? -6.262 -10.383 -29.219 1 96.62 282 LEU B C 1
ATOM 5498 O O . LEU B 1 282 ? -7.383 -10.266 -28.719 1 96.62 282 LEU B O 1
ATOM 5502 N N . GLU B 1 283 ? -5.965 -11.234 -30.141 1 97.56 283 GLU B N 1
ATOM 5503 C CA . GLU B 1 283 ? -6.98 -12.164 -30.625 1 97.56 283 GLU B CA 1
ATOM 5504 C C . GLU B 1 283 ? -7.395 -13.148 -29.531 1 97.56 283 GLU B C 1
ATOM 5506 O O . GLU B 1 283 ? -8.578 -13.477 -29.391 1 97.56 283 GLU B O 1
ATOM 5511 N N . LEU B 1 284 ? -6.43 -13.625 -28.828 1 98 284 LEU B N 1
ATOM 5512 C CA . LEU B 1 284 ? -6.711 -14.531 -27.719 1 98 284 LEU B CA 1
ATOM 5513 C C . LEU B 1 284 ? -7.637 -13.875 -26.703 1 98 284 LEU B C 1
ATOM 5515 O O . LEU B 1 284 ? -8.539 -14.523 -26.172 1 98 284 LEU B O 1
ATOM 5519 N N . TRP B 1 285 ? -7.449 -12.602 -26.391 1 97.75 285 TRP B N 1
ATOM 5520 C CA . TRP B 1 285 ? -8.266 -11.883 -25.422 1 97.75 285 TRP B CA 1
ATOM 5521 C C . TRP B 1 285 ? -9.664 -11.625 -25.969 1 97.75 285 TRP B C 1
ATOM 5523 O O . TRP B 1 285 ? -10.648 -11.633 -25.234 1 97.75 285 TRP B O 1
ATOM 5533 N N . ARG B 1 286 ? -9.75 -11.328 -27.281 1 97.19 286 ARG B N 1
ATOM 5534 C CA . ARG B 1 286 ? -11.062 -11.234 -27.922 1 97.19 286 ARG B CA 1
ATOM 5535 C C . ARG B 1 286 ? -11.859 -12.516 -27.719 1 97.19 286 ARG B C 1
ATOM 5537 O O . ARG B 1 286 ? -13.039 -12.477 -27.359 1 97.19 286 ARG B O 1
ATOM 5544 N N . LYS B 1 287 ? -11.211 -13.641 -27.969 1 97.69 287 LYS B N 1
ATOM 5545 C CA . LYS B 1 287 ? -11.859 -14.938 -27.781 1 97.69 287 LYS B CA 1
ATOM 5546 C C . LYS B 1 287 ? -12.25 -15.156 -26.328 1 97.69 287 LYS B C 1
ATOM 5548 O O . LYS B 1 287 ? -13.305 -15.734 -26.047 1 97.69 287 LYS B O 1
ATOM 5553 N N . LYS B 1 288 ? -11.406 -14.766 -25.406 1 98 288 LYS B N 1
ATOM 5554 C CA . LYS B 1 288 ? -11.688 -14.867 -23.984 1 98 288 LYS B CA 1
ATOM 5555 C C . LYS B 1 288 ? -12.93 -14.07 -23.609 1 98 288 LYS B C 1
ATOM 5557 O O . LYS B 1 288 ? -13.719 -14.5 -22.75 1 98 288 LYS B O 1
ATOM 5562 N N . GLU B 1 289 ? -13.039 -12.828 -24.141 1 97 289 GLU B N 1
ATOM 5563 C CA . GLU B 1 289 ? -14.227 -12.008 -23.938 1 97 289 GLU B CA 1
ATOM 5564 C C . GLU B 1 289 ? -15.492 -12.75 -24.375 1 97 289 GLU B C 1
ATOM 5566 O O . GLU B 1 289 ? -16.484 -12.75 -23.656 1 97 289 GLU B O 1
ATOM 5571 N N . GLU B 1 290 ? -15.414 -13.375 -25.5 1 96.81 290 GLU B N 1
ATOM 5572 C CA . GLU B 1 290 ? -16.547 -14.117 -26.016 1 96.81 290 GLU B CA 1
ATOM 5573 C C . GLU B 1 290 ? -16.906 -15.297 -25.125 1 96.81 290 GLU B C 1
ATOM 5575 O O . GLU B 1 290 ? -18.094 -15.57 -24.891 1 96.81 290 GLU B O 1
ATOM 5580 N N . ARG B 1 291 ? -15.898 -16 -24.672 1 97.06 291 ARG B N 1
ATOM 5581 C CA . ARG B 1 291 ? -16.109 -17.141 -23.766 1 97.06 291 ARG B CA 1
ATOM 5582 C C . ARG B 1 291 ? -16.797 -16.703 -22.484 1 97.06 291 ARG B C 1
ATOM 5584 O O . ARG B 1 291 ? -17.703 -17.375 -22 1 97.06 291 ARG B O 1
ATOM 5591 N N . LEU B 1 292 ? -16.344 -15.633 -21.938 1 97.75 292 LEU B N 1
ATOM 5592 C CA . LEU B 1 292 ? -16.891 -15.133 -20.688 1 97.75 292 LEU B CA 1
ATOM 5593 C C . LEU B 1 292 ? -18.312 -14.602 -20.891 1 97.75 292 LEU B C 1
ATOM 5595 O O . LEU B 1 292 ? -19.156 -14.719 -20 1 97.75 292 LEU B O 1
ATOM 5599 N N . GLU B 1 293 ? -18.547 -13.961 -22.047 1 96.38 293 GLU B N 1
ATOM 5600 C CA . GLU B 1 293 ? -19.891 -13.523 -22.359 1 96.38 293 GLU B CA 1
ATOM 5601 C C . GLU B 1 293 ? -20.875 -14.695 -22.359 1 96.38 293 GLU B C 1
ATOM 5603 O O . GLU B 1 293 ? -21.969 -14.586 -21.812 1 96.38 293 GLU B O 1
ATOM 5608 N N . LYS B 1 294 ? -20.469 -15.75 -22.969 1 96 294 LYS B N 1
ATOM 5609 C CA . LYS B 1 294 ? -21.297 -16.953 -22.984 1 96 294 LYS B CA 1
ATOM 5610 C C . LYS B 1 294 ? -21.484 -17.5 -21.562 1 96 294 LYS B C 1
ATOM 5612 O O . LYS B 1 294 ? -22.578 -17.953 -21.219 1 96 294 LYS B O 1
ATOM 5617 N N . PHE B 1 295 ? -20.484 -17.531 -20.781 1 97.06 295 PHE B N 1
ATOM 5618 C CA . PHE B 1 295 ? -20.531 -18.016 -19.406 1 97.06 295 PHE B CA 1
ATOM 5619 C C . PHE B 1 295 ? -21.562 -17.234 -18.609 1 97.06 295 PHE B C 1
ATOM 5621 O O . PHE B 1 295 ? -22.391 -17.812 -17.906 1 97.06 295 PHE B O 1
ATOM 5628 N N . TYR B 1 296 ? -21.531 -15.938 -18.688 1 96.06 296 TYR B N 1
ATOM 5629 C CA . TYR B 1 296 ? -22.359 -15.078 -17.844 1 96.06 296 TYR B CA 1
ATOM 5630 C C . TYR B 1 296 ? -23.766 -14.914 -18.438 1 96.06 296 TYR B C 1
ATOM 5632 O O . TYR B 1 296 ? -24.656 -14.383 -17.781 1 96.06 296 TYR B O 1
ATOM 5640 N N . ALA B 1 297 ? -23.938 -15.312 -19.688 1 94.06 297 ALA B N 1
ATOM 5641 C CA . ALA B 1 297 ? -25.25 -15.258 -20.312 1 94.06 297 ALA B CA 1
ATOM 5642 C C . ALA B 1 297 ? -26.234 -16.219 -19.641 1 94.06 297 ALA B C 1
ATOM 5644 O O . ALA B 1 297 ? -27.453 -16.031 -19.719 1 94.06 297 ALA B O 1
ATOM 5645 N N . ARG B 1 298 ? -25.641 -17.188 -19.062 1 92.44 298 ARG B N 1
ATOM 5646 C CA . ARG B 1 298 ? -26.484 -18.141 -18.344 1 92.44 298 ARG B CA 1
ATOM 5647 C C . ARG B 1 298 ? -26.984 -17.562 -17.031 1 92.44 298 ARG B C 1
ATOM 5649 O O . ARG B 1 298 ? -26.188 -17.203 -16.156 1 92.44 298 ARG B O 1
ATOM 5656 N N . GLU B 1 299 ? -28.281 -17.562 -16.828 1 88.25 299 GLU B N 1
ATOM 5657 C CA . GLU B 1 299 ? -28.875 -16.938 -15.656 1 88.25 299 GLU B CA 1
ATOM 5658 C C . GLU B 1 299 ? -28.688 -17.797 -14.414 1 88.25 299 GLU B C 1
ATOM 5660 O O . GLU B 1 299 ? -28.391 -17.281 -13.328 1 88.25 299 GLU B O 1
ATOM 5665 N N . CYS B 1 300 ? -28.859 -19.016 -14.711 1 90.44 300 CYS B N 1
ATOM 5666 C CA . CYS B 1 300 ? -28.719 -19.938 -13.578 1 90.44 300 CYS B CA 1
ATOM 5667 C C . CYS B 1 300 ? -27.25 -20.156 -13.234 1 90.44 300 CYS B C 1
ATOM 5669 O O . CYS B 1 300 ? -26.484 -20.688 -14.047 1 90.44 300 CYS B O 1
ATOM 5671 N N . ILE B 1 301 ? -26.828 -19.844 -12.07 1 90 301 ILE B N 1
ATOM 5672 C CA . ILE B 1 301 ? -25.453 -19.891 -11.602 1 90 301 ILE B CA 1
ATOM 5673 C C . ILE B 1 301 ? -24.938 -21.328 -11.68 1 90 301 ILE B C 1
ATOM 5675 O O . ILE B 1 301 ? -23.797 -21.562 -12.086 1 90 301 ILE B O 1
ATOM 5679 N N . ALA B 1 302 ? -25.75 -22.281 -11.344 1 89.88 302 ALA B N 1
ATOM 5680 C CA . ALA B 1 302 ? -25.359 -23.688 -11.305 1 89.88 302 ALA B CA 1
ATOM 5681 C C . ALA B 1 302 ? -25.062 -24.219 -12.703 1 89.88 302 ALA B C 1
ATOM 5683 O O . ALA B 1 302 ? -24.359 -25.219 -12.859 1 89.88 302 ALA B O 1
ATOM 5684 N N . GLU B 1 303 ? -25.547 -23.469 -13.688 1 91.62 303 GLU B N 1
ATOM 5685 C CA . GLU B 1 303 ? -25.406 -23.922 -15.062 1 91.62 303 GLU B CA 1
ATOM 5686 C C . GLU B 1 303 ? -24.234 -23.234 -15.75 1 91.62 303 GLU B C 1
ATOM 5688 O O . GLU B 1 303 ? -23.859 -23.609 -16.875 1 91.62 303 GLU B O 1
ATOM 5693 N N . ARG B 1 304 ? -23.672 -22.312 -15.086 1 93.75 304 ARG B N 1
ATOM 5694 C CA . ARG B 1 304 ? -22.547 -21.594 -15.672 1 93.75 304 ARG B CA 1
ATOM 5695 C C . ARG B 1 304 ? -21.328 -22.5 -15.797 1 93.75 304 ARG B C 1
ATOM 5697 O O . ARG B 1 304 ? -20.906 -23.125 -14.82 1 93.75 304 ARG B O 1
ATOM 5704 N N . GLN B 1 305 ? -20.875 -22.594 -17.031 1 93.38 305 GLN B N 1
ATOM 5705 C CA . GLN B 1 305 ? -19.672 -23.375 -17.312 1 93.38 305 GLN B CA 1
ATOM 5706 C C . GLN B 1 305 ? -18.875 -22.766 -18.453 1 93.38 305 GLN B C 1
ATOM 5708 O O . GLN B 1 305 ? -19.453 -22.312 -19.453 1 93.38 305 GLN B O 1
ATOM 5713 N N . LEU B 1 306 ? -17.625 -22.734 -18.281 1 95.56 306 LEU B N 1
ATOM 5714 C CA . LEU B 1 306 ? -16.766 -22.281 -19.375 1 95.56 306 LEU B CA 1
ATOM 5715 C C . LEU B 1 306 ? -16.703 -23.312 -20.484 1 95.56 306 LEU B C 1
ATOM 5717 O O . LEU B 1 306 ? -16.75 -24.516 -20.219 1 95.56 306 LEU B O 1
ATOM 5721 N N . ASP B 1 307 ? -16.641 -22.812 -21.672 1 92.31 307 ASP B N 1
ATOM 5722 C CA . ASP B 1 307 ? -16.516 -23.734 -22.797 1 92.31 307 ASP B CA 1
ATOM 5723 C C . ASP B 1 307 ? -15.195 -24.516 -22.703 1 92.31 307 ASP B C 1
ATOM 5725 O O . ASP B 1 307 ? -14.203 -24 -22.203 1 92.31 307 ASP B O 1
ATOM 5729 N N . MET B 1 308 ? -15.281 -25.734 -23.234 1 92.31 308 MET B N 1
ATOM 5730 C CA . MET B 1 308 ? -14.133 -26.625 -23.141 1 92.31 308 MET B CA 1
ATOM 5731 C C . MET B 1 308 ? -13.68 -27.062 -24.531 1 92.31 308 MET B C 1
ATOM 5733 O O . MET B 1 308 ? -14.492 -27.172 -25.453 1 92.31 308 MET B O 1
ATOM 5737 N N . GLU B 1 309 ? -12.414 -27.219 -24.594 1 93.31 309 GLU B N 1
ATOM 5738 C CA . GLU B 1 309 ? -11.898 -27.859 -25.797 1 93.31 309 GLU B CA 1
ATOM 5739 C C . GLU B 1 309 ? -12.273 -29.344 -25.844 1 93.31 309 GLU B C 1
ATOM 5741 O O . GLU B 1 309 ? -12.625 -29.922 -24.828 1 93.31 309 GLU B O 1
ATOM 5746 N N . THR B 1 310 ? -12.242 -29.938 -27 1 89.81 310 THR B N 1
ATOM 5747 C CA . THR B 1 310 ? -12.68 -31.312 -27.219 1 89.81 310 THR B CA 1
ATOM 5748 C C . THR B 1 310 ? -11.898 -32.281 -26.328 1 89.81 310 THR B C 1
ATOM 5750 O O . THR B 1 310 ? -12.477 -33.219 -25.766 1 89.81 310 THR B O 1
ATOM 5753 N N . ASN B 1 311 ? -10.664 -32.094 -26.094 1 90.56 311 ASN B N 1
ATOM 5754 C CA . ASN B 1 311 ? -9.844 -33 -25.297 1 90.56 311 ASN B CA 1
ATOM 5755 C C . ASN B 1 311 ? -9.617 -32.438 -23.891 1 90.56 311 ASN B C 1
ATOM 5757 O O . ASN B 1 311 ? -8.672 -32.844 -23.219 1 90.56 311 ASN B O 1
ATOM 5761 N N . ALA B 1 312 ? -10.516 -31.641 -23.469 1 94.44 312 ALA B N 1
ATOM 5762 C CA . ALA B 1 312 ? -10.336 -31.031 -22.156 1 94.44 312 ALA B CA 1
ATOM 5763 C C . ALA B 1 312 ? -10.633 -32 -21.047 1 94.44 312 ALA B C 1
ATOM 5765 O O . ALA B 1 312 ? -11.523 -32.844 -21.156 1 94.44 312 ALA B O 1
ATOM 5766 N N . LYS B 1 313 ? -9.906 -31.984 -20.016 1 96.31 313 LYS B N 1
ATOM 5767 C CA . LYS B 1 313 ? -10.109 -32.781 -18.812 1 96.31 313 LYS B CA 1
ATOM 5768 C C . LYS B 1 313 ? -10.758 -31.969 -17.703 1 96.31 313 LYS B C 1
ATOM 5770 O O . LYS B 1 313 ? -10.695 -30.75 -17.719 1 96.31 313 LYS B O 1
ATOM 5775 N N . LEU B 1 314 ? -11.414 -32.688 -16.844 1 96.19 314 LEU B N 1
ATOM 5776 C CA . LEU B 1 314 ? -11.945 -32.094 -15.617 1 96.19 314 LEU B CA 1
ATOM 5777 C C . LEU B 1 314 ? -11.055 -32.438 -14.422 1 96.19 314 LEU B C 1
ATOM 5779 O O . LEU B 1 314 ? -10.742 -33.594 -14.188 1 96.19 314 LEU B O 1
ATOM 5783 N N . PHE B 1 315 ? -10.578 -31.422 -13.742 1 96.62 315 PHE B N 1
ATOM 5784 C CA . PHE B 1 315 ? -9.719 -31.609 -12.578 1 96.62 315 PHE B CA 1
ATOM 5785 C C . PHE B 1 315 ? -10.492 -31.344 -11.289 1 96.62 315 PHE B C 1
ATOM 5787 O O . PHE B 1 315 ? -10.617 -30.203 -10.859 1 96.62 315 PHE B O 1
ATOM 5794 N N . ASP B 1 316 ? -10.961 -32.344 -10.672 1 90.81 316 ASP B N 1
ATOM 5795 C CA . ASP B 1 316 ? -11.727 -32.219 -9.438 1 90.81 316 ASP B CA 1
ATOM 5796 C C . ASP B 1 316 ? -10.859 -32.562 -8.219 1 90.81 316 ASP B C 1
ATOM 5798 O O . ASP B 1 316 ? -9.859 -33.25 -8.328 1 90.81 316 ASP B O 1
ATOM 5802 N N . MET B 1 317 ? -11.328 -32.031 -7.18 1 91.69 317 MET B N 1
ATOM 5803 C CA . MET B 1 317 ? -10.703 -32.375 -5.906 1 91.69 317 MET B CA 1
ATOM 5804 C C . MET B 1 317 ? -11.094 -33.812 -5.5 1 91.69 317 MET B C 1
ATOM 5806 O O . MET B 1 317 ? -12.281 -34.125 -5.387 1 91.69 317 MET B O 1
ATOM 5810 N N . ASN B 1 318 ? -10.125 -34.688 -5.461 1 91.94 318 ASN B N 1
ATOM 5811 C CA . ASN B 1 318 ? -10.414 -36.031 -4.988 1 91.94 318 ASN B CA 1
ATOM 5812 C C . ASN B 1 318 ? -10.07 -36.188 -3.514 1 91.94 318 ASN B C 1
ATOM 5814 O O . ASN B 1 318 ? -9.547 -35.281 -2.885 1 91.94 318 ASN B O 1
ATOM 5818 N N . THR B 1 319 ? -10.438 -37.25 -2.984 1 93.62 319 THR B N 1
ATOM 5819 C CA . THR B 1 319 ? -10.289 -37.5 -1.556 1 93.62 319 THR B CA 1
ATOM 5820 C C . THR B 1 319 ? -8.82 -37.469 -1.149 1 93.62 319 THR B C 1
ATOM 5822 O O . THR B 1 319 ? -8.477 -36.938 -0.084 1 93.62 319 THR B O 1
ATOM 5825 N N . ARG B 1 320 ? -8.016 -38 -1.928 1 94.56 320 ARG B N 1
ATOM 5826 C CA . ARG B 1 320 ? -6.586 -38 -1.628 1 94.56 320 ARG B CA 1
ATOM 5827 C C . ARG B 1 320 ? -6.016 -36.594 -1.558 1 94.56 320 ARG B C 1
ATOM 5829 O O . ARG B 1 320 ? -5.332 -36.25 -0.595 1 94.56 320 ARG B O 1
ATOM 5836 N N . LEU B 1 321 ? -6.316 -35.812 -2.562 1 94.81 321 LEU B N 1
ATOM 5837 C CA . LEU B 1 321 ? -5.82 -34.438 -2.615 1 94.81 321 LEU B CA 1
ATOM 5838 C C . LEU B 1 321 ? -6.387 -33.625 -1.467 1 94.81 321 LEU B C 1
ATOM 5840 O O . LEU B 1 321 ? -5.684 -32.781 -0.882 1 94.81 321 LEU B O 1
ATOM 5844 N N . ARG B 1 322 ? -7.613 -33.875 -1.14 1 94.62 322 ARG B N 1
ATOM 5845 C CA . ARG B 1 322 ? -8.242 -33.156 -0.026 1 94.62 322 ARG B CA 1
ATOM 5846 C C . ARG B 1 322 ? -7.57 -33.531 1.296 1 94.62 322 ARG B C 1
ATOM 5848 O O . ARG B 1 322 ? -7.34 -32.656 2.135 1 94.62 322 ARG B O 1
ATOM 5855 N N . THR B 1 323 ? -7.305 -34.781 1.429 1 95.44 323 THR B N 1
ATOM 5856 C CA . THR B 1 323 ? -6.629 -35.219 2.641 1 95.44 323 THR B CA 1
ATOM 5857 C C . THR B 1 323 ? -5.25 -34.594 2.756 1 95.44 323 THR B C 1
ATOM 5859 O O . THR B 1 323 ? -4.859 -34.125 3.834 1 95.44 323 THR B O 1
ATOM 5862 N N . ILE B 1 324 ? -4.59 -34.531 1.659 1 95.31 324 ILE B N 1
ATOM 5863 C CA . ILE B 1 324 ? -3.27 -33.906 1.646 1 95.31 324 ILE B CA 1
ATOM 5864 C C . ILE B 1 324 ? -3.393 -32.438 1.998 1 95.31 324 ILE B C 1
ATOM 5866 O O . ILE B 1 324 ? -2.662 -31.922 2.854 1 95.31 324 ILE B O 1
ATOM 5870 N N . GLN B 1 325 ? -4.273 -31.734 1.349 1 95 325 GLN B N 1
ATOM 5871 C CA . GLN B 1 325 ? -4.492 -30.312 1.596 1 95 325 GLN B CA 1
ATOM 5872 C C . GLN B 1 325 ? -4.812 -30.047 3.064 1 95 325 GLN B C 1
ATOM 5874 O O . GLN B 1 325 ? -4.223 -29.172 3.686 1 95 325 GLN B O 1
ATOM 5879 N N . CYS B 1 326 ? -5.664 -30.875 3.65 1 94.94 326 CYS B N 1
ATOM 5880 C CA . CYS B 1 326 ? -6.082 -30.719 5.039 1 94.94 326 CYS B CA 1
ATOM 5881 C C . CYS B 1 326 ? -4.938 -31.016 5.996 1 94.94 326 CYS B C 1
ATOM 5883 O O . CYS B 1 326 ? -4.734 -30.312 6.977 1 94.94 326 CYS B O 1
ATOM 5885 N N . THR B 1 327 ? -4.242 -32.094 5.672 1 96.56 327 THR B N 1
ATOM 5886 C CA . THR B 1 327 ? -3.143 -32.5 6.539 1 96.56 327 THR B CA 1
ATOM 5887 C C . THR B 1 327 ? -2.049 -31.422 6.559 1 96.56 327 THR B C 1
ATOM 5889 O O . THR B 1 327 ? -1.568 -31.047 7.625 1 96.56 327 THR B O 1
ATOM 5892 N N . VAL B 1 328 ? -1.724 -30.953 5.422 1 96.5 328 VAL B N 1
ATOM 5893 C CA . VAL B 1 328 ? -0.659 -29.953 5.32 1 96.5 328 VAL B CA 1
ATOM 5894 C C . VAL B 1 328 ? -1.114 -28.641 5.949 1 96.5 328 VAL B C 1
ATOM 5896 O O . VAL B 1 328 ? -0.352 -28 6.672 1 96.5 328 VAL B O 1
ATOM 5899 N N . ALA B 1 329 ? -2.314 -28.234 5.695 1 95.44 329 ALA B N 1
ATOM 5900 C CA . ALA B 1 329 ? -2.857 -27.016 6.293 1 95.44 329 ALA B CA 1
ATOM 5901 C C . ALA B 1 329 ? -2.881 -27.125 7.816 1 95.44 329 ALA B C 1
ATOM 5903 O O . ALA B 1 329 ? -2.504 -26.188 8.516 1 95.44 329 ALA B O 1
ATOM 5904 N N . THR B 1 330 ? -3.334 -28.297 8.312 1 96.25 330 THR B N 1
ATOM 5905 C CA . THR B 1 330 ? -3.375 -28.516 9.758 1 96.25 330 THR B CA 1
ATOM 5906 C C . THR B 1 330 ? -1.971 -28.469 10.352 1 96.25 330 THR B C 1
ATOM 5908 O O . THR B 1 330 ? -1.763 -27.906 11.422 1 96.25 330 THR B O 1
ATOM 5911 N N . PHE B 1 331 ? -1.076 -29.094 9.648 1 97.88 331 PHE B N 1
ATOM 5912 C CA . PHE B 1 331 ? 0.315 -29.062 10.078 1 97.88 331 PHE B CA 1
ATOM 5913 C C . PHE B 1 331 ? 0.802 -27.625 10.242 1 97.88 331 PHE B C 1
ATOM 5915 O O . PHE B 1 331 ? 1.364 -27.266 11.281 1 97.88 331 PHE B O 1
ATOM 5922 N N . TRP B 1 332 ? 0.56 -26.766 9.273 1 97.94 332 TRP B N 1
ATOM 5923 C CA . TRP B 1 332 ? 1.012 -25.375 9.32 1 97.94 332 TRP B CA 1
ATOM 5924 C C . TRP B 1 332 ? 0.283 -24.609 10.406 1 97.94 332 TRP B C 1
ATOM 5926 O O . TRP B 1 332 ? 0.858 -23.719 11.031 1 97.94 332 TRP B O 1
ATOM 5936 N N . MET B 1 333 ? -0.952 -24.891 10.602 1 97.31 333 MET B N 1
ATOM 5937 C CA . MET B 1 333 ? -1.7 -24.234 11.672 1 97.31 333 MET B CA 1
ATOM 5938 C C . MET B 1 333 ? -1.111 -24.562 13.039 1 97.31 333 MET B C 1
ATOM 5940 O O . MET B 1 333 ? -0.871 -23.672 13.852 1 97.31 333 MET B O 1
ATOM 5944 N N . CYS B 1 334 ? -0.849 -25.859 13.25 1 98 334 CYS B N 1
ATOM 5945 C CA . CYS B 1 334 ? -0.265 -26.297 14.508 1 98 334 CYS B CA 1
ATOM 5946 C C . CYS B 1 334 ? 1.114 -25.688 14.711 1 98 334 CYS B C 1
ATOM 5948 O O . CYS B 1 334 ? 1.441 -25.234 15.812 1 98 334 CYS B O 1
ATOM 5950 N N . LEU B 1 335 ? 1.831 -25.734 13.672 1 98.19 335 LEU B N 1
ATOM 5951 C CA . LEU B 1 335 ? 3.168 -25.156 13.75 1 98.19 335 LEU B CA 1
ATOM 5952 C C . LEU B 1 335 ? 3.096 -23.656 14.062 1 98.19 335 LEU B C 1
ATOM 5954 O O . LEU B 1 335 ? 3.891 -23.141 14.852 1 98.19 335 LEU B O 1
ATOM 5958 N N . THR B 1 336 ? 2.205 -22.906 13.453 1 97.94 336 THR B N 1
ATOM 5959 C CA . THR B 1 336 ? 2.021 -21.484 13.703 1 97.94 336 THR B CA 1
ATOM 5960 C C . THR B 1 336 ? 1.649 -21.219 15.156 1 97.94 336 THR B C 1
ATOM 5962 O O . THR B 1 336 ? 2.195 -20.328 15.797 1 97.94 336 THR B O 1
ATOM 5965 N N . PHE B 1 337 ? 0.782 -22.047 15.68 1 97.25 337 PHE B N 1
ATOM 5966 C CA . PHE B 1 337 ? 0.402 -21.906 17.078 1 97.25 337 PHE B CA 1
ATOM 5967 C C . PHE B 1 337 ? 1.584 -22.203 18 1 97.25 337 PHE B C 1
ATOM 5969 O O . PHE B 1 337 ? 1.773 -21.531 19.016 1 97.25 337 PHE B O 1
ATOM 5976 N N . ALA B 1 338 ? 2.324 -23.203 17.625 1 97.75 338 ALA B N 1
ATOM 5977 C CA . ALA B 1 338 ? 3.518 -23.531 18.406 1 97.75 338 ALA B CA 1
ATOM 5978 C C . ALA B 1 338 ? 4.512 -22.375 18.391 1 97.75 338 ALA B C 1
ATOM 5980 O O . ALA B 1 338 ? 5.078 -22.016 19.422 1 97.75 338 ALA B O 1
ATOM 5981 N N . TRP B 1 339 ? 4.734 -21.812 17.234 1 97.5 339 TRP B N 1
ATOM 5982 C CA . TRP B 1 339 ? 5.637 -20.672 17.094 1 97.5 339 TRP B CA 1
ATOM 5983 C C . TRP B 1 339 ? 5.145 -19.484 17.922 1 97.5 339 TRP B C 1
ATOM 5985 O O . TRP B 1 339 ? 5.941 -18.781 18.547 1 97.5 339 TRP B O 1
ATOM 5995 N N . MET B 1 340 ? 3.881 -19.234 17.891 1 94.62 340 MET B N 1
ATOM 5996 C CA . MET B 1 340 ? 3.305 -18.156 18.688 1 94.62 340 MET B CA 1
ATOM 5997 C C . MET B 1 340 ? 3.584 -18.375 20.172 1 94.62 340 MET B C 1
ATOM 5999 O O . MET B 1 340 ? 3.971 -17.438 20.875 1 94.62 340 MET B O 1
ATOM 6003 N N . TYR B 1 341 ? 3.393 -19.594 20.594 1 93.81 341 TYR B N 1
ATOM 6004 C CA . TYR B 1 341 ? 3.641 -19.922 22 1 93.81 341 TYR B CA 1
ATOM 6005 C C . TYR B 1 341 ? 5.102 -19.688 22.359 1 93.81 341 TYR B C 1
ATOM 6007 O O . TYR B 1 341 ? 5.398 -19.078 23.391 1 93.81 341 TYR B O 1
ATOM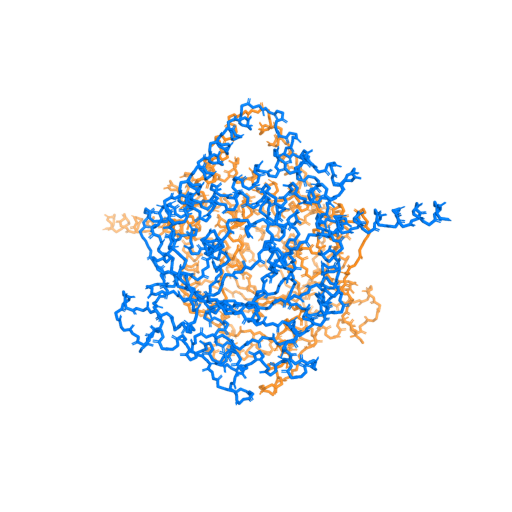 6015 N N . ILE B 1 342 ? 5.965 -20.156 21.516 1 94.56 342 ILE B N 1
ATOM 6016 C CA . ILE B 1 342 ? 7.398 -20 21.75 1 94.56 342 ILE B CA 1
ATOM 6017 C C . ILE B 1 342 ? 7.758 -18.516 21.781 1 94.56 342 ILE B C 1
ATOM 6019 O O . ILE B 1 342 ? 8.516 -18.078 22.656 1 94.56 342 ILE B O 1
ATOM 6023 N N . PHE B 1 343 ? 7.238 -17.781 20.891 1 92.25 343 PHE B N 1
ATOM 6024 C CA . PHE B 1 343 ? 7.547 -16.359 20.781 1 92.25 343 PHE B CA 1
ATOM 6025 C C . PHE B 1 343 ? 7.117 -15.617 22.031 1 92.25 343 PHE B C 1
ATOM 6027 O O . PHE B 1 343 ? 7.84 -14.75 22.531 1 92.25 343 PHE B O 1
ATOM 6034 N N . VAL B 1 344 ? 5.961 -15.977 22.562 1 87.94 344 VAL B N 1
ATOM 6035 C CA . VAL B 1 344 ? 5.406 -15.297 23.719 1 87.94 344 VAL B CA 1
ATOM 6036 C C . VAL B 1 344 ? 6.121 -15.766 24.984 1 87.94 344 VAL B C 1
ATOM 6038 O O . VAL B 1 344 ? 6.316 -14.984 25.922 1 87.94 344 VAL B O 1
ATOM 6041 N N . SER B 1 345 ? 6.57 -17.016 25.078 1 88.31 345 SER B N 1
ATOM 6042 C CA . SER B 1 345 ? 7.094 -17.641 26.281 1 88.31 345 SER B CA 1
ATOM 6043 C C . SER B 1 345 ? 8.555 -17.281 26.516 1 88.31 345 SER B C 1
ATOM 6045 O O . SER B 1 345 ? 9.031 -17.266 27.656 1 88.31 345 SER B O 1
ATOM 6047 N N . TYR B 1 346 ? 9.242 -17.016 25.375 1 88.12 346 TYR B N 1
ATOM 6048 C CA . TYR B 1 346 ? 10.68 -16.781 25.516 1 88.12 346 TYR B CA 1
ATOM 6049 C C . TYR B 1 346 ? 11.07 -15.422 24.953 1 88.12 346 TYR B C 1
ATOM 6051 O O . TYR B 1 346 ? 10.969 -15.18 23.75 1 88.12 346 TYR B O 1
ATOM 6059 N N . SER B 1 347 ? 11.664 -14.57 25.734 1 83.81 347 SER B N 1
ATOM 6060 C CA . SER B 1 347 ? 12.023 -13.211 25.359 1 83.81 347 SER B CA 1
ATOM 6061 C C . SER B 1 347 ? 13.164 -13.195 24.344 1 83.81 347 SER B C 1
ATOM 6063 O O . SER B 1 347 ? 13.336 -12.227 23.609 1 83.81 347 SER B O 1
ATOM 6065 N N . SER B 1 348 ? 13.945 -14.258 24.328 1 87.69 348 SER B N 1
ATOM 6066 C CA . SER B 1 348 ? 15.055 -14.359 23.391 1 87.69 348 SER B CA 1
ATOM 6067 C C . SER B 1 348 ? 14.562 -14.336 21.938 1 87.69 348 SER B C 1
ATOM 6069 O O . SER B 1 348 ? 15.328 -14.062 21.016 1 87.69 348 SER B O 1
ATOM 6071 N N . GLN B 1 349 ? 13.266 -14.586 21.75 1 90.69 349 GLN B N 1
ATOM 6072 C CA . GLN B 1 349 ? 12.711 -14.609 20.406 1 90.69 349 GLN B CA 1
ATOM 6073 C C . GLN B 1 349 ? 12.688 -13.211 19.797 1 90.69 349 GLN B C 1
ATOM 6075 O O . GLN B 1 349 ? 12.617 -13.062 18.578 1 90.69 349 GLN B O 1
ATOM 6080 N N . LEU B 1 350 ? 12.719 -12.227 20.625 1 89.62 350 LEU B N 1
ATOM 6081 C CA . LEU B 1 350 ? 12.773 -10.852 20.141 1 89.62 350 LEU B CA 1
ATOM 6082 C C . LEU B 1 350 ? 14.078 -10.594 19.391 1 89.62 350 LEU B C 1
ATOM 6084 O O . LEU B 1 350 ? 14.109 -9.82 18.438 1 89.62 350 LEU B O 1
ATOM 6088 N N . SER B 1 351 ? 15.109 -11.242 19.859 1 92.06 351 SER B N 1
ATOM 6089 C CA . SER B 1 351 ? 16.391 -11.125 19.156 1 92.06 351 SER B CA 1
ATOM 6090 C C . SER B 1 351 ? 16.312 -11.781 17.781 1 92.06 351 SER B C 1
ATOM 6092 O O . SER B 1 351 ? 16.891 -11.273 16.828 1 92.06 351 SER B O 1
ATOM 6094 N N . LEU B 1 352 ? 15.664 -12.883 17.719 1 94.38 352 LEU B N 1
ATOM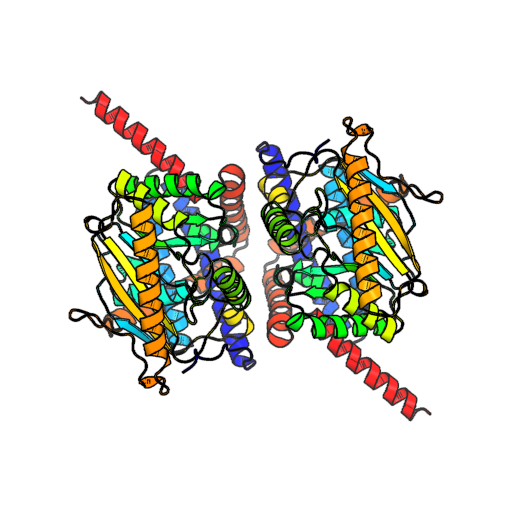 6095 C CA . LEU B 1 352 ? 15.484 -13.539 16.438 1 94.38 352 LEU B CA 1
ATOM 6096 C C . LEU B 1 352 ? 14.641 -12.688 15.5 1 94.38 352 LEU B C 1
ATOM 6098 O O . LEU B 1 352 ? 14.906 -12.625 14.297 1 94.38 352 LEU B O 1
ATOM 6102 N N . ALA B 1 353 ? 13.617 -12.094 16.062 1 94.94 353 ALA B N 1
ATOM 6103 C CA . ALA B 1 353 ? 12.805 -11.172 15.273 1 94.94 353 ALA B CA 1
ATOM 6104 C C . ALA B 1 353 ? 13.641 -10.008 14.75 1 94.94 353 ALA B C 1
ATOM 6106 O O . ALA B 1 353 ? 13.555 -9.664 13.562 1 94.94 353 ALA B O 1
ATOM 6107 N N . ALA B 1 354 ? 14.438 -9.453 15.609 1 93.62 354 ALA B N 1
ATOM 6108 C CA . ALA B 1 354 ? 15.305 -8.344 15.219 1 93.62 354 ALA B CA 1
ATOM 6109 C C . ALA B 1 354 ? 16.266 -8.766 14.109 1 93.62 354 ALA B C 1
ATOM 6111 O O . ALA B 1 354 ? 16.5 -8.016 13.156 1 93.62 354 ALA B O 1
ATOM 6112 N N . LEU B 1 355 ? 16.812 -9.938 14.273 1 96.06 355 LEU B N 1
ATOM 6113 C CA . LEU B 1 355 ? 17.70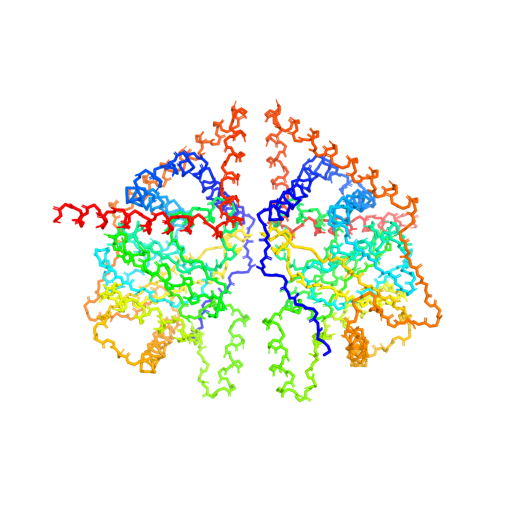3 -10.469 13.25 1 96.06 355 LEU B CA 1
ATOM 6114 C C . LEU B 1 355 ? 16.969 -10.633 11.922 1 96.06 355 LEU B C 1
ATOM 6116 O O . LEU B 1 355 ? 17.484 -10.25 10.875 1 96.06 355 LEU B O 1
ATOM 6120 N N . THR B 1 356 ? 15.812 -11.219 11.984 1 97.5 356 THR B N 1
ATOM 6121 C CA . THR B 1 356 ? 15.023 -11.461 10.781 1 97.5 356 THR B CA 1
ATOM 6122 C C . THR B 1 356 ? 14.711 -10.148 10.07 1 97.5 356 THR B C 1
ATOM 6124 O O . THR B 1 356 ? 14.945 -10.023 8.867 1 97.5 356 THR B O 1
ATOM 6127 N N . PHE B 1 357 ? 14.242 -9.164 10.828 1 96.19 357 PHE B N 1
ATOM 6128 C CA . PHE B 1 357 ? 13.914 -7.871 10.242 1 96.19 357 PHE B CA 1
ATOM 6129 C C . PHE B 1 357 ? 15.156 -7.203 9.672 1 96.19 357 PHE B C 1
ATOM 6131 O O . PHE B 1 357 ? 15.117 -6.645 8.57 1 96.19 357 PHE B O 1
ATOM 6138 N N . SER B 1 358 ? 16.25 -7.289 10.383 1 95.44 358 SER B N 1
ATOM 6139 C CA . SER B 1 358 ? 17.5 -6.676 9.93 1 95.44 358 SER B CA 1
ATOM 6140 C C . SER B 1 358 ? 17.984 -7.305 8.625 1 95.44 358 SER B C 1
ATOM 6142 O O . SER B 1 358 ? 18.422 -6.598 7.719 1 95.44 358 SER B O 1
ATOM 6144 N N . VAL B 1 359 ? 17.844 -8.594 8.531 1 96.38 359 VAL B N 1
ATOM 6145 C CA . VAL B 1 359 ? 18.312 -9.32 7.355 1 96.38 359 VAL B CA 1
ATOM 6146 C C . VAL B 1 359 ? 17.469 -8.953 6.141 1 96.38 359 VAL B C 1
ATOM 6148 O O . VAL B 1 359 ? 18 -8.594 5.086 1 96.38 359 VAL B O 1
ATOM 6151 N N . PHE B 1 360 ? 16.203 -8.977 6.262 1 97.31 360 PHE B N 1
ATOM 6152 C CA . PHE B 1 360 ? 15.344 -8.766 5.109 1 97.31 360 PHE B CA 1
ATOM 6153 C C . PHE B 1 360 ? 15.273 -7.285 4.75 1 97.31 360 PHE B C 1
ATOM 6155 O O . PHE B 1 360 ? 15.258 -6.926 3.572 1 97.31 360 PHE B O 1
ATOM 6162 N N . ILE B 1 361 ? 15.242 -6.43 5.734 1 95 361 ILE B N 1
ATOM 6163 C CA . ILE B 1 361 ? 15.273 -5 5.453 1 95 361 ILE B CA 1
ATOM 6164 C C . ILE B 1 361 ? 16.641 -4.617 4.883 1 95 361 ILE B C 1
ATOM 6166 O O . ILE B 1 361 ? 16.719 -3.832 3.938 1 95 361 ILE B O 1
ATOM 6170 N N . GLY B 1 362 ? 17.672 -5.172 5.461 1 95.19 362 GLY B N 1
ATOM 6171 C CA . GLY B 1 362 ? 19 -4.953 4.926 1 95.19 362 GLY B CA 1
ATOM 6172 C C . GLY B 1 362 ? 19.141 -5.379 3.479 1 95.19 362 GLY B C 1
ATOM 6173 O O . GLY B 1 362 ? 19.734 -4.664 2.668 1 95.19 362 GLY B O 1
ATOM 6174 N N . ALA B 1 363 ? 18.594 -6.559 3.141 1 95.56 363 ALA B N 1
ATOM 6175 C CA . ALA B 1 363 ? 18.594 -7.047 1.765 1 95.56 363 ALA B CA 1
ATOM 6176 C C . ALA B 1 363 ? 17.859 -6.09 0.837 1 95.56 363 ALA B C 1
ATOM 6178 O O . ALA B 1 363 ? 18.281 -5.863 -0.299 1 95.56 363 ALA B O 1
ATOM 6179 N N . GLN B 1 364 ? 16.781 -5.586 1.378 1 93.75 364 GLN B N 1
ATOM 6180 C CA . GLN B 1 364 ? 15.984 -4.645 0.599 1 93.75 364 GLN B CA 1
ATOM 6181 C C . GLN B 1 364 ? 16.75 -3.354 0.338 1 93.75 364 GLN B C 1
ATOM 6183 O O . GLN B 1 364 ? 16.797 -2.863 -0.793 1 93.75 364 GLN B O 1
ATOM 6188 N N . VAL B 1 365 ? 17.406 -2.842 1.32 1 92.5 365 VAL B N 1
ATOM 6189 C CA . VAL B 1 365 ? 18.062 -1.542 1.264 1 92.5 365 VAL B CA 1
ATOM 6190 C C . VAL B 1 365 ? 19.375 -1.657 0.48 1 92.5 365 VAL B C 1
ATOM 6192 O O . VAL B 1 365 ? 19.688 -0.793 -0.34 1 92.5 365 VAL B O 1
ATOM 6195 N N . ALA B 1 366 ? 20.047 -2.742 0.631 1 92.56 366 ALA B N 1
ATOM 6196 C CA . ALA B 1 366 ? 21.375 -2.871 0.054 1 92.56 366 ALA B CA 1
ATOM 6197 C C . ALA B 1 366 ? 21.312 -3.438 -1.361 1 92.56 366 ALA B C 1
ATOM 6199 O O . ALA B 1 366 ? 22.109 -3.055 -2.227 1 92.56 366 ALA B O 1
ATOM 6200 N N . TYR B 1 367 ? 20.312 -4.367 -1.575 1 92.62 367 TYR B N 1
ATOM 6201 C CA . TYR B 1 367 ? 20.375 -5.109 -2.83 1 92.62 367 TYR B CA 1
ATOM 6202 C C . TYR B 1 367 ? 19.062 -4.992 -3.592 1 92.62 367 TYR B C 1
ATOM 6204 O O . TYR B 1 367 ? 18.953 -5.434 -4.738 1 92.62 367 TYR B O 1
ATOM 6212 N N . GLY B 1 368 ? 18.047 -4.418 -3.023 1 91.5 368 GLY B N 1
ATOM 6213 C CA . GLY B 1 368 ? 16.75 -4.316 -3.676 1 91.5 368 GLY B CA 1
ATOM 6214 C C . GLY B 1 368 ? 15.844 -5.496 -3.381 1 91.5 368 GLY B C 1
ATOM 6215 O O . GLY B 1 368 ? 14.781 -5.633 -3.988 1 91.5 368 GLY B O 1
ATOM 6216 N N . GLY B 1 369 ? 16.25 -6.379 -2.523 1 94.25 369 GLY B N 1
ATOM 6217 C CA . GLY B 1 369 ? 15.461 -7.531 -2.125 1 94.25 369 GLY B CA 1
ATOM 6218 C C . GLY B 1 369 ? 16.281 -8.812 -2.033 1 94.25 369 GLY B C 1
ATOM 6219 O O . GLY B 1 369 ? 17.359 -8.914 -2.617 1 94.25 369 GLY B O 1
ATOM 6220 N N . ILE B 1 370 ? 15.781 -9.758 -1.32 1 95.88 370 ILE B N 1
ATOM 6221 C CA . ILE B 1 370 ? 16.469 -11.023 -1.104 1 95.88 370 ILE B CA 1
ATOM 6222 C C . ILE B 1 370 ? 16.594 -11.781 -2.426 1 95.88 370 ILE B C 1
ATOM 6224 O O . ILE B 1 370 ? 17.531 -12.547 -2.631 1 95.88 370 ILE B O 1
ATOM 6228 N N . GLU B 1 371 ? 15.656 -11.609 -3.334 1 95.69 371 GLU B N 1
ATOM 6229 C CA . GLU B 1 371 ? 15.695 -12.273 -4.633 1 95.69 371 GLU B CA 1
ATOM 6230 C C . GLU B 1 371 ? 16.953 -11.875 -5.414 1 95.69 371 GLU B C 1
ATOM 6232 O O . GLU B 1 371 ? 17.516 -12.688 -6.148 1 95.69 371 GLU B O 1
ATOM 6237 N N . TRP B 1 372 ? 17.359 -10.695 -5.215 1 95.62 372 TRP B N 1
ATOM 6238 C CA . TRP B 1 372 ? 18.516 -10.219 -5.98 1 95.62 372 TRP B CA 1
ATOM 6239 C C . TRP B 1 372 ? 19.812 -10.742 -5.383 1 95.62 372 TRP B C 1
ATOM 6241 O O . TRP B 1 372 ? 20.812 -10.914 -6.094 1 95.62 372 TRP B O 1
ATOM 6251 N N . ILE B 1 373 ? 19.812 -10.961 -4.109 1 96 373 ILE B N 1
ATOM 6252 C CA . ILE B 1 373 ? 20.953 -11.641 -3.51 1 96 373 ILE B CA 1
ATOM 6253 C C . ILE B 1 373 ? 21.078 -13.055 -4.078 1 96 373 ILE B C 1
ATOM 6255 O O . ILE B 1 373 ? 22.172 -13.492 -4.445 1 96 373 ILE B O 1
ATOM 6259 N N . ALA B 1 374 ? 19.953 -13.703 -4.164 1 95.75 374 ALA B N 1
ATOM 6260 C CA . ALA B 1 374 ? 19.953 -15.047 -4.73 1 95.75 374 ALA B CA 1
ATOM 6261 C C . ALA B 1 374 ? 20.453 -15.047 -6.168 1 95.75 374 ALA B C 1
ATOM 6263 O O . ALA B 1 374 ? 21.266 -15.898 -6.551 1 95.75 374 ALA B O 1
ATOM 6264 N N . VAL B 1 375 ? 20.016 -14.094 -6.938 1 95.56 375 VAL B N 1
ATOM 6265 C CA . VAL B 1 375 ? 20.422 -13.969 -8.328 1 95.56 375 VAL B CA 1
ATOM 6266 C C . VAL B 1 375 ? 21.938 -13.742 -8.406 1 95.56 375 VAL B C 1
ATOM 6268 O O . VAL B 1 375 ? 22.625 -14.375 -9.219 1 95.56 375 VAL B O 1
ATOM 6271 N N . LYS B 1 376 ? 22.422 -12.883 -7.555 1 94.75 376 LYS B N 1
ATOM 6272 C CA . LYS B 1 376 ? 23.844 -12.555 -7.547 1 94.75 376 LYS B CA 1
ATOM 6273 C C . LYS B 1 376 ? 24.688 -13.758 -7.137 1 94.75 376 LYS B C 1
ATOM 6275 O O . LYS B 1 376 ? 25.734 -14.031 -7.738 1 94.75 376 LYS B O 1
ATOM 6280 N N . VAL B 1 377 ? 24.25 -14.414 -6.156 1 94.56 377 VAL B N 1
ATOM 6281 C CA . VAL B 1 377 ? 24.969 -15.57 -5.66 1 94.56 377 VAL B CA 1
ATOM 6282 C C . VAL B 1 377 ? 24.984 -16.672 -6.723 1 94.56 377 VAL B C 1
ATOM 6284 O O . VAL B 1 377 ? 26 -17.328 -6.934 1 94.56 377 VAL B O 1
ATOM 6287 N N . ALA B 1 378 ? 23.891 -16.875 -7.371 1 93 378 ALA B N 1
ATOM 6288 C CA . ALA B 1 378 ? 23.781 -17.875 -8.43 1 93 378 ALA B CA 1
ATOM 6289 C C . ALA B 1 378 ? 24.75 -17.562 -9.57 1 93 378 ALA B C 1
ATOM 6291 O O . ALA B 1 378 ? 25.359 -18.469 -10.148 1 93 378 ALA B O 1
ATOM 6292 N N . ALA B 1 379 ? 24.875 -16.328 -9.906 1 89.25 379 ALA B N 1
ATOM 6293 C CA . ALA B 1 379 ? 25.766 -15.906 -10.984 1 89.25 379 ALA B CA 1
ATOM 6294 C C . ALA B 1 379 ? 27.234 -16.156 -10.625 1 89.25 379 ALA B C 1
ATOM 6296 O O . ALA B 1 379 ? 28.031 -16.531 -11.477 1 89.25 379 ALA B O 1
ATOM 6297 N N . ARG B 1 380 ? 27.547 -16 -9.438 1 85.12 380 ARG B N 1
ATOM 6298 C CA . ARG B 1 380 ? 28.922 -16.219 -8.969 1 85.12 380 ARG B CA 1
ATOM 6299 C C . ARG B 1 380 ? 29.25 -17.703 -8.938 1 85.12 380 ARG B C 1
ATOM 6301 O O . ARG B 1 380 ? 30.375 -18.094 -9.266 1 85.12 380 ARG B O 1
ATOM 6308 N N . SER B 1 381 ? 28.359 -18.484 -8.523 1 80.5 381 SER B N 1
ATOM 6309 C CA . SER B 1 381 ? 28.578 -19.922 -8.445 1 80.5 381 SER B CA 1
ATOM 6310 C C . SER B 1 381 ? 28.812 -20.531 -9.82 1 80.5 381 SER B C 1
ATOM 6312 O O . SER B 1 381 ? 29.594 -21.453 -9.977 1 80.5 381 SER B O 1
ATOM 6314 N N . ARG B 1 382 ? 28.25 -20.047 -10.844 1 75.69 382 ARG B N 1
ATOM 6315 C CA . ARG B 1 382 ? 28.438 -20.531 -12.211 1 75.69 382 ARG B CA 1
ATOM 6316 C C . ARG B 1 382 ? 29.828 -20.172 -12.734 1 75.69 382 ARG B C 1
ATOM 6318 O O . ARG B 1 382 ? 30.453 -20.969 -13.43 1 75.69 382 ARG B O 1
ATOM 6325 N N . LEU B 1 383 ? 30.172 -18.969 -12.352 1 68.94 383 LEU B N 1
ATOM 6326 C CA . LEU B 1 383 ? 31.5 -18.531 -12.773 1 68.94 383 LEU B CA 1
ATOM 6327 C C . LEU B 1 383 ? 32.594 -19.391 -12.141 1 68.94 383 LEU B C 1
ATOM 6329 O O . LEU B 1 383 ? 33.562 -19.75 -12.805 1 68.94 383 LEU B O 1
ATOM 6333 N N . THR B 1 384 ? 32.312 -19.797 -10.945 1 69.5 384 THR B N 1
ATOM 6334 C CA . THR B 1 384 ? 33.312 -20.609 -10.25 1 69.5 384 THR B CA 1
ATOM 6335 C C . THR B 1 384 ? 33.312 -22.031 -10.82 1 69.5 384 THR B C 1
ATOM 6337 O O . THR B 1 384 ? 34.375 -22.625 -10.984 1 69.5 384 THR B O 1
ATOM 6340 N N . THR B 1 385 ? 32.156 -22.531 -11.141 1 65.5 385 THR B N 1
ATOM 6341 C CA . THR B 1 385 ? 32.094 -23.875 -11.703 1 65.5 385 THR B CA 1
ATOM 6342 C C . THR B 1 385 ? 32.656 -23.906 -13.109 1 65.5 385 THR B C 1
ATOM 6344 O O . THR B 1 385 ? 33.344 -24.859 -13.492 1 65.5 385 THR B O 1
ATOM 6347 N N . ALA B 1 386 ? 32.5 -22.906 -13.906 1 66.81 386 ALA B N 1
ATOM 6348 C CA . ALA B 1 386 ? 33.062 -22.797 -15.25 1 66.81 386 ALA B CA 1
ATOM 6349 C C . ALA B 1 386 ? 34.562 -22.703 -15.211 1 66.81 386 ALA B C 1
ATOM 6351 O O . ALA B 1 386 ? 35.25 -23.312 -16.047 1 66.81 386 ALA B O 1
ATOM 6352 N N . LEU B 1 387 ? 35.031 -22 -14.195 1 63 387 LEU B N 1
ATOM 6353 C CA . LEU B 1 387 ? 36.469 -21.859 -14.062 1 63 387 LEU B CA 1
ATOM 6354 C C . LEU B 1 387 ? 37.125 -23.172 -13.648 1 63 387 LEU B C 1
ATOM 6356 O O . LEU B 1 387 ? 38.219 -23.5 -14.102 1 63 387 LEU B O 1
ATOM 6360 N N . VAL B 1 388 ? 36.438 -23.984 -12.914 1 63.75 388 VAL B N 1
ATOM 6361 C CA . VAL B 1 388 ? 36.969 -25.25 -12.445 1 63.75 388 VAL B CA 1
ATOM 6362 C C . VAL B 1 388 ? 36.938 -26.281 -13.57 1 63.75 388 VAL B C 1
ATOM 6364 O O . VAL B 1 388 ? 37.875 -27.078 -13.727 1 63.75 388 VAL B O 1
ATOM 6367 N N . THR B 1 389 ? 35.906 -26.141 -14.289 1 61 389 THR B N 1
ATOM 6368 C CA . THR B 1 389 ? 35.781 -27.078 -15.406 1 61 389 THR B CA 1
ATOM 6369 C C . THR B 1 389 ? 36.812 -26.75 -16.484 1 61 389 THR B C 1
ATOM 6371 O O . THR B 1 389 ? 37.375 -27.656 -17.109 1 61 389 THR B O 1
ATOM 6374 N N . ASN B 1 390 ? 37.094 -25.531 -16.656 1 63.47 390 ASN B N 1
ATOM 6375 C CA . ASN B 1 390 ? 38.094 -25.156 -17.641 1 63.47 390 ASN B CA 1
ATOM 6376 C C . ASN B 1 390 ? 39.5 -25.484 -17.156 1 63.47 390 ASN B C 1
ATOM 6378 O O . ASN B 1 390 ? 40.406 -25.703 -17.969 1 63.47 390 ASN B O 1
ATOM 6382 N N . HIS B 1 391 ? 39.688 -25.422 -15.953 1 59 391 HIS B N 1
ATOM 6383 C CA . HIS B 1 391 ? 41 -25.75 -15.453 1 59 391 HIS B CA 1
ATOM 6384 C C . HIS B 1 391 ? 41.219 -27.266 -15.422 1 59 391 HIS B C 1
ATOM 6386 O O . HIS B 1 391 ? 42.344 -27.734 -15.281 1 59 391 HIS B O 1
ATOM 6392 N N . THR B 1 392 ? 40.219 -27.922 -15.336 1 53 392 THR B N 1
ATOM 6393 C CA . THR B 1 392 ? 40.375 -29.375 -15.352 1 53 392 THR B CA 1
ATOM 6394 C C . THR B 1 392 ? 40.469 -29.906 -16.781 1 53 392 THR B C 1
ATOM 6396 O O . THR B 1 392 ? 40.812 -31.062 -17 1 53 392 THR B O 1
ATOM 6399 N N . ASP B 1 393 ? 40.094 -29.203 -17.766 1 41.25 393 ASP B N 1
ATOM 6400 C CA . ASP B 1 393 ? 40.406 -29.656 -19.125 1 41.25 393 ASP B CA 1
ATOM 6401 C C . ASP B 1 393 ? 41.781 -29.188 -19.578 1 41.25 393 ASP B C 1
ATOM 6403 O O . ASP B 1 393 ? 42.094 -28 -19.469 1 41.25 393 ASP B O 1
#

Solvent-accessible surface area (backbone atoms only — not comparable to full-atom values): 40755 Å² total; per-residue (Å²): 107,64,75,44,57,65,73,85,78,64,53,69,66,37,16,50,52,20,36,52,52,48,50,49,51,46,48,38,33,31,50,42,37,48,73,44,51,50,72,51,44,65,37,46,78,77,40,44,63,60,35,51,54,52,45,23,44,55,52,22,54,52,51,33,30,65,38,38,46,49,34,68,74,65,55,33,42,70,46,35,36,22,54,79,81,60,59,85,41,25,24,43,33,37,33,69,38,65,26,66,43,50,70,52,58,45,50,50,52,32,48,41,68,39,57,66,32,44,38,32,50,32,44,61,37,63,37,76,52,55,72,40,78,21,52,14,51,51,40,24,67,53,57,38,44,66,33,80,87,39,65,86,72,29,51,63,54,51,54,53,49,52,51,42,45,56,68,59,77,57,39,38,34,39,36,41,47,44,44,78,52,44,57,42,73,67,50,45,52,51,45,41,55,49,18,59,76,73,71,44,82,66,62,90,76,50,67,76,61,47,46,67,68,51,43,53,51,53,51,51,29,55,74,68,68,45,53,52,35,34,36,46,34,46,69,46,54,54,62,31,37,48,57,36,62,59,41,24,32,44,31,30,48,70,51,50,34,39,38,38,35,29,44,75,41,55,47,84,75,49,61,87,49,61,70,53,36,34,49,52,51,54,52,52,51,54,51,49,37,52,45,48,50,58,25,33,49,42,81,52,54,90,69,46,56,74,79,71,60,94,84,40,42,78,40,60,83,45,71,67,57,49,49,50,39,49,51,50,23,49,50,52,50,51,50,40,52,50,50,52,50,49,50,62,75,34,64,70,42,56,54,49,47,50,49,38,52,49,51,54,50,44,26,35,51,76,57,73,22,54,36,47,51,52,47,52,48,52,55,51,53,51,54,51,51,53,51,51,53,55,66,70,99,109,64,75,44,57,66,73,85,77,62,54,70,67,37,17,49,51,19,35,52,52,49,51,52,51,47,48,40,33,31,49,42,35,50,71,44,52,50,74,52,44,65,37,46,78,76,40,43,63,59,34,50,54,50,45,23,44,55,52,21,54,51,50,31,32,65,37,38,47,50,34,68,74,67,55,34,42,72,45,37,36,24,55,78,81,60,56,84,41,25,25,42,33,38,32,69,38,63,28,65,44,50,68,52,56,46,50,49,51,31,47,40,69,39,59,68,32,46,39,33,51,32,44,61,38,63,39,76,49,54,72,39,77,22,52,13,50,51,40,24,68,53,56,38,44,66,33,78,88,38,66,85,72,29,50,62,54,51,53,52,49,52,50,44,46,58,69,58,78,56,40,38,34,38,36,40,46,44,44,77,53,43,58,44,73,69,50,46,51,52,46,39,55,48,17,59,75,71,70,44,82,67,64,89,78,50,67,76,62,46,46,65,67,52,43,52,51,51,50,53,27,55,75,68,69,45,52,52,35,33,35,45,36,46,69,48,53,55,62,29,37,50,59,36,62,60,42,25,32,45,30,30,49,70,50,50,34,38,39,38,37,28,44,77,42,56,48,84,75,48,60,86,47,61,69,52,35,34,49,50,52,53,50,51,50,54,52,49,38,53,46,49,50,57,24,33,49,42,82,51,55,92,69,45,57,73,81,70,61,93,84,41,41,78,39,60,84,46,70,67,57,48,50,50,37,50,50,48,24,49,48,52,51,52,50,40,52,50,49,51,51,49,50,62,74,33,65,70,44,54,55,49,47,51,48,38,52,50,52,53,50,45,26,34,51,75,57,72,24,54,37,47,50,53,47,53,48,52,56,50,53,50,53,52,51,52,52,51,54,54,67,70,99

Foldseek 3Di:
DAAAAADDAADPVLLVLLQVLVVLLLLLLQLCLLPPVLVCVVCLQVPVLVLLQVLLVVQLLSLLQLLVCQCVVVVADEWEKADADDQQAAAEEEEFAAAACVVSPVLVVNLLRPSCLSSAEAEEEAQVLLPRRRVNQSNLSNLHQHDPLDCVVRLVSLLLSLVLCLLSPGHHYYYDHQQSDHPDPVSLVVQVVVCVVVVHDRFRRGGQGHQVVVLSNLLSCVVSVRHFKYKYKYKGQQHHDHHYSVCSNRRSDDGRYMYMYIYMDTSVPADDDSVRNSVVVRVVVVVSSVQRCVQRVDPDSVPRHGDYDPPMDIRHDDPVSSVSSVVSNVVSSVVSVVSVCVVVVDVCSVVSSVSSCCVQVVCCVPQVGPNRVSSVSSVVVVVVVVVVVVVVD/DAAAAADDAADPVLLVLLQVLVVLLLLLLQLCLLPPVLVCVVCLQVPVLVLLQVLLVVQLLSLLQLLVCQCVVVVADEWEKADADDQQAAAEEEEFAAAACVVSPVLVVNLLRPSCLSSAEAEEEAQVLLPRRRVNQSNLSNLHQHDPLDCVVRLVSLLLSLVLCLLSPGHHYYYDHQQSDHPDPVSLVVQVVVCVVVVHDRFRRGGQGHQVVVLSNLLSCVVSVRHFKYKYKYKGQQHHDHHYSVCSNRRSDDGRYMYMYIYMDTSVPADDDSVRNSVVVRVVVVVSSVQRCVQRVDPDSVPRHGDYDPPMDIRHDDPVSSVSSVVSNVVSSVVSVVSVCVVVVDVCSVVSSVSSCCVQVVCCVPQVGPNRVSSVSSVVVVVVVVVVVVVVD

pLDDT: mean 93.69, std 7.5, range [40.62, 98.81]